Protein AF-A0A949EM08-F1 (afdb_monomer_lite)

Structure (mmCIF, N/CA/C/O backbone):
data_AF-A0A949EM08-F1
#
_entry.id   AF-A0A949EM08-F1
#
loop_
_atom_site.group_PDB
_atom_site.id
_atom_site.type_symbol
_atom_site.label_atom_id
_atom_site.label_alt_id
_atom_site.label_comp_id
_atom_site.label_asym_id
_atom_site.label_entity_id
_atom_site.label_seq_id
_atom_site.pdbx_PDB_ins_code
_atom_site.Cartn_x
_atom_site.Cartn_y
_atom_site.Cartn_z
_atom_site.occupancy
_atom_site.B_iso_or_equiv
_atom_site.auth_seq_id
_atom_site.auth_comp_id
_atom_site.auth_asym_id
_atom_site.auth_atom_id
_atom_site.pdbx_PDB_model_num
ATOM 1 N N . LEU A 1 1 ? 26.244 62.579 -27.001 1.00 42.53 1 LEU A N 1
ATOM 2 C CA . LEU A 1 1 ? 25.818 62.328 -28.396 1.00 42.53 1 LEU A CA 1
ATOM 3 C C . LEU A 1 1 ? 26.776 62.956 -29.431 1.00 42.53 1 LEU A C 1
ATOM 5 O O . LEU A 1 1 ? 26.303 63.485 -30.413 1.00 42.53 1 LEU A O 1
ATOM 9 N N . VAL A 1 2 ? 28.103 62.910 -29.234 1.00 41.03 2 VAL A N 1
ATOM 10 C CA . VAL A 1 2 ? 29.147 63.140 -30.266 1.00 41.03 2 VAL A CA 1
ATOM 11 C C . VAL A 1 2 ? 30.434 62.483 -29.739 1.00 41.03 2 VAL A C 1
ATOM 13 O O . VAL A 1 2 ? 31.385 63.162 -29.384 1.00 41.03 2 VAL A O 1
ATOM 16 N N . LEU A 1 3 ? 30.422 61.164 -29.519 1.00 34.03 3 LEU A N 1
ATOM 17 C CA . LEU A 1 3 ? 31.657 60.395 -29.268 1.00 34.03 3 LEU A CA 1
ATOM 18 C C . LEU A 1 3 ? 31.494 58.884 -29.520 1.00 34.03 3 LEU A C 1
ATOM 20 O O . LEU A 1 3 ? 32.263 58.085 -29.006 1.00 34.03 3 LEU A O 1
ATOM 24 N N . SER A 1 4 ? 30.492 58.491 -30.311 1.00 33.12 4 SER A N 1
ATOM 25 C CA . SER A 1 4 ? 30.219 57.081 -30.651 1.00 33.12 4 SER A CA 1
ATOM 26 C C . SER A 1 4 ? 30.174 56.842 -32.165 1.00 33.12 4 SER A C 1
ATOM 28 O O . SER A 1 4 ? 29.790 55.771 -32.603 1.00 33.12 4 SER A O 1
ATOM 30 N N . PHE A 1 5 ? 30.571 57.835 -32.970 1.00 37.25 5 PHE A N 1
ATOM 31 C CA . PHE A 1 5 ? 30.522 57.775 -34.439 1.00 37.25 5 PHE A CA 1
ATOM 32 C C . PHE A 1 5 ? 31.893 57.935 -35.120 1.00 37.25 5 PHE A C 1
ATOM 34 O O . PHE A 1 5 ? 31.953 58.056 -36.337 1.00 37.25 5 PHE A O 1
ATOM 41 N N . LEU A 1 6 ? 33.002 57.925 -34.365 1.00 35.28 6 LEU A N 1
ATOM 42 C CA . LEU A 1 6 ? 34.345 58.185 -34.911 1.00 35.28 6 LEU A CA 1
ATOM 43 C C . LEU A 1 6 ? 35.386 57.094 -34.598 1.00 35.28 6 LEU A C 1
ATOM 45 O O . LEU A 1 6 ? 36.567 57.396 -34.476 1.00 35.28 6 LEU A O 1
ATOM 49 N N . ILE A 1 7 ? 34.962 55.830 -34.475 1.00 35.81 7 ILE A N 1
ATOM 50 C CA . ILE A 1 7 ? 35.875 54.662 -34.474 1.00 35.81 7 ILE A CA 1
ATOM 51 C C . ILE A 1 7 ? 35.466 53.605 -35.529 1.00 35.81 7 ILE A C 1
ATOM 53 O O . ILE A 1 7 ? 36.170 52.630 -35.738 1.00 35.81 7 ILE A O 1
ATOM 57 N N . LEU A 1 8 ? 34.403 53.830 -36.313 1.00 35.38 8 LEU A N 1
ATOM 58 C CA . LEU A 1 8 ? 33.954 52.881 -37.348 1.00 35.38 8 LEU A CA 1
ATOM 59 C C . LEU A 1 8 ? 34.532 53.143 -38.757 1.00 35.38 8 LEU A C 1
ATOM 61 O O . LEU A 1 8 ? 33.941 52.730 -39.748 1.00 35.38 8 LEU A O 1
ATOM 65 N N . ALA A 1 9 ? 35.648 53.872 -38.876 1.00 35.34 9 ALA A N 1
ATOM 66 C CA . ALA A 1 9 ? 36.180 54.303 -40.179 1.00 35.34 9 ALA A CA 1
ATOM 67 C C . ALA A 1 9 ? 37.691 54.087 -40.378 1.00 35.34 9 ALA A C 1
ATOM 69 O O . ALA A 1 9 ? 38.271 54.665 -41.293 1.00 35.34 9 ALA A O 1
ATOM 70 N N . LEU A 1 10 ? 38.334 53.248 -39.561 1.00 38.84 10 LEU A N 1
ATOM 71 C CA . LEU A 1 10 ? 39.707 52.790 -39.798 1.00 38.84 10 LEU A CA 1
ATOM 72 C C . LEU A 1 10 ? 39.808 51.305 -39.416 1.00 38.84 10 LEU A C 1
ATOM 74 O O . LEU A 1 10 ? 40.092 50.987 -38.267 1.00 38.84 10 LEU A O 1
ATOM 78 N N . GLY A 1 11 ? 39.533 50.415 -40.379 1.00 33.41 11 GLY A N 1
ATOM 79 C CA . GLY A 1 11 ? 39.802 48.973 -40.255 1.00 33.41 11 GLY A CA 1
ATOM 80 C C . GLY A 1 11 ? 38.742 48.002 -40.791 1.00 33.41 11 GLY A C 1
ATOM 81 O O . GLY A 1 11 ? 38.960 46.801 -40.714 1.00 33.41 11 GLY A O 1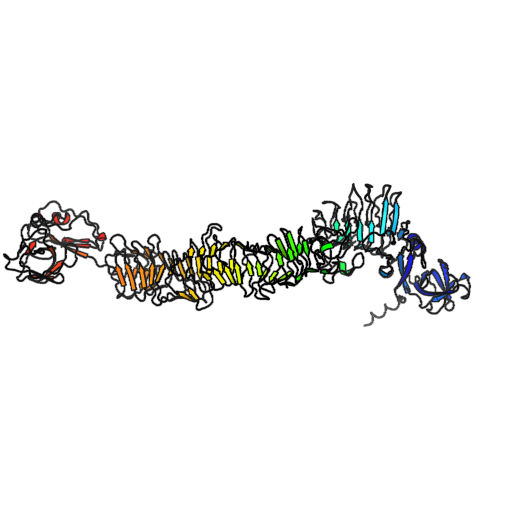
ATOM 82 N N . GLY A 1 12 ? 37.614 48.472 -41.335 1.00 32.03 12 GLY A N 1
ATOM 83 C CA . GLY A 1 12 ? 36.606 47.595 -41.943 1.00 32.03 12 GLY A CA 1
ATOM 84 C C . GLY A 1 12 ? 37.046 47.076 -43.312 1.00 32.03 12 GLY A C 1
ATOM 85 O O . GLY A 1 12 ? 36.612 47.607 -44.332 1.00 32.03 12 GLY A O 1
ATOM 86 N N . GLY A 1 13 ? 37.924 46.071 -43.341 1.00 36.38 13 GLY A N 1
ATOM 87 C CA . GLY A 1 13 ? 37.992 45.164 -44.485 1.00 36.38 13 GLY A CA 1
ATOM 88 C C . GLY A 1 13 ? 36.648 44.447 -44.588 1.00 36.38 13 GLY A C 1
ATOM 89 O O . GLY A 1 13 ? 36.102 44.045 -43.562 1.00 36.38 13 GLY A O 1
ATOM 90 N N . ASN A 1 14 ? 36.078 44.357 -45.789 1.00 40.06 14 ASN A N 1
ATOM 91 C CA . ASN A 1 14 ? 34.876 43.560 -46.026 1.00 40.06 14 ASN A CA 1
ATOM 92 C C . ASN A 1 14 ? 35.111 42.165 -45.425 1.00 40.06 14 ASN A C 1
ATOM 94 O O . ASN A 1 14 ? 36.043 41.483 -45.842 1.00 40.06 14 ASN A O 1
ATOM 98 N N . ALA A 1 15 ? 34.339 41.783 -44.406 1.00 51.19 15 ALA A N 1
ATOM 99 C CA . ALA A 1 15 ? 34.388 40.427 -43.882 1.00 51.19 15 ALA A CA 1
ATOM 100 C C . ALA A 1 15 ? 33.827 39.522 -44.980 1.00 51.19 15 ALA A C 1
ATOM 102 O O . ALA A 1 15 ? 32.630 39.564 -45.262 1.00 51.19 15 ALA A O 1
ATOM 103 N N . TYR A 1 16 ? 34.712 38.804 -45.664 1.00 63.50 16 TYR A N 1
ATOM 104 C CA . TYR A 1 16 ? 34.330 37.753 -46.597 1.00 63.50 16 TYR A CA 1
ATOM 105 C C . TYR A 1 16 ? 33.457 36.724 -45.863 1.00 63.50 16 TYR A C 1
ATOM 107 O O . TYR A 1 16 ? 33.651 36.511 -44.660 1.00 63.50 16 TYR A O 1
ATOM 115 N N . ALA A 1 17 ? 32.496 36.100 -46.555 1.00 79.38 17 ALA A N 1
ATOM 116 C CA . ALA A 1 17 ? 31.828 34.934 -45.982 1.00 79.38 17 ALA A CA 1
ATOM 117 C C . ALA A 1 17 ? 32.869 33.816 -45.797 1.00 79.38 17 ALA A C 1
ATOM 119 O O . ALA A 1 17 ? 33.975 33.909 -46.326 1.00 79.38 17 ALA A O 1
ATOM 120 N N . VAL A 1 18 ? 32.573 32.807 -44.983 1.00 88.62 18 VAL A N 1
ATOM 121 C CA . VAL A 1 18 ? 33.496 31.687 -44.753 1.00 88.62 18 VAL A CA 1
ATOM 122 C C . VAL A 1 18 ? 33.009 30.485 -45.550 1.00 88.62 18 VAL A C 1
ATOM 124 O O . VAL A 1 18 ? 31.843 30.113 -45.425 1.00 88.62 18 VAL A O 1
ATOM 127 N N . THR A 1 19 ? 33.905 29.872 -46.320 1.00 94.56 19 THR A N 1
ATOM 128 C CA . THR A 1 19 ? 33.612 28.745 -47.210 1.00 94.56 19 THR A CA 1
ATOM 129 C C . THR A 1 19 ? 34.637 27.624 -47.007 1.00 94.56 19 THR A C 1
ATOM 131 O O . THR A 1 19 ? 35.839 27.868 -46.875 1.00 94.56 19 THR A O 1
ATOM 134 N N . GLU A 1 20 ? 34.159 26.377 -46.964 1.00 96.38 20 GLU A N 1
ATOM 135 C CA . GLU A 1 20 ? 35.004 25.178 -46.911 1.00 96.38 20 GLU A CA 1
ATOM 136 C C . GLU A 1 20 ? 35.693 24.961 -48.265 1.00 96.38 20 GLU A C 1
ATOM 138 O O . GLU A 1 20 ? 35.019 24.826 -49.283 1.00 96.38 20 GLU A O 1
ATOM 143 N N . PHE A 1 21 ? 37.025 24.906 -48.286 1.00 97.56 21 PHE A N 1
ATOM 144 C CA . PHE A 1 21 ? 37.788 24.375 -49.412 1.00 97.56 21 PHE A CA 1
ATOM 145 C C . PHE A 1 21 ? 37.999 22.880 -49.196 1.00 97.56 21 PHE A C 1
ATOM 147 O O . PHE A 1 21 ? 38.755 22.489 -48.305 1.00 97.56 21 PHE A O 1
ATOM 154 N N . VAL A 1 22 ? 37.308 22.055 -49.982 1.00 97.44 22 VAL A N 1
ATOM 155 C CA . VAL A 1 22 ? 37.271 20.604 -49.769 1.00 97.44 22 VAL A CA 1
ATOM 156 C C . VAL A 1 22 ? 38.247 19.901 -50.696 1.00 97.44 22 VAL A C 1
ATOM 158 O O . VAL A 1 22 ? 37.990 19.810 -51.8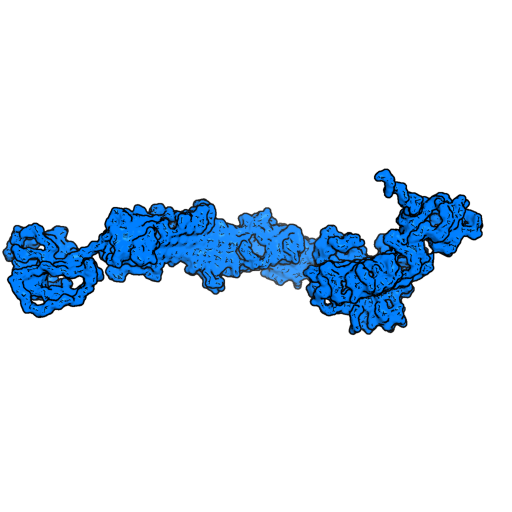90 1.00 97.44 22 VAL A O 1
ATOM 161 N N . SER A 1 23 ? 39.324 19.355 -50.136 1.00 97.62 23 SER A N 1
ATOM 162 C CA . SER A 1 23 ? 40.224 18.429 -50.824 1.00 97.62 23 SER A CA 1
ATOM 163 C C . SER A 1 23 ? 39.850 16.983 -50.507 1.00 97.62 23 SER A C 1
ATOM 165 O O . SER A 1 23 ? 39.589 16.643 -49.352 1.00 97.62 23 SER A O 1
ATOM 167 N N . VAL A 1 24 ? 39.847 16.115 -51.514 1.00 97.31 24 VAL A N 1
ATOM 168 C CA . VAL A 1 24 ? 39.576 14.682 -51.369 1.00 97.31 24 VAL A CA 1
ATOM 169 C C . VAL A 1 24 ? 40.885 13.916 -51.194 1.00 97.31 24 VAL A C 1
ATOM 171 O O . VAL A 1 24 ? 41.749 13.928 -52.075 1.00 97.31 24 VAL A O 1
ATOM 174 N N . ILE A 1 25 ? 41.016 13.220 -50.066 1.00 97.62 25 ILE A N 1
ATOM 175 C CA . ILE A 1 25 ? 42.171 12.375 -49.750 1.00 97.62 25 ILE A CA 1
ATOM 176 C C . ILE A 1 25 ? 41.759 10.922 -49.985 1.00 97.62 25 ILE A C 1
ATOM 178 O O . ILE A 1 25 ? 40.831 10.437 -49.338 1.00 97.62 25 ILE A O 1
ATOM 182 N N . ASP A 1 26 ? 42.440 10.242 -50.907 1.00 96.94 26 ASP A N 1
ATOM 183 C CA . ASP A 1 26 ? 42.114 8.874 -51.321 1.00 96.94 26 ASP A CA 1
ATOM 184 C C . ASP A 1 26 ? 43.390 8.072 -51.650 1.00 96.94 26 ASP A C 1
ATOM 186 O O . ASP A 1 26 ? 43.972 8.256 -52.728 1.00 96.94 26 ASP A O 1
ATOM 190 N N . PRO A 1 27 ? 43.844 7.173 -50.754 1.00 95.75 27 PRO A N 1
ATOM 191 C CA . PRO A 1 27 ? 45.046 6.362 -50.963 1.00 95.75 27 PRO A CA 1
ATOM 192 C C . PRO A 1 27 ? 44.981 5.454 -52.193 1.00 95.75 27 PRO A C 1
ATOM 194 O O . PRO A 1 27 ? 46.014 5.096 -52.761 1.00 95.75 27 PRO A O 1
ATOM 197 N N . ASP A 1 28 ? 43.774 5.131 -52.656 1.00 95.31 28 ASP A N 1
ATOM 198 C CA . ASP A 1 28 ? 43.541 4.307 -53.840 1.00 95.31 28 ASP A CA 1
ATOM 199 C C . ASP A 1 28 ? 43.602 5.107 -55.151 1.00 95.31 28 ASP A C 1
ATOM 201 O O . ASP A 1 28 ? 43.513 4.532 -56.238 1.00 95.31 28 ASP A O 1
ATOM 205 N N . SER A 1 29 ? 43.768 6.436 -55.078 1.00 94.94 29 SER A N 1
ATOM 206 C CA . SER A 1 29 ? 43.723 7.335 -56.241 1.00 94.94 29 SER A CA 1
ATOM 207 C C . SER A 1 29 ? 42.411 7.217 -57.039 1.00 94.94 29 SER A C 1
ATOM 209 O O . SER A 1 29 ? 42.405 7.276 -58.275 1.00 94.94 29 SER A O 1
ATOM 211 N N . GLY A 1 30 ? 41.287 7.016 -56.339 1.00 90.62 30 GLY A N 1
ATOM 212 C CA . GLY A 1 30 ? 39.953 6.912 -56.928 1.00 90.62 30 GLY A CA 1
ATOM 213 C C . GLY A 1 30 ? 39.522 8.185 -57.663 1.00 90.62 30 GLY A C 1
ATOM 214 O O . GLY A 1 30 ? 40.018 9.276 -57.408 1.00 90.62 30 GLY A O 1
ATOM 215 N N . ALA A 1 31 ? 38.575 8.083 -58.600 1.00 91.38 31 ALA A N 1
ATOM 216 C CA . ALA A 1 31 ? 38.191 9.213 -59.453 1.00 91.38 31 ALA A CA 1
ATOM 217 C C . ALA A 1 31 ? 37.791 10.471 -58.648 1.00 91.38 31 ALA A C 1
ATOM 219 O O . ALA A 1 31 ? 36.916 10.413 -57.783 1.00 91.38 31 ALA A O 1
ATOM 220 N N . GLY A 1 32 ? 38.407 11.615 -58.965 1.00 89.62 32 GLY A N 1
ATOM 221 C CA . GLY A 1 32 ? 38.153 12.887 -58.277 1.00 89.62 32 GLY A CA 1
ATOM 222 C C . GLY A 1 32 ? 38.888 13.062 -56.944 1.00 89.62 32 GLY A C 1
ATOM 223 O O . GLY A 1 32 ? 38.447 13.873 -56.141 1.00 89.62 32 GLY A O 1
ATOM 224 N N . PHE A 1 33 ? 39.949 12.289 -56.693 1.00 94.56 33 PHE A N 1
ATOM 225 C CA . PHE A 1 33 ? 40.891 12.554 -55.604 1.00 94.56 33 PHE A CA 1
ATOM 226 C C . PHE A 1 33 ? 41.789 13.762 -55.905 1.00 94.56 33 PHE A C 1
ATOM 228 O O . PHE A 1 33 ? 42.092 14.028 -57.070 1.00 94.56 33 PHE A O 1
ATOM 235 N N . ASP A 1 34 ? 42.266 14.416 -54.847 1.00 95.81 34 ASP A N 1
ATOM 236 C CA . ASP A 1 34 ? 43.248 15.502 -54.921 1.00 95.81 34 ASP A CA 1
ATOM 237 C C . ASP A 1 34 ? 44.615 15.047 -54.383 1.00 95.81 34 ASP A C 1
ATOM 239 O O . ASP A 1 34 ? 45.652 15.302 -54.997 1.00 95.81 34 ASP A O 1
ATOM 243 N N . TYR A 1 35 ? 44.626 14.289 -53.278 1.00 96.62 35 TYR A N 1
ATOM 244 C CA . TYR A 1 35 ? 45.850 13.788 -52.643 1.00 96.62 35 TYR A CA 1
ATOM 245 C C . TYR A 1 35 ? 45.744 12.301 -52.290 1.00 96.62 35 TYR A C 1
ATOM 247 O O . TYR A 1 35 ? 44.678 11.801 -51.939 1.00 96.62 35 TYR A O 1
ATOM 255 N N . VAL A 1 36 ? 46.871 11.585 -52.365 1.00 95.56 36 VAL A N 1
ATOM 256 C CA . VAL A 1 36 ? 46.950 10.139 -52.060 1.00 95.56 36 VAL A CA 1
ATOM 257 C C . VAL A 1 36 ? 47.202 9.833 -50.581 1.00 95.56 36 VAL A C 1
ATOM 259 O O . VAL A 1 36 ? 47.207 8.677 -50.180 1.00 95.56 36 VAL A O 1
ATOM 262 N N . SER A 1 37 ? 47.475 10.846 -49.766 1.00 96.25 37 SER A N 1
ATOM 263 C CA . SER A 1 37 ? 47.645 10.692 -48.323 1.00 96.25 37 SER A CA 1
ATOM 264 C C . SER A 1 37 ? 47.364 12.006 -47.622 1.00 96.25 37 SER A C 1
ATOM 266 O O . SER A 1 37 ? 47.507 13.087 -48.208 1.00 96.25 37 SER A O 1
ATOM 268 N N . LEU A 1 38 ? 47.012 11.919 -46.345 1.00 96.12 38 LEU A N 1
ATOM 269 C CA . LEU A 1 38 ? 46.773 13.102 -45.530 1.00 96.12 38 LEU A CA 1
ATOM 270 C C . LEU A 1 38 ? 48.064 13.905 -45.315 1.00 96.12 38 LEU A C 1
ATOM 272 O O . LEU A 1 38 ? 48.039 15.131 -45.296 1.00 96.12 38 LEU A O 1
ATOM 276 N N . GLN A 1 39 ? 49.214 13.225 -45.255 1.00 96.38 39 GLN A N 1
ATOM 277 C CA . GLN A 1 39 ? 50.528 13.873 -45.214 1.00 96.38 39 GLN A CA 1
ATOM 278 C C . GLN A 1 39 ? 50.820 14.695 -46.484 1.00 96.38 39 GLN A C 1
ATOM 280 O O . GLN A 1 39 ? 51.435 15.757 -46.397 1.00 96.38 39 GLN A O 1
ATOM 285 N N . ALA A 1 40 ? 50.409 14.216 -47.665 1.00 96.25 40 ALA A N 1
ATOM 286 C CA . ALA A 1 40 ? 50.600 14.954 -48.913 1.00 96.25 40 ALA A CA 1
ATOM 287 C C . ALA A 1 40 ? 49.705 16.199 -48.982 1.00 96.25 40 ALA A C 1
ATOM 289 O O . ALA A 1 40 ? 50.158 17.237 -49.458 1.00 96.25 40 ALA A O 1
ATOM 290 N N . TRP A 1 41 ? 48.471 16.096 -48.480 1.00 97.31 41 TRP A N 1
ATOM 291 C CA . TRP A 1 41 ? 47.555 17.230 -48.356 1.00 97.31 41 TRP A CA 1
ATOM 292 C C . TRP A 1 41 ? 48.100 18.294 -47.400 1.00 97.31 41 TRP A C 1
ATOM 294 O O . TRP A 1 41 ? 48.195 19.459 -47.778 1.00 97.31 41 TRP A O 1
ATOM 304 N N . GLU A 1 42 ? 48.541 17.880 -46.210 1.00 96.75 42 GLU A N 1
ATOM 305 C CA . GLU A 1 42 ? 49.138 18.766 -45.206 1.00 96.75 42 GLU A CA 1
ATOM 306 C C . GLU A 1 42 ? 50.296 19.577 -45.800 1.00 96.75 42 GLU A C 1
ATOM 308 O O . GLU A 1 42 ? 50.307 20.802 -45.743 1.00 96.75 42 GLU A O 1
ATOM 313 N N . ALA A 1 43 ? 51.232 18.907 -46.479 1.00 94.88 43 ALA A N 1
ATOM 314 C CA . ALA A 1 43 ? 52.387 19.568 -47.080 1.00 94.88 43 ALA A CA 1
ATOM 315 C C . ALA A 1 43 ? 52.037 20.530 -48.235 1.00 94.88 43 ALA A C 1
ATOM 317 O O . ALA A 1 43 ? 52.852 21.391 -48.572 1.00 94.88 43 ALA A O 1
ATOM 318 N N . ALA A 1 44 ? 50.885 20.348 -48.887 1.00 94.19 44 ALA A N 1
ATOM 319 C CA . ALA A 1 44 ? 50.489 21.112 -50.067 1.00 94.19 44 ALA A CA 1
ATOM 320 C C . ALA A 1 44 ? 49.569 22.298 -49.746 1.00 94.19 44 ALA A C 1
ATOM 322 O O . ALA A 1 44 ? 49.669 23.330 -50.410 1.00 94.19 44 ALA A O 1
ATOM 323 N N . ILE A 1 45 ? 48.681 22.158 -48.757 1.00 95.81 45 ILE A N 1
ATOM 324 C CA . ILE A 1 45 ? 47.647 23.156 -48.437 1.00 95.81 45 ILE A CA 1
ATOM 325 C C . ILE A 1 45 ? 48.026 24.037 -47.232 1.00 95.81 45 ILE A C 1
ATOM 327 O O . ILE A 1 45 ? 47.435 25.111 -47.070 1.00 95.81 45 ILE A O 1
ATOM 331 N N . ASP A 1 46 ? 49.025 23.644 -46.428 1.00 94.62 46 ASP A N 1
ATOM 332 C CA . ASP A 1 46 ? 49.499 24.432 -45.280 1.00 94.62 46 ASP A CA 1
ATOM 333 C C . ASP A 1 46 ? 49.708 25.912 -45.638 1.00 94.62 46 ASP A C 1
ATOM 335 O O . ASP A 1 46 ? 50.435 26.289 -46.567 1.00 94.62 46 ASP A O 1
ATOM 339 N N . SER A 1 47 ? 48.982 26.770 -44.918 1.00 94.12 47 SER A N 1
ATOM 340 C CA . SER A 1 47 ? 48.943 28.204 -45.155 1.00 94.12 47 SER A CA 1
ATOM 341 C C . SER A 1 47 ? 48.358 28.995 -43.977 1.00 94.12 47 SER A C 1
ATOM 343 O O . SER A 1 47 ? 47.789 28.474 -43.015 1.00 94.12 47 SER A O 1
ATOM 345 N N . ASN A 1 48 ? 48.468 30.325 -44.060 1.00 95.00 48 ASN A N 1
ATOM 346 C CA . ASN A 1 48 ? 47.762 31.224 -43.152 1.00 95.00 48 ASN A CA 1
ATOM 347 C C . ASN A 1 48 ? 46.314 31.422 -43.628 1.00 95.00 48 ASN A C 1
ATOM 349 O O . ASN A 1 48 ? 46.079 32.131 -44.611 1.00 95.00 48 ASN A O 1
ATOM 353 N N . LEU A 1 49 ? 45.356 30.837 -42.907 1.00 94.31 49 LEU A N 1
ATOM 354 C CA . LEU A 1 49 ? 43.926 30.875 -43.237 1.00 94.31 49 LEU A CA 1
ATOM 355 C C . LEU A 1 49 ? 43.232 32.169 -42.791 1.00 94.31 49 LEU A C 1
ATOM 357 O O . LEU A 1 49 ? 42.127 32.467 -43.232 1.00 94.31 49 LEU A O 1
ATOM 361 N N . THR A 1 50 ? 43.863 32.945 -41.907 1.00 92.44 50 THR A N 1
ATOM 362 C CA . THR A 1 50 ? 43.249 34.126 -41.269 1.00 92.44 50 THR A CA 1
ATOM 363 C C . THR A 1 50 ? 43.483 35.435 -42.021 1.00 92.44 50 THR A C 1
ATOM 365 O O . THR A 1 50 ? 42.849 36.452 -41.728 1.00 92.44 50 THR A O 1
ATOM 368 N N . VAL A 1 51 ? 44.414 35.454 -42.979 1.00 93.12 51 VAL A N 1
ATOM 369 C CA . VAL A 1 51 ? 44.721 36.662 -43.749 1.00 93.12 51 VAL A CA 1
ATOM 370 C C . VAL A 1 51 ? 43.735 36.835 -44.898 1.00 93.12 51 VAL A C 1
ATOM 372 O O . VAL A 1 51 ? 43.482 35.915 -45.663 1.00 93.12 51 VAL A O 1
ATOM 375 N N . ALA A 1 52 ? 43.266 38.068 -45.107 1.00 90.44 52 ALA A N 1
ATOM 376 C CA . ALA A 1 52 ? 42.342 38.421 -46.195 1.00 90.44 52 ALA A CA 1
ATOM 377 C C . ALA A 1 52 ? 42.904 38.190 -47.617 1.00 90.44 52 ALA A C 1
ATOM 379 O O . ALA A 1 52 ? 42.221 38.445 -48.606 1.00 90.44 52 ALA A O 1
ATOM 380 N N . THR A 1 53 ? 44.168 37.772 -47.722 1.00 93.38 53 THR A N 1
ATOM 381 C CA . THR A 1 53 ? 44.836 37.408 -48.973 1.00 93.38 53 THR A CA 1
ATOM 382 C C . THR A 1 53 ? 44.762 35.917 -49.301 1.00 93.38 53 THR A C 1
ATOM 384 O O . THR A 1 53 ? 45.267 35.528 -50.355 1.00 93.38 53 THR A O 1
ATOM 387 N N . THR A 1 54 ? 44.188 35.110 -48.407 1.00 95.62 54 THR A N 1
ATOM 388 C CA . THR A 1 54 ? 43.909 33.683 -48.588 1.00 95.62 54 THR A CA 1
ATOM 389 C C . THR A 1 54 ? 42.402 33.520 -48.753 1.00 95.62 54 THR A C 1
ATOM 391 O O . THR A 1 54 ? 41.659 33.903 -47.853 1.00 95.62 54 THR A O 1
ATOM 394 N N . LEU A 1 55 ? 41.947 33.027 -49.907 1.00 95.31 55 LEU A N 1
ATOM 395 C CA . LEU A 1 55 ? 40.518 32.945 -50.240 1.00 95.31 55 LEU A CA 1
ATOM 396 C C . LEU A 1 55 ? 40.181 31.651 -50.991 1.00 95.31 55 LEU A C 1
ATOM 398 O O . LEU A 1 55 ? 41.015 31.135 -51.736 1.00 95.31 55 LEU A O 1
ATOM 402 N N . VAL A 1 56 ? 38.939 31.183 -50.850 1.00 96.12 56 VAL A N 1
ATOM 403 C CA . VAL A 1 56 ? 38.317 30.156 -51.697 1.00 96.12 56 VAL A CA 1
ATOM 404 C C . VAL A 1 56 ? 37.474 30.844 -52.751 1.00 96.12 56 VAL A C 1
ATOM 406 O O . VAL A 1 56 ? 36.577 31.598 -52.403 1.00 96.12 56 VAL A O 1
ATOM 409 N N . ILE A 1 57 ? 37.730 30.567 -54.022 1.00 95.25 57 ILE A N 1
ATOM 410 C CA . ILE A 1 57 ? 36.976 31.108 -55.152 1.00 95.25 57 ILE A CA 1
ATOM 411 C C . ILE A 1 57 ? 36.145 29.980 -55.755 1.00 95.25 57 ILE A C 1
ATOM 413 O O . ILE A 1 57 ? 36.716 29.010 -56.266 1.00 95.25 57 ILE A O 1
ATOM 417 N N . ALA A 1 58 ? 34.815 30.091 -55.741 1.00 94.94 58 ALA A N 1
ATOM 418 C CA . ALA A 1 58 ? 33.980 29.145 -56.473 1.00 94.94 58 ALA A CA 1
ATOM 419 C C . ALA A 1 58 ? 34.075 29.411 -57.979 1.00 94.94 58 ALA A C 1
ATOM 421 O O . ALA A 1 58 ? 34.213 30.551 -58.436 1.00 94.94 58 ALA A O 1
ATOM 422 N N . GLY A 1 59 ? 34.013 28.353 -58.777 1.00 93.75 59 GLY A N 1
ATOM 423 C CA . GLY A 1 59 ? 34.125 28.460 -60.222 1.00 93.75 59 GLY A CA 1
ATOM 424 C C . GLY A 1 59 ? 34.397 27.120 -60.872 1.00 93.75 59 GLY A C 1
ATOM 425 O O . GLY A 1 59 ? 34.065 26.071 -60.338 1.00 93.75 59 GLY A O 1
ATOM 426 N N . SER A 1 60 ? 34.988 27.147 -62.058 1.00 94.25 60 SER A N 1
ATOM 427 C CA . SER A 1 60 ? 35.480 25.929 -62.694 1.00 94.25 60 SER A CA 1
ATOM 428 C C . SER A 1 60 ? 36.621 26.240 -63.643 1.00 94.25 60 SER A C 1
ATOM 430 O O . SER A 1 60 ? 36.729 27.339 -64.200 1.00 94.25 60 SER A O 1
ATOM 432 N N . LEU A 1 61 ? 37.459 25.237 -63.862 1.00 91.62 61 LEU A N 1
ATOM 433 C CA . LEU A 1 61 ? 38.481 25.280 -64.886 1.00 91.62 61 LEU A CA 1
ATOM 434 C C . LEU A 1 61 ? 37.818 25.071 -66.253 1.00 91.62 61 LEU A C 1
ATOM 436 O O . LEU A 1 61 ? 37.389 23.970 -66.593 1.00 91.62 61 LEU A O 1
ATOM 440 N N . THR A 1 62 ? 37.707 26.134 -67.045 1.00 90.00 62 THR A N 1
ATOM 441 C CA . THR A 1 62 ? 37.033 26.086 -68.352 1.00 90.00 62 THR A CA 1
ATOM 442 C C . THR A 1 62 ? 37.983 25.733 -69.491 1.00 90.00 62 THR A C 1
ATOM 444 O O . THR A 1 62 ? 37.535 25.276 -70.545 1.00 90.00 62 THR A O 1
ATOM 447 N N . ARG A 1 63 ? 39.296 25.927 -69.296 1.00 90.19 63 ARG A N 1
ATOM 448 C CA . ARG A 1 63 ? 40.351 25.600 -70.267 1.00 90.19 63 ARG A CA 1
ATOM 449 C C . ARG A 1 63 ? 41.637 25.172 -69.554 1.00 90.19 63 ARG A C 1
ATOM 451 O O . ARG A 1 63 ? 42.002 25.776 -68.551 1.00 90.19 63 ARG A O 1
ATOM 458 N N . GLY A 1 64 ? 42.351 24.204 -70.129 1.00 89.75 64 GLY A N 1
ATOM 459 C CA . GLY A 1 64 ? 43.726 23.870 -69.743 1.00 89.75 64 GLY A CA 1
ATOM 460 C C . GLY A 1 64 ? 43.876 23.225 -68.360 1.00 89.75 64 GLY A C 1
ATOM 461 O O . GLY A 1 64 ? 43.058 22.391 -67.989 1.00 89.75 64 GLY A O 1
ATOM 462 N N . SER A 1 65 ? 44.946 23.578 -67.645 1.00 89.50 65 SER A N 1
ATOM 463 C CA . SER A 1 65 ? 45.310 23.147 -66.285 1.00 89.50 65 SER A CA 1
ATOM 464 C C . SER A 1 65 ? 46.053 24.267 -65.558 1.00 89.50 65 SER A C 1
ATOM 466 O O . SER A 1 65 ? 46.896 24.924 -66.171 1.00 89.50 65 SER A O 1
ATOM 468 N N . ILE A 1 66 ? 45.813 24.454 -64.262 1.00 92.81 66 ILE A N 1
ATOM 469 C CA . ILE A 1 66 ? 46.578 25.387 -63.427 1.00 92.81 66 ILE A CA 1
ATOM 470 C C . ILE A 1 66 ? 47.284 24.556 -62.356 1.00 92.81 66 ILE A C 1
ATOM 472 O O . ILE A 1 66 ? 46.636 23.928 -61.537 1.00 92.81 66 ILE A O 1
ATOM 476 N N . ALA A 1 67 ? 48.615 24.499 -62.386 1.00 91.75 67 ALA A N 1
ATOM 477 C CA . ALA A 1 67 ? 49.357 23.709 -61.406 1.00 91.75 67 ALA A CA 1
ATOM 478 C C . ALA A 1 67 ? 49.402 24.411 -60.038 1.00 91.75 67 ALA A C 1
ATOM 480 O O . ALA A 1 67 ? 49.511 25.641 -59.982 1.00 91.75 67 ALA A O 1
ATOM 481 N N . ASP A 1 68 ? 49.412 23.634 -58.959 1.00 93.88 68 ASP A N 1
ATOM 482 C CA . ASP A 1 68 ? 49.625 24.123 -57.594 1.00 93.88 68 ASP A CA 1
ATOM 483 C C . ASP A 1 68 ? 50.896 24.987 -57.498 1.00 93.88 68 ASP A C 1
ATOM 485 O O . ASP A 1 68 ? 51.926 24.715 -58.127 1.00 93.88 68 ASP A O 1
ATOM 489 N N . GLY A 1 69 ? 50.812 26.084 -56.747 1.00 93.06 69 GLY A N 1
ATOM 490 C CA . GLY A 1 69 ? 51.877 27.077 -56.598 1.00 93.06 69 GLY A CA 1
ATOM 491 C C . GLY A 1 69 ? 52.050 28.034 -57.787 1.00 93.06 69 GLY A C 1
ATOM 492 O O . GLY A 1 69 ? 52.938 28.892 -57.761 1.00 93.06 69 GLY A O 1
ATOM 493 N N . THR A 1 70 ? 51.222 27.937 -58.833 1.00 95.62 70 THR A N 1
ATOM 494 C CA . THR A 1 70 ? 51.316 28.822 -60.006 1.00 95.62 70 THR A CA 1
ATOM 495 C C . THR A 1 70 ? 50.822 30.232 -59.684 1.00 95.62 70 THR A C 1
ATOM 497 O O . THR A 1 70 ? 49.720 30.419 -59.169 1.00 95.62 70 THR A O 1
ATOM 500 N N . ALA A 1 71 ? 51.610 31.248 -60.048 1.00 96.94 71 ALA A N 1
ATOM 501 C CA . ALA A 1 71 ? 51.151 32.636 -60.038 1.00 96.94 71 ALA A CA 1
ATOM 502 C C . ALA A 1 71 ? 50.053 32.838 -61.094 1.00 96.94 71 ALA A C 1
ATOM 504 O O . ALA A 1 71 ? 50.234 32.468 -62.256 1.00 96.94 71 ALA A O 1
ATOM 505 N N . ILE A 1 72 ? 48.936 33.436 -60.691 1.00 96.62 72 ILE A N 1
ATOM 506 C CA . ILE A 1 72 ? 47.751 33.672 -61.517 1.00 96.62 72 ILE A CA 1
ATOM 507 C C . ILE A 1 72 ? 47.383 35.158 -61.541 1.00 96.62 72 ILE A C 1
ATOM 509 O O . ILE A 1 72 ? 47.708 35.927 -60.632 1.00 96.62 72 ILE A O 1
ATOM 513 N N . THR A 1 73 ? 46.705 35.587 -62.602 1.00 96.12 73 THR A N 1
ATOM 514 C CA . THR A 1 73 ? 46.278 36.976 -62.805 1.00 96.12 73 THR A CA 1
ATOM 515 C C . THR A 1 73 ? 44.854 37.037 -63.348 1.00 96.12 73 THR A C 1
ATOM 517 O O . THR A 1 73 ? 44.462 36.193 -64.149 1.00 96.12 73 THR A O 1
ATOM 520 N N . GLN A 1 74 ? 44.075 38.023 -62.899 1.00 95.12 74 GLN A N 1
ATOM 521 C CA . GLN A 1 74 ? 42.758 38.334 -63.448 1.00 95.12 74 GLN A CA 1
ATOM 522 C C . GLN A 1 74 ? 42.869 39.128 -64.753 1.00 95.12 74 GLN A C 1
ATOM 524 O O . GLN A 1 74 ? 43.683 40.046 -64.876 1.00 95.12 74 GLN A O 1
ATOM 529 N N . THR A 1 75 ? 42.020 38.792 -65.719 1.00 92.25 75 THR A N 1
ATOM 530 C CA . THR A 1 75 ? 42.101 39.276 -67.107 1.00 92.25 75 THR A CA 1
ATOM 531 C C . THR A 1 75 ? 41.757 40.762 -67.242 1.00 92.25 75 THR A C 1
ATOM 533 O O . THR A 1 75 ? 42.367 41.465 -68.049 1.00 92.25 75 THR A O 1
ATOM 536 N N . ILE A 1 76 ? 40.805 41.266 -66.453 1.00 91.00 76 ILE A N 1
ATOM 537 C CA . ILE A 1 76 ? 40.295 42.643 -66.538 1.00 91.00 76 ILE A CA 1
ATOM 538 C C . ILE A 1 76 ? 40.871 43.522 -65.421 1.00 91.00 76 ILE A C 1
ATOM 540 O O . ILE A 1 76 ? 41.320 44.638 -65.688 1.00 91.00 76 ILE A O 1
ATOM 544 N N . THR A 1 77 ? 40.848 43.059 -64.171 1.00 92.94 77 THR A N 1
ATOM 545 C CA . THR A 1 77 ? 41.288 43.841 -63.004 1.00 92.94 77 THR A CA 1
ATOM 546 C C . THR A 1 77 ? 42.806 43.858 -62.838 1.00 92.94 77 THR A C 1
ATOM 548 O O . THR A 1 77 ? 43.339 44.780 -62.218 1.00 92.94 77 THR A O 1
ATOM 551 N N . GLY A 1 78 ? 43.505 42.849 -63.371 1.00 92.81 78 GLY A N 1
ATOM 552 C CA . GLY A 1 78 ? 44.934 42.640 -63.151 1.00 92.81 78 GLY A CA 1
ATOM 553 C C . GLY A 1 78 ? 45.292 42.216 -61.723 1.00 92.81 78 GLY A C 1
ATOM 554 O O . GLY A 1 78 ? 46.470 42.262 -61.371 1.00 92.81 78 GLY A O 1
ATOM 555 N N . ALA A 1 79 ? 44.314 41.834 -60.890 1.00 95.38 79 ALA A N 1
ATOM 556 C CA . ALA A 1 79 ? 44.589 41.266 -59.573 1.00 95.38 79 ALA A CA 1
ATOM 557 C C . ALA A 1 79 ? 45.461 40.009 -59.717 1.00 95.38 79 ALA A C 1
ATOM 559 O O . ALA A 1 79 ? 45.237 39.205 -60.619 1.00 95.38 79 ALA A O 1
ATOM 560 N N . THR A 1 80 ? 46.457 39.838 -58.849 1.00 96.50 80 THR A N 1
ATOM 561 C CA . THR A 1 80 ? 47.386 38.698 -58.889 1.00 96.50 80 THR A CA 1
ATOM 562 C C . THR A 1 80 ? 47.306 37.888 -57.608 1.00 96.50 80 THR A C 1
ATOM 564 O O . THR A 1 80 ? 47.159 38.465 -56.534 1.00 96.50 80 THR A O 1
ATOM 567 N N . ALA A 1 81 ? 47.459 36.575 -57.705 1.00 97.19 81 ALA A N 1
ATOM 568 C CA . ALA A 1 81 ? 47.529 35.669 -56.563 1.00 97.19 81 ALA A CA 1
ATOM 569 C C . ALA A 1 81 ? 48.394 34.453 -56.922 1.00 97.19 81 ALA A C 1
ATOM 571 O O . ALA A 1 81 ? 48.911 34.355 -58.036 1.00 97.19 81 ALA A O 1
ATOM 572 N N . VAL A 1 82 ? 48.536 33.516 -55.995 1.00 97.31 82 VAL A N 1
ATOM 573 C CA . VAL A 1 82 ? 49.068 32.178 -56.261 1.00 97.31 82 VAL A CA 1
ATOM 574 C C . VAL A 1 82 ? 47.923 31.191 -56.098 1.00 97.31 82 VAL A C 1
ATOM 576 O O . VAL A 1 82 ? 47.245 31.215 -55.073 1.00 97.31 82 VAL A O 1
ATOM 579 N N . CYS A 1 83 ? 47.702 30.347 -57.104 1.00 96.38 83 CYS A N 1
ATOM 580 C CA . CYS A 1 83 ? 46.820 29.192 -56.985 1.00 96.38 83 CYS A CA 1
ATOM 581 C C . CYS A 1 83 ? 47.491 28.200 -56.037 1.00 96.38 83 CYS A C 1
ATOM 583 O O . CYS A 1 83 ? 48.508 27.615 -56.405 1.00 96.38 83 CYS A O 1
ATOM 585 N N . LEU A 1 84 ? 46.968 28.054 -54.820 1.00 96.44 84 LEU A N 1
ATOM 586 C CA . LEU A 1 84 ? 47.485 27.069 -53.874 1.00 96.44 84 LEU A CA 1
ATOM 587 C C . LEU A 1 84 ? 47.086 25.672 -54.343 1.00 96.44 84 LEU A C 1
ATOM 589 O O . LEU A 1 84 ? 47.957 24.842 -54.569 1.00 96.44 84 LEU A O 1
ATOM 593 N N . HIS A 1 85 ? 45.789 25.482 -54.587 1.00 96.12 85 HIS A N 1
ATOM 594 C CA . HIS A 1 85 ? 45.226 24.280 -55.188 1.00 96.12 85 HIS A CA 1
ATOM 595 C C . HIS A 1 85 ? 43.861 24.585 -55.815 1.00 96.12 85 HIS A C 1
ATOM 597 O O . HIS A 1 85 ? 43.184 25.538 -55.413 1.00 96.12 85 HIS A O 1
ATOM 603 N N . HIS A 1 86 ? 43.426 23.781 -56.784 1.00 94.75 86 HIS A N 1
ATOM 604 C CA . HIS A 1 86 ? 42.065 23.859 -57.303 1.00 94.75 86 HIS A CA 1
ATOM 605 C C . HIS A 1 86 ? 41.441 22.474 -57.469 1.00 94.75 86 HIS A C 1
ATOM 607 O O . HIS A 1 86 ? 42.056 21.549 -57.989 1.00 94.75 86 HIS A O 1
ATOM 613 N N . THR A 1 87 ? 40.168 22.378 -57.114 1.00 93.12 87 THR A N 1
ATOM 614 C CA . THR A 1 87 ? 39.313 21.228 -57.388 1.00 93.12 87 THR A CA 1
ATOM 615 C C . THR A 1 87 ? 38.521 21.471 -58.675 1.00 93.12 87 THR A C 1
ATOM 617 O O . THR A 1 87 ? 38.792 22.401 -59.444 1.00 93.12 87 THR A O 1
ATOM 620 N N . SER A 1 88 ? 37.516 20.635 -58.944 1.00 89.25 88 SER A N 1
ATOM 621 C CA . SER A 1 88 ? 36.609 20.844 -60.081 1.00 89.25 88 SER A CA 1
ATOM 622 C C . SER A 1 88 ? 35.707 22.080 -59.934 1.00 89.25 88 SER A C 1
ATOM 624 O O . SER A 1 88 ? 35.270 22.627 -60.949 1.00 89.25 88 SER A O 1
ATOM 626 N N . THR A 1 89 ? 35.446 22.525 -58.699 1.00 93.25 89 THR A N 1
ATOM 627 C CA . THR A 1 89 ? 34.459 23.574 -58.383 1.00 93.25 89 THR A CA 1
ATOM 628 C C . THR A 1 89 ? 35.004 24.725 -57.537 1.00 93.25 89 THR A C 1
ATOM 630 O O . THR A 1 89 ? 34.346 25.759 -57.413 1.00 93.25 89 THR A O 1
ATOM 633 N N . GLN A 1 90 ? 36.182 24.570 -56.931 1.00 96.06 90 GLN A N 1
ATOM 634 C CA . GLN A 1 90 ? 36.773 25.564 -56.037 1.00 96.06 90 GLN A CA 1
ATOM 635 C C . GLN A 1 90 ? 38.255 25.766 -56.342 1.00 96.06 90 GLN A C 1
ATOM 637 O O . GLN A 1 90 ? 38.959 24.822 -56.679 1.00 96.06 90 GLN A O 1
ATOM 642 N N . MET A 1 91 ? 38.750 26.985 -56.170 1.00 96.31 91 MET A N 1
ATOM 643 C CA . MET A 1 91 ? 40.177 27.293 -56.196 1.00 96.31 91 MET A CA 1
ATOM 644 C C . MET A 1 91 ? 40.554 28.002 -54.904 1.00 96.31 91 MET A C 1
ATOM 646 O O . MET A 1 91 ? 40.013 29.065 -54.607 1.00 96.31 91 MET A O 1
ATOM 650 N N . MET A 1 92 ? 41.498 27.442 -54.154 1.00 96.88 92 MET A N 1
ATOM 651 C CA . MET A 1 92 ? 42.114 28.130 -53.028 1.00 96.88 92 MET A CA 1
ATOM 652 C C . MET A 1 92 ? 43.305 28.934 -53.531 1.00 96.88 92 MET A C 1
ATOM 654 O O . MET A 1 92 ? 44.200 28.414 -54.202 1.00 96.88 92 MET A O 1
ATOM 658 N N . ILE A 1 93 ? 43.320 30.218 -53.199 1.00 96.50 93 ILE A N 1
ATOM 659 C CA . ILE A 1 93 ? 44.395 31.133 -53.563 1.00 96.50 93 ILE A CA 1
ATOM 660 C C . ILE A 1 93 ? 45.068 31.708 -52.323 1.00 96.50 93 ILE A C 1
ATOM 662 O O . ILE A 1 93 ? 44.442 31.861 -51.276 1.00 96.50 93 ILE A O 1
ATOM 666 N N . ILE A 1 94 ? 46.331 32.101 -52.471 1.00 95.88 94 ILE A N 1
ATOM 667 C CA . ILE A 1 94 ? 47.098 32.822 -51.450 1.00 95.88 94 ILE A CA 1
ATOM 668 C C . ILE A 1 94 ? 47.776 34.056 -52.049 1.00 95.88 94 ILE A C 1
ATOM 670 O O . ILE A 1 94 ? 47.930 34.185 -53.266 1.00 95.88 94 ILE A O 1
ATOM 674 N N . THR A 1 95 ? 48.249 34.960 -51.188 1.00 94.88 95 THR A N 1
ATOM 675 C CA . THR A 1 95 ? 49.031 36.158 -51.562 1.00 94.88 95 THR A CA 1
ATOM 676 C C . THR A 1 95 ? 48.315 37.128 -52.514 1.00 94.88 95 THR A C 1
ATOM 678 O O . THR A 1 95 ? 48.964 37.801 -53.312 1.00 94.88 95 THR A O 1
ATOM 681 N N . LEU A 1 96 ? 46.983 37.226 -52.433 1.00 95.12 96 LEU A N 1
ATOM 682 C CA . LEU A 1 96 ? 46.201 38.161 -53.246 1.00 95.12 96 LEU A CA 1
ATOM 683 C C . LEU A 1 96 ? 46.733 39.604 -53.169 1.00 95.12 96 LEU A C 1
ATOM 685 O O . LEU A 1 96 ? 46.842 40.197 -52.094 1.00 95.12 96 LEU A O 1
ATOM 689 N N . VAL A 1 97 ? 46.965 40.202 -54.335 1.00 94.56 97 VAL A N 1
ATOM 690 C CA . VAL A 1 97 ? 47.278 41.620 -54.514 1.00 94.56 97 VAL A CA 1
ATOM 691 C C . VAL A 1 97 ? 46.313 42.219 -55.533 1.00 94.56 97 VAL A C 1
ATOM 693 O O . VAL A 1 97 ? 46.200 41.740 -56.659 1.00 94.56 97 VAL A O 1
ATOM 696 N N . GLY A 1 98 ? 45.640 43.305 -55.150 1.00 91.31 98 GLY A N 1
ATOM 697 C CA . GLY A 1 98 ? 44.617 43.966 -55.966 1.00 91.31 98 GLY A CA 1
ATOM 698 C C . GLY A 1 98 ? 43.192 43.612 -55.537 1.00 91.31 98 GLY A C 1
ATOM 699 O O . GLY A 1 98 ? 42.978 42.923 -54.543 1.00 91.31 98 GLY A O 1
ATOM 700 N N . THR A 1 99 ? 42.204 44.138 -56.261 1.00 89.06 99 THR A N 1
ATOM 701 C CA . THR A 1 99 ? 40.777 43.902 -55.988 1.00 89.06 99 THR A CA 1
ATOM 702 C C . THR A 1 99 ? 40.217 42.939 -57.023 1.00 89.06 99 THR A C 1
ATOM 704 O O . THR A 1 99 ? 40.262 43.239 -58.214 1.00 89.06 99 THR A O 1
ATOM 707 N N . GLN A 1 100 ? 39.683 41.808 -56.565 1.00 87.25 100 GLN A N 1
ATOM 708 C CA . GLN A 1 100 ? 39.089 40.804 -57.444 1.00 87.25 100 GLN A CA 1
ATOM 709 C C . GLN A 1 100 ? 37.726 41.235 -57.988 1.00 87.25 100 GLN A C 1
ATOM 711 O O . GLN A 1 100 ? 37.006 42.027 -57.375 1.00 87.25 100 GLN A O 1
ATOM 716 N N . ASN A 1 101 ? 37.346 40.653 -59.122 1.00 87.38 101 ASN A N 1
ATOM 717 C CA . ASN A 1 101 ? 36.002 40.721 -59.677 1.00 87.38 101 ASN A CA 1
ATOM 718 C C . ASN A 1 101 ? 35.438 39.306 -59.887 1.00 87.38 101 ASN A C 1
ATOM 720 O O . ASN A 1 101 ? 36.106 38.457 -60.472 1.00 87.38 101 ASN A O 1
ATOM 724 N N . ALA A 1 102 ? 34.193 39.089 -59.450 1.00 88.81 102 ALA A N 1
ATOM 725 C CA . ALA A 1 102 ? 33.502 37.795 -59.471 1.00 88.81 102 ALA A CA 1
ATOM 726 C C . ALA A 1 102 ? 33.207 37.220 -60.868 1.00 88.81 102 ALA A C 1
ATOM 728 O O . ALA A 1 102 ? 32.787 36.078 -60.994 1.00 88.81 102 ALA A O 1
ATOM 729 N N . THR A 1 103 ? 33.377 38.021 -61.919 1.00 88.38 103 THR A N 1
ATOM 730 C CA . THR A 1 103 ? 33.135 37.630 -63.318 1.00 88.38 103 THR A CA 1
ATOM 731 C C . THR A 1 103 ? 34.411 37.629 -64.157 1.00 88.38 103 THR A C 1
ATOM 733 O O . THR A 1 103 ? 34.354 37.411 -65.365 1.00 88.38 103 THR A O 1
ATOM 736 N N . ASP A 1 104 ? 35.558 37.902 -63.533 1.00 93.12 104 ASP A N 1
ATOM 737 C CA . ASP A 1 104 ? 36.835 38.078 -64.213 1.00 93.12 104 ASP A CA 1
ATOM 738 C C . ASP A 1 104 ? 37.699 36.822 -64.101 1.00 93.12 104 ASP A C 1
ATOM 740 O O . ASP A 1 104 ? 38.019 36.354 -63.009 1.00 93.12 104 ASP A O 1
ATOM 744 N N . THR A 1 105 ? 38.063 36.260 -65.248 1.00 94.50 105 THR A N 1
ATOM 745 C CA . THR A 1 105 ? 38.772 34.987 -65.350 1.00 94.50 105 THR A CA 1
ATOM 746 C C . THR A 1 105 ? 40.201 35.072 -64.834 1.00 94.50 105 THR A C 1
ATOM 748 O O . THR A 1 105 ? 40.927 36.021 -65.143 1.00 94.50 105 THR A O 1
ATOM 751 N N . TRP A 1 106 ? 40.620 34.031 -64.114 1.00 95.94 106 TRP A N 1
ATOM 752 C CA . TRP A 1 106 ? 42.000 33.830 -63.680 1.00 95.94 106 TRP A CA 1
ATOM 753 C C . TRP A 1 106 ? 42.755 32.952 -64.677 1.00 95.94 106 TRP A C 1
ATOM 755 O O . TRP A 1 106 ? 42.239 31.923 -65.114 1.00 95.94 106 TRP A O 1
ATOM 765 N N . TYR A 1 107 ? 43.988 33.332 -65.002 1.00 95.38 107 TYR A N 1
ATOM 766 C CA . TYR A 1 107 ? 44.897 32.566 -65.858 1.00 95.38 107 TYR A CA 1
ATOM 767 C C . TYR A 1 107 ? 46.320 32.573 -65.271 1.00 95.38 107 TYR A C 1
ATOM 769 O O . TYR A 1 107 ? 46.658 33.505 -64.533 1.00 95.38 107 TYR A O 1
ATOM 777 N N . PRO A 1 108 ? 47.176 31.572 -65.557 1.00 96.38 108 PRO A N 1
ATOM 778 C CA . PRO A 1 108 ? 48.582 31.601 -65.167 1.00 96.38 108 PRO A CA 1
ATOM 779 C C . PRO A 1 108 ? 49.274 32.861 -65.683 1.00 96.38 108 PRO A C 1
ATOM 781 O O . PRO A 1 108 ? 49.302 33.116 -66.882 1.00 96.38 108 PRO A O 1
ATOM 784 N N . THR A 1 109 ? 49.913 33.633 -64.806 1.00 93.88 109 THR A N 1
ATOM 785 C CA . THR A 1 109 ? 50.598 34.879 -65.189 1.00 93.88 109 THR A CA 1
ATOM 786 C C . THR A 1 109 ? 51.638 34.650 -66.294 1.00 93.88 109 THR A C 1
ATOM 788 O O . THR A 1 109 ? 51.877 35.531 -67.118 1.00 93.88 109 THR A O 1
ATOM 791 N N . ALA A 1 110 ? 52.240 33.456 -66.334 1.00 91.81 110 ALA A N 1
ATOM 792 C CA . ALA A 1 110 ? 53.206 33.050 -67.351 1.00 91.81 110 ALA A CA 1
ATOM 793 C C . ALA A 1 110 ? 52.601 32.872 -68.758 1.00 91.81 110 ALA A C 1
ATOM 795 O O . ALA A 1 110 ? 53.331 33.046 -69.735 1.00 91.81 110 ALA A O 1
ATOM 796 N N . ASP A 1 111 ? 51.302 32.573 -68.868 1.00 89.81 111 ASP A N 1
ATOM 797 C CA . ASP A 1 111 ? 50.602 32.439 -70.153 1.00 89.81 111 ASP A CA 1
ATOM 798 C C . ASP A 1 111 ? 50.463 33.806 -70.842 1.00 89.81 111 ASP A C 1
ATOM 800 O O . ASP A 1 111 ? 50.435 33.902 -72.067 1.00 89.81 111 ASP A O 1
ATOM 804 N N . GLY A 1 112 ? 50.441 34.887 -70.056 1.00 85.06 112 GLY A N 1
ATOM 805 C CA . GLY A 1 112 ? 50.349 36.263 -70.540 1.00 85.06 112 GLY A CA 1
ATOM 806 C C . GLY A 1 112 ? 48.955 36.680 -71.026 1.00 85.06 112 GLY A C 1
ATOM 807 O O . GLY A 1 112 ? 48.712 37.883 -71.127 1.00 85.06 112 GLY A O 1
ATOM 808 N N . ASP A 1 113 ? 48.047 35.729 -71.269 1.00 83.81 113 ASP A N 1
ATOM 809 C CA . ASP A 1 113 ? 46.639 35.937 -71.618 1.00 83.81 113 ASP A CA 1
ATOM 810 C C . ASP A 1 113 ? 45.722 34.788 -71.136 1.00 83.81 113 ASP A C 1
ATOM 812 O O . ASP A 1 113 ? 46.184 33.780 -70.602 1.00 83.81 113 ASP A O 1
ATOM 816 N N . ASP A 1 114 ? 44.407 34.942 -71.327 1.00 86.88 114 ASP A N 1
ATOM 817 C CA . ASP A 1 114 ? 43.375 33.987 -70.906 1.00 86.88 114 ASP A CA 1
ATOM 818 C C . ASP A 1 114 ? 43.083 32.892 -71.958 1.00 86.88 114 ASP A C 1
ATOM 820 O O . ASP A 1 114 ? 41.998 32.314 -71.984 1.00 86.88 114 ASP A O 1
ATOM 824 N N . THR A 1 115 ? 43.983 32.593 -72.898 1.00 84.50 115 THR A N 1
ATOM 825 C CA . THR A 1 115 ? 43.619 31.711 -74.026 1.00 84.50 115 THR A CA 1
ATOM 826 C C . THR A 1 115 ? 43.894 30.224 -73.789 1.00 84.50 115 THR A C 1
ATOM 828 O O . THR A 1 115 ? 43.232 29.389 -74.414 1.00 84.50 115 THR A O 1
ATOM 831 N N . THR A 1 116 ? 44.816 29.876 -72.885 1.00 86.81 116 THR A N 1
ATOM 832 C CA . THR A 1 116 ? 45.335 28.507 -72.691 1.00 86.81 116 THR A CA 1
ATOM 833 C C . THR A 1 116 ? 44.799 27.807 -71.447 1.00 86.81 116 THR A C 1
ATOM 835 O O . THR A 1 116 ? 44.186 26.745 -71.571 1.00 86.81 116 THR A O 1
ATOM 838 N N . ASN A 1 117 ? 45.003 28.388 -70.265 1.00 93.00 117 ASN A N 1
ATOM 839 C CA . ASN A 1 117 ? 44.590 27.820 -68.984 1.00 93.00 117 ASN A CA 1
ATOM 840 C C . ASN A 1 117 ? 43.735 28.850 -68.246 1.00 93.00 117 ASN A C 1
ATOM 842 O O . ASN A 1 117 ? 44.222 29.935 -67.938 1.00 93.00 117 ASN A O 1
ATOM 846 N N . VAL A 1 118 ? 42.459 28.544 -67.994 1.00 94.19 118 VAL A N 1
ATOM 847 C CA . VAL A 1 118 ? 41.516 29.520 -67.437 1.00 94.19 118 VAL A CA 1
ATOM 848 C C . VAL A 1 118 ? 40.594 28.924 -66.400 1.00 94.19 118 VAL A C 1
ATOM 850 O O . VAL A 1 118 ? 39.871 27.964 -66.668 1.00 94.19 118 VAL A O 1
ATOM 853 N N . TRP A 1 119 ? 40.550 29.604 -65.261 1.00 96.06 119 TRP A N 1
ATOM 854 C CA . TRP A 1 119 ? 39.514 29.469 -64.258 1.00 96.06 119 TRP A CA 1
ATOM 855 C C . TRP A 1 119 ? 38.465 30.567 -64.417 1.00 96.06 119 TRP A C 1
ATOM 857 O O . TRP A 1 119 ? 38.781 31.761 -64.453 1.00 96.06 119 TRP A O 1
ATOM 867 N N . THR A 1 120 ? 37.203 30.163 -64.502 1.00 95.12 120 THR A N 1
ATOM 868 C CA . THR A 1 120 ? 36.060 31.072 -64.559 1.00 95.12 120 THR A CA 1
ATOM 869 C C . THR A 1 120 ? 35.400 31.115 -63.186 1.00 95.12 120 THR A C 1
ATOM 871 O O . THR A 1 120 ? 34.756 30.130 -62.815 1.00 95.12 120 THR A O 1
ATOM 874 N N . PRO A 1 121 ? 35.560 32.215 -62.426 1.00 95.06 121 PRO A N 1
ATOM 875 C CA . PRO A 1 121 ? 34.951 32.328 -61.114 1.00 95.06 121 PRO A CA 1
ATOM 876 C C . PRO A 1 121 ? 33.448 32.599 -61.209 1.00 95.06 121 PRO A C 1
ATOM 878 O O . PRO A 1 121 ? 32.947 33.121 -62.209 1.00 95.06 121 PRO A O 1
ATOM 881 N N . THR A 1 122 ? 32.742 32.255 -60.140 1.00 93.88 122 THR A N 1
ATOM 882 C CA . THR A 1 122 ? 31.339 32.616 -59.902 1.00 93.88 122 THR A CA 1
ATOM 883 C C . THR A 1 122 ? 31.173 33.571 -58.719 1.00 93.88 122 THR A C 1
ATOM 885 O O . THR A 1 122 ? 30.087 34.118 -58.529 1.00 93.88 122 THR A O 1
ATOM 888 N N . ASP A 1 123 ? 32.239 33.799 -57.951 1.00 92.44 123 ASP A N 1
ATOM 889 C CA . ASP A 1 123 ? 32.315 34.746 -56.841 1.00 92.44 123 ASP A CA 1
ATOM 890 C C . ASP A 1 123 ? 33.673 35.475 -56.814 1.00 92.44 123 ASP A C 1
ATOM 892 O O . ASP A 1 123 ? 34.563 35.217 -57.625 1.00 92.44 123 ASP A O 1
ATOM 896 N N . ALA A 1 124 ? 33.812 36.449 -55.912 1.00 89.12 124 ALA A N 1
ATOM 897 C CA . ALA A 1 124 ? 35.053 37.205 -55.715 1.00 89.12 124 ALA A CA 1
ATOM 898 C C . ALA A 1 124 ? 35.946 36.615 -54.605 1.00 89.12 124 ALA A C 1
ATOM 900 O O . ALA A 1 124 ? 36.861 37.299 -54.140 1.00 89.12 124 ALA A O 1
ATOM 901 N N . GLY A 1 125 ? 35.662 35.383 -54.179 1.00 91.38 125 GLY A N 1
ATOM 902 C CA . GLY A 1 125 ? 36.342 34.689 -53.100 1.00 91.38 125 GLY A CA 1
ATOM 903 C C . GLY A 1 125 ? 35.748 34.910 -51.706 1.00 91.38 125 GLY A C 1
ATOM 904 O O . GLY A 1 125 ? 35.268 35.997 -51.387 1.00 91.38 125 GLY A O 1
ATOM 905 N N . ASP A 1 126 ? 35.858 33.872 -50.879 1.00 93.81 126 ASP A N 1
ATOM 906 C CA . ASP A 1 126 ? 35.457 33.807 -49.473 1.00 93.81 126 ASP A CA 1
ATOM 907 C C . ASP A 1 126 ? 36.637 33.417 -48.564 1.00 93.81 126 ASP A C 1
ATOM 909 O O . ASP A 1 126 ? 37.622 32.837 -49.013 1.00 93.81 126 ASP A O 1
ATOM 913 N N . SER A 1 127 ? 36.547 33.727 -47.272 1.00 93.12 127 SER A N 1
ATOM 914 C CA . SER A 1 127 ? 37.507 33.298 -46.248 1.00 93.12 127 SER A CA 1
ATOM 915 C C . SER A 1 127 ? 37.487 31.771 -46.077 1.00 93.12 127 SER A C 1
ATOM 917 O O . SER A 1 127 ? 36.453 31.139 -46.280 1.00 93.12 127 SER A O 1
ATOM 919 N N . VAL A 1 128 ? 38.614 31.160 -45.705 1.00 95.19 128 VAL A N 1
ATOM 920 C CA . VAL A 1 128 ? 38.828 29.712 -45.902 1.00 95.19 128 VAL A CA 1
ATOM 921 C C . VAL A 1 128 ? 38.659 28.880 -44.629 1.00 95.19 128 VAL A C 1
ATOM 923 O O . VAL A 1 128 ? 39.244 29.199 -43.593 1.00 95.19 128 VAL A O 1
ATOM 926 N N . ILE A 1 129 ? 37.940 27.761 -44.730 1.00 97.12 129 ILE A N 1
ATOM 927 C CA . ILE A 1 129 ? 38.117 26.577 -43.870 1.00 97.12 129 ILE A CA 1
ATOM 928 C C . ILE A 1 129 ? 38.805 25.509 -44.721 1.00 97.12 129 ILE A C 1
ATOM 930 O O . ILE A 1 129 ? 38.307 25.175 -45.794 1.00 97.12 129 ILE A O 1
ATOM 934 N N . ALA A 1 130 ? 39.943 24.984 -44.270 1.00 97.81 130 ALA A N 1
ATOM 935 C CA . ALA A 1 130 ? 40.658 23.937 -44.996 1.00 97.81 130 ALA A CA 1
ATOM 936 C C . ALA A 1 130 ? 40.079 22.568 -44.615 1.00 97.81 130 ALA A C 1
ATOM 938 O O . ALA A 1 130 ? 40.123 22.184 -43.443 1.00 97.81 130 ALA A O 1
ATOM 939 N N . VAL A 1 131 ? 39.518 21.845 -45.590 1.00 98.31 131 VAL A N 1
ATOM 940 C CA . VAL A 1 131 ? 38.858 20.557 -45.356 1.00 98.31 131 VAL A CA 1
ATOM 941 C C . VAL A 1 131 ? 39.576 19.434 -46.092 1.00 98.31 131 VAL A C 1
ATOM 943 O O . VAL A 1 131 ? 39.631 19.420 -47.319 1.00 98.31 131 VAL A O 1
ATOM 946 N N . ALA A 1 132 ? 40.053 18.450 -45.338 1.00 98.25 132 ALA A N 1
ATOM 947 C CA . ALA A 1 132 ? 40.456 17.150 -45.847 1.00 98.25 132 ALA A CA 1
ATOM 948 C C . ALA A 1 132 ? 39.277 16.177 -45.710 1.00 98.25 132 ALA A C 1
ATOM 950 O O . ALA A 1 132 ? 38.961 15.725 -44.607 1.00 98.25 132 ALA A O 1
ATOM 951 N N . LYS A 1 133 ? 38.606 15.863 -46.823 1.00 97.75 133 LYS A N 1
ATOM 952 C CA . LYS A 1 133 ? 37.583 14.813 -46.884 1.00 97.75 133 LYS A CA 1
ATOM 953 C C . LYS A 1 133 ? 38.248 13.488 -47.253 1.00 97.75 133 LYS A C 1
ATOM 955 O O . LYS A 1 133 ? 38.596 13.252 -48.410 1.00 97.75 133 LYS A O 1
ATOM 960 N N . CYS A 1 134 ? 38.446 12.642 -46.256 1.00 97.56 134 CYS A N 1
ATOM 961 C CA . CYS A 1 134 ? 39.113 11.355 -46.370 1.00 97.56 134 CYS A CA 1
ATOM 962 C C . CYS A 1 134 ? 38.141 10.262 -46.831 1.00 97.56 134 CYS A C 1
ATOM 964 O O . CYS A 1 134 ? 37.012 10.173 -46.347 1.00 97.56 134 CYS A O 1
ATOM 966 N N . ARG A 1 135 ? 38.594 9.402 -47.745 1.00 95.75 135 ARG A N 1
ATOM 967 C CA . ARG A 1 135 ? 37.875 8.202 -48.193 1.00 95.75 135 ARG A CA 1
ATOM 968 C C . ARG A 1 135 ? 38.845 7.133 -48.688 1.00 95.75 135 ARG A C 1
ATOM 970 O O . ARG A 1 135 ? 39.965 7.452 -49.061 1.00 95.75 135 ARG A O 1
ATOM 977 N N . SER A 1 136 ? 38.403 5.883 -48.758 1.00 93.62 136 SER A N 1
ATOM 978 C CA . SER A 1 136 ? 39.149 4.811 -49.424 1.00 93.62 136 SER A CA 1
ATOM 979 C C . SER A 1 136 ? 38.230 4.114 -50.416 1.00 93.62 136 SER A C 1
ATOM 981 O O . SER A 1 136 ? 37.180 3.597 -50.042 1.00 93.62 136 SER A O 1
ATOM 983 N N . THR A 1 137 ? 38.588 4.147 -51.699 1.00 93.94 137 THR A N 1
ATOM 984 C CA . THR A 1 137 ? 37.769 3.539 -52.762 1.00 93.94 137 THR A CA 1
ATOM 985 C C . THR A 1 137 ? 38.091 2.063 -53.008 1.00 93.94 137 THR A C 1
ATOM 987 O O . THR A 1 137 ? 37.321 1.375 -53.680 1.00 93.94 137 THR A O 1
ATOM 990 N N . GLY A 1 138 ? 39.200 1.563 -52.459 1.00 88.62 138 GLY A N 1
ATOM 991 C CA . GLY A 1 138 ? 39.689 0.191 -52.618 1.00 88.62 138 GLY A CA 1
ATOM 992 C C . GLY A 1 138 ? 40.138 -0.491 -51.321 1.00 88.62 138 GLY A C 1
ATOM 993 O O . GLY A 1 138 ? 40.622 -1.620 -51.387 1.00 88.62 138 GLY A O 1
ATOM 994 N N . GLY A 1 139 ? 39.975 0.155 -50.163 1.00 88.31 139 GLY A N 1
ATOM 995 C CA . GLY A 1 139 ? 40.419 -0.343 -48.857 1.00 88.31 139 GLY A CA 1
ATOM 996 C C . GLY A 1 139 ? 41.923 -0.190 -48.599 1.00 88.31 139 GLY A C 1
ATOM 997 O O . GLY A 1 139 ? 42.449 -0.796 -47.666 1.00 88.31 139 GLY A O 1
ATOM 998 N N . THR A 1 140 ? 42.658 0.567 -49.424 1.00 93.81 140 THR A N 1
ATOM 999 C CA . THR A 1 140 ? 44.083 0.814 -49.165 1.00 93.81 140 THR A CA 1
ATOM 1000 C C . THR A 1 140 ? 44.242 1.765 -47.983 1.00 93.81 140 THR A C 1
ATOM 1002 O O . THR A 1 140 ? 43.750 2.892 -48.001 1.00 93.81 140 THR A O 1
ATOM 1005 N N . ALA A 1 141 ? 44.991 1.333 -46.969 1.00 92.56 141 ALA A N 1
ATOM 1006 C CA . ALA A 1 141 ? 45.317 2.175 -45.827 1.00 92.56 141 ALA A CA 1
ATOM 1007 C C . ALA A 1 141 ? 46.284 3.315 -46.192 1.00 92.56 141 ALA A C 1
ATOM 1009 O O . ALA A 1 141 ? 47.244 3.116 -46.946 1.00 92.56 141 ALA A O 1
ATOM 1010 N N . ASP A 1 142 ? 46.100 4.484 -45.574 1.00 94.19 142 ASP A N 1
ATOM 1011 C CA . ASP A 1 142 ? 47.133 5.517 -45.532 1.00 94.19 142 ASP A CA 1
ATOM 1012 C C . ASP A 1 142 ? 48.213 5.079 -44.535 1.00 94.19 142 ASP A C 1
ATOM 1014 O O . ASP A 1 142 ? 47.993 4.974 -43.329 1.00 94.19 142 ASP A O 1
ATOM 1018 N N . THR A 1 143 ? 49.395 4.758 -45.053 1.00 91.75 143 THR A N 1
ATOM 1019 C CA . THR A 1 143 ? 50.502 4.225 -44.242 1.00 91.75 143 THR A CA 1
ATOM 1020 C C . THR A 1 143 ? 51.460 5.303 -43.742 1.00 91.75 143 THR A C 1
ATOM 1022 O O . THR A 1 143 ? 52.429 5.015 -43.026 1.00 91.75 143 THR A O 1
ATOM 1025 N N . LEU A 1 144 ? 51.208 6.559 -44.114 1.00 89.00 144 LEU A N 1
ATOM 1026 C CA . LEU A 1 144 ? 52.017 7.702 -43.736 1.00 89.00 144 LEU A CA 1
ATOM 1027 C C . LEU A 1 144 ? 51.318 8.438 -42.597 1.00 89.00 144 LEU A C 1
ATOM 1029 O O . LEU A 1 144 ? 50.277 9.051 -42.790 1.00 89.00 144 LEU A O 1
ATOM 1033 N N . GLY A 1 145 ? 51.911 8.427 -41.403 1.00 87.75 145 GLY A N 1
ATOM 1034 C CA . GLY A 1 145 ? 51.409 9.311 -40.354 1.00 87.75 145 GLY A CA 1
ATOM 1035 C C . GLY A 1 145 ? 51.683 10.773 -40.683 1.00 87.75 145 GLY A C 1
ATOM 1036 O O . GLY A 1 145 ? 52.655 11.115 -41.371 1.00 87.75 145 GLY A O 1
ATOM 1037 N N . VAL A 1 146 ? 50.812 11.624 -40.169 1.00 93.06 146 VAL A N 1
ATOM 1038 C CA . VAL A 1 146 ? 50.760 13.048 -40.486 1.00 93.06 146 VAL A CA 1
ATOM 1039 C C . VAL A 1 146 ? 50.987 13.881 -39.227 1.00 93.06 146 VAL A C 1
ATOM 1041 O O . VAL A 1 146 ? 50.603 13.491 -38.127 1.00 93.06 146 VAL A O 1
ATOM 1044 N N . THR A 1 147 ? 51.625 15.035 -39.391 1.00 94.25 147 THR A N 1
ATOM 1045 C CA . THR A 1 147 ? 51.744 16.052 -38.348 1.00 94.25 147 THR A CA 1
ATOM 1046 C C . THR A 1 147 ? 51.100 17.322 -38.870 1.00 94.25 147 THR A C 1
ATOM 1048 O O . THR A 1 147 ? 51.605 17.867 -39.842 1.00 94.25 147 THR A O 1
ATOM 1051 N N . ILE A 1 148 ? 50.025 17.771 -38.225 1.00 94.69 148 ILE A N 1
ATOM 1052 C CA . ILE A 1 148 ? 49.346 19.027 -38.542 1.00 94.69 148 ILE A CA 1
ATOM 1053 C C . ILE A 1 148 ? 50.107 20.168 -37.865 1.00 94.69 148 ILE A C 1
ATOM 1055 O O . ILE A 1 148 ? 50.070 20.278 -36.633 1.00 94.69 148 ILE A O 1
ATOM 1059 N N . ASN A 1 149 ? 50.853 20.950 -38.648 1.00 92.62 149 ASN A N 1
ATOM 1060 C CA . ASN A 1 149 ? 51.690 22.057 -38.177 1.00 92.62 149 ASN A CA 1
ATOM 1061 C C . ASN A 1 149 ? 51.955 23.111 -39.264 1.00 92.62 149 ASN A C 1
ATOM 1063 O O . ASN A 1 149 ? 51.813 22.845 -40.445 1.00 92.62 149 ASN A O 1
ATOM 1067 N N . GLY A 1 150 ? 52.361 24.315 -38.856 1.00 91.69 150 GLY A N 1
ATOM 1068 C CA . GLY A 1 150 ? 52.746 25.396 -39.774 1.00 91.69 150 GLY A CA 1
ATOM 1069 C C . GLY A 1 150 ? 51.617 26.370 -40.119 1.00 91.69 150 GLY A C 1
ATOM 1070 O O . GLY A 1 150 ? 51.885 27.479 -40.600 1.00 91.69 150 GLY A O 1
ATOM 1071 N N . TRP A 1 151 ? 50.382 26.016 -39.767 1.00 93.19 151 TRP A N 1
ATOM 1072 C CA . TRP A 1 151 ? 49.191 26.772 -40.118 1.00 93.19 151 TRP A CA 1
ATOM 1073 C C . TRP A 1 151 ? 49.033 28.041 -39.280 1.00 93.19 151 TRP A C 1
ATOM 1075 O O . TRP A 1 151 ? 49.592 28.232 -38.203 1.00 93.19 151 TRP A O 1
ATOM 1085 N N . THR A 1 152 ? 48.200 28.958 -39.765 1.00 93.88 152 THR A N 1
ATOM 1086 C CA . THR A 1 152 ? 47.633 30.011 -38.911 1.00 93.88 152 THR A CA 1
ATOM 1087 C C . THR A 1 152 ? 46.119 29.949 -39.005 1.00 93.88 152 THR A C 1
ATOM 1089 O O . THR A 1 152 ? 45.558 30.225 -40.067 1.00 93.88 152 THR A O 1
ATOM 1092 N N . THR A 1 153 ? 45.470 29.609 -37.893 1.00 93.88 153 THR A N 1
ATOM 1093 C CA . THR A 1 153 ? 44.029 29.338 -37.805 1.00 93.88 153 THR A CA 1
ATOM 1094 C C . THR A 1 153 ? 43.310 30.306 -36.855 1.00 93.88 153 THR A C 1
ATOM 1096 O O . THR A 1 153 ? 43.923 31.109 -36.147 1.00 93.88 153 THR A O 1
ATOM 1099 N N . SER A 1 154 ? 41.978 30.250 -36.854 1.00 92.50 154 SER A N 1
ATOM 1100 C CA . SER A 1 154 ? 41.105 30.885 -35.863 1.00 92.50 154 SER A CA 1
ATOM 1101 C C . SER A 1 154 ? 39.807 30.087 -35.697 1.00 92.50 154 SER A C 1
ATOM 1103 O O . SER A 1 154 ? 39.519 29.201 -36.497 1.00 92.50 154 SER A O 1
ATOM 1105 N N . ALA A 1 155 ? 38.963 30.455 -34.730 1.00 90.88 155 ALA A N 1
ATOM 1106 C CA . ALA A 1 155 ? 37.648 29.830 -34.549 1.00 90.88 155 ALA A CA 1
ATOM 1107 C C . ALA A 1 155 ? 36.740 29.917 -35.798 1.00 90.88 155 ALA A C 1
ATOM 1109 O O . ALA A 1 155 ? 35.874 29.066 -35.986 1.00 90.88 155 ALA A O 1
ATOM 1110 N N . ALA A 1 156 ? 36.931 30.931 -36.653 1.00 91.56 156 ALA A N 1
ATOM 1111 C CA . ALA A 1 156 ? 36.198 31.080 -37.913 1.00 91.56 156 ALA A CA 1
ATOM 1112 C C . ALA A 1 156 ? 36.910 30.424 -39.113 1.00 91.56 156 ALA A C 1
ATOM 1114 O O . ALA A 1 156 ? 36.255 30.094 -40.093 1.00 91.56 156 ALA A O 1
ATOM 1115 N N . ASN A 1 157 ? 38.231 30.230 -39.041 1.00 94.50 157 ASN A N 1
ATOM 1116 C CA . ASN A 1 157 ? 39.080 29.730 -40.126 1.00 94.50 157 ASN A CA 1
ATOM 1117 C C . ASN A 1 157 ? 39.930 28.572 -39.609 1.00 94.50 157 ASN A C 1
ATOM 1119 O O . ASN A 1 157 ? 41.027 28.783 -39.088 1.00 94.50 157 ASN A O 1
ATOM 1123 N N . TYR A 1 158 ? 39.389 27.365 -39.704 1.00 95.50 158 TYR A N 1
ATOM 1124 C CA . TYR A 1 158 ? 39.904 26.189 -39.015 1.00 95.50 158 TYR A CA 1
ATOM 1125 C C . TYR A 1 158 ? 40.224 25.051 -39.986 1.00 95.50 158 TYR A C 1
ATOM 1127 O O . TYR A 1 158 ? 39.930 25.131 -41.182 1.00 95.50 158 TYR A O 1
ATOM 1135 N N . ILE A 1 159 ? 40.834 23.996 -39.449 1.00 97.62 159 ILE A N 1
ATOM 1136 C CA . ILE A 1 159 ? 41.157 22.769 -40.177 1.00 97.62 159 ILE A CA 1
ATOM 1137 C C . ILE A 1 159 ? 40.128 21.698 -39.818 1.00 97.62 159 ILE A C 1
ATOM 1139 O O . ILE A 1 159 ? 39.849 21.469 -38.638 1.00 97.62 159 ILE A O 1
ATOM 1143 N N . LYS A 1 160 ? 39.563 21.032 -40.826 1.00 98.12 160 LYS A N 1
ATOM 1144 C CA . LYS A 1 160 ? 38.624 19.916 -40.657 1.00 98.12 160 LYS A CA 1
ATOM 1145 C C . LYS A 1 160 ? 39.114 18.712 -41.446 1.00 98.12 160 LYS A C 1
ATOM 1147 O O . LYS A 1 160 ? 39.180 18.757 -42.667 1.00 98.12 160 LYS A O 1
ATOM 1152 N N . ILE A 1 161 ? 39.418 17.628 -40.752 1.00 98.44 161 ILE A N 1
ATOM 1153 C CA . ILE A 1 161 ? 39.807 16.352 -41.347 1.00 98.44 161 ILE A CA 1
ATOM 1154 C C . ILE A 1 161 ? 38.724 15.356 -40.975 1.00 98.44 161 ILE A C 1
ATOM 1156 O O . ILE A 1 161 ? 38.476 15.131 -39.789 1.00 98.44 161 ILE A O 1
ATOM 1160 N N . TRP A 1 162 ? 38.028 14.814 -41.968 1.00 98.00 162 TRP A N 1
ATOM 1161 C CA . TRP A 1 162 ? 36.866 13.980 -41.695 1.00 98.00 162 TRP A CA 1
ATOM 1162 C C . TRP A 1 162 ? 36.547 12.981 -42.798 1.00 98.00 162 TRP A C 1
ATOM 1164 O O . TRP A 1 162 ? 36.966 13.158 -43.941 1.00 98.00 162 TRP A O 1
ATOM 1174 N N . THR A 1 163 ? 35.767 11.957 -42.463 1.00 96.81 163 THR A N 1
ATOM 1175 C CA . THR A 1 163 ? 35.028 11.168 -43.457 1.00 96.81 163 THR A CA 1
ATOM 1176 C C . THR A 1 163 ? 33.584 11.653 -43.517 1.00 96.81 163 THR A C 1
ATOM 1178 O O . THR A 1 163 ? 32.965 11.938 -42.494 1.00 96.81 163 THR A O 1
ATOM 1181 N N . ASP A 1 164 ? 33.051 11.762 -44.731 1.00 93.81 164 ASP A N 1
ATOM 1182 C CA . ASP A 1 164 ? 31.671 12.188 -44.954 1.00 93.81 164 ASP A CA 1
ATOM 1183 C C . ASP A 1 164 ? 30.718 10.995 -44.753 1.00 93.81 164 ASP A C 1
ATOM 1185 O O . ASP A 1 164 ? 30.812 10.019 -45.510 1.00 93.81 164 ASP A O 1
ATOM 1189 N N . PRO A 1 165 ? 29.808 11.033 -43.758 1.00 90.06 165 PRO A N 1
ATOM 1190 C CA . PRO A 1 165 ? 28.880 9.936 -43.500 1.00 90.06 165 PRO A CA 1
ATOM 1191 C C . PRO A 1 165 ? 27.931 9.692 -44.683 1.00 90.06 165 PRO A C 1
ATOM 1193 O O . PRO A 1 165 ? 27.483 8.566 -44.879 1.00 90.06 165 PRO A O 1
ATOM 1196 N N . SER A 1 166 ? 27.692 10.692 -45.544 1.00 88.62 166 SER A N 1
ATOM 1197 C CA . SER A 1 166 ? 26.816 10.542 -46.714 1.00 88.62 166 SER A CA 1
ATOM 1198 C C . SER A 1 166 ? 27.437 9.753 -47.876 1.00 88.62 166 SER A C 1
ATOM 1200 O O . SER A 1 166 ? 26.724 9.358 -48.800 1.00 88.62 166 SER A O 1
ATOM 1202 N N . GLU A 1 167 ? 28.752 9.494 -47.850 1.00 87.19 167 GLU A N 1
ATOM 1203 C CA . GLU A 1 167 ? 29.477 8.839 -48.949 1.00 87.19 167 GLU A CA 1
ATOM 1204 C C . GLU A 1 167 ? 29.827 7.362 -48.678 1.00 87.19 167 GLU A C 1
ATOM 1206 O O . GLU A 1 167 ? 30.445 6.714 -49.522 1.00 87.19 167 GLU A O 1
ATOM 1211 N N . GLY A 1 168 ? 29.438 6.799 -47.527 1.00 86.31 168 GLY A N 1
ATOM 1212 C CA . GLY A 1 168 ? 29.651 5.381 -47.197 1.00 86.31 168 GLY A CA 1
ATOM 1213 C C . GLY A 1 168 ? 31.110 4.977 -46.931 1.00 86.31 168 GLY A C 1
ATOM 1214 O O . GLY A 1 168 ? 31.399 3.789 -46.783 1.00 86.31 168 GLY A O 1
ATOM 1215 N N . TYR A 1 169 ? 32.036 5.939 -46.858 1.00 90.88 169 TYR A N 1
ATOM 1216 C CA . TYR A 1 169 ? 33.452 5.724 -46.509 1.00 90.88 169 TYR A CA 1
ATOM 1217 C C . TYR A 1 169 ? 33.750 5.899 -45.015 1.00 90.88 169 TYR A C 1
ATOM 1219 O O . TYR A 1 169 ? 34.876 5.666 -44.575 1.00 90.88 169 TYR A O 1
ATOM 1227 N N . ARG A 1 170 ? 32.734 6.308 -44.256 1.00 93.69 170 ARG A N 1
ATOM 1228 C CA . ARG A 1 170 ? 32.686 6.340 -42.799 1.00 93.69 170 ARG A CA 1
ATOM 1229 C C . ARG A 1 170 ? 32.562 4.906 -42.251 1.00 93.69 170 ARG A C 1
ATOM 1231 O O . ARG A 1 170 ? 31.902 4.071 -42.868 1.00 93.69 170 ARG A O 1
ATOM 1238 N N . HIS A 1 171 ? 33.211 4.617 -41.124 1.00 94.94 171 HIS A N 1
ATOM 1239 C CA . HIS A 1 171 ? 32.938 3.403 -40.346 1.00 94.94 171 HIS A CA 1
ATOM 1240 C C . HIS A 1 171 ? 31.561 3.487 -39.666 1.00 94.94 171 HIS A C 1
ATOM 1242 O O . HIS A 1 171 ? 31.066 4.587 -39.439 1.00 94.94 171 HIS A O 1
ATOM 1248 N N . ASN A 1 172 ? 30.979 2.345 -39.303 1.00 92.50 172 ASN A N 1
ATOM 1249 C CA . ASN A 1 172 ? 29.670 2.267 -38.646 1.00 92.50 172 ASN A CA 1
ATOM 1250 C C . ASN A 1 172 ? 29.833 1.745 -37.212 1.00 92.50 172 ASN A C 1
ATOM 1252 O O . ASN A 1 172 ? 29.502 0.597 -36.956 1.00 92.50 172 ASN A O 1
ATOM 1256 N N . GLY A 1 173 ? 30.556 2.482 -36.359 1.00 93.81 173 GLY A N 1
ATOM 1257 C CA . GLY A 1 173 ? 30.885 2.039 -34.988 1.00 93.81 173 GLY A CA 1
ATOM 1258 C C . GLY A 1 173 ? 31.852 0.844 -34.868 1.00 93.81 173 GLY A C 1
ATOM 1259 O O . GLY A 1 173 ? 32.524 0.696 -33.854 1.00 93.81 173 GLY A O 1
ATOM 1260 N N . VAL A 1 174 ? 32.025 0.043 -35.925 1.00 95.06 174 VAL A N 1
ATOM 1261 C CA . VAL A 1 174 ? 32.926 -1.121 -35.987 1.00 95.06 174 VAL A CA 1
ATOM 1262 C C . VAL A 1 174 ? 34.109 -0.856 -36.917 1.00 95.06 174 VAL A C 1
ATOM 1264 O O . VAL A 1 174 ? 33.967 -0.209 -37.957 1.00 95.06 174 VAL A O 1
ATOM 1267 N N . TRP A 1 175 ? 35.285 -1.386 -36.563 1.00 94.81 175 TRP A N 1
ATOM 1268 C CA . TRP A 1 175 ? 36.467 -1.314 -37.425 1.00 94.81 175 TRP A CA 1
ATOM 1269 C C . TRP A 1 175 ? 36.241 -2.046 -38.750 1.00 94.81 175 TRP A C 1
ATOM 1271 O O . TRP A 1 175 ? 35.921 -3.235 -38.764 1.00 94.81 175 TRP A O 1
ATOM 1281 N N . ASP A 1 176 ? 36.503 -1.362 -39.859 1.00 94.25 176 ASP A N 1
ATOM 1282 C CA . ASP A 1 176 ? 36.349 -1.893 -41.210 1.00 94.25 176 ASP A CA 1
ATOM 1283 C C . ASP A 1 176 ? 37.554 -1.497 -42.075 1.00 94.25 176 ASP A C 1
ATOM 1285 O O . ASP A 1 176 ? 37.766 -0.325 -42.405 1.00 94.25 176 ASP A O 1
ATOM 1289 N N . ASP A 1 177 ? 38.342 -2.501 -42.472 1.00 91.88 177 ASP A N 1
ATOM 1290 C CA . ASP A 1 177 ? 39.548 -2.326 -43.288 1.00 91.88 177 ASP A CA 1
ATOM 1291 C C . ASP A 1 177 ? 39.255 -1.751 -44.688 1.00 91.88 177 ASP A C 1
ATOM 1293 O O . ASP A 1 177 ? 40.175 -1.296 -45.369 1.00 91.88 177 ASP A O 1
ATOM 1297 N N . THR A 1 178 ? 37.993 -1.761 -45.132 1.00 92.25 178 THR A N 1
ATOM 1298 C CA . THR A 1 178 ? 37.571 -1.187 -46.417 1.00 92.25 178 THR A CA 1
ATOM 1299 C C . THR A 1 178 ? 37.325 0.321 -46.362 1.00 92.25 178 THR A C 1
ATOM 1301 O O . THR A 1 178 ? 37.205 0.957 -47.411 1.00 92.25 178 THR A O 1
ATOM 1304 N N . LYS A 1 179 ? 37.248 0.912 -45.164 1.00 94.50 179 LYS A N 1
ATOM 1305 C CA . LYS A 1 179 ? 37.045 2.355 -44.969 1.00 94.50 179 LYS A CA 1
ATOM 1306 C C . LYS A 1 179 ? 38.381 3.087 -44.876 1.00 94.50 179 LYS A C 1
ATOM 1308 O O . LYS A 1 179 ? 39.443 2.473 -44.786 1.00 94.50 179 LYS A O 1
ATOM 1313 N N . TYR A 1 180 ? 38.346 4.422 -44.890 1.00 95.25 180 TYR A N 1
ATOM 1314 C CA . TYR A 1 180 ? 39.579 5.192 -44.725 1.00 95.25 180 TYR A CA 1
ATOM 1315 C C . TYR A 1 180 ? 40.201 4.912 -43.356 1.00 95.25 180 TYR A C 1
ATOM 1317 O O . TYR A 1 180 ? 39.563 5.090 -42.315 1.00 95.25 180 TYR A O 1
ATOM 1325 N N . GLN A 1 181 ? 41.459 4.492 -43.373 1.00 94.69 181 GLN A N 1
ATOM 1326 C CA . GLN A 1 181 ? 42.222 4.174 -42.180 1.00 94.69 181 GLN A CA 1
ATOM 1327 C C . GLN A 1 181 ? 43.650 4.681 -42.319 1.00 94.69 181 GLN A C 1
ATOM 1329 O O . GLN A 1 181 ? 44.262 4.561 -43.384 1.00 94.69 181 GLN A O 1
ATOM 1334 N N . ILE A 1 182 ? 44.189 5.213 -41.226 1.00 94.50 182 ILE A N 1
ATOM 1335 C CA . ILE A 1 182 ? 45.622 5.442 -41.090 1.00 94.50 182 ILE A CA 1
ATOM 1336 C C . ILE A 1 182 ? 46.189 4.250 -40.330 1.00 94.50 182 ILE A C 1
ATOM 1338 O O . ILE A 1 182 ? 45.912 4.061 -39.144 1.00 94.50 182 ILE A O 1
ATOM 1342 N N . TYR A 1 183 ? 46.970 3.440 -41.038 1.00 90.69 183 TYR A N 1
ATOM 1343 C CA . TYR A 1 183 ? 47.592 2.241 -40.495 1.00 90.69 183 TYR A CA 1
ATOM 1344 C C . TYR A 1 183 ? 49.103 2.409 -40.471 1.00 90.69 183 TYR A C 1
ATOM 1346 O O . TYR A 1 183 ? 49.761 2.442 -41.515 1.00 90.69 183 TYR A O 1
ATOM 1354 N N . ARG A 1 184 ? 49.689 2.457 -39.277 1.00 86.12 184 ARG A N 1
ATOM 1355 C CA . ARG A 1 184 ? 51.142 2.524 -39.124 1.00 86.12 184 ARG A CA 1
ATOM 1356 C C . ARG A 1 184 ? 51.706 1.207 -38.629 1.00 86.12 184 ARG A C 1
ATOM 1358 O O . ARG A 1 184 ? 51.280 0.668 -37.618 1.00 86.12 184 ARG A O 1
ATOM 1365 N N . ASN A 1 185 ? 52.728 0.726 -39.332 1.00 80.56 185 ASN A N 1
ATOM 1366 C CA . ASN A 1 185 ? 53.624 -0.299 -38.811 1.00 80.56 185 ASN A CA 1
ATOM 1367 C C . ASN A 1 185 ? 54.793 0.398 -38.104 1.00 80.56 185 ASN A C 1
ATOM 1369 O O . ASN A 1 185 ? 55.680 0.953 -38.767 1.00 80.56 185 ASN A O 1
ATOM 1373 N N . VAL A 1 186 ? 54.764 0.419 -36.774 1.00 74.50 186 VAL A N 1
ATOM 1374 C CA . VAL A 1 186 ? 55.736 1.160 -35.969 1.00 74.50 186 VAL A CA 1
ATOM 1375 C C . VAL A 1 186 ? 56.991 0.333 -35.742 1.00 74.50 186 VAL A C 1
ATOM 1377 O O . VAL A 1 186 ? 56.977 -0.778 -35.211 1.00 74.50 186 VAL A O 1
ATOM 1380 N N . THR A 1 187 ? 58.106 0.905 -36.196 1.00 75.38 187 THR A N 1
ATOM 1381 C CA . THR A 1 187 ? 59.431 0.266 -36.224 1.00 75.38 187 THR A CA 1
ATOM 1382 C C . THR A 1 187 ? 60.483 1.064 -35.449 1.00 75.38 187 THR A C 1
ATOM 1384 O O . THR A 1 187 ? 61.611 0.597 -35.278 1.00 75.38 187 THR A O 1
ATOM 1387 N N . ALA A 1 188 ? 60.125 2.254 -34.962 1.00 72.81 188 ALA A N 1
ATOM 1388 C CA . ALA A 1 188 ? 60.930 3.121 -34.114 1.00 72.81 188 ALA A CA 1
ATOM 1389 C C . ALA A 1 188 ? 60.025 3.893 -33.141 1.00 72.81 188 ALA A C 1
ATOM 1391 O O . ALA A 1 188 ? 58.838 4.052 -33.390 1.00 72.81 188 ALA A O 1
ATOM 1392 N N . ALA A 1 189 ? 60.599 4.401 -32.056 1.00 72.75 189 ALA A N 1
ATOM 1393 C CA . ALA A 1 189 ? 59.851 5.130 -31.037 1.00 72.75 189 ALA A CA 1
ATOM 1394 C C . ALA A 1 189 ? 59.323 6.490 -31.564 1.00 72.75 189 ALA A C 1
ATOM 1396 O O . ALA A 1 189 ? 59.990 7.095 -32.417 1.00 72.75 189 ALA A O 1
ATOM 1397 N N . ARG A 1 190 ? 58.187 6.991 -31.041 1.00 76.19 190 ARG A N 1
ATOM 1398 C CA . ARG A 1 190 ? 57.549 8.277 -31.412 1.00 76.19 190 ARG A CA 1
ATOM 1399 C C . ARG A 1 190 ? 57.024 8.313 -32.848 1.00 76.19 190 ARG A C 1
ATOM 1401 O O . ARG A 1 190 ? 57.384 9.193 -33.634 1.00 76.19 190 ARG A O 1
ATOM 1408 N N . GLN A 1 191 ? 56.178 7.348 -33.208 1.00 81.38 191 GLN A N 1
ATOM 1409 C CA . GLN A 1 191 ? 55.583 7.255 -34.548 1.00 81.38 191 GLN A CA 1
ATOM 1410 C C . GLN A 1 191 ? 54.041 7.228 -34.518 1.00 81.38 191 GLN A C 1
ATOM 1412 O O . GLN A 1 191 ? 53.445 6.242 -34.954 1.00 81.38 191 GLN A O 1
ATOM 1417 N N . PRO A 1 192 ? 53.385 8.322 -34.086 1.00 87.19 192 PRO A N 1
ATOM 1418 C CA . PRO A 1 192 ? 51.926 8.417 -34.075 1.00 87.19 192 PRO A CA 1
ATOM 1419 C C . PRO A 1 192 ? 51.330 8.311 -35.488 1.00 87.19 192 PRO A C 1
ATOM 1421 O O . PRO A 1 192 ? 51.989 8.599 -36.505 1.00 87.19 192 PRO A O 1
ATOM 1424 N N . CYS A 1 193 ? 50.055 7.917 -35.555 1.00 91.44 193 CYS A N 1
ATOM 1425 C CA . CYS A 1 193 ? 49.266 8.000 -36.785 1.00 91.44 193 CYS A CA 1
ATOM 1426 C C . CYS A 1 193 ? 48.972 9.462 -37.130 1.00 91.44 193 CYS A C 1
ATOM 1428 O O . CYS A 1 193 ? 49.098 9.865 -38.288 1.00 91.44 193 CYS A O 1
ATOM 1430 N N . LEU A 1 194 ? 48.655 10.261 -36.112 1.00 93.38 194 LEU A N 1
ATOM 1431 C CA . LEU A 1 194 ? 48.354 11.679 -36.238 1.00 93.38 194 LEU A CA 1
ATOM 1432 C C . LEU A 1 194 ? 48.992 12.456 -35.086 1.00 93.38 194 LEU A C 1
ATOM 1434 O O . LEU A 1 194 ? 48.747 12.144 -33.926 1.00 93.38 194 LEU A O 1
ATOM 1438 N N . THR A 1 195 ? 49.759 13.494 -35.412 1.00 93.31 195 THR A N 1
ATOM 1439 C CA . THR A 1 195 ? 50.186 14.524 -34.459 1.00 93.31 195 THR A CA 1
ATOM 1440 C C . THR A 1 195 ? 49.486 15.839 -34.773 1.00 93.31 195 THR A C 1
ATOM 1442 O O . THR A 1 195 ? 49.493 16.270 -35.923 1.00 93.31 195 THR A O 1
ATOM 1445 N N . ILE A 1 196 ? 48.933 16.509 -33.767 1.00 93.44 196 ILE A N 1
ATOM 1446 C CA . ILE A 1 196 ? 48.298 17.823 -33.896 1.00 93.44 196 ILE A CA 1
ATOM 1447 C C . ILE A 1 196 ? 49.099 18.825 -33.076 1.00 93.44 196 ILE A C 1
ATOM 1449 O O . ILE A 1 196 ? 49.148 18.723 -31.850 1.00 93.44 196 ILE A O 1
ATOM 1453 N N . SER A 1 197 ? 49.708 19.798 -33.751 1.00 91.50 197 SER A N 1
ATOM 1454 C CA . SER A 1 197 ? 50.446 20.893 -33.110 1.00 91.50 197 SER A CA 1
ATOM 1455 C C . SER A 1 197 ? 49.851 22.272 -33.395 1.00 91.50 197 SER A C 1
ATOM 1457 O O . SER A 1 197 ? 50.472 23.284 -33.088 1.00 91.50 197 SER A O 1
ATOM 1459 N N . GLU A 1 198 ? 48.625 22.308 -33.918 1.00 90.75 198 GLU A N 1
ATOM 1460 C CA . GLU A 1 198 ? 47.865 23.522 -34.219 1.00 90.75 198 GLU A CA 1
ATOM 1461 C C . GLU A 1 198 ? 46.574 23.603 -33.401 1.00 90.75 198 GLU A C 1
ATOM 1463 O O . GLU A 1 198 ? 46.016 22.588 -32.982 1.00 90.75 198 GLU A O 1
ATOM 1468 N N . GLY A 1 199 ? 46.089 24.826 -33.183 1.00 90.56 199 GLY A N 1
ATOM 1469 C CA . GLY A 1 199 ? 44.760 25.078 -32.625 1.00 90.56 199 GLY A CA 1
ATOM 1470 C C . GLY A 1 199 ? 43.684 25.179 -33.707 1.00 90.56 199 GLY A C 1
ATOM 1471 O O . GLY A 1 199 ? 43.979 25.408 -34.878 1.00 90.56 199 GLY A O 1
ATOM 1472 N N . ASN A 1 200 ? 42.415 25.072 -33.314 1.00 93.69 200 ASN A N 1
ATOM 1473 C CA . ASN A 1 200 ? 41.257 25.074 -34.214 1.00 93.69 200 ASN A CA 1
ATOM 1474 C C . ASN A 1 200 ? 41.319 23.925 -35.241 1.00 93.69 200 ASN A C 1
ATOM 1476 O O . ASN A 1 200 ? 41.271 24.151 -36.452 1.00 93.69 200 ASN A O 1
ATOM 1480 N N . VAL A 1 201 ? 41.443 22.688 -34.751 1.00 95.75 201 VAL A N 1
ATOM 1481 C CA . VAL A 1 201 ? 41.530 21.473 -35.583 1.00 95.75 201 VAL A CA 1
ATOM 1482 C C . VAL A 1 201 ? 40.427 20.492 -35.200 1.00 95.75 201 VAL A C 1
ATOM 1484 O O . VAL A 1 201 ? 40.267 20.173 -34.024 1.00 95.75 201 VAL A O 1
ATOM 1487 N N . LYS A 1 202 ? 39.675 20.000 -36.188 1.00 97.31 202 LYS A N 1
ATOM 1488 C CA . LYS A 1 202 ? 38.627 18.986 -36.014 1.00 97.31 202 LYS A CA 1
ATOM 1489 C C . LYS A 1 202 ? 39.006 17.698 -36.732 1.00 97.31 202 LYS A C 1
ATOM 1491 O O . LYS A 1 202 ? 39.219 17.732 -37.942 1.00 97.31 202 LYS A O 1
ATOM 1496 N N . ILE A 1 203 ? 39.038 16.589 -36.002 1.00 97.88 203 ILE A N 1
ATOM 1497 C CA . ILE A 1 203 ? 39.305 15.239 -36.500 1.00 97.88 203 ILE A CA 1
ATOM 1498 C C . ILE A 1 203 ? 38.061 14.398 -36.258 1.00 97.88 203 ILE A C 1
ATOM 1500 O O . ILE A 1 203 ? 37.741 14.086 -35.108 1.00 97.88 203 ILE A O 1
ATOM 1504 N N . ILE A 1 204 ? 37.334 14.092 -37.329 1.00 97.44 204 ILE A N 1
ATOM 1505 C CA . ILE A 1 204 ? 35.995 13.522 -37.221 1.00 97.44 204 ILE A CA 1
ATOM 1506 C C . ILE A 1 204 ? 35.901 12.247 -38.039 1.00 97.44 204 ILE A C 1
ATOM 1508 O O . ILE A 1 204 ? 35.954 12.261 -39.268 1.00 97.44 204 ILE A O 1
ATOM 1512 N N . GLY A 1 205 ? 35.692 11.140 -37.353 1.00 96.94 205 GLY A N 1
ATOM 1513 C CA . GLY A 1 205 ? 35.248 9.943 -38.014 1.00 96.94 205 GLY A CA 1
ATOM 1514 C C . GLY A 1 205 ? 36.296 9.155 -38.801 1.00 96.94 205 GLY A C 1
ATOM 1515 O O . GLY A 1 205 ? 36.012 8.586 -39.857 1.00 96.94 205 GLY A O 1
ATOM 1516 N N . LEU A 1 206 ? 37.526 9.124 -38.330 1.00 97.06 206 LEU A N 1
ATOM 1517 C CA . LEU A 1 206 ? 38.597 8.357 -38.946 1.00 97.06 206 LEU A CA 1
ATOM 1518 C C . LEU A 1 206 ? 38.863 7.071 -38.165 1.00 97.06 206 LEU A C 1
ATOM 1520 O O . LEU A 1 206 ? 38.467 6.921 -37.010 1.00 97.06 206 LEU A O 1
ATOM 1524 N N . GLN A 1 207 ? 39.575 6.152 -38.810 1.00 97.38 207 GLN A N 1
ATOM 1525 C CA . GLN A 1 207 ? 40.103 4.954 -38.174 1.00 97.38 207 GLN A CA 1
ATOM 1526 C C . GLN A 1 207 ? 41.621 5.060 -38.056 1.00 97.38 207 GLN A C 1
ATOM 1528 O O . GLN A 1 207 ? 42.310 5.343 -39.041 1.00 97.38 207 GLN A O 1
ATOM 1533 N N . PHE A 1 208 ? 42.147 4.807 -36.864 1.00 94.94 208 PHE A N 1
ATOM 1534 C CA . PHE A 1 208 ? 43.576 4.829 -36.587 1.00 94.94 208 PHE A CA 1
ATOM 1535 C C . PHE A 1 208 ? 44.012 3.509 -35.981 1.00 94.94 208 PHE A C 1
ATOM 1537 O O . PHE A 1 208 ? 43.453 3.065 -34.977 1.00 94.94 208 PHE A O 1
ATOM 1544 N N . ARG A 1 209 ? 45.048 2.908 -36.562 1.00 89.44 209 ARG A N 1
ATOM 1545 C CA . ARG A 1 209 ? 45.677 1.729 -35.984 1.00 89.44 209 ARG A CA 1
ATOM 1546 C C . ARG A 1 209 ? 47.180 1.811 -36.053 1.00 89.44 209 ARG A C 1
ATOM 1548 O O . ARG A 1 209 ? 47.775 2.073 -37.100 1.00 89.44 209 ARG A O 1
ATOM 1555 N N . ASN A 1 210 ? 47.778 1.483 -34.924 1.00 82.00 210 ASN A N 1
ATOM 1556 C CA . ASN A 1 210 ? 49.194 1.235 -34.817 1.00 82.00 210 ASN A CA 1
ATOM 1557 C C . ASN A 1 210 ? 49.423 -0.265 -34.594 1.00 82.00 210 ASN A C 1
ATOM 1559 O O . ASN A 1 210 ? 48.813 -0.871 -33.719 1.00 82.00 210 ASN A O 1
ATOM 1563 N N . SER A 1 211 ? 50.279 -0.882 -35.405 1.00 73.81 211 SER A N 1
ATOM 1564 C CA . SER A 1 211 ? 50.784 -2.232 -35.156 1.00 73.81 211 SER A CA 1
ATOM 1565 C C . SER A 1 211 ? 52.251 -2.109 -34.762 1.00 73.81 211 SER A C 1
ATOM 1567 O O . SER A 1 211 ? 53.106 -1.768 -35.586 1.00 73.81 211 SER A O 1
ATOM 1569 N N . THR A 1 212 ? 52.532 -2.318 -33.477 1.00 65.50 212 THR A N 1
ATOM 1570 C CA . THR A 1 212 ? 53.862 -2.157 -32.888 1.00 65.50 212 THR A CA 1
ATOM 1571 C C . THR A 1 212 ? 54.631 -3.480 -32.928 1.00 65.50 212 THR A C 1
ATOM 1573 O O . THR A 1 212 ? 54.119 -4.548 -32.613 1.00 65.50 212 THR A O 1
ATOM 1576 N N . THR A 1 213 ? 55.907 -3.425 -33.319 1.00 60.12 213 THR A N 1
ATOM 1577 C CA . THR A 1 213 ? 56.870 -4.534 -33.118 1.00 60.12 213 THR A CA 1
ATOM 1578 C C . THR A 1 213 ? 58.134 -4.074 -32.375 1.00 60.12 213 THR A C 1
ATOM 1580 O O . THR A 1 213 ? 59.108 -4.822 -32.254 1.00 60.12 213 THR A O 1
ATOM 1583 N N . ALA A 1 214 ? 58.137 -2.829 -31.884 1.00 56.34 214 ALA A N 1
ATOM 1584 C CA . ALA A 1 214 ? 59.255 -2.142 -31.240 1.00 56.34 214 ALA A CA 1
ATOM 1585 C C . ALA A 1 214 ? 58.756 -1.182 -30.137 1.00 56.34 214 ALA A C 1
ATOM 1587 O O . ALA A 1 214 ? 57.574 -0.862 -30.093 1.00 56.34 214 ALA A O 1
ATOM 1588 N N . TYR A 1 215 ? 59.667 -0.718 -29.267 1.00 59.84 215 TYR A N 1
ATOM 1589 C CA . TYR A 1 215 ? 59.378 0.256 -28.202 1.00 59.84 215 TYR A CA 1
ATOM 1590 C C . TYR A 1 215 ? 58.798 1.558 -28.773 1.00 59.84 215 TYR A C 1
ATOM 1592 O O . TYR A 1 215 ? 59.514 2.263 -29.492 1.00 59.84 215 TYR A O 1
ATOM 1600 N N . ASP A 1 216 ? 57.566 1.903 -28.400 1.00 56.94 216 ASP A N 1
ATOM 1601 C CA . ASP A 1 216 ? 57.055 3.268 -28.522 1.00 56.94 216 ASP A CA 1
ATOM 1602 C C . ASP A 1 216 ? 57.336 4.020 -27.214 1.00 56.94 216 ASP A C 1
ATOM 1604 O O . ASP A 1 216 ? 57.430 3.415 -26.150 1.00 56.94 216 ASP A O 1
ATOM 1608 N N . ASN A 1 217 ? 57.583 5.322 -27.268 1.00 58.12 217 ASN A N 1
ATOM 1609 C CA . ASN A 1 217 ? 57.852 6.128 -26.081 1.00 58.12 217 ASN A CA 1
ATOM 1610 C C . ASN A 1 217 ? 56.847 7.276 -26.001 1.00 58.12 217 ASN A C 1
ATOM 1612 O O . ASN A 1 217 ? 56.912 8.229 -26.775 1.00 58.12 217 ASN A O 1
ATOM 1616 N N . ASP A 1 218 ? 55.934 7.163 -25.035 1.00 57.69 218 ASP A N 1
ATOM 1617 C CA . ASP A 1 218 ? 54.972 8.172 -24.574 1.00 57.69 218 ASP A CA 1
ATOM 1618 C C . ASP A 1 218 ? 54.045 8.816 -25.625 1.00 57.69 218 ASP A C 1
ATOM 1620 O O . ASP A 1 218 ? 53.293 9.718 -25.252 1.00 57.69 218 ASP A O 1
ATOM 1624 N N . SER A 1 219 ? 54.044 8.363 -26.883 1.00 65.81 219 SER A N 1
ATOM 1625 C CA . SER A 1 219 ? 53.235 8.943 -27.969 1.00 65.81 219 SER A CA 1
ATOM 1626 C C . SER A 1 219 ? 51.900 8.215 -28.107 1.00 65.81 219 SER A C 1
ATOM 1628 O O . SER A 1 219 ? 51.868 6.989 -28.063 1.00 65.81 219 SER A O 1
ATOM 1630 N N . GLY A 1 220 ? 50.806 8.963 -28.265 1.00 73.88 220 GLY A N 1
ATOM 1631 C CA . GLY A 1 220 ? 49.498 8.386 -28.585 1.00 73.88 220 GLY A CA 1
ATOM 1632 C C . GLY A 1 220 ? 49.408 7.940 -30.041 1.00 73.88 220 GLY A C 1
ATOM 1633 O O . GLY A 1 220 ? 50.127 8.451 -30.897 1.00 73.88 220 GLY A O 1
ATOM 1634 N N . ILE A 1 221 ? 48.483 7.035 -30.357 1.00 84.69 221 ILE A N 1
ATOM 1635 C CA . ILE A 1 221 ? 48.073 6.757 -31.739 1.00 84.69 221 ILE A CA 1
ATOM 1636 C C . ILE A 1 221 ? 47.576 8.063 -32.380 1.00 84.69 221 ILE A C 1
ATOM 1638 O O . ILE A 1 221 ? 47.950 8.382 -33.516 1.00 84.69 221 ILE A O 1
ATOM 1642 N N . VAL A 1 222 ? 46.813 8.843 -31.609 1.00 92.31 222 VAL A N 1
ATOM 1643 C CA . VAL A 1 222 ? 46.490 10.249 -31.864 1.00 92.31 222 VAL A CA 1
ATOM 1644 C C . VAL A 1 222 ? 47.144 11.107 -30.781 1.00 92.31 222 VAL A C 1
ATOM 1646 O O . VAL A 1 222 ? 46.847 10.962 -29.598 1.00 92.31 222 VAL A O 1
ATOM 1649 N N . ASP A 1 223 ? 48.039 12.004 -31.186 1.00 91.19 223 ASP A N 1
ATOM 1650 C CA . ASP A 1 223 ? 48.893 12.780 -30.286 1.00 91.19 223 ASP A CA 1
ATOM 1651 C C . ASP A 1 223 ? 48.670 14.290 -30.461 1.00 91.19 223 ASP A C 1
ATOM 1653 O O . ASP A 1 223 ? 48.934 14.857 -31.522 1.00 91.19 223 ASP A O 1
ATOM 1657 N N . ILE A 1 224 ? 48.177 14.969 -29.427 1.00 91.19 224 ILE A N 1
ATOM 1658 C CA . ILE A 1 224 ? 47.879 16.405 -29.428 1.00 91.19 224 ILE A CA 1
ATOM 1659 C C . ILE A 1 224 ? 48.963 17.113 -28.613 1.00 91.19 224 ILE A C 1
ATOM 1661 O O . ILE A 1 224 ? 48.909 17.146 -27.385 1.00 91.19 224 ILE A O 1
ATOM 1665 N N . THR A 1 225 ? 49.947 17.716 -29.283 1.00 85.44 225 THR A N 1
ATOM 1666 C CA . THR A 1 225 ? 51.135 18.281 -28.626 1.00 85.44 225 THR A CA 1
ATOM 1667 C C . THR A 1 225 ? 51.299 19.764 -28.902 1.00 85.44 225 THR A C 1
ATOM 1669 O O . THR A 1 225 ? 51.365 20.194 -30.051 1.00 85.44 225 THR A O 1
ATOM 1672 N N . SER A 1 226 ? 51.483 20.567 -27.850 1.00 67.75 226 SER A N 1
ATOM 1673 C CA . SER A 1 226 ? 51.884 21.982 -27.975 1.00 67.75 226 SER A CA 1
ATOM 1674 C C . SER A 1 226 ? 50.989 22.838 -28.889 1.00 67.75 226 SER A C 1
ATOM 1676 O O . SER A 1 226 ? 51.478 23.766 -29.529 1.00 67.75 226 SER A O 1
ATOM 1678 N N . SER A 1 227 ? 49.681 22.555 -28.930 1.00 60.09 227 SER A N 1
ATOM 1679 C CA . SER A 1 227 ? 48.681 23.330 -29.679 1.00 60.09 227 SER A CA 1
ATOM 1680 C C . SER A 1 227 ? 48.474 24.714 -29.045 1.00 60.09 227 SER A C 1
ATOM 1682 O O . SER A 1 227 ? 47.483 24.988 -28.363 1.00 60.09 227 SER A O 1
ATOM 1684 N N . SER A 1 228 ? 49.451 25.603 -29.207 1.00 60.41 228 SER A N 1
ATOM 1685 C CA . SER A 1 228 ? 49.289 27.007 -28.862 1.00 60.41 228 SER A CA 1
ATOM 1686 C C . SER A 1 228 ? 48.371 27.630 -29.905 1.00 60.41 228 SER A C 1
ATOM 1688 O O . SER A 1 228 ? 48.743 27.599 -31.073 1.00 60.41 228 SER A O 1
ATOM 1690 N N . ASN A 1 229 ? 47.238 28.224 -29.493 1.00 71.38 229 ASN A N 1
ATOM 1691 C CA . ASN A 1 229 ? 46.361 29.103 -30.301 1.00 71.38 229 ASN A CA 1
ATOM 1692 C C . ASN A 1 229 ? 44.993 28.541 -30.782 1.00 71.38 229 ASN A C 1
ATOM 1694 O O . ASN A 1 229 ? 44.510 28.932 -31.846 1.00 71.38 229 ASN A O 1
ATOM 1698 N N . GLY A 1 230 ? 44.324 27.689 -29.993 1.00 87.19 230 GLY A N 1
ATOM 1699 C CA . GLY A 1 230 ? 42.893 27.368 -30.167 1.00 87.19 230 GLY A CA 1
ATOM 1700 C C . GLY A 1 230 ? 42.508 25.925 -29.809 1.00 87.19 230 GLY A C 1
ATOM 1701 O O . GLY A 1 230 ? 43.396 25.087 -29.654 1.00 87.19 230 GLY A O 1
ATOM 1702 N N . PRO A 1 231 ? 41.201 25.613 -29.713 1.00 91.94 231 PRO A N 1
ATOM 1703 C CA . PRO A 1 231 ? 40.703 24.294 -29.312 1.00 91.94 231 PRO A CA 1
ATOM 1704 C C . PRO A 1 231 ? 40.891 23.184 -30.359 1.00 91.94 231 PRO A C 1
ATOM 1706 O O . PRO A 1 231 ? 40.983 23.455 -31.559 1.00 91.94 231 PRO A O 1
ATOM 1709 N N . VAL A 1 232 ? 40.889 21.926 -29.908 1.00 94.25 232 VAL A N 1
ATOM 1710 C CA . VAL A 1 232 ? 40.974 20.718 -30.756 1.00 94.25 232 VAL A CA 1
ATOM 1711 C C . VAL A 1 232 ? 39.791 19.788 -30.473 1.00 94.25 232 VAL A C 1
ATOM 1713 O O . VAL A 1 232 ? 39.425 19.601 -29.314 1.00 94.25 232 VAL A O 1
ATOM 1716 N N . TRP A 1 233 ? 39.210 19.196 -31.521 1.00 96.88 233 TRP A N 1
ATOM 1717 C CA . TRP A 1 233 ? 38.113 18.227 -31.425 1.00 96.88 233 TRP A CA 1
ATOM 1718 C C . TRP A 1 233 ? 38.516 16.882 -32.027 1.00 96.88 233 TRP A C 1
ATOM 1720 O O . TRP A 1 233 ? 38.874 16.824 -33.204 1.00 96.88 233 TRP A O 1
ATOM 1730 N N . ILE A 1 234 ? 38.401 15.815 -31.240 1.00 97.88 234 ILE A N 1
ATOM 1731 C CA . ILE A 1 234 ? 38.562 14.419 -31.654 1.00 97.88 234 ILE A CA 1
ATOM 1732 C C . ILE A 1 234 ? 37.204 13.740 -31.475 1.00 97.88 234 ILE A C 1
ATOM 1734 O O . ILE A 1 234 ? 36.773 13.507 -30.346 1.00 97.88 234 ILE A O 1
ATOM 1738 N N . ALA A 1 235 ? 36.506 13.490 -32.578 1.00 98.12 235 ALA A N 1
ATOM 1739 C CA . ALA A 1 235 ? 35.110 13.072 -32.560 1.00 98.12 235 ALA A CA 1
ATOM 1740 C C . ALA A 1 235 ? 34.827 11.844 -33.421 1.00 98.12 235 ALA A C 1
ATOM 1742 O O . ALA A 1 235 ? 35.285 11.765 -34.562 1.00 98.12 235 ALA A O 1
ATOM 1743 N N . ASN A 1 236 ? 34.005 10.933 -32.918 1.00 97.56 236 ASN A N 1
ATOM 1744 C CA . ASN A 1 236 ? 33.461 9.810 -33.676 1.00 97.56 236 ASN A CA 1
ATOM 1745 C C . ASN A 1 236 ? 34.546 8.883 -34.270 1.00 97.56 236 ASN A C 1
ATOM 1747 O O . ASN A 1 236 ? 34.301 8.233 -35.275 1.00 97.56 236 ASN A O 1
ATOM 1751 N N . ASN A 1 237 ? 35.774 8.843 -33.749 1.00 98.31 237 ASN A N 1
ATOM 1752 C CA . ASN A 1 237 ? 36.862 8.056 -34.348 1.00 98.31 237 ASN A CA 1
ATOM 1753 C C . ASN A 1 237 ? 36.928 6.641 -33.762 1.00 98.31 237 ASN A C 1
ATOM 1755 O O . ASN A 1 237 ? 36.567 6.432 -32.605 1.00 98.31 237 ASN A O 1
ATOM 1759 N N . ILE A 1 238 ? 37.493 5.698 -34.522 1.00 97.81 238 ILE A N 1
ATOM 1760 C CA . ILE A 1 238 ? 37.932 4.404 -33.986 1.00 97.81 238 ILE A CA 1
ATOM 1761 C C . ILE A 1 238 ? 39.452 4.414 -33.849 1.00 97.81 238 ILE A C 1
ATOM 1763 O O . ILE A 1 238 ? 40.176 4.625 -34.825 1.00 97.81 238 ILE A O 1
ATOM 1767 N N . ILE A 1 239 ? 39.944 4.161 -32.640 1.00 95.00 239 ILE A N 1
ATOM 1768 C CA . ILE A 1 239 ? 41.369 4.119 -32.316 1.00 95.00 239 ILE A CA 1
ATOM 1769 C C . ILE A 1 239 ? 41.683 2.750 -31.738 1.00 95.00 239 ILE A C 1
ATOM 1771 O O . ILE A 1 239 ? 41.178 2.365 -30.686 1.00 95.00 239 ILE A O 1
ATOM 1775 N N . ARG A 1 240 ? 42.531 2.009 -32.441 1.00 89.75 240 ARG A N 1
ATOM 1776 C CA . ARG A 1 240 ? 42.808 0.617 -32.122 1.00 89.75 240 ARG A CA 1
ATOM 1777 C C . ARG A 1 240 ? 44.300 0.380 -31.924 1.00 89.75 240 ARG A C 1
ATOM 1779 O O . ARG A 1 240 ? 45.091 0.644 -32.834 1.00 89.75 240 ARG A O 1
ATOM 1786 N N . GLY A 1 241 ? 44.668 -0.161 -30.766 1.00 84.12 241 GLY A N 1
ATOM 1787 C CA . GLY A 1 241 ? 46.013 -0.684 -30.522 1.00 84.12 241 GLY A CA 1
ATOM 1788 C C . GLY A 1 241 ? 46.188 -2.114 -31.049 1.00 84.12 241 GLY A C 1
ATOM 1789 O O . GLY A 1 241 ? 45.418 -2.593 -31.888 1.00 84.12 241 GLY A O 1
ATOM 1790 N N . ASN A 1 242 ? 47.230 -2.810 -30.596 1.00 76.25 242 ASN A N 1
ATOM 1791 C CA . ASN A 1 242 ? 47.508 -4.188 -31.027 1.00 76.25 242 ASN A CA 1
ATOM 1792 C C . ASN A 1 242 ? 47.484 -5.226 -29.893 1.00 76.25 242 ASN A C 1
ATOM 1794 O O . ASN A 1 242 ? 47.747 -6.388 -30.179 1.00 76.25 242 ASN A O 1
ATOM 1798 N N . ASN A 1 243 ? 47.176 -4.823 -28.651 1.00 65.81 243 ASN A N 1
ATOM 1799 C CA . ASN A 1 243 ? 47.139 -5.678 -27.450 1.00 65.81 243 ASN A CA 1
ATOM 1800 C C . ASN A 1 243 ? 48.325 -6.663 -27.304 1.00 65.81 243 ASN A C 1
ATOM 1802 O O . ASN A 1 243 ? 48.180 -7.775 -26.803 1.00 65.81 243 ASN A O 1
ATOM 1806 N N . ASP A 1 244 ? 49.502 -6.277 -27.794 1.00 60.84 244 ASP A N 1
ATOM 1807 C CA . ASP A 1 244 ? 50.742 -7.031 -27.637 1.00 60.84 244 ASP A CA 1
ATOM 1808 C C . ASP A 1 244 ? 51.545 -6.351 -26.511 1.00 60.84 244 ASP A C 1
ATOM 1810 O O . ASP A 1 244 ? 51.642 -5.125 -26.549 1.00 60.84 244 ASP A O 1
ATOM 1814 N N . ASN A 1 245 ? 52.113 -7.099 -25.543 1.00 53.94 245 ASN A N 1
ATOM 1815 C CA . ASN A 1 245 ? 52.780 -6.641 -24.290 1.00 53.94 245 ASN A CA 1
ATOM 1816 C C . ASN A 1 245 ? 53.990 -5.682 -24.464 1.00 53.94 245 ASN A C 1
ATOM 1818 O O . ASN A 1 245 ? 55.086 -5.900 -23.925 1.00 53.94 245 ASN A O 1
ATOM 1822 N N . PHE A 1 246 ? 53.850 -4.613 -25.234 1.00 57.09 246 PHE A N 1
ATOM 1823 C CA . PHE A 1 246 ? 54.872 -3.622 -25.501 1.00 57.09 246 PHE A CA 1
ATOM 1824 C C . PHE A 1 246 ? 54.600 -2.362 -24.687 1.00 57.09 246 PHE A C 1
ATOM 1826 O O . PHE A 1 246 ? 53.470 -1.928 -24.479 1.00 57.09 246 PHE A O 1
ATOM 1833 N N . TRP A 1 247 ? 55.681 -1.792 -24.164 1.00 56.25 247 TRP A N 1
ATOM 1834 C CA . TRP A 1 247 ? 55.610 -0.694 -23.214 1.00 56.25 247 TRP A CA 1
ATOM 1835 C C . TRP A 1 247 ? 55.171 0.582 -23.967 1.00 56.25 247 TRP A C 1
ATOM 1837 O O . TRP A 1 247 ? 55.803 0.919 -24.967 1.00 56.25 247 TRP A O 1
ATOM 1847 N N . TYR A 1 248 ? 54.144 1.280 -23.454 1.00 62.69 248 TYR A N 1
ATOM 1848 C CA . TYR A 1 248 ? 53.722 2.659 -23.791 1.00 62.69 248 TYR A CA 1
ATOM 1849 C C . TYR A 1 248 ? 52.766 2.926 -24.979 1.00 62.69 248 TYR A C 1
ATOM 1851 O O . TYR A 1 248 ? 52.674 4.085 -25.390 1.00 62.69 248 TYR A O 1
ATOM 1859 N N . ASP A 1 249 ? 52.014 1.945 -25.492 1.00 70.88 249 ASP A N 1
ATOM 1860 C CA . ASP A 1 249 ? 50.950 2.229 -26.481 1.00 70.88 249 ASP A CA 1
ATOM 1861 C C . ASP A 1 249 ? 49.761 2.960 -25.819 1.00 70.88 249 ASP A C 1
ATOM 1863 O O . ASP A 1 249 ? 49.318 2.571 -24.737 1.00 70.88 249 ASP A O 1
ATOM 1867 N N . GLN A 1 250 ? 49.284 4.051 -26.425 1.00 83.06 250 GLN A N 1
ATOM 1868 C CA . GLN A 1 250 ? 48.241 4.938 -25.882 1.00 83.06 250 GLN A CA 1
ATOM 1869 C C . GLN A 1 250 ? 47.278 5.355 -26.990 1.00 83.06 250 GLN A C 1
ATOM 1871 O O . GLN A 1 250 ? 47.706 5.590 -28.114 1.00 83.06 250 GLN A O 1
ATOM 1876 N N . GLY A 1 251 ? 45.989 5.505 -26.685 1.00 90.62 251 GLY A N 1
ATOM 1877 C CA . GLY A 1 251 ? 44.982 5.809 -27.701 1.00 90.62 251 GLY A CA 1
ATOM 1878 C C . GLY A 1 251 ? 45.058 7.275 -28.113 1.00 90.62 251 GLY A C 1
ATOM 1879 O O . GLY A 1 251 ? 45.592 7.614 -29.172 1.00 90.62 251 GLY A O 1
ATOM 1880 N N . ILE A 1 252 ? 44.556 8.147 -27.240 1.00 93.25 252 ILE A N 1
ATOM 1881 C CA . ILE A 1 252 ? 44.623 9.602 -27.388 1.00 93.25 252 ILE A CA 1
ATOM 1882 C C . ILE A 1 252 ? 45.529 10.172 -26.303 1.00 93.25 252 ILE A C 1
ATOM 1884 O O . ILE A 1 252 ? 45.335 9.907 -25.117 1.00 93.25 252 ILE A O 1
ATOM 1888 N N . VAL A 1 253 ? 46.489 10.998 -26.706 1.00 90.62 253 VAL A N 1
ATOM 1889 C CA . VAL A 1 253 ? 47.362 11.740 -25.794 1.00 90.62 253 VAL A CA 1
ATOM 1890 C C . VAL A 1 253 ? 47.187 13.233 -26.027 1.00 90.62 253 VAL A C 1
ATOM 1892 O O . VAL A 1 253 ? 47.178 13.687 -27.168 1.00 90.62 253 VAL A O 1
ATOM 1895 N N . ALA A 1 254 ? 47.065 14.000 -24.946 1.00 90.31 254 ALA A N 1
ATOM 1896 C CA . ALA A 1 254 ? 47.067 15.456 -24.976 1.00 90.31 254 ALA A CA 1
ATOM 1897 C C . ALA A 1 254 ? 48.106 16.021 -24.004 1.00 90.31 254 ALA A C 1
ATOM 1899 O O . ALA A 1 254 ? 47.893 16.007 -22.790 1.00 90.31 254 ALA A O 1
ATOM 1900 N N . ASP A 1 255 ? 49.215 16.532 -24.543 1.00 86.56 255 ASP A N 1
ATOM 1901 C CA . ASP A 1 255 ? 50.346 17.036 -23.769 1.00 86.56 255 ASP A CA 1
ATOM 1902 C C . ASP A 1 255 ? 50.656 18.510 -24.079 1.00 86.56 255 ASP A C 1
ATOM 1904 O O . ASP A 1 255 ? 50.845 18.931 -25.227 1.00 86.56 255 ASP A O 1
ATOM 1908 N N . ASN A 1 256 ? 50.862 19.295 -23.017 1.00 83.00 256 ASN A N 1
ATOM 1909 C CA . ASN A 1 256 ? 51.320 20.688 -23.100 1.00 83.00 256 ASN A CA 1
ATOM 1910 C C . ASN A 1 256 ? 50.422 21.626 -23.928 1.00 83.00 256 ASN A C 1
ATOM 1912 O O . ASN A 1 256 ? 50.904 22.574 -24.555 1.00 83.00 256 ASN A O 1
ATOM 1916 N N . ASN A 1 257 ? 49.117 21.369 -23.938 1.00 83.56 257 ASN A N 1
ATOM 1917 C CA . ASN A 1 257 ? 48.133 22.218 -24.605 1.00 83.56 257 ASN A CA 1
ATOM 1918 C C . ASN A 1 257 ? 47.842 23.479 -23.776 1.00 83.56 257 ASN A C 1
ATOM 1920 O O . ASN A 1 257 ? 47.988 23.478 -22.551 1.00 83.56 257 ASN A O 1
ATOM 1924 N N . THR A 1 258 ? 47.426 24.560 -24.443 1.00 78.69 258 THR A N 1
ATOM 1925 C CA . THR A 1 258 ? 47.122 25.855 -23.800 1.00 78.69 258 THR A CA 1
ATOM 1926 C C . THR A 1 258 ? 45.670 26.310 -23.978 1.00 78.69 258 THR A C 1
ATOM 1928 O O . THR A 1 258 ? 45.351 27.437 -23.611 1.00 78.69 258 THR A O 1
ATOM 1931 N N . ASP A 1 259 ? 44.811 25.479 -24.568 1.00 87.62 259 ASP A N 1
ATOM 1932 C CA . ASP A 1 259 ? 43.388 25.756 -24.806 1.00 87.62 259 ASP A CA 1
ATOM 1933 C C . ASP A 1 259 ? 42.575 24.451 -24.726 1.00 87.62 259 ASP A C 1
ATOM 1935 O O . ASP A 1 259 ? 43.158 23.371 -24.613 1.00 87.62 259 ASP A O 1
ATOM 1939 N N . ASN A 1 260 ? 41.246 24.554 -24.760 1.00 89.75 260 ASN A N 1
ATOM 1940 C CA . ASN A 1 260 ? 40.326 23.449 -24.512 1.00 89.75 260 ASN A CA 1
ATOM 1941 C C . ASN A 1 260 ? 40.439 22.307 -25.533 1.00 89.75 260 ASN A C 1
ATOM 1943 O O . ASN A 1 260 ? 40.618 22.522 -26.733 1.00 89.75 260 ASN A O 1
ATOM 1947 N N . ILE A 1 261 ? 40.229 21.084 -25.055 1.00 92.81 261 ILE A N 1
ATOM 1948 C CA . ILE A 1 261 ? 40.243 19.864 -25.867 1.00 92.81 261 ILE A CA 1
ATOM 1949 C C . ILE A 1 261 ? 38.896 19.170 -25.712 1.00 92.81 261 ILE A C 1
ATOM 1951 O O . ILE A 1 261 ? 38.388 19.048 -24.600 1.00 92.81 261 ILE A O 1
ATOM 1955 N N . TYR A 1 262 ? 38.324 18.716 -26.820 1.00 96.31 262 TYR A N 1
ATOM 1956 C CA . TYR A 1 262 ? 37.040 18.026 -26.861 1.00 96.31 262 TYR A CA 1
ATOM 1957 C C . TYR A 1 262 ? 37.241 16.635 -27.458 1.00 96.31 262 TYR A C 1
ATOM 1959 O O . TYR A 1 262 ? 37.683 16.513 -28.599 1.00 96.31 262 TYR A O 1
ATOM 1967 N N . ILE A 1 263 ? 36.927 15.595 -26.693 1.00 97.94 263 ILE A N 1
ATOM 1968 C CA . ILE A 1 263 ? 37.086 14.192 -27.081 1.00 97.94 263 ILE A CA 1
ATOM 1969 C C . ILE A 1 263 ? 35.736 13.513 -26.878 1.00 97.94 263 ILE A C 1
ATOM 1971 O O . ILE A 1 263 ? 35.316 13.343 -25.735 1.00 97.94 263 ILE A O 1
ATOM 1975 N N . TYR A 1 264 ? 35.031 13.163 -27.953 1.00 98.31 264 TYR A N 1
ATOM 1976 C CA . TYR A 1 264 ? 33.705 12.562 -27.815 1.00 98.31 264 TYR A CA 1
ATOM 1977 C C . TYR A 1 264 ? 33.335 11.521 -28.862 1.00 98.31 264 TYR A C 1
ATOM 1979 O O . TYR A 1 264 ? 33.870 11.542 -29.969 1.00 98.31 264 TYR A O 1
ATOM 1987 N N . ASN A 1 265 ? 32.422 10.612 -28.508 1.00 97.62 265 ASN A N 1
ATOM 1988 C CA . ASN A 1 265 ? 31.932 9.537 -29.381 1.00 97.62 265 ASN A CA 1
ATOM 1989 C C . ASN A 1 265 ? 33.050 8.677 -29.986 1.00 97.62 265 ASN A C 1
ATOM 1991 O O . ASN A 1 265 ? 32.887 8.101 -31.056 1.00 97.62 265 ASN A O 1
ATOM 1995 N N . ASN A 1 266 ? 34.226 8.601 -29.358 1.00 98.50 266 ASN A N 1
ATOM 1996 C CA . ASN A 1 266 ? 35.308 7.774 -29.878 1.00 98.50 266 ASN A CA 1
ATOM 1997 C C . ASN A 1 266 ? 35.223 6.366 -29.292 1.00 98.50 266 ASN A C 1
ATOM 1999 O O . ASN A 1 266 ? 34.980 6.189 -28.097 1.00 98.50 266 ASN A O 1
ATOM 2003 N N . LEU A 1 267 ? 35.513 5.378 -30.132 1.00 97.88 267 LEU A N 1
ATOM 2004 C CA . LEU A 1 267 ? 35.729 3.999 -29.727 1.00 97.88 267 LEU A CA 1
ATOM 2005 C C . LEU A 1 267 ? 37.235 3.734 -29.658 1.00 97.88 267 LEU A C 1
ATOM 2007 O O . LEU A 1 267 ? 37.940 3.838 -30.663 1.00 97.88 267 LEU A O 1
ATOM 2011 N N . ILE A 1 268 ? 37.732 3.383 -28.475 1.00 95.44 268 ILE A N 1
ATOM 2012 C CA . ILE A 1 268 ? 39.153 3.154 -28.213 1.00 95.44 268 ILE A CA 1
ATOM 2013 C C . ILE A 1 268 ? 39.324 1.758 -27.635 1.00 95.44 268 ILE A C 1
ATOM 2015 O O . ILE A 1 268 ? 38.741 1.451 -26.598 1.00 95.44 268 ILE A O 1
ATOM 2019 N N . TYR A 1 269 ? 40.115 0.900 -28.273 1.00 92.44 269 TYR A N 1
ATOM 2020 C CA . TYR A 1 269 ? 40.300 -0.446 -27.741 1.00 92.44 269 TYR A CA 1
ATOM 2021 C C . TYR A 1 269 ? 41.633 -1.097 -28.078 1.00 92.44 269 TYR A C 1
ATOM 2023 O O . TYR A 1 269 ? 42.326 -0.701 -29.019 1.00 92.44 269 TYR A O 1
ATOM 2031 N N . ASP A 1 270 ? 41.972 -2.117 -27.286 1.00 86.75 270 ASP A N 1
ATOM 2032 C CA . ASP A 1 270 ? 43.194 -2.916 -27.415 1.00 86.75 270 ASP A CA 1
ATOM 2033 C C . ASP A 1 270 ? 44.484 -2.079 -27.247 1.00 86.75 270 ASP A C 1
ATOM 2035 O O . ASP A 1 270 ? 45.500 -2.332 -27.903 1.00 86.75 270 ASP A O 1
ATOM 2039 N N . VAL A 1 271 ? 44.441 -1.061 -26.377 1.00 83.06 271 VAL A N 1
ATOM 2040 C CA . VAL A 1 271 ? 45.529 -0.097 -26.145 1.00 83.06 271 VAL A CA 1
ATOM 2041 C C . VAL A 1 271 ? 46.290 -0.401 -24.841 1.00 83.06 271 VAL A C 1
ATOM 2043 O O . VAL A 1 271 ? 45.815 -0.093 -23.748 1.00 83.06 271 VAL A O 1
ATOM 2046 N N . GLY A 1 272 ? 47.521 -0.913 -24.969 1.00 73.50 272 GLY A N 1
ATOM 2047 C CA . GLY A 1 272 ? 48.482 -1.126 -23.871 1.00 73.50 272 GLY A CA 1
ATOM 2048 C C . GLY A 1 272 ? 48.159 -2.310 -22.940 1.00 73.50 272 GLY A C 1
ATOM 2049 O O . GLY A 1 272 ? 47.014 -2.488 -22.547 1.00 73.50 272 GLY A O 1
ATOM 2050 N N . ASP A 1 273 ? 49.177 -3.091 -22.545 1.00 62.38 273 ASP A N 1
ATOM 2051 C CA . ASP A 1 273 ? 49.016 -4.287 -21.690 1.00 62.38 273 ASP A CA 1
ATOM 2052 C C . ASP A 1 273 ? 50.316 -4.628 -20.924 1.00 62.38 273 ASP A C 1
ATOM 2054 O O . ASP A 1 273 ? 51.011 -5.528 -21.366 1.00 62.38 273 ASP A O 1
ATOM 2058 N N . ASP A 1 274 ? 50.753 -3.867 -19.887 1.00 56.34 274 ASP A N 1
ATOM 2059 C CA . ASP A 1 274 ? 51.435 -4.469 -18.694 1.00 56.34 274 ASP A CA 1
ATOM 2060 C C . ASP A 1 274 ? 52.246 -3.568 -17.716 1.00 56.34 274 ASP A C 1
ATOM 2062 O O . ASP A 1 274 ? 52.767 -4.123 -16.745 1.00 56.34 274 ASP A O 1
ATOM 2066 N N . ASN A 1 275 ? 52.466 -2.242 -17.869 1.00 57.09 275 ASN A N 1
ATOM 2067 C CA . ASN A 1 275 ? 53.486 -1.616 -16.976 1.00 57.09 275 ASN A CA 1
ATOM 2068 C C . ASN A 1 275 ? 53.472 -0.106 -16.626 1.00 57.09 275 ASN A C 1
ATOM 2070 O O . ASN A 1 275 ? 54.526 0.421 -16.249 1.00 57.09 275 ASN A O 1
ATOM 2074 N N . GLY A 1 276 ? 52.349 0.622 -16.659 1.00 60.84 276 GLY A N 1
ATOM 2075 C CA . GLY A 1 276 ? 52.351 2.011 -16.157 1.00 60.84 276 GLY A CA 1
ATOM 2076 C C . GLY A 1 276 ? 51.100 2.838 -16.448 1.00 60.84 276 GLY A C 1
ATOM 2077 O O . GLY A 1 276 ? 50.147 2.338 -17.008 1.00 60.84 276 GLY A O 1
ATOM 2078 N N . VAL A 1 277 ? 51.104 4.122 -16.064 1.00 58.81 277 VAL A N 1
ATOM 2079 C CA . VAL A 1 277 ? 49.977 5.096 -16.110 1.00 58.81 277 VAL A CA 1
ATOM 2080 C C . VAL A 1 277 ? 49.470 5.452 -17.530 1.00 58.81 277 VAL A C 1
ATOM 2082 O O . VAL A 1 277 ? 48.954 6.543 -17.758 1.00 58.81 277 VAL A O 1
ATOM 2085 N N . GLN A 1 278 ? 49.693 4.588 -18.515 1.00 70.62 278 GLN A N 1
ATOM 2086 C CA . GLN A 1 278 ? 49.337 4.764 -19.919 1.00 70.62 278 GLN A CA 1
ATOM 2087 C C . GLN A 1 278 ? 47.982 4.106 -20.198 1.00 70.62 278 GLN A C 1
ATOM 2089 O O . GLN A 1 278 ? 47.751 2.983 -19.757 1.00 70.62 278 GLN A O 1
ATOM 2094 N N . GLY A 1 279 ? 47.089 4.802 -20.906 1.00 75.00 279 GLY A N 1
ATOM 2095 C CA . GLY A 1 279 ? 45.705 4.363 -21.084 1.00 75.00 279 GLY A CA 1
ATOM 2096 C C . GLY A 1 279 ? 45.099 4.676 -22.445 1.00 75.00 279 GLY A C 1
ATOM 2097 O O . GLY A 1 279 ? 45.770 5.196 -23.341 1.00 75.00 279 GLY A O 1
ATOM 2098 N N . GLY A 1 280 ? 43.806 4.377 -22.576 1.00 89.62 280 GLY A N 1
ATOM 2099 C CA . GLY A 1 280 ? 43.000 4.724 -23.741 1.00 89.62 280 GLY A CA 1
ATOM 2100 C C . GLY A 1 280 ? 43.030 6.228 -24.009 1.00 89.62 280 GLY A C 1
ATOM 2101 O O . GLY A 1 280 ? 43.258 6.642 -25.145 1.00 89.62 280 GLY A O 1
ATOM 2102 N N . ILE A 1 281 ? 42.902 7.050 -22.959 1.00 93.56 281 ILE A N 1
ATOM 2103 C CA . ILE A 1 281 ? 43.027 8.513 -23.037 1.00 93.56 281 ILE A CA 1
ATOM 2104 C C . ILE A 1 281 ? 43.965 9.019 -21.933 1.00 93.56 281 ILE A C 1
ATOM 2106 O O . ILE A 1 281 ? 43.687 8.823 -20.752 1.00 93.56 281 ILE A O 1
ATOM 2110 N N . ARG A 1 282 ? 45.044 9.728 -22.294 1.00 91.12 282 ARG A N 1
ATOM 2111 C CA . ARG A 1 282 ? 45.944 10.424 -21.353 1.00 91.12 282 ARG A CA 1
ATOM 2112 C C . ARG A 1 282 ? 45.905 11.935 -21.560 1.00 91.12 282 ARG A C 1
ATOM 2114 O O . ARG A 1 282 ? 46.160 12.425 -22.657 1.00 91.12 282 ARG A O 1
ATOM 2121 N N . LEU A 1 283 ? 45.671 12.673 -20.477 1.00 91.19 283 LEU A N 1
ATOM 2122 C CA . LEU A 1 283 ? 45.504 14.125 -20.476 1.00 91.19 283 LEU A CA 1
ATOM 2123 C C . LEU A 1 283 ? 46.504 14.779 -19.513 1.00 91.19 283 LEU A C 1
ATOM 2125 O O . LEU A 1 283 ? 46.378 14.664 -18.294 1.00 91.19 283 LEU A O 1
ATOM 2129 N N . ASN A 1 284 ? 47.487 15.488 -20.065 1.00 87.88 284 ASN A N 1
ATOM 2130 C CA . ASN A 1 284 ? 48.502 16.252 -19.337 1.00 87.88 284 ASN A CA 1
ATOM 2131 C C . ASN A 1 284 ? 48.687 17.680 -19.914 1.00 87.88 284 ASN A C 1
ATOM 2133 O O . ASN A 1 284 ? 49.775 18.060 -20.378 1.00 87.88 284 ASN A O 1
ATOM 2137 N N . PRO A 1 285 ? 47.626 18.505 -19.943 1.00 78.19 285 PRO A N 1
ATOM 2138 C CA . PRO A 1 285 ? 47.738 19.900 -20.352 1.00 78.19 285 PRO A CA 1
ATOM 2139 C C . PRO A 1 285 ? 48.486 20.726 -19.288 1.00 78.19 285 PRO A C 1
ATOM 2141 O O . PRO A 1 285 ? 48.026 20.875 -18.163 1.00 78.19 285 PRO A O 1
ATOM 2144 N N . SER A 1 286 ? 49.624 21.326 -19.651 1.00 68.50 286 SER A N 1
ATOM 2145 C CA . SER A 1 286 ? 50.493 22.079 -18.723 1.00 68.50 286 SER A CA 1
ATOM 2146 C C . SER A 1 286 ? 50.175 23.586 -18.617 1.00 68.50 286 SER A C 1
ATOM 2148 O O . SER A 1 286 ? 50.937 24.359 -18.025 1.00 68.50 286 SER A O 1
ATOM 2150 N N . GLY A 1 287 ? 49.055 24.038 -19.197 1.00 64.62 287 GLY A N 1
ATOM 2151 C CA . GLY A 1 287 ? 48.586 25.427 -19.159 1.00 64.62 287 GLY A CA 1
ATOM 2152 C C . GLY A 1 287 ? 47.556 25.690 -18.052 1.00 64.62 287 GLY A C 1
ATOM 2153 O O . GLY A 1 287 ? 46.560 24.981 -17.937 1.00 64.62 287 GLY A O 1
ATOM 2154 N N . MET A 1 288 ? 47.739 26.757 -17.260 1.00 58.28 288 MET A N 1
ATOM 2155 C CA . MET A 1 288 ? 46.726 27.188 -16.283 1.00 58.28 288 MET A CA 1
ATOM 2156 C C . MET A 1 288 ? 45.383 27.476 -16.980 1.00 58.28 288 MET A C 1
ATOM 2158 O O . MET A 1 288 ? 45.300 28.410 -17.774 1.00 58.28 288 MET A O 1
ATOM 2162 N N . GLY A 1 289 ? 44.331 26.730 -16.626 1.00 66.69 289 GLY A N 1
ATOM 2163 C CA . GLY A 1 289 ? 42.955 26.977 -17.081 1.00 66.69 289 GLY A CA 1
ATOM 2164 C C . GLY A 1 289 ? 42.503 26.206 -18.327 1.00 66.69 289 GLY A C 1
ATOM 2165 O O . GLY A 1 289 ? 41.443 26.526 -18.858 1.00 66.69 289 GLY A O 1
ATOM 2166 N N . VAL A 1 290 ? 43.272 25.213 -18.785 1.00 82.19 290 VAL A N 1
ATOM 2167 C CA . VAL A 1 290 ? 42.862 24.311 -19.875 1.00 82.19 290 VAL A CA 1
ATOM 2168 C C . VAL A 1 290 ? 41.846 23.282 -19.380 1.00 82.19 290 VAL A C 1
ATOM 2170 O O . VAL A 1 290 ? 42.090 22.620 -18.365 1.00 82.19 290 VAL A O 1
ATOM 2173 N N . ASN A 1 291 ? 40.736 23.136 -20.115 1.00 89.50 291 ASN A N 1
ATOM 2174 C CA . ASN A 1 291 ? 39.729 22.106 -19.865 1.00 89.50 291 ASN A CA 1
ATOM 2175 C C . ASN A 1 291 ? 39.751 21.035 -20.960 1.00 89.50 291 ASN A C 1
ATOM 2177 O O . ASN A 1 291 ? 39.692 21.352 -22.149 1.00 89.50 291 ASN A O 1
ATOM 2181 N N . CYS A 1 292 ? 39.771 19.773 -20.550 1.00 92.88 292 CYS A N 1
ATOM 2182 C CA . CYS A 1 292 ? 39.540 18.633 -21.423 1.00 92.88 292 CYS A CA 1
ATOM 2183 C C . CYS A 1 292 ? 38.133 18.091 -21.161 1.00 92.88 292 CYS A C 1
ATOM 2185 O O . CYS A 1 292 ? 37.827 17.662 -20.048 1.00 92.88 292 CYS A O 1
ATOM 2187 N N . TYR A 1 293 ? 37.287 18.121 -22.183 1.00 95.94 293 TYR A N 1
ATOM 2188 C CA . TYR A 1 293 ? 35.921 17.615 -22.152 1.00 95.94 293 TYR A CA 1
ATOM 2189 C C . TYR A 1 293 ? 35.891 16.250 -22.828 1.00 95.94 293 TYR A C 1
ATOM 2191 O O . TYR A 1 293 ? 36.183 16.152 -24.021 1.00 95.94 293 TYR A O 1
ATOM 2199 N N . VAL A 1 294 ? 35.588 15.208 -22.058 1.00 97.44 294 VAL A N 1
ATOM 2200 C CA . VAL A 1 294 ? 35.639 13.813 -22.505 1.00 97.44 294 VAL A CA 1
ATOM 2201 C C . VAL A 1 294 ? 34.239 13.231 -22.382 1.00 97.44 294 VAL A C 1
ATOM 2203 O O . VAL A 1 294 ? 33.801 12.958 -21.267 1.00 97.44 294 VAL A O 1
ATOM 2206 N N . TYR A 1 295 ? 33.510 13.112 -23.492 1.00 98.06 295 TYR A N 1
ATOM 2207 C CA . TYR A 1 295 ? 32.082 12.774 -23.477 1.00 98.06 295 TYR A CA 1
ATOM 2208 C C . TYR A 1 295 ? 31.741 11.561 -24.321 1.00 98.06 295 TYR A C 1
ATOM 2210 O O . TYR A 1 295 ? 32.185 11.497 -25.458 1.00 98.06 295 TYR A O 1
ATOM 2218 N N . ASN A 1 296 ? 30.910 10.645 -23.820 1.00 97.81 296 ASN A N 1
ATOM 2219 C CA . ASN A 1 296 ? 30.368 9.563 -24.649 1.00 97.81 296 ASN A CA 1
ATOM 2220 C C . ASN A 1 296 ? 31.466 8.774 -25.388 1.00 97.81 296 ASN A C 1
ATOM 2222 O O . ASN A 1 296 ? 31.345 8.484 -26.563 1.00 97.81 296 ASN A O 1
ATOM 2226 N N . ASN A 1 297 ? 32.605 8.479 -24.759 1.00 98.50 297 ASN A N 1
ATOM 2227 C CA . ASN A 1 297 ? 33.613 7.602 -25.369 1.00 98.50 297 ASN A CA 1
ATOM 2228 C C . ASN A 1 297 ? 33.452 6.180 -24.830 1.00 98.50 297 ASN A C 1
ATOM 2230 O O . ASN A 1 297 ? 33.128 6.004 -23.657 1.00 98.50 297 ASN A O 1
ATOM 2234 N N . THR A 1 298 ? 33.741 5.178 -25.657 1.00 98.06 298 THR A N 1
ATOM 2235 C CA . THR A 1 298 ? 33.783 3.768 -25.245 1.00 98.06 298 THR A CA 1
ATOM 2236 C C . THR A 1 298 ? 35.225 3.282 -25.290 1.00 98.06 298 THR A C 1
ATOM 2238 O O . THR A 1 298 ? 35.846 3.258 -26.352 1.00 98.06 298 THR A O 1
ATOM 2241 N N . ILE A 1 299 ? 35.771 2.910 -24.132 1.00 95.75 299 ILE A N 1
ATOM 2242 C CA . ILE A 1 299 ? 37.157 2.466 -23.961 1.00 95.75 299 ILE A CA 1
ATOM 2243 C C . ILE A 1 299 ? 37.151 1.016 -23.485 1.00 95.75 299 ILE A C 1
ATOM 2245 O O . ILE A 1 299 ? 36.625 0.718 -22.412 1.00 95.75 299 ILE A O 1
ATOM 2249 N N . VAL A 1 300 ? 37.726 0.103 -24.267 1.00 93.06 300 VAL A N 1
ATOM 2250 C CA . VAL A 1 300 ? 37.671 -1.341 -23.989 1.00 93.06 300 VAL A CA 1
ATOM 2251 C C . VAL A 1 300 ? 39.057 -1.971 -24.045 1.00 93.06 300 VAL A C 1
ATOM 2253 O O . VAL A 1 300 ? 39.852 -1.651 -24.922 1.00 93.06 300 VAL A O 1
ATOM 2256 N N . ASN A 1 301 ? 39.365 -2.887 -23.125 1.00 88.25 301 ASN A N 1
ATOM 2257 C CA . ASN A 1 301 ? 40.624 -3.649 -23.114 1.00 88.25 301 ASN A CA 1
ATOM 2258 C C . ASN A 1 301 ? 41.864 -2.747 -23.255 1.00 88.25 301 ASN A C 1
ATOM 2260 O O . ASN A 1 301 ? 42.718 -2.958 -24.114 1.00 88.25 301 ASN A O 1
ATOM 2264 N N . SER A 1 302 ? 41.920 -1.687 -22.453 1.00 86.31 302 SER A N 1
ATOM 2265 C CA . SER A 1 302 ? 43.085 -0.803 -22.371 1.00 86.31 302 SER A CA 1
ATOM 2266 C C . SER A 1 302 ? 43.699 -0.904 -20.982 1.00 86.31 302 SER A C 1
ATOM 2268 O O . SER A 1 302 ? 42.937 -0.997 -20.022 1.00 86.31 302 SER A O 1
ATOM 2270 N N . TYR A 1 303 ? 45.027 -0.854 -20.832 1.00 84.00 303 TYR A N 1
ATOM 2271 C CA . TYR A 1 303 ? 45.670 -0.992 -19.510 1.00 84.00 303 TYR A CA 1
ATOM 2272 C C . TYR A 1 303 ? 45.137 0.015 -18.476 1.00 84.00 303 TYR A C 1
ATOM 2274 O O . TYR A 1 303 ? 44.859 -0.352 -17.334 1.00 84.00 303 TYR A O 1
ATOM 2282 N N . ALA A 1 304 ? 44.983 1.278 -18.884 1.00 88.69 304 ALA A N 1
ATOM 2283 C CA . ALA A 1 304 ? 44.224 2.280 -18.150 1.00 88.69 304 ALA A CA 1
ATOM 2284 C C . ALA A 1 304 ? 43.109 2.865 -19.029 1.00 88.69 304 ALA A C 1
ATOM 2286 O O . ALA A 1 304 ? 43.247 2.908 -20.252 1.00 88.69 304 ALA A O 1
ATOM 2287 N N . GLY A 1 305 ? 42.014 3.319 -18.426 1.00 92.19 305 GLY A N 1
ATOM 2288 C CA . GLY A 1 305 ? 40.902 3.952 -19.133 1.00 92.19 305 GLY A CA 1
ATOM 2289 C C . GLY A 1 305 ? 41.203 5.409 -19.458 1.00 92.19 305 GLY A C 1
ATOM 2290 O O . GLY A 1 305 ? 41.818 5.715 -20.484 1.00 92.19 305 GLY A O 1
ATOM 2291 N N . ILE A 1 306 ? 40.785 6.309 -18.562 1.00 93.88 306 ILE A N 1
ATOM 2292 C CA . ILE A 1 306 ? 41.007 7.755 -18.681 1.00 93.88 306 ILE A CA 1
ATOM 2293 C C . ILE A 1 306 ? 41.982 8.214 -17.597 1.00 93.88 306 ILE A C 1
ATOM 2295 O O . ILE A 1 306 ? 41.743 8.046 -16.402 1.00 93.88 306 ILE A O 1
ATOM 2299 N N . VAL A 1 307 ? 43.087 8.822 -18.020 1.00 92.12 307 VAL A N 1
ATOM 2300 C CA . VAL A 1 307 ? 44.179 9.260 -17.148 1.00 92.12 307 VAL A CA 1
ATOM 2301 C C . VAL A 1 307 ? 44.292 10.780 -17.170 1.00 92.12 307 VAL A C 1
ATOM 2303 O O . VAL A 1 307 ? 44.686 11.373 -18.175 1.00 92.12 307 VAL A O 1
ATOM 2306 N N . GLN A 1 308 ? 44.010 11.407 -16.033 1.00 91.56 308 GLN A N 1
ATOM 2307 C CA . GLN A 1 308 ? 44.238 12.819 -15.757 1.00 91.56 308 GLN A CA 1
ATOM 2308 C C . GLN A 1 308 ? 45.582 12.993 -15.026 1.00 91.56 308 GLN A C 1
ATOM 2310 O O . GLN A 1 308 ? 45.778 12.479 -13.927 1.00 91.56 308 GLN A O 1
ATOM 2315 N N . GLN A 1 309 ? 46.527 13.713 -15.639 1.00 88.75 309 GLN A N 1
ATOM 2316 C CA . GLN A 1 309 ? 47.841 14.024 -15.052 1.00 88.75 309 GLN A CA 1
ATOM 2317 C C . GLN A 1 309 ? 47.989 15.501 -14.656 1.00 88.75 309 GLN A C 1
ATOM 2319 O O . GLN A 1 309 ? 48.604 15.789 -13.630 1.00 88.75 309 GLN A O 1
ATOM 2324 N N . ASP A 1 310 ? 47.428 16.425 -15.441 1.00 85.25 310 ASP A N 1
ATOM 2325 C CA . ASP A 1 310 ? 47.397 17.868 -15.151 1.00 85.25 310 ASP A CA 1
ATOM 2326 C C . ASP A 1 310 ? 46.131 18.519 -15.757 1.00 85.25 310 ASP A C 1
ATOM 2328 O O . ASP A 1 310 ? 45.357 17.865 -16.459 1.00 85.25 310 ASP A O 1
ATOM 2332 N N . GLY A 1 311 ? 45.872 19.788 -15.439 1.00 84.56 311 GLY A N 1
ATOM 2333 C CA . GLY A 1 311 ? 44.699 20.558 -15.875 1.00 84.56 311 GLY A CA 1
ATOM 2334 C C . GLY A 1 311 ? 43.347 20.039 -15.374 1.00 84.56 311 GLY A C 1
ATOM 2335 O O . GLY A 1 311 ? 43.269 19.252 -14.435 1.00 84.56 311 GLY A O 1
ATOM 2336 N N . THR A 1 312 ? 42.257 20.548 -15.960 1.00 90.81 312 THR A N 1
ATOM 2337 C CA . THR A 1 312 ? 40.881 20.206 -15.557 1.00 90.81 312 THR A CA 1
ATOM 2338 C C . THR A 1 312 ? 40.254 19.248 -16.562 1.00 90.81 312 THR A C 1
ATOM 2340 O O . THR A 1 312 ? 40.115 19.596 -17.731 1.00 90.81 312 THR A O 1
ATOM 2343 N N . VAL A 1 313 ? 39.835 18.064 -16.113 1.00 92.94 313 VAL A N 1
ATOM 2344 C CA . VAL A 1 313 ? 39.134 17.075 -16.949 1.00 92.94 313 VAL A CA 1
ATOM 2345 C C . VAL A 1 313 ? 37.691 16.949 -16.482 1.00 92.94 313 VAL A C 1
ATOM 2347 O O . VAL A 1 313 ? 37.453 16.765 -15.289 1.00 92.94 313 VAL A O 1
ATOM 2350 N N . VAL A 1 314 ? 36.748 17.069 -17.417 1.00 94.50 314 VAL A N 1
ATOM 2351 C CA . VAL A 1 314 ? 35.316 16.819 -17.204 1.00 94.50 314 VAL A CA 1
ATOM 2352 C C . VAL A 1 314 ? 34.930 15.604 -18.041 1.00 94.50 314 VAL A C 1
ATOM 2354 O O . VAL A 1 314 ? 34.888 15.701 -19.269 1.00 94.50 314 VAL A O 1
ATOM 2357 N N . ALA A 1 315 ? 34.684 14.474 -17.380 1.00 96.19 315 ALA A N 1
ATOM 2358 C CA . ALA A 1 315 ? 34.311 13.212 -18.013 1.00 96.19 315 ALA A CA 1
ATOM 2359 C C . ALA A 1 315 ? 32.822 12.918 -17.787 1.00 96.19 315 ALA A C 1
ATOM 2361 O O . ALA A 1 315 ? 32.400 12.793 -16.641 1.00 96.19 315 ALA A O 1
ATOM 2362 N N . ILE A 1 316 ? 32.029 12.838 -18.858 1.00 96.12 316 ILE A N 1
ATOM 2363 C CA . ILE A 1 316 ? 30.586 12.548 -18.780 1.00 96.12 316 ILE A CA 1
ATOM 2364 C C . ILE A 1 316 ? 30.219 11.435 -19.761 1.00 96.12 316 ILE A C 1
ATOM 2366 O O . ILE A 1 316 ? 30.710 11.437 -20.887 1.00 96.12 316 ILE A O 1
ATOM 2370 N N . ASN A 1 317 ? 29.348 10.507 -19.370 1.00 96.88 317 ASN A N 1
ATOM 2371 C CA . ASN A 1 317 ? 28.833 9.445 -20.243 1.00 96.88 317 ASN A CA 1
ATOM 2372 C C . ASN A 1 317 ? 29.908 8.533 -20.859 1.00 96.88 317 ASN A C 1
ATOM 2374 O O . ASN A 1 317 ? 29.696 8.008 -21.943 1.00 96.88 317 ASN A O 1
ATOM 2378 N N . ASN A 1 318 ? 31.084 8.342 -20.257 1.00 98.06 318 ASN A N 1
ATOM 2379 C CA . ASN A 1 318 ? 32.100 7.457 -20.848 1.00 98.06 318 ASN A CA 1
ATOM 2380 C C . ASN A 1 318 ? 31.969 6.025 -20.329 1.00 98.06 318 ASN A C 1
ATOM 2382 O O . ASN A 1 318 ? 31.832 5.828 -19.125 1.00 98.06 318 ASN A O 1
ATOM 2386 N N . ILE A 1 319 ? 32.129 5.038 -21.210 1.00 97.88 319 ILE A N 1
ATOM 2387 C CA . ILE A 1 319 ? 32.327 3.636 -20.837 1.00 97.88 319 ILE A CA 1
ATOM 2388 C C . ILE A 1 319 ? 33.824 3.331 -20.744 1.00 97.88 319 ILE A C 1
ATOM 2390 O O . ILE A 1 319 ? 34.574 3.579 -21.689 1.00 97.88 319 ILE A O 1
ATOM 2394 N N . VAL A 1 320 ? 34.245 2.698 -19.647 1.00 95.81 320 VAL A N 1
ATOM 2395 C CA . VAL A 1 320 ? 35.565 2.068 -19.514 1.00 95.81 320 VAL A CA 1
ATOM 2396 C C . VAL A 1 320 ? 35.413 0.619 -19.044 1.00 95.81 320 VAL A C 1
ATOM 2398 O O . VAL A 1 320 ? 35.093 0.348 -17.883 1.00 95.81 320 VAL A O 1
ATOM 2401 N N . LYS A 1 321 ? 35.695 -0.333 -19.940 1.00 93.56 321 LYS A N 1
ATOM 2402 C CA . LYS A 1 321 ? 35.579 -1.775 -19.687 1.00 93.56 321 LYS A CA 1
ATOM 2403 C C . LYS A 1 321 ? 36.923 -2.484 -19.829 1.00 93.56 321 LYS A C 1
ATOM 2405 O O . LYS A 1 321 ? 37.598 -2.383 -20.849 1.00 93.56 321 LYS A O 1
ATOM 2410 N N . GLY A 1 322 ? 37.280 -3.295 -18.836 1.00 87.62 322 GLY A N 1
ATOM 2411 C CA . GLY A 1 322 ? 38.435 -4.198 -18.936 1.00 87.62 322 GLY A CA 1
ATOM 2412 C C . GLY A 1 322 ? 39.799 -3.571 -18.624 1.00 87.62 322 GLY A C 1
ATOM 2413 O O . GLY A 1 322 ? 40.809 -4.219 -18.864 1.00 87.62 322 GLY A O 1
ATOM 2414 N N . SER A 1 323 ? 39.842 -2.365 -18.044 1.00 85.38 323 SER A N 1
ATOM 2415 C CA . SER A 1 323 ? 41.084 -1.730 -17.558 1.00 85.38 323 SER A CA 1
ATOM 2416 C C . SER A 1 323 ? 41.500 -2.159 -16.143 1.00 85.38 323 SER A C 1
ATOM 2418 O O . SER A 1 323 ? 42.617 -1.898 -15.710 1.00 85.38 323 SER A O 1
ATOM 2420 N N . GLY A 1 324 ? 40.635 -2.871 -15.415 1.00 82.56 324 GLY A N 1
ATOM 2421 C CA . GLY A 1 324 ? 40.881 -3.300 -14.035 1.00 82.56 324 GLY A CA 1
ATOM 2422 C C . GLY A 1 324 ? 40.526 -2.238 -12.985 1.00 82.56 324 GLY A C 1
ATOM 2423 O O . GLY A 1 324 ? 40.355 -1.059 -13.281 1.00 82.56 324 GLY A O 1
ATOM 2424 N N . ASN A 1 325 ? 40.412 -2.668 -11.726 1.00 84.44 325 ASN A N 1
ATOM 2425 C CA . ASN A 1 325 ? 39.750 -1.897 -10.660 1.00 84.44 325 ASN A CA 1
ATOM 2426 C C . ASN A 1 325 ? 40.461 -0.622 -10.189 1.00 84.44 325 ASN A C 1
ATOM 2428 O O . ASN A 1 325 ? 39.842 0.161 -9.484 1.00 84.44 325 ASN A O 1
ATOM 2432 N N . THR A 1 326 ? 41.745 -0.438 -10.493 1.00 85.62 326 THR A N 1
ATOM 2433 C CA . THR A 1 326 ? 42.515 0.750 -10.067 1.00 85.62 326 THR A CA 1
ATOM 2434 C C . THR A 1 326 ? 43.054 1.559 -11.237 1.00 85.62 326 THR A C 1
ATOM 2436 O O . THR A 1 326 ? 43.845 2.476 -11.032 1.00 85.62 326 THR A O 1
ATOM 2439 N N . ASN A 1 327 ? 42.720 1.154 -12.463 1.00 88.12 327 ASN A N 1
ATOM 2440 C CA . ASN A 1 327 ? 43.238 1.788 -13.666 1.00 88.12 327 ASN A CA 1
ATOM 2441 C C . ASN A 1 327 ? 42.108 2.294 -14.568 1.00 88.12 327 ASN A C 1
ATOM 2443 O O . ASN A 1 327 ? 42.368 2.649 -15.713 1.00 88.12 327 ASN A O 1
ATOM 2447 N N . THR A 1 328 ? 40.858 2.311 -14.109 1.00 91.12 328 THR A N 1
ATOM 2448 C CA . THR A 1 328 ? 39.736 2.720 -14.957 1.00 91.12 328 THR A CA 1
ATOM 2449 C C . THR A 1 328 ? 39.724 4.243 -15.092 1.00 91.12 328 THR A C 1
ATOM 2451 O O . THR A 1 328 ? 39.791 4.757 -16.211 1.00 91.12 328 THR A O 1
ATOM 2454 N N . TYR A 1 329 ? 39.766 4.957 -13.968 1.00 92.94 329 TYR A N 1
ATOM 2455 C CA . TYR A 1 329 ? 39.903 6.410 -13.921 1.00 92.94 329 TYR A CA 1
ATOM 2456 C C . TYR A 1 329 ? 41.078 6.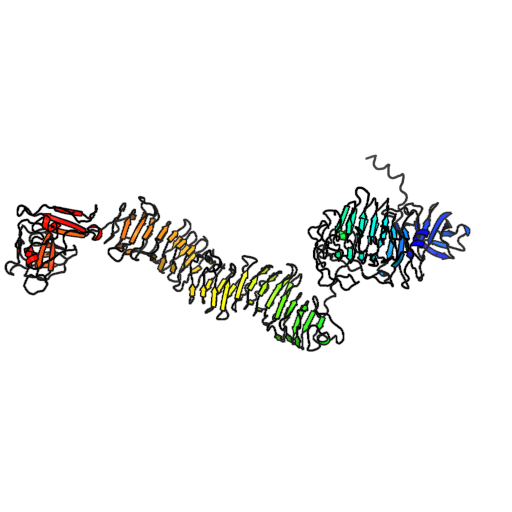761 -13.011 1.00 92.94 329 TYR A C 1
ATOM 2458 O O . TYR A 1 329 ? 41.079 6.459 -11.827 1.00 92.94 329 TYR A O 1
ATOM 2466 N N . ILE A 1 330 ? 42.123 7.378 -13.565 1.00 91.62 330 ILE A N 1
ATOM 2467 C CA . ILE A 1 330 ? 43.348 7.680 -12.813 1.00 91.62 330 ILE A CA 1
ATOM 2468 C C . ILE A 1 330 ? 43.543 9.189 -12.752 1.00 91.62 330 ILE A C 1
ATOM 2470 O O . ILE A 1 330 ? 43.733 9.817 -13.790 1.00 91.62 330 ILE A O 1
ATOM 2474 N N . GLY A 1 331 ? 43.580 9.766 -11.550 1.00 90.69 331 GLY A N 1
ATOM 2475 C CA . GLY A 1 331 ? 43.883 11.185 -11.338 1.00 90.69 331 GLY A CA 1
ATOM 2476 C C . GLY A 1 331 ? 42.831 11.893 -10.491 1.00 90.69 331 GLY A C 1
ATOM 2477 O O . GLY A 1 331 ? 42.154 11.272 -9.684 1.00 90.69 331 GLY A O 1
ATOM 2478 N N . THR A 1 332 ? 42.730 13.216 -10.623 1.00 91.56 332 THR A N 1
ATOM 2479 C CA . THR A 1 332 ? 41.685 14.025 -9.975 1.00 91.56 332 THR A CA 1
ATOM 2480 C C . THR A 1 332 ? 40.792 14.668 -11.023 1.00 91.56 332 THR A C 1
ATOM 2482 O O . THR A 1 332 ? 41.165 15.656 -11.660 1.00 91.56 332 THR A O 1
ATOM 2485 N N . PHE A 1 333 ? 39.590 14.125 -11.179 1.00 93.19 333 PHE A N 1
ATOM 2486 C CA . PHE A 1 333 ? 38.600 14.663 -12.100 1.00 93.19 333 PHE A CA 1
ATOM 2487 C C . PHE A 1 333 ? 37.872 15.871 -11.500 1.00 93.19 333 PHE A C 1
ATOM 2489 O O . PHE A 1 333 ? 37.791 16.058 -10.282 1.00 93.19 333 PHE A O 1
ATOM 2496 N N . ASN A 1 334 ? 37.363 16.744 -12.369 1.00 93.06 334 ASN A N 1
ATOM 2497 C CA . ASN A 1 334 ? 36.485 17.829 -11.949 1.00 93.06 334 ASN A CA 1
ATOM 2498 C C . ASN A 1 334 ? 35.174 17.241 -11.406 1.00 93.06 334 ASN A C 1
ATOM 2500 O O . ASN A 1 334 ? 34.662 16.300 -11.998 1.00 93.06 334 ASN A O 1
ATOM 2504 N N . GLY A 1 335 ? 34.588 17.829 -10.359 1.00 90.56 335 GLY A N 1
ATOM 2505 C CA . GLY A 1 335 ? 33.322 17.350 -9.776 1.00 90.56 335 GLY A CA 1
ATOM 2506 C C . GLY A 1 335 ? 32.075 17.523 -10.656 1.00 90.56 335 GLY A C 1
ATOM 2507 O O . GLY A 1 335 ? 30.986 17.175 -10.226 1.00 90.56 335 GLY A O 1
ATOM 2508 N N . ALA A 1 336 ? 32.208 18.106 -11.851 1.00 92.19 336 ALA A N 1
ATOM 2509 C CA . ALA A 1 336 ? 31.188 18.053 -12.898 1.00 92.19 336 ALA A CA 1
ATOM 2510 C C . ALA A 1 336 ? 31.289 16.788 -13.774 1.00 92.19 336 ALA A C 1
ATOM 2512 O O . ALA A 1 336 ? 30.478 16.622 -14.680 1.00 92.19 336 ALA A O 1
ATOM 2513 N N . SER A 1 337 ? 32.310 15.953 -13.565 1.00 95.12 337 SER A N 1
ATOM 2514 C CA . SER A 1 337 ? 32.397 14.627 -14.179 1.00 95.12 337 SER A CA 1
ATOM 2515 C C . SER A 1 337 ? 31.374 13.725 -13.511 1.00 95.12 337 SER A C 1
ATOM 2517 O O . SER A 1 337 ? 31.312 13.712 -12.285 1.00 95.12 337 SER A O 1
ATOM 2519 N N . ASP A 1 338 ? 30.545 13.044 -14.293 1.00 93.62 338 ASP A N 1
ATOM 2520 C CA . ASP A 1 338 ? 29.423 12.260 -13.778 1.00 93.62 338 ASP A CA 1
ATOM 2521 C C . ASP A 1 338 ? 28.837 11.343 -14.861 1.00 93.62 338 ASP A C 1
ATOM 2523 O O . ASP A 1 338 ? 29.154 11.513 -16.037 1.00 93.62 338 ASP A O 1
ATOM 2527 N N . TYR A 1 339 ? 27.968 10.401 -14.486 1.00 95.00 339 TYR A N 1
ATOM 2528 C CA . TYR A 1 339 ? 27.302 9.473 -15.417 1.00 95.00 339 TYR A CA 1
ATOM 2529 C C . TYR A 1 339 ? 28.283 8.664 -16.282 1.00 95.00 339 TYR A C 1
ATOM 2531 O O . TYR A 1 339 ? 28.014 8.392 -17.446 1.00 95.00 339 TYR A O 1
ATOM 2539 N N . ASN A 1 340 ? 29.460 8.305 -15.769 1.00 96.50 340 ASN A N 1
ATOM 2540 C CA . ASN A 1 340 ? 30.344 7.371 -16.474 1.00 96.50 340 ASN A CA 1
ATOM 2541 C C . ASN A 1 340 ? 30.043 5.929 -16.041 1.00 96.50 340 ASN A C 1
ATOM 2543 O O . ASN A 1 340 ? 29.423 5.716 -15.005 1.00 96.50 340 ASN A O 1
ATOM 2547 N N . ALA A 1 341 ? 30.488 4.931 -16.804 1.00 96.25 341 ALA A N 1
ATOM 2548 C CA . ALA A 1 341 ? 30.267 3.530 -16.464 1.00 96.25 341 ALA A CA 1
ATOM 2549 C C . ALA A 1 341 ? 31.539 2.687 -16.555 1.00 96.25 341 ALA A C 1
ATOM 2551 O O . ALA A 1 341 ? 32.323 2.779 -17.504 1.00 96.25 341 ALA A O 1
ATOM 2552 N N . THR A 1 342 ? 31.708 1.795 -15.582 1.00 95.31 342 THR A N 1
ATOM 2553 C CA . THR A 1 342 ? 32.774 0.796 -15.574 1.00 95.31 342 THR A CA 1
ATOM 2554 C C . THR A 1 342 ? 32.298 -0.549 -15.041 1.00 95.31 342 THR A C 1
ATOM 2556 O O . THR A 1 342 ? 31.494 -0.630 -14.117 1.00 95.31 342 THR A O 1
ATOM 2559 N N . ASN A 1 343 ? 32.868 -1.634 -15.573 1.00 92.94 343 ASN A N 1
ATOM 2560 C CA . ASN A 1 343 ? 32.678 -2.987 -15.041 1.00 92.94 343 ASN A CA 1
ATOM 2561 C C . ASN A 1 343 ? 33.586 -3.286 -13.831 1.00 92.94 343 ASN A C 1
ATOM 2563 O O . ASN A 1 343 ? 33.802 -4.445 -13.475 1.00 92.94 343 ASN A O 1
ATOM 2567 N N . SER A 1 344 ? 34.180 -2.250 -13.243 1.00 88.81 344 SER A N 1
ATOM 2568 C CA . SER A 1 344 ? 35.143 -2.335 -12.155 1.00 88.81 344 SER A CA 1
ATOM 2569 C C . SER A 1 344 ? 34.624 -1.633 -10.896 1.00 88.81 344 SER A C 1
ATOM 2571 O O . SER A 1 344 ? 33.554 -1.033 -10.903 1.00 88.81 344 SER A O 1
ATOM 2573 N N . THR A 1 345 ? 35.371 -1.722 -9.795 1.00 89.25 345 THR A N 1
ATOM 2574 C CA . THR A 1 345 ? 35.032 -1.059 -8.520 1.00 89.25 345 THR A CA 1
ATOM 2575 C C . THR A 1 345 ? 35.678 0.323 -8.372 1.00 89.25 345 THR A C 1
ATOM 2577 O O . THR A 1 345 ? 35.865 0.783 -7.247 1.00 89.25 345 THR A O 1
ATOM 2580 N N . ASP A 1 346 ? 36.155 0.914 -9.466 1.00 85.81 346 ASP A N 1
ATOM 2581 C CA . ASP A 1 346 ? 36.850 2.202 -9.453 1.00 85.81 346 ASP A CA 1
ATOM 2582 C C . ASP A 1 346 ? 35.854 3.353 -9.223 1.00 85.81 346 ASP A C 1
ATOM 2584 O O . ASP A 1 346 ? 34.801 3.399 -9.855 1.00 85.81 346 ASP A O 1
ATOM 2588 N N . THR A 1 347 ? 36.186 4.268 -8.312 1.00 83.31 347 THR A N 1
ATOM 2589 C CA . THR A 1 347 ? 35.336 5.396 -7.890 1.00 83.31 347 THR A CA 1
ATOM 2590 C C . THR A 1 347 ? 35.928 6.759 -8.257 1.00 83.31 347 THR A C 1
ATOM 2592 O O . THR A 1 347 ? 35.351 7.789 -7.916 1.00 83.31 347 THR A O 1
ATOM 2595 N N . ASP A 1 348 ? 37.114 6.797 -8.868 1.00 81.62 348 ASP A N 1
ATOM 2596 C CA . ASP A 1 348 ? 37.917 8.022 -8.990 1.00 81.62 348 ASP A CA 1
ATOM 2597 C C . ASP A 1 348 ? 37.519 8.909 -10.190 1.00 81.62 348 ASP A C 1
ATOM 2599 O O . ASP A 1 348 ? 38.219 9.863 -10.536 1.00 81.62 348 ASP A O 1
ATOM 2603 N N . ASP A 1 349 ? 36.369 8.645 -10.811 1.00 78.00 349 ASP A N 1
ATOM 2604 C CA . ASP A 1 349 ? 35.848 9.382 -11.967 1.00 78.00 349 ASP A CA 1
ATOM 2605 C C . ASP A 1 349 ? 35.180 10.725 -11.610 1.00 78.00 349 ASP A C 1
ATOM 2607 O O . ASP A 1 349 ? 34.946 11.556 -12.488 1.00 78.00 349 ASP A O 1
ATOM 2611 N N . GLY A 1 350 ? 34.932 10.966 -10.318 1.00 73.25 350 GLY A N 1
ATOM 2612 C CA . GLY A 1 350 ? 34.453 12.234 -9.762 1.00 73.25 350 GLY A CA 1
ATOM 2613 C C . GLY A 1 350 ? 32.930 12.408 -9.695 1.00 73.25 350 GLY A C 1
ATOM 2614 O O . GLY A 1 350 ? 32.498 13.451 -9.194 1.00 73.25 350 GLY A O 1
ATOM 2615 N N . GLY A 1 351 ? 32.148 11.419 -10.145 1.00 83.56 351 GLY A N 1
ATOM 2616 C CA . GLY A 1 351 ? 30.686 11.480 -10.277 1.00 83.56 351 GLY A CA 1
ATOM 2617 C C . GLY A 1 351 ? 29.902 10.762 -9.180 1.00 83.56 351 GLY A C 1
ATOM 2618 O O . GLY A 1 351 ? 30.397 9.828 -8.556 1.00 83.56 351 GLY A O 1
ATOM 2619 N N . SER A 1 352 ? 28.656 11.183 -8.935 1.00 86.06 352 SER A N 1
ATOM 2620 C CA . SER A 1 352 ? 27.742 10.521 -7.983 1.00 86.06 352 SER A CA 1
ATOM 2621 C C . SER A 1 352 ? 26.732 9.582 -8.643 1.00 86.06 352 SER A C 1
ATOM 2623 O O . SER A 1 352 ? 26.163 8.739 -7.957 1.00 86.06 352 SER A O 1
ATOM 2625 N N . ASN A 1 353 ? 26.492 9.751 -9.943 1.00 90.31 353 ASN A N 1
ATOM 2626 C CA . ASN A 1 353 ? 25.544 8.983 -10.750 1.00 90.31 353 ASN A CA 1
ATOM 2627 C C . ASN A 1 353 ? 26.259 7.996 -11.687 1.00 90.31 353 ASN A C 1
ATOM 2629 O O . ASN A 1 353 ? 25.631 7.386 -12.545 1.00 90.31 353 ASN A O 1
ATOM 2633 N N . SER A 1 354 ? 27.576 7.849 -11.546 1.00 92.69 354 SER A N 1
ATOM 2634 C CA . SER A 1 354 ? 28.359 6.890 -12.315 1.00 92.69 354 SER A CA 1
ATOM 2635 C C . SER A 1 354 ? 28.069 5.446 -11.907 1.00 92.69 354 SER A C 1
ATOM 2637 O O . SER A 1 354 ? 27.940 5.125 -10.723 1.00 92.69 354 SER A O 1
ATOM 2639 N N . LEU A 1 355 ? 28.024 4.558 -12.897 1.00 92.31 355 LEU A N 1
ATOM 2640 C CA . LEU A 1 355 ? 27.776 3.134 -12.719 1.00 92.31 355 LEU A CA 1
ATOM 2641 C C . LEU A 1 355 ? 29.090 2.379 -12.480 1.00 92.31 355 LEU A C 1
ATOM 2643 O O . LEU A 1 355 ? 30.024 2.435 -13.283 1.00 92.31 355 LEU A O 1
ATOM 2647 N N . GLN A 1 356 ? 29.149 1.628 -11.383 1.00 91.25 356 GLN A N 1
ATOM 2648 C CA . GLN A 1 356 ? 30.284 0.777 -11.016 1.00 91.25 356 GLN A CA 1
ATOM 2649 C C . GLN A 1 356 ? 29.851 -0.678 -10.970 1.00 91.25 356 GLN A C 1
ATOM 2651 O O . GLN A 1 356 ? 28.709 -0.980 -10.635 1.00 91.25 356 GLN A O 1
ATOM 2656 N N . VAL A 1 357 ? 30.783 -1.589 -11.264 1.00 88.81 357 VAL A N 1
ATOM 2657 C CA . VAL A 1 357 ? 30.495 -3.027 -11.404 1.00 88.81 357 VAL A CA 1
ATOM 2658 C C . VAL A 1 357 ? 29.330 -3.262 -12.385 1.00 88.81 357 VAL A C 1
ATOM 2660 O O . VAL A 1 357 ? 28.587 -4.229 -12.262 1.00 88.81 357 VAL A O 1
ATOM 2663 N N . ALA A 1 358 ? 29.181 -2.364 -13.361 1.00 89.06 358 ALA A N 1
ATOM 2664 C CA . ALA A 1 358 ? 28.080 -2.369 -14.310 1.00 89.06 358 ALA A CA 1
ATOM 2665 C C . ALA A 1 358 ? 28.178 -3.568 -15.262 1.00 89.06 358 ALA A C 1
ATOM 2667 O O . ALA A 1 358 ? 29.279 -3.951 -15.696 1.00 89.06 358 ALA A O 1
ATOM 2668 N N . ASN A 1 359 ? 27.030 -4.130 -15.632 1.00 90.56 359 ASN A N 1
ATOM 2669 C CA . ASN A 1 359 ? 26.914 -5.095 -16.711 1.00 90.56 359 ASN A CA 1
ATOM 2670 C C . ASN A 1 359 ? 27.073 -4.384 -18.061 1.00 90.56 359 ASN A C 1
ATOM 2672 O O . ASN A 1 359 ? 26.116 -3.913 -18.659 1.00 90.56 359 ASN A O 1
ATOM 2676 N N . LEU A 1 360 ? 28.316 -4.279 -18.532 1.00 91.19 360 LEU A N 1
ATOM 2677 C CA . LEU A 1 360 ? 28.645 -3.649 -19.813 1.00 91.19 360 LEU A CA 1
ATOM 2678 C C . LEU A 1 360 ? 28.744 -4.704 -20.917 1.00 91.19 360 LEU A C 1
ATOM 2680 O O . LEU A 1 360 ? 29.838 -5.211 -21.212 1.00 91.19 360 LEU A O 1
ATOM 2684 N N . THR A 1 361 ? 27.613 -5.064 -21.506 1.00 90.75 361 THR A N 1
ATOM 2685 C CA . THR A 1 361 ? 27.511 -6.030 -22.607 1.00 90.75 361 THR A CA 1
ATOM 2686 C C . THR A 1 361 ? 27.474 -5.327 -23.963 1.00 90.75 361 THR A C 1
ATOM 2688 O O . THR A 1 361 ? 27.041 -4.186 -24.098 1.00 90.75 361 THR A O 1
ATOM 2691 N N . PHE A 1 362 ? 28.013 -6.009 -24.974 1.00 92.50 362 PHE A N 1
ATOM 2692 C CA . PHE A 1 362 ? 28.139 -5.491 -26.334 1.00 92.50 362 PHE A CA 1
ATOM 2693 C C . PHE A 1 362 ? 27.753 -6.566 -27.348 1.00 92.50 362 PHE A C 1
ATOM 2695 O O . PHE A 1 362 ? 27.873 -7.760 -27.055 1.00 92.50 362 PHE A O 1
ATOM 2702 N N . SER A 1 363 ? 27.367 -6.139 -28.549 1.00 87.25 363 SER A N 1
ATOM 2703 C CA . SER A 1 363 ? 26.904 -6.993 -29.649 1.00 87.25 363 SER A CA 1
ATOM 2704 C C . SER A 1 363 ? 27.922 -8.058 -30.090 1.00 87.25 363 SER A C 1
ATOM 2706 O O . SER A 1 363 ? 27.540 -9.125 -30.578 1.00 87.25 363 SER A O 1
ATOM 2708 N N . GLY A 1 364 ? 29.228 -7.838 -29.888 1.00 81.50 364 GLY A N 1
ATOM 2709 C CA . GLY A 1 364 ? 30.250 -8.836 -30.196 1.00 81.50 364 GLY A CA 1
ATOM 2710 C C . GLY A 1 364 ? 31.631 -8.574 -29.590 1.00 81.50 364 GLY A C 1
ATOM 2711 O O . GLY A 1 364 ? 31.865 -7.639 -28.835 1.00 81.50 364 GLY A O 1
ATOM 2712 N N . ALA A 1 365 ? 32.602 -9.431 -29.929 1.00 78.12 365 ALA A N 1
ATOM 2713 C CA . ALA A 1 365 ? 33.960 -9.367 -29.364 1.00 78.12 365 ALA A CA 1
ATOM 2714 C C . ALA A 1 365 ? 34.813 -8.186 -29.877 1.00 78.12 365 ALA A C 1
ATOM 2716 O O . ALA A 1 365 ? 35.813 -7.826 -29.261 1.00 78.12 365 ALA A O 1
ATOM 2717 N N . SER A 1 366 ? 34.462 -7.618 -31.028 1.00 80.25 366 SER A N 1
ATOM 2718 C CA . SER A 1 366 ? 35.083 -6.408 -31.601 1.00 80.25 366 SER A CA 1
ATOM 2719 C C . SER A 1 366 ? 34.030 -5.443 -32.145 1.00 80.25 366 SER A C 1
ATOM 2721 O O . SER A 1 366 ? 34.350 -4.538 -32.911 1.00 80.25 366 SER A O 1
ATOM 2723 N N . ASP A 1 367 ? 32.780 -5.699 -31.770 1.00 91.44 367 ASP A N 1
ATOM 2724 C CA . ASP A 1 367 ? 31.609 -4.919 -32.107 1.00 91.44 367 ASP A CA 1
ATOM 2725 C C . ASP A 1 367 ? 31.054 -4.405 -30.782 1.00 91.44 367 ASP A C 1
ATOM 2727 O O . ASP A 1 367 ? 30.541 -5.180 -29.972 1.00 91.44 367 ASP A O 1
ATOM 2731 N N . PHE A 1 368 ? 31.288 -3.121 -30.534 1.00 94.75 368 PHE A N 1
ATOM 2732 C CA . PHE A 1 368 ? 31.041 -2.481 -29.249 1.00 94.75 368 PHE A CA 1
ATOM 2733 C C . PHE A 1 368 ? 29.766 -1.635 -29.250 1.00 94.75 368 PHE A C 1
ATOM 2735 O O . PHE A 1 368 ? 29.645 -0.755 -28.399 1.00 94.75 368 PHE A O 1
ATOM 2742 N N . HIS A 1 369 ? 28.830 -1.919 -30.165 1.00 94.94 369 HIS A N 1
ATOM 2743 C CA . HIS A 1 369 ? 27.450 -1.466 -30.001 1.00 94.94 369 HIS A CA 1
ATOM 2744 C C . HIS A 1 369 ? 26.865 -2.122 -28.752 1.00 94.94 369 HIS A C 1
ATOM 2746 O O . HIS A 1 369 ? 27.158 -3.294 -28.466 1.00 94.94 369 HIS A O 1
ATOM 2752 N N . LEU A 1 370 ? 26.077 -1.375 -27.992 1.00 93.62 370 LEU A N 1
ATOM 2753 C CA . LEU A 1 370 ? 25.450 -1.842 -26.765 1.00 93.62 370 LEU A CA 1
ATOM 2754 C C . LEU A 1 370 ? 24.537 -3.036 -27.067 1.00 93.62 370 LEU A C 1
ATOM 2756 O O . LEU A 1 370 ? 23.856 -3.091 -28.089 1.00 93.62 370 LEU A O 1
ATOM 2760 N N . ALA A 1 371 ? 24.575 -4.042 -26.196 1.00 86.75 371 ALA A N 1
ATOM 2761 C CA . ALA A 1 371 ? 23.602 -5.129 -26.228 1.00 86.75 371 ALA A CA 1
ATOM 2762 C C . ALA A 1 371 ? 22.392 -4.764 -25.358 1.00 86.75 371 ALA A C 1
ATOM 2764 O O . ALA A 1 371 ? 22.520 -3.971 -24.429 1.00 86.75 371 ALA A O 1
ATOM 2765 N N . SER A 1 372 ? 21.239 -5.378 -25.635 1.00 82.12 372 SER A N 1
ATOM 2766 C CA . SER A 1 372 ? 19.954 -5.077 -24.982 1.00 82.12 372 SER A CA 1
ATOM 2767 C C . SER A 1 372 ? 19.952 -5.238 -23.458 1.00 82.12 372 SER A C 1
ATOM 2769 O O . SER A 1 372 ? 19.085 -4.690 -22.789 1.00 82.12 372 SER A O 1
ATOM 2771 N N . ASP A 1 373 ? 20.892 -6.006 -22.908 1.00 79.81 373 ASP A N 1
ATOM 2772 C CA . ASP A 1 373 ? 21.041 -6.283 -21.478 1.00 79.81 373 ASP A CA 1
ATOM 2773 C C . ASP A 1 373 ? 22.095 -5.397 -20.783 1.00 79.81 373 ASP A C 1
ATOM 2775 O O . ASP A 1 373 ? 22.488 -5.680 -19.649 1.00 79.81 373 ASP A O 1
ATOM 2779 N N . SER A 1 374 ? 22.589 -4.353 -21.455 1.00 88.75 374 SER A N 1
ATOM 2780 C CA . SER A 1 374 ? 23.622 -3.465 -20.918 1.00 88.75 374 SER A CA 1
ATOM 2781 C C . SER A 1 374 ? 23.047 -2.420 -19.960 1.00 88.75 374 SER A C 1
ATOM 2783 O O . SER A 1 374 ? 22.126 -1.685 -20.310 1.00 88.75 374 SER A O 1
ATOM 2785 N N . ASP A 1 375 ? 23.677 -2.256 -18.794 1.00 91.31 375 ASP A N 1
ATOM 2786 C CA . ASP A 1 375 ? 23.306 -1.235 -17.796 1.00 91.31 375 ASP A CA 1
ATOM 2787 C C . ASP A 1 375 ? 23.551 0.207 -18.288 1.00 91.31 375 ASP A C 1
ATOM 2789 O O . ASP A 1 375 ? 23.139 1.169 -17.646 1.00 91.31 375 ASP A O 1
ATOM 2793 N N . ALA A 1 376 ? 24.279 0.376 -19.395 1.00 90.81 376 ALA A N 1
ATOM 2794 C CA . ALA A 1 376 ? 24.596 1.686 -19.961 1.00 90.81 376 ALA A CA 1
ATOM 2795 C C . ALA A 1 376 ? 23.428 2.324 -20.734 1.00 90.81 376 ALA A C 1
ATOM 2797 O O . ALA A 1 376 ? 23.497 3.521 -21.034 1.00 90.81 376 ALA A O 1
ATOM 2798 N N . ILE A 1 377 ? 22.392 1.539 -21.049 1.00 91.44 377 ILE A N 1
ATOM 2799 C CA . ILE A 1 377 ? 21.223 1.981 -21.811 1.00 91.44 377 ILE A CA 1
ATOM 2800 C C . ILE A 1 377 ? 20.358 2.916 -20.953 1.00 91.44 377 ILE A C 1
ATOM 2802 O O . ILE A 1 377 ? 20.018 2.587 -19.817 1.00 91.44 377 ILE A O 1
ATOM 2806 N N . ASN A 1 378 ? 19.983 4.075 -21.497 1.00 89.56 378 ASN A N 1
ATOM 2807 C CA . ASN A 1 378 ? 19.201 5.143 -20.868 1.00 89.56 378 ASN A CA 1
ATOM 2808 C C . ASN A 1 378 ? 19.738 5.583 -19.492 1.00 89.56 378 ASN A C 1
ATOM 2810 O O . ASN A 1 378 ? 18.975 5.981 -18.611 1.00 89.56 378 ASN A O 1
ATOM 2814 N N . ALA A 1 379 ? 21.049 5.468 -19.274 1.00 89.56 379 ALA A N 1
ATOM 2815 C CA . ALA A 1 379 ? 21.680 5.740 -17.982 1.00 89.56 379 ALA A CA 1
ATOM 2816 C C . ALA A 1 379 ? 22.551 7.006 -17.976 1.00 89.56 379 ALA A C 1
ATOM 2818 O O . ALA A 1 379 ? 23.188 7.315 -16.971 1.00 89.56 379 ALA A O 1
ATOM 2819 N N . GLY A 1 380 ? 22.629 7.723 -19.095 1.00 89.94 380 GLY A N 1
ATOM 2820 C CA . GLY A 1 380 ? 23.493 8.877 -19.310 1.00 89.94 380 GLY A CA 1
ATOM 2821 C C . GLY A 1 380 ? 22.800 10.233 -19.153 1.00 89.94 380 GLY A C 1
ATOM 2822 O O . GLY A 1 380 ? 21.617 10.358 -18.846 1.00 89.94 380 GLY A O 1
ATOM 2823 N N . LEU A 1 381 ? 23.582 11.292 -19.378 1.00 90.75 381 LEU A N 1
ATOM 2824 C CA . LEU A 1 381 ? 23.166 12.689 -19.272 1.00 90.75 381 LEU A CA 1
ATOM 2825 C C . LEU A 1 381 ? 23.371 13.451 -20.590 1.00 90.75 381 LEU A C 1
ATOM 2827 O O . LEU A 1 381 ? 24.498 13.782 -20.958 1.00 90.75 381 LEU A O 1
ATOM 2831 N N . GLY A 1 382 ? 22.285 13.847 -21.251 1.00 85.94 382 GLY A N 1
ATOM 2832 C CA . GLY A 1 382 ? 22.314 14.614 -22.501 1.00 85.94 382 GLY A CA 1
ATOM 2833 C C . GLY A 1 382 ? 22.551 16.122 -22.338 1.00 85.94 382 GLY A C 1
ATOM 2834 O O . GLY A 1 382 ? 23.153 16.747 -23.208 1.00 85.94 382 GLY A O 1
ATOM 2835 N N . THR A 1 383 ? 22.153 16.736 -21.214 1.00 87.56 383 THR A N 1
ATOM 2836 C CA . THR A 1 383 ? 22.121 18.215 -21.056 1.00 87.56 383 THR A CA 1
ATOM 2837 C C . THR A 1 383 ? 23.429 18.933 -21.417 1.00 87.56 383 THR A C 1
ATOM 2839 O O . THR A 1 383 ? 23.401 20.022 -21.994 1.00 87.56 383 THR A O 1
ATOM 2842 N N . THR A 1 384 ? 24.577 18.354 -21.051 1.00 88.31 384 THR A N 1
ATOM 2843 C CA . THR A 1 384 ? 25.901 18.964 -21.252 1.00 88.31 384 THR A CA 1
ATOM 2844 C C . THR A 1 384 ? 26.514 18.582 -22.607 1.00 88.31 384 THR A C 1
ATOM 2846 O O . THR A 1 384 ? 26.904 19.497 -23.342 1.00 88.31 384 THR A O 1
ATOM 2849 N N . PRO A 1 385 ? 26.575 17.292 -23.004 1.00 91.50 385 PRO A N 1
ATOM 2850 C CA . PRO A 1 385 ? 27.169 16.896 -24.285 1.00 91.50 385 PRO A CA 1
ATOM 2851 C C . PRO A 1 385 ? 26.383 17.365 -25.522 1.00 91.50 385 PRO A C 1
ATOM 2853 O O . PRO A 1 385 ? 26.994 17.675 -26.545 1.00 91.50 385 PRO A O 1
ATOM 2856 N N . LYS A 1 386 ? 25.057 17.535 -25.419 1.00 89.81 386 LYS A N 1
ATOM 2857 C CA . LYS A 1 386 ? 24.156 17.930 -26.524 1.00 89.81 386 LYS A CA 1
ATOM 2858 C C . LYS A 1 386 ? 24.472 19.273 -27.185 1.00 89.81 386 LYS A C 1
ATOM 2860 O O . LYS A 1 386 ? 24.042 19.549 -28.302 1.00 89.81 386 LYS A O 1
ATOM 2865 N N . ALA A 1 387 ? 25.247 20.130 -26.518 1.00 88.88 387 ALA A N 1
ATOM 2866 C CA . ALA A 1 387 ? 25.755 21.366 -27.113 1.00 88.88 387 ALA A CA 1
ATOM 2867 C C . ALA A 1 387 ? 26.857 21.129 -28.169 1.00 88.88 387 ALA A C 1
ATOM 2869 O O . ALA A 1 387 ? 27.187 22.051 -28.919 1.00 88.88 387 ALA A O 1
ATOM 2870 N N . LEU A 1 388 ? 27.450 19.931 -28.204 1.00 91.50 388 LEU A N 1
ATOM 2871 C CA . LEU A 1 388 ? 28.549 19.555 -29.096 1.00 91.50 388 LEU A CA 1
ATOM 2872 C C . LEU A 1 388 ? 28.110 18.582 -30.197 1.00 91.50 388 LEU A C 1
ATOM 2874 O O . LEU A 1 388 ? 28.589 18.723 -31.322 1.00 91.50 388 LEU A O 1
ATOM 2878 N N . PHE A 1 389 ? 27.222 17.633 -29.892 1.00 93.50 389 PHE A N 1
ATOM 2879 C CA . PHE A 1 389 ? 26.729 16.614 -30.826 1.00 93.50 389 PHE A CA 1
ATOM 2880 C C . PHE A 1 389 ? 25.324 16.135 -30.435 1.00 93.50 389 PHE A C 1
ATOM 2882 O O . PHE A 1 389 ? 24.911 16.316 -29.295 1.00 93.50 389 PHE A O 1
ATOM 2889 N N . THR A 1 390 ? 24.595 15.545 -31.381 1.00 93.19 390 THR A N 1
ATOM 2890 C CA . THR A 1 390 ? 23.250 14.966 -31.173 1.00 93.19 390 THR A CA 1
ATOM 2891 C C . THR A 1 390 ? 23.141 13.519 -31.623 1.00 93.19 390 THR A C 1
ATOM 2893 O O . THR A 1 390 ? 22.169 12.861 -31.285 1.00 93.19 390 THR A O 1
ATOM 2896 N N . ASP A 1 391 ? 24.138 13.041 -32.355 1.00 92.75 391 ASP A N 1
ATOM 2897 C CA . ASP A 1 391 ? 24.150 11.722 -32.965 1.00 92.75 391 ASP A CA 1
ATOM 2898 C C . ASP A 1 391 ? 25.342 10.968 -32.366 1.00 92.75 391 ASP A C 1
ATOM 2900 O O . ASP A 1 391 ? 26.269 11.587 -31.820 1.00 92.75 391 ASP A O 1
ATOM 2904 N N . ASP A 1 392 ? 25.323 9.650 -32.420 1.00 95.06 392 ASP A N 1
ATOM 2905 C CA . ASP A 1 392 ? 26.340 8.794 -31.822 1.00 95.06 392 ASP A CA 1
ATOM 2906 C C . ASP A 1 392 ? 27.539 8.524 -32.772 1.00 95.06 392 ASP A C 1
ATOM 2908 O O . ASP A 1 392 ? 27.902 9.362 -33.612 1.00 95.06 392 ASP A O 1
ATOM 2912 N N . ILE A 1 393 ? 28.269 7.421 -32.571 1.00 95.50 393 ILE A N 1
ATOM 2913 C CA . ILE A 1 393 ? 29.483 7.114 -33.336 1.00 95.50 393 ILE A CA 1
ATOM 2914 C C . ILE A 1 393 ? 29.212 6.727 -34.797 1.00 95.50 393 ILE A C 1
ATOM 2916 O O . ILE A 1 393 ? 30.059 7.021 -35.662 1.00 95.50 393 ILE A O 1
ATOM 2920 N N . ASP A 1 394 ? 28.086 6.081 -35.085 1.00 90.62 394 ASP A N 1
ATOM 2921 C CA . ASP A 1 394 ? 27.730 5.583 -36.412 1.00 90.62 394 ASP A CA 1
ATOM 2922 C C . ASP A 1 394 ? 26.600 6.379 -37.082 1.00 90.62 394 ASP A C 1
ATOM 2924 O O . ASP A 1 394 ? 26.466 6.328 -38.309 1.00 90.62 394 ASP A O 1
ATOM 2928 N N . GLY A 1 395 ? 25.971 7.281 -36.330 1.00 89.50 395 GLY A N 1
ATOM 2929 C CA . GLY A 1 395 ? 25.096 8.332 -36.836 1.00 89.50 395 GLY A CA 1
ATOM 2930 C C . GLY A 1 395 ? 23.641 8.168 -36.423 1.00 89.50 395 GLY A C 1
ATOM 2931 O O . GLY A 1 395 ? 22.798 8.872 -36.987 1.00 89.50 395 GLY A O 1
ATOM 2932 N N . ASP A 1 396 ? 23.354 7.285 -35.471 1.00 89.94 396 ASP A N 1
ATOM 2933 C CA . ASP A 1 396 ? 22.038 7.170 -34.867 1.00 89.94 396 ASP A CA 1
ATOM 2934 C C . ASP A 1 396 ? 21.749 8.387 -33.973 1.00 89.94 396 ASP A C 1
ATOM 2936 O O . ASP A 1 396 ? 22.616 8.935 -33.281 1.00 89.94 396 ASP A O 1
ATOM 2940 N N . GLU A 1 397 ? 20.514 8.889 -34.064 1.00 90.06 397 GLU A N 1
ATOM 2941 C CA . GLU A 1 397 ? 20.079 10.090 -33.348 1.00 90.06 397 GLU A CA 1
ATOM 2942 C C . GLU A 1 397 ? 19.880 9.757 -31.868 1.00 90.06 397 GLU A C 1
ATOM 2944 O O . GLU A 1 397 ? 19.076 8.891 -31.521 1.00 90.06 397 GLU A O 1
ATOM 2949 N N . ARG A 1 398 ? 20.558 10.493 -30.982 1.00 90.00 398 ARG A N 1
ATOM 2950 C CA . ARG A 1 398 ? 20.362 10.338 -29.540 1.00 90.00 398 ARG A CA 1
ATOM 2951 C C . ARG A 1 398 ? 19.023 10.938 -29.109 1.00 90.00 398 ARG A C 1
ATOM 2953 O O . ARG A 1 398 ? 18.631 11.994 -29.625 1.00 90.00 398 ARG A O 1
ATOM 2960 N N . PRO A 1 399 ? 18.329 10.353 -28.118 1.00 80.25 399 PRO A N 1
ATOM 2961 C CA . PRO A 1 399 ? 17.024 10.820 -27.681 1.00 80.25 399 PRO A CA 1
ATOM 2962 C C . PRO A 1 399 ? 16.973 12.312 -27.329 1.00 80.25 399 PRO A C 1
ATOM 2964 O O . PRO A 1 399 ? 17.890 12.930 -26.776 1.00 80.25 399 PRO A O 1
ATOM 2967 N N . GLY A 1 400 ? 15.833 12.932 -27.637 1.00 71.12 400 GLY A N 1
ATOM 2968 C CA . GLY A 1 400 ? 15.592 14.344 -27.338 1.00 71.12 400 GLY A CA 1
ATOM 2969 C C . GLY A 1 400 ? 15.477 14.647 -25.839 1.00 71.12 400 GLY A C 1
ATOM 2970 O O . GLY A 1 400 ? 15.609 15.813 -25.453 1.00 71.12 400 GLY A O 1
ATOM 2971 N N . VAL A 1 401 ? 15.247 13.624 -25.015 1.00 76.19 401 VAL A N 1
ATOM 2972 C CA . VAL A 1 401 ? 15.128 13.692 -23.556 1.00 76.19 401 VAL A CA 1
ATOM 2973 C C . VAL A 1 401 ? 16.495 13.424 -22.933 1.00 76.19 401 VAL A C 1
ATOM 2975 O O . VAL A 1 401 ? 17.146 12.435 -23.235 1.00 76.19 401 VAL A O 1
ATOM 2978 N N . ASP A 1 402 ? 16.947 14.327 -22.064 1.00 74.12 402 ASP A N 1
ATOM 2979 C CA . ASP A 1 402 ? 18.336 14.310 -21.595 1.00 74.12 402 ASP A CA 1
ATOM 2980 C C . ASP A 1 402 ? 18.656 13.179 -20.597 1.00 74.12 402 ASP A C 1
ATOM 2982 O O . ASP A 1 402 ? 19.832 12.942 -20.353 1.00 74.12 402 ASP A O 1
ATOM 2986 N N . ALA A 1 403 ? 17.656 12.527 -19.996 1.00 72.94 403 ALA A N 1
ATOM 2987 C CA . ALA A 1 403 ? 17.849 11.382 -19.095 1.00 72.94 403 ALA A CA 1
ATOM 2988 C C . ALA A 1 403 ? 17.857 10.030 -19.831 1.00 72.94 403 ALA A C 1
ATOM 2990 O O . ALA A 1 403 ? 18.147 9.016 -19.214 1.00 72.94 403 ALA A O 1
ATOM 2991 N N . ASP A 1 404 ? 17.559 10.039 -21.132 1.00 78.56 404 ASP A N 1
ATOM 2992 C CA . ASP A 1 404 ? 17.408 8.836 -21.955 1.00 78.56 404 ASP A CA 1
ATOM 2993 C C . ASP A 1 404 ? 18.626 8.650 -22.877 1.00 78.56 404 ASP A C 1
ATOM 2995 O O . ASP A 1 404 ? 18.543 7.956 -23.871 1.00 78.56 404 ASP A O 1
ATOM 2999 N N . TRP A 1 405 ? 19.743 9.343 -22.629 1.00 90.19 405 TRP A N 1
ATOM 3000 C CA . TRP A 1 405 ? 20.963 9.130 -23.414 1.00 90.19 405 TRP A CA 1
ATOM 3001 C C . TRP A 1 405 ? 21.689 7.893 -22.916 1.00 90.19 405 TRP A C 1
ATOM 3003 O O . TRP A 1 405 ? 21.830 7.714 -21.708 1.00 90.19 405 TRP A O 1
ATOM 3013 N N . ASP A 1 406 ? 22.277 7.127 -23.822 1.00 94.56 406 ASP A N 1
ATOM 3014 C CA . ASP A 1 406 ? 23.149 6.030 -23.425 1.00 94.56 406 ASP A CA 1
ATOM 3015 C C . ASP A 1 406 ? 24.533 6.517 -22.976 1.00 94.56 406 ASP A C 1
ATOM 3017 O O . ASP A 1 406 ? 25.106 7.481 -23.507 1.00 94.56 406 ASP A O 1
ATOM 3021 N N . ILE A 1 407 ? 25.106 5.822 -21.989 1.00 96.88 407 ILE A N 1
ATOM 3022 C CA . ILE A 1 407 ? 26.517 5.980 -21.627 1.00 96.88 407 ILE A CA 1
ATOM 3023 C C . ILE A 1 407 ? 27.357 5.265 -22.694 1.00 96.88 407 ILE A C 1
ATOM 3025 O O . ILE A 1 407 ? 27.113 4.112 -23.024 1.00 96.88 407 ILE A O 1
ATOM 3029 N N . GLY A 1 408 ? 28.405 5.916 -23.194 1.00 97.31 408 GLY A N 1
ATOM 3030 C CA . GLY A 1 408 ? 29.306 5.384 -24.216 1.00 97.31 408 GLY A CA 1
ATOM 3031 C C . GLY A 1 408 ? 29.147 6.067 -25.572 1.00 97.31 408 GLY A C 1
ATOM 3032 O O . GLY A 1 408 ? 28.389 7.021 -25.721 1.00 97.31 408 GLY A O 1
ATOM 3033 N N . ALA A 1 409 ? 29.937 5.611 -26.544 1.00 97.31 409 ALA A N 1
ATOM 3034 C CA . ALA A 1 409 ? 29.982 6.155 -27.905 1.00 97.31 409 ALA A CA 1
ATOM 3035 C C . ALA A 1 409 ? 28.784 5.771 -28.771 1.00 97.31 409 ALA A C 1
ATOM 3037 O O . ALA A 1 409 ? 28.504 6.474 -29.738 1.00 97.31 409 ALA A O 1
ATOM 3038 N N . ASP A 1 410 ? 28.101 4.701 -28.393 1.00 96.06 410 ASP A N 1
ATOM 3039 C CA . ASP A 1 410 ? 26.946 4.124 -29.066 1.00 96.06 410 ASP A CA 1
ATOM 3040 C C . ASP A 1 410 ? 25.643 4.627 -28.438 1.00 96.06 410 ASP A C 1
ATOM 3042 O O . ASP A 1 410 ? 25.641 4.996 -27.256 1.00 96.06 410 ASP A O 1
ATOM 3046 N N . GLU A 1 411 ? 24.574 4.674 -29.219 1.00 94.06 411 GLU A N 1
ATOM 3047 C CA . GLU A 1 411 ? 23.196 4.781 -28.751 1.00 94.06 411 GLU A CA 1
ATOM 3048 C C . GLU A 1 411 ? 22.454 3.502 -29.147 1.00 94.06 411 GLU A C 1
ATOM 3050 O O . GLU A 1 411 ? 22.318 3.176 -30.323 1.00 94.06 411 GLU A O 1
ATOM 3055 N N . TYR A 1 412 ? 21.961 2.759 -28.163 1.00 90.69 412 TYR A N 1
ATOM 3056 C CA . TYR A 1 412 ? 21.253 1.515 -28.381 1.00 90.69 412 TYR A CA 1
ATOM 3057 C C . TYR A 1 412 ? 19.931 1.776 -29.095 1.00 90.69 412 TYR A C 1
ATOM 3059 O O . TYR A 1 412 ? 18.911 2.144 -28.506 1.00 90.69 412 TYR A O 1
ATOM 3067 N N . VAL A 1 413 ? 19.917 1.493 -30.390 1.00 80.19 413 VAL A N 1
ATOM 3068 C CA . VAL A 1 413 ? 18.679 1.408 -31.149 1.00 80.19 413 VAL A CA 1
ATOM 3069 C C . VAL A 1 413 ? 18.144 -0.010 -31.014 1.00 80.19 413 VAL A C 1
ATOM 3071 O O . VAL A 1 413 ? 18.638 -0.946 -31.649 1.00 80.19 413 VAL A O 1
ATOM 3074 N N . SER A 1 414 ? 17.091 -0.180 -30.206 1.00 67.50 414 SER A N 1
ATOM 3075 C CA . SER A 1 414 ? 16.339 -1.437 -30.186 1.00 67.50 414 SER A CA 1
ATOM 3076 C C . SER A 1 414 ? 15.942 -1.771 -31.621 1.00 67.50 414 SER A C 1
ATOM 3078 O O . SER A 1 414 ? 15.286 -0.951 -32.280 1.00 67.50 414 SER A O 1
ATOM 3080 N N . SER A 1 415 ? 16.321 -2.946 -32.129 1.00 54.41 415 SER A N 1
ATOM 3081 C CA . SER A 1 415 ? 15.816 -3.379 -33.430 1.00 54.41 415 SER A CA 1
ATOM 3082 C C . SER A 1 415 ? 14.296 -3.407 -33.303 1.00 54.41 415 SER A C 1
ATOM 3084 O O . SER A 1 415 ? 13.789 -4.141 -32.460 1.00 54.41 415 SER A O 1
ATOM 3086 N N . GLY A 1 416 ? 13.585 -2.535 -34.025 1.00 54.16 416 GLY A N 1
ATOM 3087 C CA . GLY A 1 416 ? 12.144 -2.367 -33.829 1.00 54.16 416 GLY A CA 1
ATOM 3088 C C . GLY A 1 416 ? 11.431 -3.718 -33.793 1.00 54.16 416 GLY A C 1
ATOM 3089 O O . GLY A 1 416 ? 11.784 -4.589 -34.587 1.00 54.16 416 GLY A O 1
ATOM 3090 N N . ALA A 1 417 ? 10.477 -3.862 -32.867 1.00 57.59 417 ALA A N 1
ATOM 3091 C CA . ALA A 1 417 ? 9.821 -5.118 -32.512 1.00 57.59 417 ALA A CA 1
ATOM 3092 C C . ALA A 1 417 ? 9.659 -6.069 -33.705 1.00 57.59 417 ALA A C 1
ATOM 3094 O O . ALA A 1 417 ? 8.912 -5.788 -34.654 1.00 57.59 417 ALA A O 1
ATOM 3095 N N . VAL A 1 418 ? 10.384 -7.188 -33.675 1.00 68.75 418 VAL A N 1
ATOM 3096 C CA . VAL A 1 418 ? 10.218 -8.234 -34.677 1.00 68.75 418 VAL A CA 1
ATOM 3097 C C . VAL A 1 418 ? 8.962 -9.011 -34.306 1.00 68.75 418 VAL A C 1
ATOM 3099 O O . VAL A 1 418 ? 8.778 -9.408 -33.159 1.00 68.75 418 VAL A O 1
ATOM 3102 N N . VAL A 1 419 ? 8.063 -9.183 -35.276 1.00 82.75 419 VAL A N 1
ATOM 3103 C CA . VAL A 1 419 ? 6.824 -9.940 -35.074 1.00 82.75 419 VAL A CA 1
ATOM 3104 C C . VAL A 1 419 ? 7.090 -11.414 -35.350 1.00 82.75 419 VAL A C 1
ATOM 3106 O O . VAL A 1 419 ? 7.533 -11.776 -36.445 1.00 82.75 419 VAL A O 1
ATOM 3109 N N . PHE A 1 420 ? 6.784 -12.248 -34.368 1.00 87.75 420 PHE A N 1
ATOM 3110 C CA . PHE A 1 420 ? 6.897 -13.695 -34.397 1.00 87.75 420 PHE A CA 1
ATOM 3111 C C . PHE A 1 420 ? 5.519 -14.336 -34.331 1.00 87.75 420 PHE A C 1
ATOM 3113 O O . PHE A 1 420 ? 4.706 -14.004 -33.478 1.00 87.75 420 PHE A O 1
ATOM 3120 N N . GLU A 1 421 ? 5.285 -15.292 -35.221 1.00 90.38 421 GLU A N 1
ATOM 3121 C CA . GLU A 1 421 ? 4.054 -16.078 -35.297 1.00 90.38 421 GLU A CA 1
ATOM 3122 C C . GLU A 1 421 ? 4.446 -17.561 -35.228 1.00 90.38 421 GLU A C 1
ATOM 3124 O O . GLU A 1 421 ? 5.452 -17.968 -35.828 1.00 90.38 421 GLU A O 1
ATOM 3129 N N . ASP A 1 422 ? 3.697 -18.375 -34.490 1.00 90.38 422 ASP A N 1
ATOM 3130 C CA . ASP A 1 422 ? 4.008 -19.788 -34.264 1.00 90.38 422 ASP A CA 1
ATOM 3131 C C . ASP A 1 422 ? 3.681 -20.674 -35.486 1.00 90.38 422 ASP A C 1
ATOM 3133 O O . ASP A 1 422 ? 2.667 -21.364 -35.567 1.00 90.38 422 ASP A O 1
ATOM 3137 N N . ASP A 1 423 ? 4.601 -20.723 -36.453 1.00 88.75 423 ASP A N 1
ATOM 3138 C CA . ASP A 1 423 ? 4.482 -21.543 -37.672 1.00 88.75 423 ASP A CA 1
ATOM 3139 C C . ASP A 1 423 ? 4.447 -23.065 -37.384 1.00 88.75 423 ASP A C 1
ATOM 3141 O O . ASP A 1 423 ? 3.932 -23.856 -38.186 1.00 88.75 423 ASP A O 1
ATOM 3145 N N . ALA A 1 424 ? 4.988 -23.514 -36.242 1.00 89.31 424 ALA A N 1
ATOM 3146 C CA . ALA A 1 424 ? 4.964 -24.919 -35.838 1.00 89.31 424 ALA A CA 1
ATOM 3147 C C . ALA A 1 424 ? 4.979 -25.134 -34.316 1.00 89.31 424 ALA A C 1
ATOM 3149 O O . ALA A 1 424 ? 5.495 -24.342 -33.542 1.00 89.31 424 ALA A O 1
ATOM 3150 N N . THR A 1 425 ? 4.498 -26.304 -33.882 1.00 93.94 425 THR A N 1
ATOM 3151 C CA . THR A 1 425 ? 4.680 -26.778 -32.498 1.00 93.94 425 THR A CA 1
ATOM 3152 C C . THR A 1 425 ? 6.159 -27.020 -32.191 1.00 93.94 425 THR A C 1
ATOM 3154 O O . THR A 1 425 ? 6.820 -27.773 -32.916 1.00 93.94 425 THR A O 1
ATOM 3157 N N . GLY A 1 426 ? 6.661 -26.464 -31.087 1.00 92.56 426 GLY A N 1
ATOM 3158 C CA . GLY A 1 426 ? 8.072 -26.563 -30.732 1.00 92.56 426 GLY A CA 1
ATOM 3159 C C . GLY A 1 426 ? 8.469 -25.844 -29.443 1.00 92.56 426 GLY A C 1
ATOM 3160 O O . GLY A 1 426 ? 7.637 -25.449 -28.627 1.00 92.56 426 GLY A O 1
ATOM 3161 N N . ASN A 1 427 ? 9.781 -25.727 -29.241 1.00 91.94 427 ASN A N 1
ATOM 3162 C CA . ASN A 1 427 ? 10.355 -25.016 -28.100 1.00 91.94 427 ASN A CA 1
ATOM 3163 C C . ASN A 1 427 ? 10.427 -23.517 -28.406 1.00 91.94 427 ASN A C 1
ATOM 3165 O O . ASN A 1 427 ? 10.679 -23.157 -29.554 1.00 91.94 427 ASN A O 1
ATOM 3169 N N . TRP A 1 428 ? 10.297 -22.670 -27.386 1.00 91.50 428 TRP A N 1
ATOM 3170 C CA . TRP A 1 428 ? 10.396 -21.214 -27.522 1.00 91.50 428 TRP A CA 1
ATOM 3171 C C . TRP A 1 428 ? 11.683 -20.789 -28.228 1.00 91.50 428 TRP A C 1
ATOM 3173 O O . TRP A 1 428 ? 11.614 -20.190 -29.284 1.00 91.50 428 TRP A O 1
ATOM 3183 N N . SER A 1 429 ? 12.850 -21.228 -27.753 1.00 88.19 429 SER A N 1
ATOM 3184 C CA . SER A 1 429 ? 14.157 -20.849 -28.317 1.00 88.19 429 SER A CA 1
ATOM 3185 C C . SER A 1 429 ? 14.524 -21.513 -29.655 1.00 88.19 429 SER A C 1
ATOM 3187 O O . SER A 1 429 ? 15.683 -21.496 -30.068 1.00 88.19 429 SER A O 1
ATOM 3189 N N . ALA A 1 430 ? 13.576 -22.170 -30.331 1.00 87.00 430 ALA A N 1
ATOM 3190 C CA . ALA A 1 430 ? 13.825 -22.830 -31.606 1.00 87.00 430 ALA A CA 1
ATOM 3191 C C . ALA A 1 430 ? 13.180 -22.061 -32.763 1.00 87.00 430 ALA A C 1
ATOM 3193 O O . ALA A 1 430 ? 11.963 -22.070 -32.898 1.00 87.00 430 ALA A O 1
ATOM 3194 N N . GLY A 1 431 ? 13.977 -21.541 -33.696 1.00 82.88 431 GLY A N 1
ATOM 3195 C CA . GLY A 1 431 ? 13.466 -20.809 -34.866 1.00 82.88 431 GLY A CA 1
ATOM 3196 C C . GLY A 1 431 ? 12.502 -21.560 -35.750 1.00 82.88 431 GLY A C 1
ATOM 3197 O O . GLY A 1 431 ? 11.642 -20.957 -36.378 1.00 82.88 431 GLY A O 1
ATOM 3198 N N . ALA A 1 432 ? 12.577 -22.891 -35.761 1.00 86.00 432 ALA A N 1
ATOM 3199 C CA . ALA A 1 432 ? 11.591 -23.714 -36.453 1.00 86.00 432 ALA A CA 1
ATOM 3200 C C . ALA A 1 432 ? 10.166 -23.551 -35.889 1.00 86.00 432 ALA A C 1
ATOM 3202 O O . ALA A 1 432 ? 9.219 -23.748 -36.643 1.00 86.00 432 ALA A O 1
ATOM 3203 N N . THR A 1 433 ? 10.018 -23.198 -34.609 1.00 90.56 433 THR A N 1
ATOM 3204 C CA . THR A 1 433 ? 8.735 -22.846 -33.977 1.00 90.56 433 THR A CA 1
ATOM 3205 C C . THR A 1 433 ? 8.155 -21.575 -34.598 1.00 90.56 433 THR A C 1
ATOM 3207 O O . THR A 1 433 ? 6.947 -21.490 -34.777 1.00 90.56 433 THR A O 1
ATOM 3210 N N . TRP A 1 434 ? 9.017 -20.645 -35.021 1.00 89.19 434 TRP A N 1
ATOM 3211 C CA . TRP A 1 434 ? 8.659 -19.305 -35.498 1.00 89.19 434 TRP A CA 1
ATOM 3212 C C . TRP A 1 434 ? 8.925 -19.073 -36.998 1.00 89.19 434 TRP A C 1
ATOM 3214 O O . TRP A 1 434 ? 9.156 -17.949 -37.439 1.00 89.19 434 TRP A O 1
ATOM 3224 N N . GLY A 1 435 ? 8.970 -20.140 -37.804 1.00 80.69 435 GLY A N 1
ATOM 3225 C CA . GLY A 1 435 ? 9.130 -20.048 -39.265 1.00 80.69 435 GLY A CA 1
ATOM 3226 C C . GLY A 1 435 ? 10.563 -19.825 -39.785 1.00 80.69 435 GLY A C 1
ATOM 3227 O O . GLY A 1 435 ? 10.770 -19.744 -40.998 1.00 80.69 435 GLY A O 1
ATOM 3228 N N . ASN A 1 436 ? 11.577 -19.813 -38.912 1.00 76.38 436 ASN A N 1
ATOM 3229 C CA . ASN A 1 436 ? 12.997 -19.603 -39.232 1.00 76.38 436 ASN A CA 1
ATOM 3230 C C . ASN A 1 436 ? 13.824 -20.903 -39.133 1.00 76.38 436 ASN A C 1
ATOM 3232 O O . ASN A 1 436 ? 14.724 -21.076 -38.313 1.00 76.38 436 ASN A O 1
ATOM 3236 N N . ALA A 1 437 ? 13.530 -21.879 -39.996 1.00 60.44 437 ALA A N 1
ATOM 3237 C CA . ALA A 1 437 ? 14.231 -23.165 -39.986 1.00 60.44 437 ALA A CA 1
ATOM 3238 C C . ALA A 1 437 ? 15.688 -23.067 -40.511 1.00 60.44 437 ALA A C 1
ATOM 3240 O O . ALA A 1 437 ? 15.914 -22.997 -41.720 1.00 60.44 437 ALA A O 1
ATOM 3241 N N . GLY A 1 438 ? 16.687 -23.173 -39.622 1.00 52.94 438 GLY A N 1
ATOM 3242 C CA . GLY A 1 438 ? 18.106 -23.376 -39.981 1.00 52.94 438 GLY A CA 1
ATOM 3243 C C . GLY A 1 438 ? 19.105 -22.344 -39.442 1.00 52.94 438 GLY A C 1
ATOM 3244 O O . GLY A 1 438 ? 20.306 -22.509 -39.667 1.00 52.94 438 GLY A O 1
ATOM 3245 N N . SER A 1 439 ? 18.640 -21.320 -38.730 1.00 47.19 439 SER A N 1
ATOM 3246 C CA . SER A 1 439 ? 19.445 -20.391 -37.930 1.00 47.19 439 SER A CA 1
ATOM 3247 C C . SER A 1 439 ? 19.792 -21.014 -36.570 1.00 47.19 439 SER A C 1
ATOM 3249 O O . SER A 1 439 ? 18.990 -21.727 -35.970 1.00 47.19 439 SER A O 1
ATOM 3251 N N . SER A 1 440 ? 21.017 -20.793 -36.083 1.00 43.44 440 SER A N 1
ATOM 3252 C CA . SER A 1 440 ? 21.337 -20.989 -34.666 1.00 43.44 440 SER A CA 1
ATOM 3253 C C . SER A 1 440 ? 20.900 -19.732 -33.930 1.00 43.44 440 SER A C 1
ATOM 3255 O O . SER A 1 440 ? 21.609 -18.728 -33.967 1.00 43.44 440 SER A O 1
ATOM 3257 N N . GLU A 1 441 ? 19.717 -19.774 -33.342 1.00 53.25 441 GLU A N 1
ATOM 3258 C CA . GLU A 1 441 ? 19.179 -18.669 -32.555 1.00 53.25 441 GLU A CA 1
ATOM 3259 C C . GLU A 1 441 ? 19.632 -18.779 -31.100 1.00 53.25 441 GLU A C 1
ATOM 3261 O O . GLU A 1 441 ? 20.004 -19.860 -30.631 1.00 53.25 441 GLU A O 1
ATOM 3266 N N . GLY A 1 442 ? 19.734 -17.623 -30.444 1.00 57.16 442 GLY A N 1
ATOM 3267 C CA . GLY A 1 442 ? 20.289 -17.476 -29.103 1.00 57.16 442 GLY A CA 1
ATOM 3268 C C . GLY A 1 442 ? 19.461 -18.170 -28.018 1.00 57.16 442 GLY A C 1
ATOM 3269 O O . GLY A 1 442 ? 18.509 -18.895 -28.284 1.00 57.16 442 GLY A O 1
ATOM 3270 N N . VAL A 1 443 ? 19.849 -17.955 -26.761 1.00 57.44 443 VAL A N 1
ATOM 3271 C CA . VAL A 1 443 ? 19.153 -18.549 -25.604 1.00 57.44 443 VAL A CA 1
ATOM 3272 C C . VAL A 1 443 ? 17.744 -17.958 -25.423 1.00 57.44 443 VAL A C 1
ATOM 3274 O O . VAL A 1 443 ? 16.882 -18.652 -24.893 1.00 57.44 443 VAL A O 1
ATOM 3277 N N . ASP A 1 444 ? 17.508 -16.746 -25.937 1.00 64.56 444 ASP A N 1
ATOM 3278 C CA . ASP A 1 444 ? 16.292 -15.951 -25.741 1.00 64.56 444 ASP A CA 1
ATOM 3279 C C . ASP A 1 444 ? 15.766 -15.406 -27.084 1.00 64.56 444 ASP A C 1
ATOM 3281 O O . ASP A 1 444 ? 15.985 -14.253 -27.444 1.00 64.56 444 ASP A O 1
ATOM 3285 N N . TYR A 1 445 ? 15.211 -16.294 -27.909 1.00 78.94 445 TYR A N 1
ATOM 3286 C CA . TYR A 1 445 ? 14.654 -15.941 -29.216 1.00 78.94 445 TYR A CA 1
ATOM 3287 C C . TYR A 1 445 ? 13.297 -16.621 -29.401 1.00 78.94 445 TYR A C 1
ATOM 3289 O O . TYR A 1 445 ? 13.274 -17.854 -29.441 1.00 78.94 445 TYR A O 1
ATOM 3297 N N . PRO A 1 446 ? 12.188 -15.883 -29.564 1.00 87.62 446 PRO A N 1
ATOM 3298 C CA . PRO A 1 446 ? 12.011 -14.433 -29.424 1.00 87.62 446 PRO A CA 1
ATOM 3299 C C . PRO A 1 446 ? 12.503 -13.912 -28.072 1.00 87.62 446 PRO A C 1
ATOM 3301 O O . PRO A 1 446 ? 12.515 -14.685 -27.111 1.00 87.62 446 PRO A O 1
ATOM 3304 N N . GLY A 1 447 ? 12.944 -12.654 -28.036 1.00 86.56 447 GLY A N 1
ATOM 3305 C CA . GLY A 1 447 ? 13.547 -12.020 -26.864 1.00 86.56 447 GLY A CA 1
ATOM 3306 C C . GLY A 1 447 ? 12.859 -10.710 -26.466 1.00 86.56 447 GLY A C 1
ATOM 3307 O O . GLY A 1 447 ? 11.821 -10.326 -27.005 1.00 86.56 447 GLY A O 1
ATOM 3308 N N . ALA A 1 448 ? 13.454 -10.001 -25.505 1.00 85.06 448 ALA A N 1
ATOM 3309 C CA . ALA A 1 448 ? 12.975 -8.701 -25.029 1.00 85.06 448 ALA A CA 1
ATOM 3310 C C . ALA A 1 448 ? 12.715 -7.708 -26.184 1.00 85.06 448 ALA A C 1
ATOM 3312 O O . ALA A 1 448 ? 13.515 -7.591 -27.113 1.00 85.06 448 ALA A O 1
ATOM 3313 N N . GLY A 1 449 ? 11.590 -6.989 -26.123 1.00 81.81 449 GLY A N 1
ATOM 3314 C CA . GLY A 1 449 ? 11.161 -6.035 -27.155 1.00 81.81 449 GLY A CA 1
ATOM 3315 C C . GLY A 1 449 ? 10.495 -6.638 -28.403 1.00 81.81 449 GLY A C 1
ATOM 3316 O O . GLY A 1 449 ? 9.889 -5.889 -29.171 1.00 81.81 449 GLY A O 1
ATOM 3317 N N . ASP A 1 450 ? 10.547 -7.959 -28.602 1.00 87.94 450 ASP A N 1
ATOM 3318 C CA . ASP A 1 450 ? 9.852 -8.627 -29.708 1.00 87.94 450 ASP A CA 1
ATOM 3319 C C . ASP A 1 450 ? 8.344 -8.766 -29.446 1.00 87.94 450 ASP A C 1
ATOM 3321 O O . ASP A 1 450 ? 7.880 -8.724 -28.307 1.00 87.94 450 ASP A O 1
ATOM 3325 N N . VAL A 1 451 ? 7.559 -8.954 -30.508 1.00 90.19 451 VAL A N 1
ATOM 3326 C CA . VAL A 1 451 ? 6.110 -9.194 -30.419 1.00 90.19 451 VAL A CA 1
ATOM 3327 C C . VAL A 1 451 ? 5.835 -10.629 -30.836 1.00 90.19 451 VAL A C 1
ATOM 3329 O O . VAL A 1 451 ? 6.179 -11.024 -31.946 1.00 90.19 451 VAL A O 1
ATOM 3332 N N . VAL A 1 452 ? 5.194 -11.408 -29.971 1.00 94.06 452 VAL A N 1
ATOM 3333 C CA . VAL A 1 452 ? 4.837 -12.806 -30.232 1.00 94.06 452 VAL A CA 1
ATOM 3334 C C . VAL A 1 452 ? 3.329 -12.974 -30.329 1.00 94.06 452 VAL A C 1
ATOM 3336 O O . VAL A 1 452 ? 2.588 -12.526 -29.456 1.00 94.06 452 VAL A O 1
ATOM 3339 N N . THR A 1 453 ? 2.891 -13.728 -31.331 1.00 94.81 453 THR A N 1
ATOM 3340 C CA . THR A 1 453 ? 1.544 -14.287 -31.422 1.00 94.81 453 THR A CA 1
ATOM 3341 C C . THR A 1 453 ? 1.621 -15.816 -31.420 1.00 94.81 453 THR A C 1
ATOM 3343 O O . THR A 1 453 ? 2.446 -16.411 -32.115 1.00 94.81 453 THR A O 1
ATOM 3346 N N . ILE A 1 454 ? 0.754 -16.453 -30.631 1.00 95.69 454 ILE A N 1
ATOM 3347 C CA . ILE A 1 454 ? 0.572 -17.907 -30.568 1.00 95.69 454 ILE A CA 1
ATOM 3348 C C . ILE A 1 454 ? -0.873 -18.229 -30.986 1.00 95.69 454 ILE A C 1
ATOM 3350 O O . ILE A 1 454 ? -1.799 -18.112 -30.174 1.00 95.69 454 ILE A O 1
ATOM 3354 N N . ASP A 1 455 ? -1.079 -18.612 -32.248 1.00 93.69 455 ASP A N 1
ATOM 3355 C CA . ASP A 1 455 ? -2.389 -18.734 -32.901 1.00 93.69 455 ASP A CA 1
ATOM 3356 C C . ASP A 1 455 ? -2.832 -20.177 -33.226 1.00 93.69 455 ASP A C 1
ATOM 3358 O O . ASP A 1 455 ? -4.020 -20.427 -33.472 1.00 93.69 455 ASP A O 1
ATOM 3362 N N . GLY A 1 456 ? -1.935 -21.172 -33.153 1.00 90.38 456 GLY A N 1
ATOM 3363 C CA . GLY A 1 456 ? -2.323 -22.546 -33.506 1.00 90.38 456 GLY A CA 1
ATOM 3364 C C . GLY A 1 456 ? -1.409 -23.699 -33.080 1.00 90.38 456 GLY A C 1
ATOM 3365 O O . GLY A 1 456 ? -1.865 -24.848 -33.043 1.00 90.38 456 GLY A O 1
ATOM 3366 N N . GLY A 1 457 ? -0.145 -23.446 -32.759 1.00 90.81 457 GLY A N 1
ATOM 3367 C CA . GLY A 1 457 ? 0.841 -24.417 -32.290 1.00 90.81 457 GLY A CA 1
ATOM 3368 C C . GLY A 1 457 ? 0.924 -24.529 -30.764 1.00 90.81 457 GLY A C 1
ATOM 3369 O O . GLY A 1 457 ? 0.346 -23.744 -30.019 1.00 90.81 457 GLY A O 1
ATOM 3370 N N . THR A 1 458 ? 1.653 -25.540 -30.277 1.00 94.50 458 THR A N 1
ATOM 3371 C CA . THR A 1 458 ? 2.087 -25.607 -28.871 1.00 94.50 458 THR A CA 1
ATOM 3372 C C . THR A 1 458 ? 3.527 -25.103 -28.760 1.00 94.50 458 THR A C 1
ATOM 3374 O O . THR A 1 458 ? 4.441 -25.741 -29.286 1.00 94.50 458 THR A O 1
ATOM 3377 N N . VAL A 1 459 ? 3.735 -24.001 -28.044 1.00 95.06 459 VAL A N 1
ATOM 3378 C CA . VAL A 1 459 ? 5.041 -23.408 -27.735 1.00 95.06 459 VAL A CA 1
ATOM 3379 C C . VAL A 1 459 ? 5.421 -23.744 -26.293 1.00 95.06 459 VAL A C 1
ATOM 3381 O O . VAL A 1 459 ? 4.641 -23.529 -25.367 1.00 95.06 459 VAL A O 1
ATOM 3384 N N . THR A 1 460 ? 6.614 -24.308 -26.087 1.00 93.81 460 THR A N 1
ATOM 3385 C CA . THR A 1 460 ? 7.094 -24.742 -24.760 1.00 93.81 460 THR A CA 1
ATOM 3386 C C . THR A 1 460 ? 8.365 -23.998 -24.354 1.00 93.81 460 THR A C 1
ATOM 3388 O O . THR A 1 460 ? 9.356 -24.043 -25.085 1.00 93.81 460 THR A O 1
ATOM 3391 N N . LEU A 1 461 ? 8.381 -23.374 -23.174 1.00 93.12 461 LEU A N 1
ATOM 3392 C CA . LEU A 1 461 ? 9.606 -22.831 -22.580 1.00 93.12 461 LEU A CA 1
ATOM 3393 C C . LEU A 1 461 ? 10.538 -23.971 -22.137 1.00 93.12 461 LEU A C 1
ATOM 3395 O O . LEU A 1 461 ? 10.112 -24.953 -21.527 1.00 93.12 461 LEU A O 1
ATOM 3399 N N . THR A 1 462 ? 11.831 -23.840 -22.441 1.00 91.38 462 THR A N 1
ATOM 3400 C CA . THR A 1 462 ? 12.884 -24.794 -22.023 1.00 91.38 462 THR A CA 1
ATOM 3401 C C . THR A 1 462 ? 14.014 -24.150 -21.215 1.00 91.38 462 THR A C 1
ATOM 3403 O O . THR A 1 462 ? 14.970 -24.827 -20.837 1.00 91.38 462 THR A O 1
ATOM 3406 N N . ALA A 1 463 ? 13.916 -22.845 -21.006 1.00 91.38 463 ALA A N 1
ATOM 3407 C CA . ALA A 1 463 ? 14.749 -21.976 -20.189 1.00 91.38 463 ALA A CA 1
ATOM 3408 C C . ALA A 1 463 ? 13.898 -20.734 -19.868 1.00 91.38 463 ALA A C 1
ATOM 3410 O O . ALA A 1 463 ? 12.833 -20.567 -20.473 1.00 91.38 463 ALA A O 1
ATOM 3411 N N . ASP A 1 464 ? 14.358 -19.889 -18.946 1.00 92.25 464 ASP A N 1
ATOM 3412 C CA . ASP A 1 464 ? 13.772 -18.556 -18.793 1.00 92.25 464 ASP A CA 1
ATOM 3413 C C . ASP A 1 464 ? 13.920 -17.788 -20.114 1.00 92.25 464 ASP A C 1
ATOM 3415 O O . ASP A 1 464 ? 14.927 -17.950 -20.812 1.00 92.25 464 ASP A O 1
ATOM 3419 N N . ALA A 1 465 ? 12.904 -17.006 -20.460 1.00 92.81 465 ALA A N 1
ATOM 3420 C CA . ALA A 1 465 ? 12.832 -16.259 -21.710 1.00 92.81 465 ALA A CA 1
ATOM 3421 C C . ALA A 1 465 ? 12.272 -14.855 -21.466 1.00 92.81 465 ALA A C 1
ATOM 3423 O O . ALA A 1 465 ? 11.701 -14.589 -20.405 1.00 92.81 465 ALA A O 1
ATOM 3424 N N . SER A 1 466 ? 12.407 -13.978 -22.450 1.00 91.94 466 SER A N 1
ATOM 3425 C CA . SER A 1 466 ? 11.932 -12.600 -22.410 1.00 91.94 466 SER A CA 1
ATOM 3426 C C . SER A 1 466 ? 11.137 -12.272 -23.668 1.00 91.94 466 SER A C 1
ATOM 3428 O O . SER A 1 466 ? 11.364 -12.846 -24.730 1.00 91.94 466 SER A O 1
ATOM 3430 N N . ILE A 1 467 ? 10.191 -11.348 -23.556 1.00 93.25 467 ILE A N 1
ATOM 3431 C CA . ILE A 1 467 ? 9.390 -10.873 -24.679 1.00 93.25 467 ILE A CA 1
ATOM 3432 C C . ILE A 1 467 ? 8.991 -9.410 -24.481 1.00 93.25 467 ILE A C 1
ATOM 3434 O O . ILE A 1 467 ? 8.920 -8.933 -23.350 1.00 93.25 467 ILE A O 1
ATOM 3438 N N . GLY A 1 468 ? 8.723 -8.693 -25.573 1.00 91.56 468 GLY A N 1
ATOM 3439 C CA . GLY A 1 468 ? 7.973 -7.440 -25.544 1.00 91.56 468 GLY A CA 1
ATOM 3440 C C . GLY A 1 468 ? 6.490 -7.724 -25.314 1.00 91.56 468 GLY A C 1
ATOM 3441 O O . GLY A 1 468 ? 6.072 -7.938 -24.179 1.00 91.56 468 GLY A O 1
ATOM 3442 N N . ASP A 1 469 ? 5.700 -7.760 -26.387 1.00 93.81 469 ASP A N 1
ATOM 3443 C CA . ASP A 1 469 ? 4.264 -8.053 -26.308 1.00 93.81 469 ASP A CA 1
ATOM 3444 C C . ASP A 1 469 ? 3.989 -9.531 -26.597 1.00 93.81 469 ASP A C 1
ATOM 3446 O O . ASP A 1 469 ? 4.603 -10.133 -27.482 1.00 93.81 469 ASP A O 1
ATOM 3450 N N . ILE A 1 470 ? 3.003 -10.110 -25.912 1.00 96.38 470 ILE A N 1
ATOM 3451 C CA . ILE A 1 470 ? 2.537 -11.469 -26.190 1.00 96.38 470 ILE A CA 1
ATOM 3452 C C . ILE A 1 470 ? 1.026 -11.519 -26.418 1.00 96.38 470 ILE A C 1
ATOM 3454 O O . ILE A 1 470 ? 0.230 -11.039 -25.611 1.00 96.38 470 ILE A O 1
ATOM 3458 N N . THR A 1 471 ? 0.627 -12.157 -27.518 1.00 96.12 471 THR A N 1
ATOM 3459 C CA . THR A 1 471 ? -0.761 -12.469 -27.860 1.00 96.12 471 THR A CA 1
ATOM 3460 C C . THR A 1 471 ? -0.958 -13.977 -27.961 1.00 96.12 471 THR A C 1
ATOM 3462 O O . THR A 1 471 ? -0.253 -14.663 -28.693 1.00 96.12 471 THR A O 1
ATOM 3465 N N . ILE A 1 472 ? -1.949 -14.511 -27.252 1.00 96.25 472 ILE A N 1
ATOM 3466 C CA . ILE A 1 472 ? -2.363 -15.915 -27.342 1.00 96.25 472 ILE A CA 1
ATOM 3467 C C . ILE A 1 472 ? -3.787 -15.941 -27.906 1.00 96.25 472 ILE A C 1
ATOM 3469 O O . ILE A 1 472 ? -4.743 -15.529 -27.238 1.00 96.25 472 ILE A O 1
ATOM 3473 N N . ASP A 1 473 ? -3.922 -16.389 -29.156 1.00 95.25 473 ASP A N 1
ATOM 3474 C CA . ASP A 1 473 ? -5.190 -16.431 -29.892 1.00 95.25 473 ASP A CA 1
ATOM 3475 C C . ASP A 1 473 ? -5.364 -17.739 -30.677 1.00 95.25 473 ASP A C 1
ATOM 3477 O O . ASP A 1 473 ? -5.418 -17.770 -31.902 1.00 95.25 473 ASP A O 1
ATOM 3481 N N . GLY A 1 474 ? -5.467 -18.844 -29.943 1.00 92.56 474 GLY A N 1
ATOM 3482 C CA . GLY A 1 474 ? -5.863 -20.148 -30.480 1.00 92.56 474 GLY A CA 1
ATOM 3483 C C . GLY A 1 474 ? -4.854 -21.264 -30.229 1.00 92.56 474 GLY A C 1
ATOM 3484 O O . GLY A 1 474 ? -5.259 -22.430 -30.179 1.00 92.56 474 GLY A O 1
ATOM 3485 N N . GLY A 1 475 ? -3.579 -20.928 -30.007 1.00 93.69 475 GLY A N 1
ATOM 3486 C CA . GLY A 1 475 ? -2.518 -21.895 -29.715 1.00 93.69 475 GLY A CA 1
ATOM 3487 C C . GLY A 1 475 ? -2.356 -22.228 -28.225 1.00 93.69 475 GLY A C 1
ATOM 3488 O O . GLY A 1 475 ? -3.228 -21.962 -27.390 1.00 93.69 475 GLY A O 1
ATOM 3489 N N . GLN A 1 476 ? -1.234 -22.866 -27.881 1.00 94.50 476 GLN A N 1
ATOM 3490 C CA . GLN A 1 476 ? -0.890 -23.256 -26.515 1.00 94.50 476 GLN A CA 1
ATOM 3491 C C . GLN A 1 476 ? 0.487 -22.737 -26.100 1.00 94.50 476 GLN A C 1
ATOM 3493 O O . GLN A 1 476 ? 1.476 -23.063 -26.746 1.00 94.50 476 GLN A O 1
ATOM 3498 N N . LEU A 1 477 ? 0.570 -22.052 -24.958 1.00 94.88 477 LEU A N 1
ATOM 3499 C CA . LEU A 1 477 ? 1.837 -21.710 -24.303 1.00 94.88 477 LEU A CA 1
ATOM 3500 C C . LEU A 1 477 ? 2.033 -22.582 -23.057 1.00 94.88 477 LEU A C 1
ATOM 3502 O O . LEU A 1 477 ? 1.152 -22.660 -22.206 1.00 94.88 477 LEU A O 1
ATOM 3506 N N . SER A 1 478 ? 3.180 -23.248 -22.942 1.00 93.94 478 SER A N 1
ATOM 3507 C CA . SER A 1 478 ? 3.532 -24.105 -21.806 1.00 93.94 478 SER A CA 1
ATOM 3508 C C . SER A 1 478 ? 4.820 -23.626 -21.150 1.00 93.94 478 SER A C 1
ATOM 3510 O O . SER A 1 478 ? 5.877 -23.643 -21.781 1.00 93.94 478 SER A O 1
ATOM 3512 N N . PHE A 1 479 ? 4.757 -23.279 -19.866 1.00 92.88 479 PHE A N 1
ATOM 3513 C CA . PHE A 1 479 ? 5.898 -22.705 -19.149 1.00 92.88 479 PHE A CA 1
ATOM 3514 C C . PHE A 1 479 ? 6.884 -23.742 -18.602 1.00 92.88 479 PHE A C 1
ATOM 3516 O O . PHE A 1 479 ? 8.053 -23.436 -18.373 1.00 92.88 479 PHE A O 1
ATOM 3523 N N . GLY A 1 480 ? 6.428 -24.970 -18.335 1.00 87.31 480 GLY A N 1
ATOM 3524 C CA . GLY A 1 480 ? 7.210 -25.887 -17.505 1.00 87.31 480 GLY A CA 1
ATOM 3525 C C . GLY A 1 480 ? 7.475 -25.256 -16.131 1.00 87.31 480 GLY A C 1
ATOM 3526 O O . GLY A 1 480 ? 6.527 -24.886 -15.443 1.00 87.31 480 GLY A O 1
ATOM 3527 N N . SER A 1 481 ? 8.747 -25.125 -15.744 1.00 90.12 481 SER A N 1
ATOM 3528 C CA . SER A 1 481 ? 9.190 -24.496 -14.485 1.00 90.12 481 SER A CA 1
ATOM 3529 C C . SER A 1 481 ? 9.969 -23.191 -14.701 1.00 90.12 481 SER A C 1
ATOM 3531 O O . SER A 1 481 ? 10.803 -22.840 -13.868 1.00 90.12 481 SER A O 1
ATOM 3533 N N . TYR A 1 482 ? 9.804 -22.559 -15.862 1.00 93.75 482 TYR A N 1
ATOM 3534 C CA . TYR A 1 482 ? 10.583 -21.392 -16.276 1.00 93.75 482 TYR A CA 1
ATOM 3535 C C . TYR A 1 482 ? 9.787 -20.097 -16.118 1.00 93.75 482 TYR A C 1
ATOM 3537 O O . TYR A 1 482 ? 8.558 -20.118 -15.994 1.00 93.75 482 TYR A O 1
ATOM 3545 N N . THR A 1 483 ? 10.506 -18.980 -16.128 1.00 94.50 483 THR A N 1
ATOM 3546 C CA . THR A 1 483 ? 9.946 -17.629 -16.077 1.00 94.50 483 THR A CA 1
ATOM 3547 C C . THR A 1 483 ? 9.885 -17.022 -17.475 1.00 94.50 483 THR A C 1
ATOM 3549 O O . THR A 1 483 ? 10.864 -17.097 -18.218 1.00 94.50 483 THR A O 1
ATOM 3552 N N . LEU A 1 484 ? 8.758 -16.397 -17.823 1.00 95.88 484 LEU A N 1
ATOM 3553 C CA . LEU A 1 484 ? 8.672 -15.489 -18.969 1.00 95.88 484 LEU A CA 1
ATOM 3554 C C . LEU A 1 484 ? 8.705 -14.044 -18.463 1.00 95.88 484 LEU A C 1
ATOM 3556 O O . LEU A 1 484 ? 7.802 -13.633 -17.732 1.00 95.88 484 LEU A O 1
ATOM 3560 N N . ASN A 1 485 ? 9.745 -13.303 -18.838 1.00 95.00 485 ASN A N 1
ATOM 3561 C CA . ASN A 1 485 ? 9.863 -11.868 -18.601 1.00 95.00 485 ASN A CA 1
ATOM 3562 C C . ASN A 1 485 ? 9.108 -11.118 -19.706 1.00 95.00 485 ASN A C 1
ATOM 3564 O O . ASN A 1 485 ? 9.331 -11.388 -20.883 1.00 95.00 485 ASN A O 1
ATOM 3568 N N . VAL A 1 486 ? 8.185 -10.234 -19.347 1.00 95.69 486 VAL A N 1
ATOM 3569 C CA . VAL A 1 486 ? 7.302 -9.531 -20.281 1.00 95.69 486 VAL A CA 1
ATOM 3570 C C . VAL A 1 486 ? 7.488 -8.026 -20.106 1.00 95.69 486 VAL A C 1
ATOM 3572 O O . VAL A 1 486 ? 7.055 -7.443 -19.105 1.00 95.69 486 VAL A O 1
ATOM 3575 N N . ASP A 1 487 ? 8.106 -7.389 -21.100 1.00 91.88 487 ASP A N 1
ATOM 3576 C CA . ASP A 1 487 ? 8.340 -5.944 -21.116 1.00 91.88 487 ASP A CA 1
ATOM 3577 C C . ASP A 1 487 ? 7.107 -5.157 -21.601 1.00 91.88 487 ASP A C 1
ATOM 3579 O O . ASP A 1 487 ? 7.007 -3.948 -21.368 1.00 91.88 487 ASP A O 1
ATOM 3583 N N . GLY A 1 488 ? 6.194 -5.833 -22.303 1.00 92.12 488 GLY A N 1
ATOM 3584 C CA . GLY A 1 488 ? 5.061 -5.290 -23.052 1.00 92.12 488 GLY A CA 1
ATOM 3585 C C . GLY A 1 488 ? 3.682 -5.760 -22.567 1.00 92.12 488 GLY A C 1
ATOM 3586 O O . GLY A 1 488 ? 3.478 -6.063 -21.388 1.00 92.12 488 GLY A O 1
ATOM 3587 N N . ASP A 1 489 ? 2.704 -5.741 -23.469 1.00 95.94 489 ASP A N 1
ATOM 3588 C CA . ASP A 1 489 ? 1.316 -6.122 -23.192 1.00 95.94 489 ASP A CA 1
ATOM 3589 C C . ASP A 1 489 ? 1.144 -7.651 -23.144 1.00 95.94 489 ASP A C 1
ATOM 3591 O O . ASP A 1 489 ? 1.726 -8.395 -23.937 1.00 95.94 489 ASP A O 1
ATOM 3595 N N . TRP A 1 490 ? 0.268 -8.129 -22.254 1.00 97.56 490 TRP A N 1
ATOM 3596 C CA . TRP A 1 490 ? -0.185 -9.522 -22.229 1.00 97.56 490 TRP A CA 1
ATOM 3597 C C . TRP A 1 490 ? -1.626 -9.600 -22.726 1.00 97.56 490 TRP A C 1
ATOM 3599 O O . TRP A 1 490 ? -2.538 -9.085 -22.080 1.00 97.56 490 TRP A O 1
ATOM 3609 N N . THR A 1 491 ? -1.859 -10.285 -23.845 1.00 97.31 491 THR A N 1
ATOM 3610 C CA . THR A 1 491 ? -3.192 -10.421 -24.446 1.00 97.31 491 THR A CA 1
ATOM 3611 C C . THR A 1 491 ? -3.578 -11.883 -24.635 1.00 97.31 491 THR A C 1
ATOM 3613 O O . THR A 1 491 ? -3.068 -12.564 -25.519 1.00 97.31 491 THR A O 1
ATOM 3616 N N . TYR A 1 492 ? -4.551 -12.370 -23.867 1.00 96.50 492 TYR A N 1
ATOM 3617 C CA . TYR A 1 492 ? -5.217 -13.642 -24.141 1.00 96.50 492 TYR A CA 1
ATOM 3618 C C . TYR A 1 492 ? -6.585 -13.409 -24.792 1.00 96.50 492 TYR A C 1
ATOM 3620 O O . TYR A 1 492 ? -7.431 -12.691 -24.260 1.00 96.50 492 TYR A O 1
ATOM 3628 N N . THR A 1 493 ? -6.828 -14.074 -25.922 1.00 94.75 493 THR A N 1
ATOM 3629 C CA . THR A 1 493 ? -8.132 -14.083 -26.609 1.00 94.75 493 THR A CA 1
ATOM 3630 C C . THR A 1 493 ? -8.740 -15.484 -26.647 1.00 94.75 493 THR A C 1
ATOM 3632 O O . THR A 1 493 ? -9.935 -15.656 -26.388 1.00 94.75 493 THR A O 1
ATOM 3635 N N . SER A 1 494 ? -7.937 -16.499 -26.976 1.00 92.25 494 SER A N 1
ATOM 3636 C CA . SER A 1 494 ? -8.361 -17.898 -27.046 1.00 92.25 494 SER A CA 1
ATOM 3637 C C . SER A 1 494 ? -7.152 -18.845 -27.001 1.00 92.25 494 SER A C 1
ATOM 3639 O O . SER A 1 494 ? -6.021 -18.408 -27.168 1.00 92.25 494 SER A O 1
ATOM 3641 N N . GLY A 1 495 ? -7.359 -20.147 -26.780 1.00 91.62 495 GLY A N 1
ATOM 3642 C CA . GLY A 1 495 ? -6.272 -21.138 -26.701 1.00 91.62 495 GLY A CA 1
ATOM 3643 C C . GLY A 1 495 ? -6.073 -21.688 -25.288 1.00 91.62 495 GLY A C 1
ATOM 3644 O O . GLY A 1 495 ? -7.022 -21.748 -24.505 1.00 91.62 495 GLY A O 1
ATOM 3645 N N . THR A 1 496 ? -4.862 -22.118 -24.938 1.00 90.69 496 THR A N 1
ATOM 3646 C CA . THR A 1 496 ? -4.562 -22.653 -23.594 1.00 90.69 496 THR A CA 1
ATOM 3647 C C . THR A 1 496 ? -3.208 -22.187 -23.086 1.00 90.69 496 THR A C 1
ATOM 3649 O O . THR A 1 496 ? -2.224 -22.265 -23.811 1.00 90.69 496 THR A O 1
ATOM 3652 N N . VAL A 1 497 ? -3.128 -21.791 -21.819 1.00 89.88 497 VAL A N 1
ATOM 3653 C CA . VAL A 1 497 ? -1.844 -21.537 -21.153 1.00 89.88 497 VAL A CA 1
ATOM 3654 C C . VAL A 1 497 ? -1.667 -22.540 -20.023 1.00 89.88 497 VAL A C 1
ATOM 3656 O O . VAL A 1 497 ? -2.539 -22.659 -19.165 1.00 89.88 497 VAL A O 1
ATOM 3659 N N . ASP A 1 498 ? -0.575 -23.299 -20.056 1.00 87.69 498 ASP A N 1
ATOM 3660 C CA . ASP A 1 498 ? -0.192 -24.229 -18.994 1.00 87.69 498 ASP A CA 1
ATOM 3661 C C . ASP A 1 498 ? 0.827 -23.557 -18.069 1.00 87.69 498 ASP A C 1
ATOM 3663 O O . ASP A 1 498 ? 2.030 -23.514 -18.353 1.00 87.69 498 ASP A O 1
ATOM 3667 N N . PHE A 1 499 ? 0.310 -23.037 -16.958 1.00 79.56 499 PHE A N 1
ATOM 3668 C CA . PHE A 1 499 ? 1.085 -22.406 -15.895 1.00 79.56 499 PHE A CA 1
ATOM 3669 C C . PHE A 1 499 ? 1.548 -23.383 -14.805 1.00 79.56 499 PHE A C 1
ATOM 3671 O O . PHE A 1 499 ? 2.068 -22.930 -13.798 1.00 79.56 499 PHE A O 1
ATOM 3678 N N . SER A 1 500 ? 1.381 -24.703 -14.970 1.00 76.00 500 SER A N 1
ATOM 3679 C CA . SER A 1 500 ? 1.461 -25.705 -13.887 1.00 76.00 500 SER A CA 1
ATOM 3680 C C . SER A 1 500 ? 2.603 -25.565 -12.868 1.00 76.00 500 SER A C 1
ATOM 3682 O O . SER A 1 500 ? 2.394 -25.953 -11.720 1.00 76.00 500 SER A O 1
ATOM 3684 N N . THR A 1 501 ? 3.771 -25.027 -13.245 1.00 83.25 501 THR A N 1
ATOM 3685 C CA . THR A 1 501 ? 4.834 -24.618 -12.302 1.00 83.25 501 THR A CA 1
ATOM 3686 C C . THR A 1 501 ? 5.616 -23.354 -12.716 1.00 83.25 501 THR A C 1
ATOM 3688 O O . THR A 1 501 ? 6.698 -23.111 -12.185 1.00 83.25 501 THR A O 1
ATOM 3691 N N . GLY A 1 502 ? 5.138 -22.589 -13.701 1.00 89.81 502 GLY A N 1
ATOM 3692 C CA . GLY A 1 502 ? 5.888 -21.483 -14.320 1.00 89.81 502 GLY A CA 1
ATOM 3693 C C . GLY A 1 502 ? 5.580 -20.107 -13.731 1.00 89.81 502 GLY A C 1
ATOM 3694 O O . GLY A 1 502 ? 4.553 -19.929 -13.083 1.00 89.81 502 GLY A O 1
ATOM 3695 N N . SER A 1 503 ? 6.434 -19.119 -13.996 1.00 94.88 503 SER A N 1
ATOM 3696 C CA . SER A 1 503 ? 6.249 -17.744 -13.505 1.00 94.88 503 SER A CA 1
ATOM 3697 C C . SER A 1 503 ? 6.122 -16.750 -14.658 1.00 94.88 503 SER A C 1
ATOM 3699 O O . SER A 1 503 ? 6.764 -16.910 -15.696 1.00 94.88 503 SER A O 1
ATOM 3701 N N . VAL A 1 504 ? 5.338 -15.692 -14.464 1.00 97.31 504 VAL A N 1
ATOM 3702 C CA . VAL A 1 504 ? 5.370 -14.503 -15.326 1.00 97.31 504 VAL A CA 1
ATOM 3703 C C . VAL A 1 504 ? 5.957 -13.350 -14.527 1.00 97.31 504 VAL A C 1
ATOM 3705 O O . VAL A 1 504 ? 5.506 -13.074 -13.415 1.00 97.31 504 VAL A O 1
ATOM 3708 N N . ASN A 1 505 ? 6.966 -12.693 -15.091 1.00 96.25 505 ASN A N 1
ATOM 3709 C CA . ASN A 1 505 ? 7.577 -11.501 -14.523 1.00 96.25 505 ASN A CA 1
ATOM 3710 C C . ASN A 1 505 ? 7.362 -10.320 -15.469 1.00 96.25 505 ASN A C 1
ATOM 3712 O O . ASN A 1 505 ? 7.925 -10.278 -16.553 1.00 96.25 505 ASN A O 1
ATOM 3716 N N . PHE A 1 506 ? 6.559 -9.355 -15.058 1.00 96.94 506 PHE A N 1
ATOM 3717 C CA . PHE A 1 506 ? 6.322 -8.125 -15.795 1.00 96.94 506 PHE A CA 1
ATOM 3718 C C . PHE A 1 506 ? 7.407 -7.091 -15.456 1.00 96.94 506 PHE A C 1
ATOM 3720 O O . PHE A 1 506 ? 7.497 -6.618 -14.317 1.00 96.94 506 PHE A O 1
ATOM 3727 N N . ASN A 1 507 ? 8.253 -6.756 -16.432 1.00 92.81 507 ASN A N 1
ATOM 3728 C CA . ASN A 1 507 ? 9.517 -6.034 -16.227 1.00 92.81 507 ASN A CA 1
ATOM 3729 C C . ASN A 1 507 ? 9.774 -4.910 -17.251 1.00 92.81 507 ASN A C 1
ATOM 3731 O O . ASN A 1 507 ? 10.910 -4.467 -17.412 1.00 92.81 507 ASN A O 1
ATOM 3735 N N . GLY A 1 508 ? 8.730 -4.397 -17.900 1.00 90.12 508 GLY A N 1
ATOM 3736 C CA . GLY A 1 508 ? 8.822 -3.250 -18.799 1.00 90.12 508 GLY A CA 1
ATOM 3737 C C . GLY A 1 508 ? 9.398 -2.005 -18.121 1.00 90.12 508 GLY A C 1
ATOM 3738 O O . GLY A 1 508 ? 9.071 -1.687 -16.978 1.00 90.12 508 GLY A O 1
ATOM 3739 N N . ALA A 1 509 ? 10.246 -1.261 -18.836 1.00 85.44 509 ALA A N 1
ATOM 3740 C CA . ALA A 1 509 ? 10.916 -0.084 -18.280 1.00 85.44 509 ALA A CA 1
ATOM 3741 C C . ALA A 1 509 ? 9.967 1.116 -18.079 1.00 85.44 509 ALA A C 1
ATOM 3743 O O . ALA A 1 509 ? 10.046 1.818 -17.075 1.00 85.44 509 ALA A O 1
ATOM 3744 N N . SER A 1 510 ? 9.049 1.387 -19.012 1.00 86.50 510 SER A N 1
ATOM 3745 C CA . SER A 1 510 ? 8.190 2.580 -18.944 1.00 86.50 510 SER A CA 1
ATOM 3746 C C . SER A 1 510 ? 6.837 2.405 -19.634 1.00 86.50 510 SER A C 1
ATOM 3748 O O . SER A 1 510 ? 6.617 1.453 -20.382 1.00 86.50 510 SER A O 1
ATOM 3750 N N . GLY A 1 511 ? 5.920 3.348 -19.397 1.00 88.31 511 GLY A N 1
ATOM 3751 C CA . GLY A 1 511 ? 4.611 3.419 -20.054 1.00 88.31 511 GLY A CA 1
ATOM 3752 C C . GLY A 1 511 ? 3.548 2.507 -19.435 1.00 88.31 511 GLY A C 1
ATOM 3753 O O . GLY A 1 511 ? 3.807 1.765 -18.492 1.00 88.31 511 GLY A O 1
ATOM 3754 N N . THR A 1 512 ? 2.333 2.558 -19.974 1.00 94.12 512 THR A N 1
ATOM 3755 C CA . THR A 1 512 ? 1.223 1.694 -19.544 1.00 94.12 512 THR A CA 1
ATOM 3756 C C . THR A 1 512 ? 1.279 0.355 -20.277 1.00 94.12 512 THR A C 1
ATOM 3758 O O . THR A 1 512 ? 1.591 0.336 -21.466 1.00 94.12 512 THR A O 1
ATOM 3761 N N . LYS A 1 513 ? 1.005 -0.736 -19.560 1.00 96.19 513 LYS A N 1
ATOM 3762 C CA . LYS A 1 513 ? 0.968 -2.118 -20.041 1.00 96.19 513 LYS A CA 1
ATOM 3763 C C . LYS A 1 513 ? -0.381 -2.725 -19.704 1.00 96.19 513 LYS A C 1
ATOM 3765 O O . LYS A 1 513 ? -0.825 -2.617 -18.560 1.00 96.19 513 LYS A O 1
ATOM 3770 N N . ILE A 1 514 ? -1.040 -3.325 -20.681 1.00 97.44 514 ILE A N 1
ATOM 3771 C CA . ILE A 1 514 ? -2.359 -3.926 -20.512 1.00 97.44 514 ILE A CA 1
ATOM 3772 C C . ILE A 1 514 ? -2.212 -5.429 -20.299 1.00 97.44 514 ILE A C 1
ATOM 3774 O O . ILE A 1 514 ? -1.542 -6.115 -21.068 1.00 97.44 514 ILE A O 1
ATOM 3778 N N . ILE A 1 515 ? -2.873 -5.943 -19.261 1.00 98.12 515 ILE A N 1
ATOM 3779 C CA . ILE A 1 515 ? -2.921 -7.377 -18.965 1.00 98.12 515 ILE A CA 1
ATOM 3780 C C . ILE A 1 515 ? -4.354 -7.854 -19.182 1.00 98.12 515 ILE A C 1
ATOM 3782 O O . ILE A 1 515 ? -5.240 -7.579 -18.380 1.00 98.12 515 ILE A O 1
ATOM 3786 N N . THR A 1 516 ? -4.592 -8.562 -20.280 1.00 97.69 516 THR A N 1
ATOM 3787 C CA . THR A 1 516 ? -5.856 -9.253 -20.556 1.00 97.69 516 THR A CA 1
ATOM 3788 C C . THR A 1 516 ? -5.644 -10.741 -20.312 1.00 97.69 516 THR A C 1
ATOM 3790 O O . THR A 1 516 ? -5.086 -11.442 -21.159 1.00 97.69 516 THR A O 1
ATOM 3793 N N . SER A 1 517 ? -6.046 -11.219 -19.136 1.00 94.00 517 SER A N 1
ATOM 3794 C CA . SER A 1 517 ? -5.862 -12.613 -18.715 1.00 94.00 517 SER A CA 1
ATOM 3795 C C . SER A 1 517 ? -6.806 -13.575 -19.441 1.00 94.00 517 SER A C 1
ATOM 3797 O O . SER A 1 517 ? -6.493 -14.754 -19.600 1.00 94.00 517 SER A O 1
ATOM 3799 N N . GLY A 1 518 ? -7.979 -13.095 -19.865 1.00 92.00 518 GLY A N 1
ATOM 3800 C CA . GLY A 1 518 ? -9.040 -13.909 -20.442 1.00 92.00 518 GLY A CA 1
ATOM 3801 C C . GLY A 1 518 ? -9.599 -14.958 -19.486 1.00 92.00 518 GLY A C 1
ATOM 3802 O O . GLY A 1 518 ? -10.022 -16.023 -19.938 1.00 92.00 518 GLY A O 1
ATOM 3803 N N . SER A 1 519 ? -9.591 -14.674 -18.176 1.00 87.50 519 SER A N 1
ATOM 3804 C CA . SER A 1 519 ? -9.930 -15.630 -17.106 1.00 87.50 519 SER A CA 1
ATOM 3805 C C . SER A 1 519 ? -8.977 -16.828 -16.996 1.00 87.50 519 SER A C 1
ATOM 3807 O O . SER A 1 519 ? -9.335 -17.844 -16.397 1.00 87.50 519 SER A O 1
ATOM 3809 N N . GLN A 1 520 ? -7.779 -16.736 -17.577 1.00 91.31 520 GLN A N 1
ATOM 3810 C CA . GLN A 1 520 ? -6.715 -17.699 -17.324 1.00 91.31 520 GLN A CA 1
ATOM 3811 C C . GLN A 1 520 ? -6.074 -17.416 -15.965 1.00 91.31 520 GLN A C 1
ATOM 3813 O O . GLN A 1 520 ? -5.835 -16.264 -15.610 1.00 91.31 520 GLN A O 1
ATOM 3818 N N . THR A 1 521 ? -5.759 -18.480 -15.234 1.00 92.44 521 THR A N 1
ATOM 3819 C CA . THR A 1 521 ? -5.107 -18.384 -13.928 1.00 92.44 521 THR A CA 1
ATOM 3820 C C . THR A 1 521 ? -3.593 -18.396 -14.094 1.00 92.44 521 THR A C 1
ATOM 3822 O O . THR A 1 521 ? -3.048 -19.387 -14.581 1.00 92.44 521 THR A O 1
ATOM 3825 N N . PHE A 1 522 ? -2.911 -17.337 -13.668 1.00 94.94 522 PHE A N 1
ATOM 3826 C CA . PHE A 1 522 ? -1.455 -17.338 -13.540 1.00 94.94 522 PHE A CA 1
ATOM 3827 C C . PHE A 1 522 ? -1.034 -18.275 -12.401 1.00 94.94 522 PHE A C 1
ATOM 3829 O O . PHE A 1 522 ? -1.797 -18.511 -11.467 1.00 94.94 522 PHE A O 1
ATOM 3836 N N . TYR A 1 523 ? 0.178 -18.828 -12.463 1.00 95.12 523 TYR A N 1
ATOM 3837 C CA . TYR A 1 523 ? 0.755 -19.512 -11.303 1.00 95.12 523 TYR A CA 1
ATOM 3838 C C . TYR A 1 523 ? 1.482 -18.484 -10.440 1.00 95.12 523 TYR A C 1
ATOM 3840 O O . TYR A 1 523 ? 0.829 -17.887 -9.600 1.00 95.12 523 TYR A O 1
ATOM 3848 N N . ASN A 1 524 ? 2.751 -18.165 -10.702 1.00 95.75 524 ASN A N 1
ATOM 3849 C CA . ASN A 1 524 ? 3.388 -17.020 -10.039 1.00 95.75 524 ASN A CA 1
ATOM 3850 C C . ASN A 1 524 ? 3.294 -15.763 -10.905 1.00 95.75 524 ASN A C 1
ATOM 3852 O O . ASN A 1 524 ? 3.518 -15.822 -12.121 1.00 95.75 524 ASN A O 1
ATOM 3856 N N . PHE A 1 525 ? 3.030 -14.629 -10.265 1.00 97.31 525 PHE A N 1
ATOM 3857 C CA . PHE A 1 525 ? 2.892 -13.327 -10.902 1.00 97.31 525 PHE A CA 1
ATOM 3858 C C . PHE A 1 525 ? 3.801 -12.317 -10.201 1.00 97.31 525 PHE A C 1
ATOM 3860 O O . PHE A 1 525 ? 3.601 -11.966 -9.039 1.00 97.31 525 PHE A O 1
ATOM 3867 N N . THR A 1 526 ? 4.822 -11.839 -10.902 1.00 97.75 526 THR A N 1
ATOM 3868 C CA . THR A 1 526 ? 5.755 -10.835 -10.384 1.00 97.75 526 THR A CA 1
ATOM 3869 C C . THR A 1 526 ? 5.685 -9.571 -11.225 1.00 97.75 526 THR A C 1
ATOM 3871 O O . THR A 1 526 ? 5.629 -9.645 -12.448 1.00 97.75 526 THR A O 1
ATOM 3874 N N . ILE A 1 527 ? 5.718 -8.409 -10.578 1.00 97.50 527 ILE A N 1
ATOM 3875 C CA . ILE A 1 527 ? 5.983 -7.124 -11.226 1.00 97.50 527 ILE A CA 1
ATOM 3876 C C . ILE A 1 527 ? 7.318 -6.600 -10.690 1.00 97.50 527 ILE A C 1
ATOM 3878 O O . ILE A 1 527 ? 7.437 -6.244 -9.515 1.00 97.50 527 ILE A O 1
ATOM 3882 N N . ASN A 1 528 ? 8.333 -6.556 -11.551 1.00 94.81 528 ASN A N 1
ATOM 3883 C CA . ASN A 1 528 ? 9.682 -6.110 -11.214 1.00 94.81 528 ASN A CA 1
ATOM 3884 C C . ASN A 1 528 ? 10.268 -5.263 -12.348 1.00 94.81 528 ASN A C 1
ATOM 3886 O O . ASN A 1 528 ? 11.141 -5.694 -13.099 1.00 94.81 528 ASN A O 1
ATOM 3890 N N . SER A 1 529 ? 9.753 -4.043 -12.489 1.00 89.94 529 SER A N 1
ATOM 3891 C CA . SER A 1 529 ? 10.236 -3.108 -13.509 1.00 89.94 529 SER A CA 1
ATOM 3892 C C . SER A 1 529 ? 11.621 -2.545 -13.140 1.00 89.94 529 SER A C 1
ATOM 3894 O O . SER A 1 529 ? 11.811 -2.137 -11.992 1.00 89.94 529 SER A O 1
ATOM 3896 N N . PRO A 1 530 ? 12.589 -2.472 -14.077 1.00 76.00 530 PRO A N 1
ATOM 3897 C CA . PRO A 1 530 ? 13.957 -2.011 -13.808 1.00 76.00 530 PRO A CA 1
ATOM 3898 C C . PRO A 1 530 ? 14.026 -0.529 -13.399 1.00 76.00 530 PRO A C 1
ATOM 3900 O O . PRO A 1 530 ? 14.986 -0.108 -12.757 1.00 76.00 530 PRO A O 1
ATOM 3903 N N . VAL A 1 531 ? 12.975 0.248 -13.693 1.00 63.66 531 VAL A N 1
ATOM 3904 C CA . VAL A 1 531 ? 12.720 1.589 -13.143 1.00 63.66 531 VAL A CA 1
ATOM 3905 C C . VAL A 1 531 ? 11.254 1.688 -12.703 1.00 63.66 531 VAL A C 1
ATOM 3907 O O . VAL A 1 531 ? 10.394 0.986 -13.235 1.00 63.66 531 VAL A O 1
ATOM 3910 N N . SER A 1 532 ? 10.918 2.571 -11.754 1.00 61.38 532 SER A N 1
ATOM 3911 C CA . SER A 1 532 ? 9.545 2.730 -11.229 1.00 61.38 532 SER A CA 1
ATOM 3912 C C . SER A 1 532 ? 8.541 3.346 -12.233 1.00 61.38 532 SER A C 1
ATOM 3914 O O . SER A 1 532 ? 7.594 4.015 -11.822 1.00 61.38 532 SER A O 1
ATOM 3916 N N . GLY A 1 533 ? 8.775 3.215 -13.542 1.00 70.38 533 GLY A N 1
ATOM 3917 C CA . GLY A 1 533 ? 8.109 3.987 -14.593 1.00 70.38 533 GLY A CA 1
ATOM 3918 C C . GLY A 1 533 ? 6.975 3.268 -15.324 1.00 70.38 533 GLY A C 1
ATOM 3919 O O . GLY A 1 533 ? 6.131 3.944 -15.916 1.00 70.38 533 GLY A O 1
ATOM 3920 N N . ALA A 1 534 ? 6.926 1.932 -15.312 1.00 92.06 534 ALA A N 1
ATOM 3921 C CA . ALA A 1 534 ? 5.849 1.187 -15.960 1.00 92.06 534 ALA A CA 1
ATOM 3922 C C . ALA A 1 534 ? 4.610 1.049 -15.061 1.00 92.06 534 ALA A C 1
ATOM 3924 O O . ALA A 1 534 ? 4.711 0.905 -13.840 1.00 92.06 534 ALA A O 1
ATOM 3925 N N . THR A 1 535 ? 3.429 1.103 -15.679 1.00 96.25 535 THR A N 1
ATOM 3926 C CA . THR A 1 535 ? 2.127 0.900 -15.025 1.00 96.25 535 THR A CA 1
ATOM 3927 C C . THR A 1 535 ? 1.414 -0.281 -15.665 1.00 96.25 535 THR A C 1
ATOM 3929 O O . THR A 1 535 ? 1.106 -0.223 -16.850 1.00 96.25 535 THR A O 1
ATOM 3932 N N . TYR A 1 536 ? 1.116 -1.318 -14.891 1.00 97.69 536 TYR A N 1
ATOM 3933 C CA . TYR A 1 536 ? 0.410 -2.518 -15.334 1.00 97.69 536 TYR A CA 1
ATOM 3934 C C . TYR A 1 536 ? -1.067 -2.407 -14.968 1.00 97.69 536 TYR A C 1
ATOM 3936 O O . TYR A 1 536 ? -1.411 -2.282 -13.793 1.00 97.69 536 TYR A O 1
ATOM 3944 N N . GLN A 1 537 ? -1.926 -2.430 -15.983 1.00 97.88 537 GLN A N 1
ATOM 3945 C CA . GLN A 1 537 ? -3.375 -2.289 -15.872 1.00 97.88 537 GLN A CA 1
ATOM 3946 C C . GLN A 1 537 ? -4.047 -3.581 -16.336 1.00 97.88 537 GLN A C 1
ATOM 3948 O O . GLN A 1 537 ? -4.175 -3.814 -17.543 1.00 97.88 537 GLN A O 1
ATOM 3953 N N . PRO A 1 538 ? -4.503 -4.425 -15.402 1.00 98.00 538 PRO A N 1
ATOM 3954 C CA . PRO A 1 538 ? -5.390 -5.524 -15.739 1.00 98.00 538 PRO A CA 1
ATOM 3955 C C . PRO A 1 538 ? -6.660 -4.999 -16.415 1.00 98.00 538 PRO A C 1
ATOM 3957 O O . PRO A 1 538 ? -7.305 -4.078 -15.912 1.00 98.00 538 PRO A O 1
ATOM 3960 N N . ALA A 1 539 ? -7.003 -5.551 -17.577 1.00 97.38 539 ALA A N 1
ATOM 3961 C CA . ALA A 1 539 ? -8.203 -5.207 -18.340 1.00 97.38 539 ALA A CA 1
ATOM 3962 C C . ALA A 1 539 ? -9.421 -6.060 -17.951 1.00 97.38 539 ALA A C 1
ATOM 3964 O O . ALA A 1 539 ? -10.555 -5.707 -18.278 1.00 97.38 539 ALA A O 1
ATOM 3965 N N . ASP A 1 540 ? -9.187 -7.181 -17.272 1.00 97.50 540 ASP A N 1
ATOM 3966 C CA . ASP A 1 540 ? -10.189 -8.109 -16.766 1.00 97.50 540 ASP A CA 1
ATOM 3967 C C . ASP A 1 540 ? -9.788 -8.672 -15.393 1.00 97.50 540 ASP A C 1
ATOM 3969 O O . ASP A 1 540 ? -8.676 -8.449 -14.912 1.00 97.50 540 ASP A O 1
ATOM 3973 N N . ASN A 1 541 ? -10.726 -9.364 -14.739 1.00 96.81 541 ASN A N 1
ATOM 3974 C CA . ASN A 1 541 ? -10.479 -10.007 -13.450 1.00 96.81 541 ASN A CA 1
ATOM 3975 C C . ASN A 1 541 ? -9.348 -11.032 -13.574 1.00 96.81 541 ASN A C 1
ATOM 3977 O O . ASN A 1 541 ? -9.347 -11.836 -14.508 1.00 96.81 541 ASN A O 1
ATOM 3981 N N . MET A 1 542 ? -8.440 -11.035 -12.600 1.00 95.56 542 MET A N 1
ATOM 3982 C CA . MET A 1 542 ? -7.264 -11.902 -12.586 1.00 95.56 542 MET A CA 1
ATOM 3983 C C . MET A 1 542 ? -7.348 -12.954 -11.485 1.00 95.56 542 MET A C 1
ATOM 3985 O O . MET A 1 542 ? -7.952 -12.742 -10.435 1.00 95.56 542 MET A O 1
ATOM 3989 N N . ASP A 1 543 ? -6.691 -14.080 -11.733 1.00 95.50 543 ASP A N 1
ATOM 3990 C CA . ASP A 1 543 ? -6.561 -15.194 -10.802 1.00 95.50 543 ASP A CA 1
ATOM 3991 C C . ASP A 1 543 ? -5.100 -15.663 -10.789 1.00 95.50 543 ASP A C 1
ATOM 3993 O O . ASP A 1 543 ? -4.484 -15.799 -11.854 1.00 95.50 543 ASP A O 1
ATOM 3997 N N . ILE A 1 544 ? -4.532 -15.853 -9.599 1.00 96.25 544 ILE A N 1
ATOM 3998 C CA . ILE A 1 544 ? -3.122 -16.173 -9.362 1.00 96.25 544 ILE A CA 1
ATOM 3999 C C . ILE A 1 544 ? -3.067 -17.320 -8.345 1.00 96.25 544 ILE A C 1
ATOM 4001 O O . ILE A 1 544 ? -3.285 -17.126 -7.157 1.00 96.25 544 ILE A O 1
ATOM 4005 N N . ASN A 1 545 ? -2.748 -18.531 -8.801 1.00 94.19 545 ASN A N 1
ATOM 4006 C CA . ASN A 1 545 ? -2.714 -19.724 -7.944 1.00 94.19 545 ASN A CA 1
ATOM 4007 C C . ASN A 1 545 ? -1.427 -19.868 -7.109 1.00 94.19 545 ASN A C 1
ATOM 4009 O O . ASN A 1 545 ? -1.374 -20.696 -6.201 1.00 94.19 545 ASN A O 1
ATOM 4013 N N . GLY A 1 546 ? -0.367 -19.163 -7.488 1.00 95.12 546 GLY A N 1
ATOM 4014 C CA . GLY A 1 546 ? 0.915 -19.108 -6.792 1.00 95.12 546 GLY A CA 1
ATOM 4015 C C . GLY A 1 546 ? 1.146 -17.723 -6.199 1.00 95.12 546 GLY A C 1
ATOM 4016 O O . GLY A 1 546 ? 0.196 -17.031 -5.835 1.00 95.12 546 GLY A O 1
ATOM 4017 N N . ASP A 1 547 ? 2.409 -17.326 -6.092 1.00 97.25 547 ASP A N 1
ATOM 4018 C CA . ASP A 1 547 ? 2.776 -16.116 -5.359 1.00 97.25 547 ASP A CA 1
ATOM 4019 C C . ASP A 1 547 ? 2.546 -14.856 -6.204 1.00 97.25 547 ASP A C 1
ATOM 4021 O O . ASP A 1 547 ? 2.887 -14.808 -7.395 1.00 97.25 547 ASP A O 1
ATOM 4025 N N . PHE A 1 548 ? 2.021 -13.811 -5.564 1.00 98.44 548 PHE A N 1
ATOM 4026 C CA . PHE A 1 548 ? 2.020 -12.451 -6.087 1.00 98.44 548 PHE A CA 1
ATOM 4027 C C . PHE A 1 548 ? 3.158 -11.651 -5.448 1.00 98.44 548 PHE A C 1
ATOM 4029 O O . PHE A 1 548 ? 3.228 -11.519 -4.225 1.00 98.44 548 PHE A O 1
ATOM 4036 N N . VAL A 1 549 ? 4.025 -11.060 -6.273 1.00 98.25 549 VAL A N 1
ATOM 4037 C CA . VAL A 1 549 ? 5.142 -10.236 -5.792 1.00 98.25 549 VAL A CA 1
ATOM 4038 C C . VAL A 1 549 ? 5.208 -8.910 -6.543 1.00 98.25 549 VAL A C 1
ATOM 4040 O O . VAL A 1 549 ? 5.447 -8.878 -7.750 1.00 98.25 549 VAL A O 1
ATOM 4043 N N . LEU A 1 550 ? 5.078 -7.796 -5.820 1.00 97.50 550 LEU A N 1
ATOM 4044 C CA . LEU A 1 550 ? 5.367 -6.457 -6.335 1.00 97.50 550 LEU A CA 1
ATOM 4045 C C . LEU A 1 550 ? 6.734 -5.989 -5.822 1.00 97.50 550 LEU A C 1
ATOM 4047 O O . LEU A 1 550 ? 6.918 -5.765 -4.625 1.00 97.50 550 LEU A O 1
ATOM 4051 N N . VAL A 1 551 ? 7.698 -5.846 -6.730 1.00 95.12 551 VAL A N 1
ATOM 4052 C CA . VAL A 1 551 ? 9.053 -5.355 -6.432 1.00 95.12 551 VAL A CA 1
ATOM 4053 C C . VAL A 1 551 ? 9.214 -3.898 -6.838 1.00 95.12 551 VAL A C 1
ATOM 4055 O O . VAL A 1 551 ? 9.587 -3.074 -6.014 1.00 95.12 551 VAL A O 1
ATOM 4058 N N . ASN A 1 552 ? 8.913 -3.566 -8.095 1.00 91.19 552 ASN A N 1
ATOM 4059 C CA . ASN A 1 552 ? 9.075 -2.225 -8.664 1.00 91.19 552 ASN A CA 1
ATOM 4060 C C . ASN A 1 552 ? 8.085 -2.002 -9.812 1.00 91.19 552 ASN A C 1
ATOM 4062 O O . ASN A 1 552 ? 7.777 -2.937 -10.542 1.00 91.19 552 ASN A O 1
ATOM 4066 N N . GLY A 1 553 ? 7.670 -0.753 -10.038 1.00 94.19 553 GLY A N 1
ATOM 4067 C CA . GLY A 1 553 ? 6.625 -0.389 -11.007 1.00 94.19 553 GLY A CA 1
ATOM 4068 C C . GLY A 1 553 ? 5.281 -0.133 -10.321 1.00 94.19 553 GLY A C 1
ATOM 4069 O O . GLY A 1 553 ? 5.208 -0.114 -9.093 1.00 94.19 553 GLY A O 1
ATOM 4070 N N . THR A 1 554 ? 4.225 0.100 -11.103 1.00 95.94 554 THR A N 1
ATOM 4071 C CA . THR A 1 554 ? 2.868 0.339 -10.581 1.00 95.94 554 THR A CA 1
ATOM 4072 C C . THR A 1 554 ? 1.918 -0.780 -10.998 1.00 95.94 554 THR A C 1
ATOM 4074 O O . THR A 1 554 ? 1.762 -1.006 -12.194 1.00 95.94 554 THR A O 1
ATOM 4077 N N . LEU A 1 555 ? 1.236 -1.427 -10.049 1.00 97.31 555 LEU A N 1
ATOM 4078 C CA . LEU A 1 555 ? 0.023 -2.202 -10.333 1.00 97.31 555 LEU A CA 1
ATOM 4079 C C . LEU A 1 555 ? -1.193 -1.288 -10.152 1.00 97.31 555 LEU A C 1
ATOM 4081 O O . LEU A 1 555 ? -1.425 -0.777 -9.056 1.00 97.31 555 LEU A O 1
ATOM 4085 N N . ASP A 1 556 ? -1.958 -1.069 -11.219 1.00 97.75 556 ASP A N 1
ATOM 4086 C CA . ASP A 1 556 ? -3.128 -0.190 -11.229 1.00 97.75 556 ASP A CA 1
ATOM 4087 C C . ASP A 1 556 ? -4.420 -0.987 -11.431 1.00 97.75 556 ASP A C 1
ATOM 4089 O O . ASP A 1 556 ? -4.822 -1.287 -12.555 1.00 97.75 556 ASP A O 1
ATOM 4093 N N . LEU A 1 557 ? -5.078 -1.306 -10.314 1.00 97.81 557 LEU A N 1
ATOM 4094 C CA . LEU A 1 557 ? -6.397 -1.941 -10.291 1.00 97.81 557 LEU A CA 1
ATOM 4095 C C . LEU A 1 557 ? -7.535 -0.910 -10.382 1.00 97.81 557 LEU A C 1
ATOM 4097 O O . LEU A 1 557 ? -8.669 -1.265 -10.694 1.00 97.81 557 LEU A O 1
ATOM 4101 N N . ASN A 1 558 ? -7.245 0.370 -10.128 1.00 97.12 558 ASN A N 1
ATOM 4102 C CA . ASN A 1 558 ? -8.229 1.453 -10.078 1.00 97.12 558 ASN A CA 1
ATOM 4103 C C . ASN A 1 558 ? -8.790 1.829 -11.447 1.00 97.12 558 ASN A C 1
ATOM 4105 O O . ASN A 1 558 ? -9.941 2.239 -11.550 1.00 97.12 558 ASN A O 1
ATOM 4109 N N . THR A 1 559 ? -7.992 1.725 -12.509 1.00 96.81 559 THR A N 1
ATOM 4110 C CA . THR A 1 559 ? -8.454 2.133 -13.843 1.00 96.81 559 THR A CA 1
ATOM 4111 C C . THR A 1 559 ? -9.634 1.290 -14.349 1.00 96.81 559 THR A C 1
ATOM 4113 O O . THR A 1 559 ? -10.518 1.836 -15.012 1.00 96.81 559 THR A O 1
ATOM 4116 N N . ASN A 1 560 ? -9.673 -0.008 -14.024 1.00 95.81 560 ASN A N 1
ATOM 4117 C CA . ASN A 1 560 ? -10.691 -0.944 -14.521 1.00 95.81 560 ASN A CA 1
ATOM 4118 C C . ASN A 1 560 ? -11.532 -1.616 -13.418 1.00 95.81 560 ASN A C 1
ATOM 4120 O O . ASN A 1 560 ? -12.419 -2.398 -13.752 1.00 95.81 560 ASN A O 1
ATOM 4124 N N . ASP A 1 561 ? -11.280 -1.308 -12.140 1.00 97.00 561 ASP A N 1
ATOM 4125 C CA . ASP A 1 561 ? -11.990 -1.863 -10.975 1.00 97.00 561 ASP A CA 1
ATOM 4126 C C . ASP A 1 561 ? -12.076 -3.401 -10.984 1.00 97.00 561 ASP A C 1
ATOM 4128 O O . ASP A 1 561 ? -13.122 -3.983 -10.694 1.00 97.00 561 ASP A O 1
ATOM 4132 N N . VAL A 1 562 ? -10.978 -4.062 -11.357 1.00 97.00 562 VAL A N 1
ATOM 4133 C CA . VAL A 1 562 ? -10.931 -5.525 -11.499 1.00 97.00 562 VAL A CA 1
ATOM 4134 C C . VAL A 1 562 ? -10.930 -6.235 -10.147 1.00 97.00 562 VAL A C 1
ATOM 4136 O O . VAL A 1 562 ? -10.379 -5.726 -9.170 1.00 97.00 562 VAL A O 1
ATOM 4139 N N . ASP A 1 563 ? -11.486 -7.446 -10.115 1.00 97.06 563 ASP A N 1
ATOM 4140 C CA . ASP A 1 563 ? -11.245 -8.378 -9.011 1.00 97.06 563 ASP A CA 1
ATOM 4141 C C . ASP A 1 563 ? -9.933 -9.138 -9.239 1.00 97.06 563 ASP A C 1
ATOM 4143 O O . ASP A 1 563 ? -9.649 -9.579 -10.358 1.00 97.06 563 ASP A O 1
ATOM 4147 N N . VAL A 1 564 ? -9.160 -9.339 -8.175 1.00 97.38 564 VAL A N 1
ATOM 4148 C CA . VAL A 1 564 ? -7.919 -10.120 -8.192 1.00 97.38 564 VAL A CA 1
ATOM 4149 C C . VAL A 1 564 ? -7.999 -11.204 -7.130 1.00 97.38 564 VAL A C 1
ATOM 4151 O O . VAL A 1 564 ? -8.300 -10.920 -5.974 1.00 97.38 564 VAL A O 1
ATOM 4154 N N . LYS A 1 565 ? -7.714 -12.445 -7.521 1.00 97.00 565 LYS A N 1
ATOM 4155 C CA . LYS A 1 565 ? -7.607 -13.589 -6.613 1.00 97.00 565 LYS A CA 1
ATOM 4156 C C . LYS A 1 565 ? -6.165 -14.051 -6.503 1.00 97.00 565 LYS A C 1
ATOM 4158 O O . LYS A 1 565 ? -5.473 -14.088 -7.522 1.00 97.00 565 LYS A O 1
ATOM 4163 N N . VAL A 1 566 ? -5.725 -14.363 -5.289 1.00 97.56 566 VAL A N 1
ATOM 4164 C CA . VAL A 1 566 ? -4.368 -14.834 -5.009 1.00 97.56 566 VAL A CA 1
ATOM 4165 C C . VAL A 1 566 ? -4.422 -15.980 -4.007 1.00 97.56 566 VAL A C 1
ATOM 4167 O O . VAL A 1 566 ? -4.936 -15.807 -2.901 1.00 97.56 566 VAL A O 1
ATOM 4170 N N . ALA A 1 567 ? -3.847 -17.121 -4.387 1.00 96.38 567 ALA A N 1
ATOM 4171 C CA . ALA A 1 567 ? -3.815 -18.322 -3.563 1.00 96.38 567 ALA A CA 1
ATOM 4172 C C . ALA A 1 567 ? -2.447 -18.610 -2.916 1.00 96.38 567 ALA A C 1
ATOM 4174 O O . ALA A 1 567 ? -2.398 -19.328 -1.915 1.00 96.38 567 ALA A O 1
ATOM 4175 N N . GLY A 1 568 ? -1.348 -18.097 -3.481 1.00 96.50 568 GLY A N 1
ATOM 4176 C CA . GLY A 1 568 ? -0.013 -18.130 -2.867 1.00 96.50 568 GLY A CA 1
ATOM 4177 C C . GLY A 1 568 ? 0.312 -16.846 -2.105 1.00 96.50 568 GLY A C 1
ATOM 4178 O O . GLY A 1 568 ? -0.555 -15.998 -1.911 1.00 96.50 568 GLY A O 1
ATOM 4179 N N . ASP A 1 569 ? 1.561 -16.690 -1.666 1.00 98.25 569 ASP A N 1
ATOM 4180 C CA . ASP A 1 569 ? 1.958 -15.559 -0.819 1.00 98.25 569 ASP A CA 1
ATOM 4181 C C . ASP A 1 569 ? 1.728 -14.214 -1.530 1.00 98.25 569 ASP A C 1
ATOM 4183 O O . ASP A 1 569 ? 2.046 -14.049 -2.711 1.00 98.25 569 ASP A O 1
ATOM 4187 N N . PHE A 1 570 ? 1.199 -13.228 -0.799 1.00 98.44 570 PHE A N 1
ATOM 4188 C CA . PHE A 1 570 ? 0.978 -11.873 -1.303 1.00 98.44 570 PHE A CA 1
ATOM 4189 C C . PHE A 1 570 ? 2.033 -10.936 -0.721 1.00 98.44 570 PHE A C 1
ATOM 4191 O O . PHE A 1 570 ? 1.981 -10.574 0.456 1.00 98.44 570 PHE A O 1
ATOM 4198 N N . THR A 1 571 ? 3.003 -10.543 -1.547 1.00 98.50 571 THR A N 1
ATOM 4199 C CA . THR A 1 571 ? 4.173 -9.782 -1.099 1.00 98.50 571 THR A CA 1
ATOM 4200 C C . THR A 1 571 ? 4.314 -8.452 -1.836 1.00 98.50 571 THR A C 1
ATOM 4202 O O . THR A 1 571 ? 4.486 -8.402 -3.055 1.00 98.50 571 THR A O 1
ATOM 4205 N N . LEU A 1 572 ? 4.350 -7.357 -1.080 1.00 97.88 572 LEU A N 1
ATOM 4206 C CA . LEU A 1 572 ? 4.715 -6.023 -1.544 1.00 97.88 572 LEU A CA 1
ATOM 4207 C C . LEU A 1 572 ? 6.103 -5.670 -0.993 1.00 97.88 572 LEU A C 1
ATOM 4209 O O . LEU A 1 572 ? 6.269 -5.462 0.204 1.00 97.88 572 LEU A O 1
ATOM 4213 N N . THR A 1 573 ? 7.122 -5.619 -1.850 1.00 94.69 573 THR A N 1
ATOM 4214 C CA . THR A 1 573 ? 8.507 -5.266 -1.460 1.00 94.69 573 THR A CA 1
ATOM 4215 C C . THR A 1 573 ? 8.934 -3.864 -1.898 1.00 94.69 573 THR A C 1
ATOM 4217 O O . THR A 1 573 ? 9.888 -3.315 -1.350 1.00 94.69 573 THR A O 1
ATOM 4220 N N . GLY A 1 574 ? 8.219 -3.271 -2.855 1.00 91.81 574 GLY A N 1
ATOM 4221 C CA . GLY A 1 574 ? 8.459 -1.937 -3.400 1.00 91.81 574 GLY A CA 1
ATOM 4222 C C . GLY A 1 574 ? 7.399 -1.573 -4.444 1.00 91.81 574 GLY A C 1
ATOM 4223 O O . GLY A 1 574 ? 6.350 -2.205 -4.518 1.00 91.81 574 GLY A O 1
ATOM 4224 N N . GLY A 1 575 ? 7.653 -0.557 -5.272 1.00 92.94 575 GLY A N 1
ATOM 4225 C CA . GLY A 1 575 ? 6.700 -0.114 -6.298 1.00 92.94 575 GLY A CA 1
ATOM 4226 C C . GLY A 1 575 ? 5.483 0.646 -5.749 1.00 92.94 575 GLY A C 1
ATOM 4227 O O . GLY A 1 575 ? 5.541 1.287 -4.703 1.00 92.94 575 GLY A O 1
ATOM 4228 N N . THR A 1 576 ? 4.386 0.660 -6.509 1.00 94.75 576 THR A N 1
ATOM 4229 C CA . THR A 1 576 ? 3.123 1.327 -6.155 1.00 94.75 576 THR A CA 1
ATOM 4230 C C . THR A 1 576 ? 1.943 0.400 -6.432 1.00 94.75 576 THR A C 1
ATOM 4232 O O . THR A 1 576 ? 1.735 -0.029 -7.564 1.00 94.75 576 THR A O 1
ATOM 4235 N N . PHE A 1 577 ? 1.142 0.116 -5.408 1.00 96.81 577 PHE A N 1
ATOM 4236 C CA . PHE A 1 577 ? -0.116 -0.615 -5.539 1.00 96.81 577 PHE A CA 1
ATOM 4237 C C . PHE A 1 577 ? -1.281 0.379 -5.522 1.00 96.81 577 PHE A C 1
ATOM 4239 O O . PHE A 1 577 ? -1.470 1.108 -4.549 1.00 96.81 577 PHE A O 1
ATOM 4246 N N . THR A 1 578 ? -2.059 0.435 -6.600 1.00 96.94 578 THR A N 1
ATOM 4247 C CA . THR A 1 578 ? -3.229 1.315 -6.699 1.00 96.94 578 THR A CA 1
ATOM 4248 C C . THR A 1 578 ? -4.494 0.471 -6.672 1.00 96.94 578 THR A C 1
ATOM 4250 O O . THR A 1 578 ? -4.875 -0.124 -7.680 1.00 96.94 578 THR A O 1
ATOM 4253 N N . LYS A 1 579 ? -5.151 0.429 -5.511 1.00 96.44 579 LYS A N 1
ATOM 4254 C CA . LYS A 1 579 ? -6.437 -0.251 -5.315 1.00 96.44 579 LYS A CA 1
ATOM 4255 C C . LYS A 1 579 ? -7.564 0.372 -6.147 1.00 96.44 579 LYS A C 1
ATOM 4257 O O . LYS A 1 579 ? -7.633 1.596 -6.259 1.00 96.44 579 LYS A O 1
ATOM 4262 N N . GLY A 1 580 ? -8.465 -0.461 -6.664 1.00 95.56 580 GLY A N 1
ATOM 4263 C CA . GLY A 1 580 ? -9.733 -0.043 -7.276 1.00 95.56 580 GLY A CA 1
ATOM 4264 C C . GLY A 1 580 ? -10.942 -0.326 -6.387 1.00 95.56 580 GLY A C 1
ATOM 4265 O O . GLY A 1 580 ? -10.798 -0.579 -5.192 1.00 95.56 580 GLY A O 1
ATOM 4266 N N . ALA A 1 581 ? -12.140 -0.285 -6.971 1.00 96.81 581 ALA A N 1
ATOM 4267 C CA . ALA A 1 581 ? -13.385 -0.677 -6.305 1.00 96.81 581 ALA A CA 1
ATOM 4268 C C . ALA A 1 581 ? -13.644 -2.197 -6.320 1.00 96.81 581 ALA A C 1
ATOM 4270 O O . ALA A 1 581 ? -14.493 -2.667 -5.556 1.00 96.81 581 ALA A O 1
ATOM 4271 N N . GLY A 1 582 ? -12.939 -2.949 -7.173 1.00 97.69 582 GLY A N 1
ATOM 4272 C CA . GLY A 1 582 ? -12.954 -4.414 -7.184 1.00 97.69 582 GLY A CA 1
ATOM 4273 C C . GLY A 1 582 ? -12.359 -5.020 -5.909 1.00 97.69 582 GLY A C 1
ATOM 4274 O O . GLY A 1 582 ? -11.788 -4.320 -5.069 1.00 97.69 582 GLY A O 1
ATOM 4275 N N . THR A 1 583 ? -12.541 -6.326 -5.742 1.00 97.25 583 THR A N 1
ATOM 4276 C CA . THR A 1 583 ? -12.067 -7.065 -4.563 1.00 97.25 583 THR A CA 1
ATOM 4277 C C . THR A 1 583 ? -10.668 -7.643 -4.760 1.00 97.25 583 THR A C 1
ATOM 4279 O O . THR A 1 583 ? -10.342 -8.149 -5.834 1.00 97.25 583 THR A O 1
ATOM 4282 N N . LEU A 1 584 ? -9.858 -7.614 -3.702 1.00 98.00 584 LEU A N 1
ATOM 4283 C CA . LEU A 1 584 ? -8.697 -8.486 -3.557 1.00 98.00 584 LEU A CA 1
ATOM 4284 C C . LEU A 1 584 ? -9.131 -9.684 -2.712 1.00 98.00 584 LEU A C 1
ATOM 4286 O O . LEU A 1 584 ? -9.574 -9.504 -1.580 1.00 98.00 584 LEU A O 1
ATOM 4290 N N . ASN A 1 585 ? -9.042 -10.888 -3.264 1.00 97.19 585 ASN A N 1
ATOM 4291 C CA . ASN A 1 585 ? -9.456 -12.110 -2.592 1.00 97.19 585 ASN A CA 1
ATOM 4292 C C . ASN A 1 585 ? -8.259 -13.028 -2.345 1.00 97.19 585 ASN A C 1
ATOM 4294 O O . ASN A 1 585 ? -7.625 -13.490 -3.292 1.00 97.19 585 ASN A O 1
ATOM 4298 N N . PHE A 1 586 ? -7.989 -13.315 -1.082 1.00 97.75 586 PHE A N 1
ATOM 4299 C CA . PHE A 1 586 ? -7.022 -14.314 -0.655 1.00 97.75 586 PHE A CA 1
ATOM 4300 C C . PHE A 1 586 ? -7.724 -15.672 -0.596 1.00 97.75 586 PHE A C 1
ATOM 4302 O O . PHE A 1 586 ? -8.435 -15.959 0.364 1.00 97.75 586 PHE A O 1
ATOM 4309 N N . ASP A 1 587 ? -7.584 -16.468 -1.660 1.00 95.19 587 ASP A N 1
ATOM 4310 C CA . ASP A 1 587 ? -8.318 -17.725 -1.885 1.00 95.19 587 ASP A CA 1
ATOM 4311 C C . ASP A 1 587 ? -7.440 -18.982 -1.832 1.00 95.19 587 ASP A C 1
ATOM 4313 O O . ASP A 1 587 ? -7.816 -20.054 -2.314 1.00 95.19 587 ASP A O 1
ATOM 4317 N N . GLY A 1 588 ? -6.280 -18.863 -1.187 1.00 95.06 588 GLY A N 1
ATOM 4318 C CA . GLY A 1 588 ? -5.415 -19.976 -0.810 1.00 95.06 588 GLY A CA 1
ATOM 4319 C C . GLY A 1 588 ? -4.792 -19.776 0.569 1.00 95.06 588 GLY A C 1
ATOM 4320 O O . GLY A 1 588 ? -5.000 -18.761 1.233 1.00 95.06 588 GLY A O 1
ATOM 4321 N N . ASN A 1 589 ? -4.032 -20.779 1.017 1.00 96.06 589 ASN A N 1
ATOM 4322 C CA . ASN A 1 589 ? -3.254 -20.645 2.247 1.00 96.06 589 ASN A CA 1
ATOM 4323 C C . ASN A 1 589 ? -2.014 -19.809 1.948 1.00 96.06 589 ASN A C 1
ATOM 4325 O O . ASN A 1 589 ? -1.149 -20.283 1.207 1.00 96.06 589 ASN A O 1
ATOM 4329 N N . LEU A 1 590 ? -1.929 -18.617 2.529 1.00 97.50 590 LEU A N 1
ATOM 4330 C CA . LEU A 1 590 ? -0.912 -17.641 2.155 1.00 97.50 590 LEU A CA 1
ATOM 4331 C C . LEU A 1 590 ? -0.439 -16.780 3.318 1.00 97.50 590 LEU A C 1
ATOM 4333 O O . LEU A 1 590 ? -1.134 -16.615 4.321 1.00 97.50 590 LEU A O 1
ATOM 4337 N N . THR A 1 591 ? 0.727 -16.178 3.120 1.00 98.25 591 THR A N 1
ATOM 4338 C CA . THR A 1 591 ? 1.278 -15.124 3.967 1.00 98.25 591 THR A CA 1
ATOM 4339 C C . THR A 1 591 ? 1.076 -13.761 3.307 1.00 98.25 591 THR A C 1
ATOM 4341 O O . THR A 1 591 ? 1.440 -13.570 2.144 1.00 98.25 591 THR A O 1
ATOM 4344 N N . TYR A 1 592 ? 0.545 -12.789 4.048 1.00 98.31 592 TYR A N 1
ATOM 4345 C CA . TYR A 1 592 ? 0.489 -11.386 3.632 1.00 98.31 592 TYR A CA 1
ATOM 4346 C C . TYR A 1 592 ? 1.716 -10.626 4.147 1.00 98.31 592 TYR A C 1
ATOM 4348 O O . TYR A 1 592 ? 1.977 -10.610 5.350 1.00 98.31 592 TYR A O 1
ATOM 4356 N N . THR A 1 593 ? 2.465 -9.984 3.248 1.00 98.25 593 THR A N 1
ATOM 4357 C CA . THR A 1 593 ? 3.644 -9.173 3.586 1.00 98.25 593 THR A CA 1
ATOM 4358 C C . THR A 1 593 ? 3.621 -7.839 2.840 1.00 98.25 593 THR A C 1
ATOM 4360 O O . THR A 1 593 ? 3.739 -7.813 1.617 1.00 98.25 593 THR A O 1
ATOM 4363 N N . ASP A 1 594 ? 3.576 -6.723 3.566 1.00 97.81 594 ASP A N 1
ATOM 4364 C CA . ASP A 1 594 ? 3.757 -5.367 3.040 1.00 97.81 594 ASP A CA 1
ATOM 4365 C C . ASP A 1 594 ? 5.016 -4.708 3.618 1.00 97.81 594 ASP A C 1
ATOM 4367 O O . ASP A 1 594 ? 5.007 -4.066 4.666 1.00 97.81 594 ASP A O 1
ATOM 4371 N N . SER A 1 595 ? 6.129 -4.848 2.900 1.00 95.88 595 SER A N 1
ATOM 4372 C CA . SER A 1 595 ? 7.394 -4.181 3.229 1.00 95.88 595 SER A CA 1
ATOM 4373 C C . SER A 1 595 ? 7.480 -2.736 2.713 1.00 95.88 595 SER A C 1
ATOM 4375 O O . SER A 1 595 ? 8.472 -2.064 3.000 1.00 95.88 595 SER A O 1
ATOM 4377 N N . ILE A 1 596 ? 6.484 -2.247 1.957 1.00 93.44 596 ILE A N 1
ATOM 4378 C CA . ILE A 1 596 ? 6.369 -0.822 1.593 1.00 93.44 596 ILE A CA 1
ATOM 4379 C C . ILE A 1 596 ? 5.896 -0.031 2.819 1.00 93.44 596 ILE A C 1
ATOM 4381 O O . ILE A 1 596 ? 6.421 1.049 3.103 1.00 93.44 596 ILE A O 1
ATOM 4385 N N . GLY A 1 597 ? 4.953 -0.618 3.559 1.00 90.31 597 GLY A N 1
ATOM 4386 C CA . GLY A 1 597 ? 4.390 -0.106 4.800 1.00 90.31 597 GLY A CA 1
ATOM 4387 C C . GLY A 1 597 ? 3.100 0.681 4.576 1.00 90.31 597 GLY A C 1
ATOM 4388 O O . GLY A 1 597 ? 3.075 1.673 3.843 1.00 90.31 597 GLY A O 1
ATOM 4389 N N . SER A 1 598 ? 2.041 0.267 5.275 1.00 88.75 598 SER A N 1
ATOM 4390 C CA . SER A 1 598 ? 0.719 0.910 5.280 1.00 88.75 598 SER A CA 1
ATOM 4391 C C . SER A 1 598 ? 0.060 1.034 3.895 1.00 88.75 598 SER A C 1
ATOM 4393 O O . SER A 1 598 ? -0.692 1.980 3.636 1.00 88.75 598 SER A O 1
ATOM 4395 N N . THR A 1 599 ? 0.328 0.097 2.984 1.00 97.19 599 THR A N 1
ATOM 4396 C CA . THR A 1 599 ? -0.334 0.043 1.679 1.00 97.19 599 THR A CA 1
ATOM 4397 C C . THR A 1 599 ? -1.778 -0.410 1.854 1.00 97.19 599 THR A C 1
ATOM 4399 O O . THR A 1 599 ? -2.042 -1.529 2.280 1.00 97.19 599 THR A O 1
ATOM 4402 N N . ASN A 1 600 ? -2.735 0.443 1.480 1.00 97.88 600 ASN A N 1
ATOM 4403 C CA . ASN A 1 600 ? -4.145 0.061 1.485 1.00 97.88 600 ASN A CA 1
ATOM 4404 C C . ASN A 1 600 ? -4.462 -0.838 0.276 1.00 97.88 600 ASN A C 1
ATOM 4406 O O . ASN A 1 600 ? -4.400 -0.382 -0.871 1.00 97.88 600 ASN A O 1
ATOM 4410 N N . VAL A 1 601 ? -4.840 -2.091 0.542 1.00 98.00 601 VAL A N 1
ATOM 4411 C CA . VAL A 1 601 ? -5.126 -3.104 -0.490 1.00 98.00 601 VAL A CA 1
ATOM 4412 C C . VAL A 1 601 ? -6.562 -3.073 -1.036 1.00 98.00 601 VAL A C 1
ATOM 4414 O O . VAL A 1 601 ? -6.878 -3.783 -1.987 1.00 98.00 601 VAL A O 1
ATOM 4417 N N . GLY A 1 602 ? -7.429 -2.208 -0.503 1.00 98.25 602 GLY A N 1
ATOM 4418 C CA . GLY A 1 602 ? -8.809 -2.021 -0.958 1.00 98.25 602 GLY A CA 1
ATOM 4419 C C . GLY A 1 602 ? -9.811 -2.952 -0.298 1.00 98.25 602 GLY A C 1
ATOM 4420 O O . GLY A 1 602 ? -9.782 -3.122 0.917 1.00 98.25 602 GLY A O 1
ATOM 4421 N N . ASN A 1 603 ? -10.767 -3.473 -1.066 1.00 98.44 603 ASN A N 1
ATOM 4422 C CA . ASN A 1 603 ? -11.808 -4.347 -0.528 1.00 98.44 603 ASN A CA 1
ATOM 4423 C C . ASN A 1 603 ? -11.262 -5.767 -0.391 1.00 98.44 603 ASN A C 1
ATOM 4425 O O . ASN A 1 603 ? -11.202 -6.499 -1.381 1.00 98.44 603 ASN A O 1
ATOM 4429 N N . LEU A 1 604 ? -10.850 -6.134 0.820 1.00 98.44 604 LEU A N 1
ATOM 4430 C CA . LEU A 1 604 ? -10.199 -7.406 1.089 1.00 98.44 604 LEU A CA 1
ATOM 4431 C C . LEU A 1 604 ? -11.213 -8.482 1.477 1.00 98.44 604 LEU A C 1
ATOM 4433 O O . LEU A 1 604 ? -12.047 -8.297 2.367 1.00 98.44 604 LEU A O 1
ATOM 4437 N N . VAL A 1 605 ? -11.087 -9.638 0.838 1.00 98.00 605 VAL A N 1
ATOM 4438 C CA . VAL A 1 605 ? -11.816 -10.858 1.167 1.00 98.00 605 VAL A CA 1
ATOM 4439 C C . VAL A 1 605 ? -10.802 -11.952 1.479 1.00 98.00 605 VAL A C 1
ATOM 4441 O O . VAL A 1 605 ? -9.873 -12.180 0.712 1.00 98.00 605 VAL A O 1
ATOM 4444 N N . ILE A 1 606 ? -10.984 -12.634 2.601 1.00 97.25 606 ILE A N 1
ATOM 4445 C CA . ILE A 1 606 ? -10.297 -13.884 2.917 1.00 97.25 606 ILE A CA 1
ATOM 4446 C C . ILE A 1 606 ? -11.277 -15.004 2.570 1.00 97.25 606 ILE A C 1
ATOM 4448 O O . ILE A 1 606 ? -12.301 -15.134 3.251 1.00 97.25 606 ILE A O 1
ATOM 4452 N N . GLY A 1 607 ? -11.027 -15.760 1.496 1.00 88.00 607 GLY A N 1
ATOM 4453 C CA . GLY A 1 607 ? -11.752 -17.005 1.245 1.00 88.00 607 GLY A CA 1
ATOM 4454 C C . GLY A 1 607 ? -11.820 -17.581 -0.180 1.00 88.00 607 GLY A C 1
ATOM 4455 O O . GLY A 1 607 ? -11.588 -16.940 -1.203 1.00 88.00 607 GLY A O 1
ATOM 4456 N N . GLY A 1 608 ? -12.276 -18.830 -0.193 1.00 75.19 608 GLY A N 1
ATOM 4457 C CA . GLY A 1 608 ? -12.235 -19.869 -1.239 1.00 75.19 608 GLY A CA 1
ATOM 4458 C C . GLY A 1 608 ? -12.701 -21.237 -0.669 1.00 75.19 608 GLY A C 1
ATOM 4459 O O . GLY A 1 608 ? -13.255 -22.069 -1.397 1.00 75.19 608 GLY A O 1
ATOM 4460 N N . SER A 1 609 ? -12.644 -21.345 0.668 1.00 77.31 609 SER A N 1
ATOM 4461 C CA . SER A 1 609 ? -13.102 -22.329 1.648 1.00 77.31 609 SER A CA 1
ATOM 4462 C C . SER A 1 609 ? -12.482 -23.740 1.600 1.00 77.31 609 SER A C 1
ATOM 4464 O O . SER A 1 609 ? -12.789 -24.517 0.681 1.00 77.31 609 SER A O 1
ATOM 4466 N N . PRO A 1 610 ? -11.807 -24.205 2.688 1.00 81.31 610 PRO A N 1
ATOM 4467 C CA . PRO A 1 610 ? -11.225 -23.452 3.814 1.00 81.31 610 PRO A CA 1
ATOM 4468 C C . PRO A 1 610 ? -9.765 -23.021 3.563 1.00 81.31 610 PRO A C 1
ATOM 4470 O O . PRO A 1 610 ? -8.929 -23.873 3.240 1.00 81.31 610 PRO A O 1
ATOM 4473 N N . GLU A 1 611 ? -9.444 -21.755 3.832 1.00 92.25 611 GLU A N 1
ATOM 4474 C CA . GLU A 1 611 ? -8.085 -21.196 3.786 1.00 92.25 611 GLU A CA 1
ATOM 4475 C C . GLU A 1 611 ? -7.629 -20.520 5.089 1.00 92.25 611 GLU A C 1
ATOM 4477 O O . GLU A 1 611 ? -8.424 -20.164 5.963 1.00 92.25 611 GLU A O 1
ATOM 4482 N N . VAL A 1 612 ? -6.311 -20.345 5.206 1.00 96.56 612 VAL A N 1
ATOM 4483 C CA . VAL A 1 612 ? -5.633 -19.613 6.277 1.00 96.56 612 VAL A CA 1
ATOM 4484 C C . VAL A 1 612 ? -4.757 -18.519 5.670 1.00 96.56 612 VAL A C 1
ATOM 4486 O O . VAL A 1 612 ? -3.851 -18.812 4.890 1.00 96.56 612 VAL A O 1
ATOM 4489 N N . THR A 1 613 ? -5.008 -17.273 6.059 1.00 98.00 613 THR A N 1
ATOM 4490 C CA . THR A 1 613 ? -4.132 -16.132 5.794 1.00 98.00 613 THR A CA 1
ATOM 4491 C C . THR A 1 613 ? -3.363 -15.782 7.060 1.00 98.00 613 THR A C 1
ATOM 4493 O O . THR A 1 613 ? -3.971 -15.426 8.070 1.00 98.00 613 THR A O 1
ATOM 4496 N N . ASP A 1 614 ? -2.038 -15.843 6.981 1.00 97.94 614 ASP A N 1
ATOM 4497 C CA . ASP A 1 614 ? -1.130 -15.432 8.049 1.00 97.94 614 ASP A CA 1
ATOM 4498 C C . ASP A 1 614 ? -0.554 -14.044 7.729 1.00 97.94 614 ASP A C 1
ATOM 4500 O O . ASP A 1 614 ? -0.017 -13.808 6.645 1.00 97.94 614 ASP A O 1
ATOM 4504 N N . MET A 1 615 ? -0.658 -13.095 8.656 1.00 98.00 615 MET A N 1
ATOM 4505 C CA . MET A 1 615 ? -0.016 -11.785 8.508 1.00 98.00 615 MET A CA 1
ATOM 4506 C C . MET A 1 615 ? 1.462 -11.852 8.911 1.00 98.00 615 MET A C 1
ATOM 4508 O O . MET A 1 615 ? 1.812 -12.455 9.924 1.00 98.00 615 MET A O 1
ATOM 4512 N N . ALA A 1 616 ? 2.329 -11.204 8.130 1.00 97.25 616 ALA A N 1
ATOM 4513 C CA . ALA A 1 616 ? 3.743 -10.982 8.454 1.00 97.25 616 ALA A CA 1
ATOM 4514 C C . ALA A 1 616 ? 4.093 -9.493 8.654 1.00 97.25 616 ALA A C 1
ATOM 4516 O O . ALA A 1 616 ? 5.246 -9.160 8.940 1.00 97.25 616 ALA A O 1
ATOM 4517 N N . THR A 1 617 ? 3.114 -8.607 8.464 1.00 97.50 617 THR A N 1
ATOM 4518 C CA . THR A 1 617 ? 3.172 -7.152 8.653 1.00 97.50 617 THR A CA 1
ATOM 4519 C C . THR A 1 617 ? 1.763 -6.626 8.933 1.00 97.50 617 THR A C 1
ATOM 4521 O O . THR A 1 617 ? 0.785 -7.314 8.626 1.00 97.50 617 THR A O 1
ATOM 4524 N N . ASP A 1 618 ? 1.655 -5.376 9.385 1.00 97.19 618 ASP A N 1
ATOM 4525 C CA . ASP A 1 618 ? 0.377 -4.661 9.494 1.00 97.19 618 ASP A CA 1
ATOM 4526 C C . ASP A 1 618 ? -0.384 -4.629 8.163 1.00 97.19 618 ASP A C 1
ATOM 4528 O O . ASP A 1 618 ? 0.214 -4.539 7.082 1.00 97.19 618 ASP A O 1
ATOM 4532 N N . LEU A 1 619 ? -1.714 -4.671 8.241 1.00 97.88 619 LEU A N 1
ATOM 4533 C CA . LEU A 1 619 ? -2.605 -4.697 7.085 1.00 97.88 619 LEU A CA 1
ATOM 4534 C C . LEU A 1 619 ? -3.549 -3.500 7.097 1.00 97.88 619 LEU A C 1
ATOM 4536 O O . LEU A 1 619 ? -4.246 -3.240 8.075 1.00 97.88 619 LEU A O 1
ATOM 4540 N N . VAL A 1 620 ? -3.609 -2.808 5.957 1.00 98.50 620 VAL A N 1
ATOM 4541 C CA . VAL A 1 620 ? -4.514 -1.678 5.733 1.00 98.50 620 VAL A CA 1
ATOM 4542 C C . VAL A 1 620 ? -5.480 -2.025 4.605 1.00 98.50 620 VAL A C 1
ATOM 4544 O O . VAL A 1 620 ? -5.050 -2.424 3.521 1.00 98.50 620 VAL A O 1
ATOM 4547 N N . ALA A 1 621 ? -6.781 -1.838 4.813 1.00 98.50 621 ALA A N 1
ATOM 4548 C CA . ALA A 1 621 ? -7.800 -2.114 3.798 1.00 98.50 621 ALA A CA 1
ATOM 4549 C C . ALA A 1 621 ? -8.992 -1.143 3.883 1.00 98.50 621 ALA A C 1
ATOM 4551 O O . ALA A 1 621 ? -9.244 -0.509 4.905 1.00 98.50 621 ALA A O 1
ATOM 4552 N N . ASP A 1 622 ? -9.763 -1.027 2.800 1.00 98.00 622 ASP A N 1
ATOM 4553 C CA . ASP A 1 622 ? -11.024 -0.276 2.809 1.00 98.00 622 ASP A CA 1
ATOM 4554 C C . ASP A 1 622 ? -12.133 -1.063 3.514 1.00 98.00 622 ASP A C 1
ATOM 4556 O O . ASP A 1 622 ? -12.944 -0.486 4.229 1.00 98.00 622 ASP A O 1
ATOM 4560 N N . THR A 1 623 ? -12.197 -2.375 3.293 1.00 98.50 623 THR A N 1
ATOM 4561 C CA . THR A 1 623 ? -13.129 -3.291 3.963 1.00 98.50 623 THR A CA 1
ATOM 4562 C C . THR A 1 623 ? -12.450 -4.635 4.171 1.00 98.50 623 THR A C 1
ATOM 4564 O O . THR A 1 623 ? -11.536 -4.984 3.424 1.00 98.50 623 THR A O 1
ATOM 4567 N N . LEU A 1 624 ? -12.906 -5.387 5.172 1.00 98.44 624 LEU A N 1
ATOM 4568 C CA . LEU A 1 624 ? -12.439 -6.742 5.445 1.00 98.44 624 LEU A CA 1
ATOM 4569 C C . LEU A 1 624 ? -13.636 -7.681 5.540 1.00 98.44 624 LEU A C 1
ATOM 4571 O O . LEU A 1 624 ? -14.534 -7.466 6.351 1.00 98.44 624 LEU A O 1
ATOM 4575 N N . THR A 1 625 ? -13.630 -8.738 4.732 1.00 97.69 625 THR A N 1
ATOM 4576 C CA . THR A 1 625 ? -14.540 -9.877 4.876 1.00 97.69 625 THR A CA 1
ATOM 4577 C C . THR A 1 625 ? -13.742 -11.148 5.132 1.00 97.69 625 THR A C 1
ATOM 4579 O O . THR A 1 625 ? -12.930 -11.529 4.296 1.00 97.69 625 THR A O 1
ATOM 4582 N N . VAL A 1 626 ? -13.997 -11.844 6.240 1.00 97.62 626 VAL A N 1
ATOM 4583 C CA . VAL A 1 626 ? -13.469 -13.199 6.470 1.00 97.62 626 VAL A CA 1
ATOM 4584 C C . VAL A 1 626 ? -14.597 -14.193 6.234 1.00 97.62 626 VAL A C 1
ATOM 4586 O O . VAL A 1 626 ? -15.547 -14.248 7.017 1.00 97.62 626 VAL A O 1
ATOM 4589 N N . ASN A 1 627 ? -14.534 -14.962 5.150 1.00 96.12 627 ASN A N 1
ATOM 4590 C CA . ASN A 1 627 ? -15.610 -15.875 4.772 1.00 96.12 627 ASN A CA 1
ATOM 4591 C C . ASN A 1 627 ? -15.749 -17.060 5.738 1.00 96.12 627 ASN A C 1
ATOM 4593 O O . ASN A 1 627 ? -14.867 -17.392 6.528 1.00 96.12 627 ASN A O 1
ATOM 4597 N N . TYR A 1 628 ? -16.913 -17.713 5.685 1.00 94.88 628 TYR A N 1
ATOM 4598 C CA . TYR A 1 628 ? -17.201 -18.875 6.521 1.00 94.88 628 TYR A CA 1
ATOM 4599 C C . TYR A 1 628 ? -16.137 -19.964 6.350 1.00 94.88 628 TYR A C 1
ATOM 4601 O O . TYR A 1 628 ? -15.858 -20.375 5.230 1.00 94.88 628 TYR A O 1
ATOM 4609 N N . SER A 1 629 ? -15.643 -20.503 7.470 1.00 94.00 629 SER A N 1
ATOM 4610 C CA . SER A 1 629 ? -14.571 -21.514 7.576 1.00 94.00 629 SER A CA 1
ATOM 4611 C C . SER A 1 629 ? -13.145 -21.061 7.247 1.00 94.00 629 SER A C 1
ATOM 4613 O O . SER A 1 629 ? -12.230 -21.855 7.467 1.00 94.00 629 SER A O 1
ATOM 4615 N N . ASP A 1 630 ? -12.958 -19.815 6.819 1.00 96.75 630 ASP A N 1
ATOM 4616 C CA . ASP A 1 630 ? -11.642 -19.240 6.542 1.00 96.75 630 ASP A CA 1
ATOM 4617 C C . ASP A 1 630 ? -11.068 -18.571 7.791 1.00 96.75 630 ASP A C 1
ATOM 4619 O O . ASP A 1 630 ? -11.798 -18.277 8.743 1.00 96.75 630 ASP A O 1
ATOM 4623 N N . THR A 1 631 ? -9.749 -18.400 7.837 1.00 97.69 631 THR A N 1
ATOM 4624 C CA . THR A 1 631 ? -9.041 -17.873 9.011 1.00 97.69 631 THR A CA 1
ATOM 4625 C C . THR A 1 631 ? -8.092 -16.749 8.622 1.00 97.69 631 THR A C 1
ATOM 4627 O O . THR A 1 631 ? -7.280 -16.926 7.722 1.00 97.69 631 THR A O 1
ATOM 4630 N N . LEU A 1 632 ? -8.163 -15.629 9.341 1.00 98.12 632 LEU A N 1
ATOM 4631 C CA . LEU A 1 632 ? -7.145 -14.580 9.340 1.00 98.12 632 LEU A CA 1
ATOM 4632 C C . LEU A 1 632 ? -6.410 -14.603 10.682 1.00 98.12 632 LEU A C 1
ATOM 4634 O O . LEU A 1 632 ? -7.026 -14.343 11.719 1.00 98.12 632 LEU A O 1
ATOM 4638 N N . ASN A 1 633 ? -5.115 -14.907 10.652 1.00 97.94 633 ASN A N 1
ATOM 4639 C CA . ASN A 1 633 ? -4.230 -14.871 11.813 1.00 97.94 633 ASN A CA 1
ATOM 4640 C C . ASN A 1 633 ? -3.387 -13.596 11.766 1.00 97.94 633 ASN A C 1
ATOM 4642 O O . ASN A 1 633 ? -2.625 -13.387 10.819 1.00 97.94 633 ASN A O 1
ATOM 4646 N N . THR A 1 634 ? -3.498 -12.756 12.792 1.00 97.94 634 THR A N 1
ATOM 4647 C CA . THR A 1 634 ? -2.747 -11.495 12.837 1.00 97.94 634 THR A CA 1
ATOM 4648 C C . THR A 1 634 ? -1.340 -11.662 13.393 1.00 97.94 634 THR A C 1
ATOM 4650 O O . THR A 1 634 ? -0.492 -10.832 13.114 1.00 97.94 634 THR A O 1
ATOM 4653 N N . HIS A 1 635 ? -1.058 -12.710 14.174 1.00 96.69 635 HIS A N 1
ATOM 4654 C CA . HIS A 1 635 ? 0.263 -12.962 14.771 1.00 96.69 635 HIS A CA 1
ATOM 4655 C C . HIS A 1 635 ? 0.834 -11.814 15.634 1.00 96.69 635 HIS A C 1
ATOM 4657 O O . HIS A 1 635 ? 2.033 -11.769 15.919 1.00 96.69 635 HIS A O 1
ATOM 4663 N N . GLY A 1 636 ? -0.021 -10.898 16.089 1.00 96.19 636 GLY A N 1
ATOM 4664 C CA . GLY A 1 636 ? 0.377 -9.673 16.785 1.00 96.19 636 GLY A CA 1
ATOM 4665 C C . GLY A 1 636 ? 0.281 -8.417 15.920 1.00 96.19 636 GLY A C 1
ATOM 4666 O O . GLY A 1 636 ? -0.048 -7.385 16.480 1.00 96.19 636 GLY A O 1
ATOM 4667 N N . TYR A 1 637 ? 0.386 -8.535 14.594 1.00 97.44 637 TYR A N 1
ATOM 4668 C CA . TYR A 1 637 ? 0.310 -7.413 13.651 1.00 97.44 637 TYR A CA 1
ATOM 4669 C C . TYR A 1 637 ? -1.035 -6.681 13.669 1.00 97.44 637 TYR A C 1
ATOM 4671 O O . TYR A 1 637 ? -2.078 -7.271 13.983 1.00 97.44 637 TYR A O 1
ATOM 4679 N N . ASP A 1 638 ? -1.007 -5.401 13.294 1.00 97.38 638 ASP A N 1
ATOM 4680 C CA . ASP A 1 638 ? -2.150 -4.495 13.395 1.00 97.38 638 ASP A CA 1
ATOM 4681 C C . ASP A 1 638 ? -3.061 -4.519 12.152 1.00 97.38 638 ASP A C 1
ATOM 4683 O O . ASP A 1 638 ? -2.628 -4.726 11.013 1.00 97.38 638 ASP A O 1
ATOM 4687 N N . LEU A 1 639 ? -4.354 -4.263 12.375 1.00 97.94 639 LEU A N 1
ATOM 4688 C CA . LEU A 1 639 ? -5.379 -4.105 11.338 1.00 97.94 639 LEU A CA 1
ATOM 4689 C C . LEU A 1 639 ? -5.900 -2.661 11.316 1.00 97.94 639 LEU A C 1
ATOM 4691 O O . LEU A 1 639 ? -6.466 -2.202 12.305 1.00 97.94 639 LEU A O 1
ATOM 4695 N N . ASP A 1 640 ? -5.805 -1.978 10.175 1.00 97.81 640 ASP A N 1
ATOM 4696 C CA . ASP A 1 640 ? -6.429 -0.666 9.933 1.00 97.81 640 ASP A CA 1
ATOM 4697 C C . ASP A 1 640 ? -7.453 -0.778 8.796 1.00 97.81 640 ASP A C 1
ATOM 4699 O O . ASP A 1 640 ? -7.106 -0.856 7.611 1.00 97.81 640 ASP A O 1
ATOM 4703 N N . ILE A 1 641 ? -8.736 -0.848 9.161 1.00 98.25 641 ILE A N 1
ATOM 4704 C CA . ILE A 1 641 ? -9.829 -1.089 8.218 1.00 98.25 641 ILE A CA 1
ATOM 4705 C C . ILE A 1 641 ? -10.730 0.137 8.156 1.00 98.25 641 ILE A C 1
ATOM 4707 O O . ILE A 1 641 ? -11.512 0.403 9.065 1.00 98.25 641 ILE A O 1
ATOM 4711 N N . GLY A 1 642 ? -10.703 0.856 7.034 1.00 97.00 642 GLY A N 1
ATOM 4712 C CA . GLY A 1 642 ? -11.438 2.118 6.884 1.00 97.00 642 GLY A CA 1
ATOM 4713 C C . GLY A 1 642 ? -12.969 1.990 6.829 1.00 97.00 642 GLY A C 1
ATOM 4714 O O . GLY A 1 642 ? -13.676 2.998 6.897 1.00 97.00 642 GLY A O 1
ATOM 4715 N N . GLY A 1 643 ? -13.495 0.776 6.680 1.00 96.56 643 GLY A N 1
ATOM 4716 C CA . GLY A 1 643 ? -14.904 0.485 6.438 1.00 96.56 643 GLY A CA 1
ATOM 4717 C C . GLY A 1 643 ? -15.405 -0.717 7.232 1.00 96.56 643 GLY A C 1
ATOM 4718 O O . GLY A 1 643 ? -15.040 -0.914 8.385 1.00 96.56 643 GLY A O 1
ATOM 4719 N N . ILE A 1 644 ? -16.328 -1.481 6.647 1.00 97.25 644 ILE A N 1
ATOM 4720 C CA . ILE A 1 644 ? -16.964 -2.614 7.334 1.00 97.25 644 ILE A CA 1
ATOM 4721 C C . ILE A 1 644 ? -15.934 -3.722 7.592 1.00 97.25 644 ILE A C 1
ATOM 4723 O O . ILE A 1 644 ? -15.166 -4.074 6.692 1.00 97.25 644 ILE A O 1
ATOM 4727 N N . ILE A 1 645 ? -15.988 -4.288 8.799 1.00 98.44 645 ILE A N 1
ATOM 4728 C CA . ILE A 1 645 ? -15.347 -5.550 9.173 1.00 98.44 645 ILE A CA 1
ATOM 4729 C C . ILE A 1 645 ? -16.462 -6.593 9.332 1.00 98.44 645 ILE A C 1
ATOM 4731 O O . ILE A 1 645 ? -17.264 -6.503 10.263 1.00 98.44 645 ILE A O 1
ATOM 4735 N N . ASP A 1 646 ? -16.529 -7.552 8.407 1.00 97.44 646 ASP A N 1
ATOM 4736 C CA . ASP A 1 646 ? -17.511 -8.645 8.374 1.00 97.44 646 ASP A CA 1
ATOM 4737 C C . ASP A 1 646 ? -16.800 -9.995 8.527 1.00 97.44 646 ASP A C 1
ATOM 4739 O O . ASP A 1 646 ? -16.078 -10.455 7.640 1.00 97.44 646 ASP A O 1
ATOM 4743 N N . ILE A 1 647 ? -16.970 -10.642 9.673 1.00 97.12 647 ILE A N 1
ATOM 4744 C CA . ILE A 1 647 ? -16.282 -11.886 10.000 1.00 97.12 647 ILE A CA 1
ATOM 4745 C C . ILE A 1 647 ? -17.335 -12.983 10.093 1.00 97.12 647 ILE A C 1
ATOM 4747 O O . ILE A 1 647 ? -18.151 -13.026 11.005 1.00 97.12 647 ILE A O 1
ATOM 4751 N N . ASN A 1 648 ? -17.286 -13.907 9.140 1.00 95.44 648 ASN A N 1
ATOM 4752 C CA . ASN A 1 648 ? -18.090 -15.129 9.094 1.00 95.44 648 ASN A CA 1
ATOM 4753 C C . ASN A 1 648 ? -17.240 -16.379 9.409 1.00 95.44 648 ASN A C 1
ATOM 4755 O O . ASN A 1 648 ? -17.782 -17.443 9.720 1.00 95.44 648 ASN A O 1
ATOM 4759 N N . GLY A 1 649 ? -15.912 -16.266 9.283 1.00 96.06 649 GLY A N 1
ATOM 4760 C CA . GLY A 1 649 ? -14.913 -17.293 9.586 1.00 96.06 649 GLY A CA 1
ATOM 4761 C C . GLY A 1 649 ? -14.269 -17.117 10.959 1.00 96.06 649 GLY A C 1
ATOM 4762 O O . GLY A 1 649 ? -14.962 -16.967 11.965 1.00 96.06 649 GLY A O 1
ATOM 4763 N N . THR A 1 650 ? -12.939 -17.170 11.002 1.00 97.69 650 THR A N 1
ATOM 4764 C CA . THR A 1 650 ? -12.125 -16.978 12.207 1.00 97.69 650 THR A CA 1
ATOM 4765 C C . THR A 1 650 ? -11.227 -15.756 12.061 1.00 97.69 650 THR A C 1
ATOM 4767 O O . THR A 1 650 ? -10.452 -15.678 11.113 1.00 97.69 650 THR A O 1
ATOM 4770 N N . LEU A 1 651 ? -11.287 -14.841 13.026 1.00 98.00 651 LEU A N 1
ATOM 4771 C CA . LEU A 1 651 ? -10.244 -13.840 13.249 1.00 98.00 651 LEU A CA 1
ATOM 4772 C C . LEU A 1 651 ? -9.460 -14.242 14.504 1.00 98.00 651 LEU A C 1
ATOM 4774 O O . LEU A 1 651 ? -10.042 -14.327 15.591 1.00 98.00 651 LEU A O 1
ATOM 4778 N N . ASP A 1 652 ? -8.167 -14.522 14.360 1.00 98.12 652 ASP A N 1
ATOM 4779 C CA . ASP A 1 652 ? -7.278 -14.855 15.471 1.00 98.12 652 ASP A CA 1
ATOM 4780 C C . ASP A 1 652 ? -6.285 -13.723 15.722 1.00 98.12 652 ASP A C 1
ATOM 4782 O O . ASP A 1 652 ? -5.415 -13.462 14.894 1.00 98.12 652 ASP A O 1
ATOM 4786 N N . THR A 1 653 ? -6.427 -13.057 16.872 1.00 97.81 653 THR A N 1
ATOM 4787 C CA . THR A 1 653 ? -5.585 -11.921 17.266 1.00 97.81 653 THR A CA 1
ATOM 4788 C C . THR A 1 653 ? -4.493 -12.305 18.258 1.00 97.81 653 THR A C 1
ATOM 4790 O O . THR A 1 653 ? -4.079 -11.489 19.085 1.00 97.81 653 THR A O 1
ATOM 4793 N N . THR A 1 654 ? -4.092 -13.577 18.275 1.00 96.81 654 THR A N 1
ATOM 4794 C CA . THR A 1 654 ? -3.005 -14.048 19.131 1.00 96.81 654 THR A CA 1
ATOM 4795 C C . THR A 1 654 ? -1.693 -13.384 18.735 1.00 96.81 654 THR A C 1
ATOM 4797 O O . THR A 1 654 ? -1.281 -13.430 17.582 1.00 96.81 654 THR A O 1
ATOM 4800 N N . ASP A 1 655 ? -1.012 -12.825 19.730 1.00 92.94 655 ASP A N 1
ATOM 4801 C CA . ASP A 1 655 ? 0.340 -12.303 19.593 1.00 92.94 655 ASP A CA 1
ATOM 4802 C C . ASP A 1 655 ? 1.372 -13.391 19.915 1.00 92.94 655 ASP A C 1
ATOM 4804 O O . ASP A 1 655 ? 1.681 -13.682 21.078 1.00 92.94 655 ASP A O 1
ATOM 4808 N N . ASP A 1 656 ? 1.860 -14.047 18.868 1.00 91.56 656 ASP A N 1
ATOM 4809 C CA . ASP A 1 656 ? 2.928 -15.042 18.927 1.00 91.56 656 ASP A CA 1
ATOM 4810 C C . ASP A 1 656 ? 4.187 -14.641 18.135 1.00 91.56 656 ASP A C 1
ATOM 4812 O O . ASP A 1 656 ? 5.193 -15.363 18.217 1.00 91.56 656 ASP A O 1
ATOM 4816 N N . VAL A 1 657 ? 4.175 -13.484 17.451 1.00 92.31 657 VAL A N 1
ATOM 4817 C CA . VAL A 1 657 ? 5.304 -12.964 16.660 1.00 92.31 657 VAL A CA 1
ATOM 4818 C C . VAL A 1 657 ? 5.749 -11.551 17.076 1.00 92.31 657 VAL A C 1
ATOM 4820 O O . VAL A 1 657 ? 6.927 -11.403 17.417 1.00 92.31 657 VAL A O 1
ATOM 4823 N N . GLU A 1 658 ? 4.884 -10.527 17.051 1.00 90.44 658 GLU A N 1
ATOM 4824 C CA . GLU A 1 658 ? 5.302 -9.110 17.181 1.00 90.44 658 GLU A CA 1
ATOM 4825 C C . GLU A 1 658 ? 5.611 -8.660 18.624 1.00 90.44 658 GLU A C 1
ATOM 4827 O O . GLU A 1 658 ? 6.629 -8.004 18.883 1.00 90.44 658 GLU A O 1
ATOM 4832 N N . GLY A 1 659 ? 4.822 -9.117 19.595 1.00 88.88 659 GLY A N 1
ATOM 4833 C CA . GLY A 1 659 ? 5.069 -8.978 21.029 1.00 88.88 659 GLY A CA 1
ATOM 4834 C C . GLY A 1 659 ? 4.404 -7.787 21.733 1.00 88.88 659 GLY A C 1
ATOM 4835 O O . GLY A 1 659 ? 4.664 -7.599 22.931 1.00 88.88 659 GLY A O 1
ATOM 4836 N N . ASP A 1 660 ? 3.608 -6.967 21.045 1.00 88.25 660 ASP A N 1
ATOM 4837 C CA . ASP A 1 660 ? 2.848 -5.842 21.612 1.00 88.25 660 ASP A CA 1
ATOM 4838 C C . ASP A 1 660 ? 1.319 -6.027 21.628 1.00 88.25 660 ASP A C 1
ATOM 4840 O O . ASP A 1 660 ? 0.636 -5.284 22.343 1.00 88.25 660 ASP A O 1
ATOM 4844 N N . GLY A 1 661 ? 0.805 -7.091 21.009 1.00 92.81 661 GLY A N 1
ATOM 4845 C CA . GLY A 1 661 ? -0.620 -7.395 20.926 1.00 92.81 661 GLY A CA 1
ATOM 4846 C C . GLY A 1 661 ? -1.310 -6.675 19.770 1.00 92.81 661 GLY A C 1
ATOM 4847 O O . GLY A 1 661 ? -1.138 -5.479 19.592 1.00 92.81 661 GLY A O 1
ATOM 4848 N N . THR A 1 662 ? -2.185 -7.388 19.063 1.00 97.62 662 THR A N 1
ATOM 4849 C CA . THR A 1 662 ? -2.899 -6.831 17.909 1.00 97.62 662 THR A CA 1
ATOM 4850 C C . THR A 1 662 ? -3.825 -5.679 18.275 1.00 97.62 662 THR A C 1
ATOM 4852 O O . THR A 1 662 ? -4.739 -5.822 19.101 1.00 97.62 662 THR A O 1
ATOM 4855 N N . THR A 1 663 ? -3.650 -4.566 17.574 1.00 97.56 663 THR A N 1
ATOM 4856 C CA . THR A 1 663 ? -4.578 -3.439 17.527 1.00 97.56 663 THR A CA 1
ATOM 4857 C C . THR A 1 663 ? -5.438 -3.527 16.268 1.00 97.56 663 THR A C 1
ATOM 4859 O O . THR A 1 663 ? -4.961 -3.834 15.179 1.00 97.56 663 THR A O 1
ATOM 4862 N N . ILE A 1 664 ? -6.738 -3.269 16.414 1.00 98.44 664 ILE A N 1
ATOM 4863 C CA . ILE A 1 664 ? -7.697 -3.230 15.309 1.00 98.44 664 ILE A CA 1
ATOM 4864 C C . ILE A 1 664 ? -8.378 -1.867 15.302 1.00 98.44 664 ILE A C 1
ATOM 4866 O O . ILE A 1 664 ? -9.186 -1.573 16.183 1.00 98.44 664 ILE A O 1
ATOM 4870 N N . GLU A 1 665 ? -8.086 -1.056 14.294 1.00 98.00 665 GLU A N 1
ATOM 4871 C CA . GLU A 1 665 ? -8.767 0.205 14.016 1.00 98.00 665 GLU A CA 1
ATOM 4872 C C . GLU A 1 665 ? -9.945 -0.067 13.060 1.00 98.00 665 GLU A C 1
ATOM 4874 O O . GLU A 1 665 ? -9.777 -0.480 11.910 1.00 98.00 665 GLU A O 1
ATOM 4879 N N . ALA A 1 666 ? -11.166 0.091 13.576 1.00 97.44 666 ALA A N 1
ATOM 4880 C CA . ALA A 1 666 ? -12.419 -0.215 12.897 1.00 97.44 666 ALA A CA 1
ATOM 4881 C C . ALA A 1 666 ? -13.141 1.070 12.451 1.00 97.44 666 ALA A C 1
ATOM 4883 O O . ALA A 1 666 ? -13.907 1.687 13.205 1.00 97.44 666 ALA A O 1
ATOM 4884 N N . GLY A 1 667 ? -12.959 1.417 11.177 1.00 96.94 667 GLY A N 1
ATOM 4885 C CA . GLY A 1 667 ? -13.506 2.607 10.523 1.00 96.94 667 GLY A CA 1
ATOM 4886 C C . GLY A 1 667 ? -14.972 2.498 10.085 1.00 96.94 667 GLY A C 1
ATOM 4887 O O . GLY A 1 667 ? -15.566 3.496 9.657 1.00 96.94 667 GLY A O 1
ATOM 4888 N N . GLY A 1 668 ? -15.605 1.332 10.229 1.00 96.75 668 GLY A N 1
ATOM 4889 C CA . GLY A 1 668 ? -17.012 1.081 9.898 1.00 96.75 668 GLY A CA 1
ATOM 4890 C C . GLY A 1 668 ? -17.652 -0.019 10.750 1.00 96.75 668 GLY A C 1
ATOM 4891 O O . GLY A 1 668 ? -17.082 -0.475 11.732 1.00 96.75 668 GLY A O 1
ATOM 4892 N N . SER A 1 669 ? -18.879 -0.426 10.405 1.00 97.75 669 SER A N 1
ATOM 4893 C CA . SER A 1 669 ? -19.636 -1.398 11.217 1.00 97.75 669 SER A CA 1
ATOM 4894 C C . SER A 1 669 ? -18.889 -2.720 11.411 1.00 97.75 669 SER A C 1
ATOM 4896 O O . SER A 1 669 ? -18.218 -3.196 10.498 1.00 97.75 669 SER A O 1
ATOM 4898 N N . TRP A 1 670 ? -19.063 -3.307 12.594 1.00 98.12 670 TRP A N 1
ATOM 4899 C CA . TRP A 1 670 ? -18.450 -4.564 13.010 1.00 98.12 670 TRP A CA 1
ATOM 4900 C C . TRP A 1 670 ? -19.508 -5.661 13.077 1.00 98.12 670 TRP A C 1
ATOM 4902 O O . TRP A 1 670 ? -20.475 -5.534 13.836 1.00 98.12 670 TRP A O 1
ATOM 4912 N N . ASP A 1 671 ? -19.325 -6.734 12.313 1.00 97.75 671 ASP A N 1
ATOM 4913 C CA . ASP A 1 671 ? -20.223 -7.889 12.291 1.00 97.75 671 ASP A CA 1
ATOM 4914 C C . ASP A 1 671 ? -19.449 -9.196 12.506 1.00 97.75 671 ASP A C 1
ATOM 4916 O O . ASP A 1 671 ? -18.501 -9.498 11.788 1.00 97.75 671 ASP A O 1
ATOM 4920 N N . MET A 1 672 ? -19.857 -9.962 13.519 1.00 96.31 672 MET A N 1
ATOM 4921 C CA . MET A 1 672 ? -19.303 -11.272 13.886 1.00 96.31 672 MET A CA 1
ATOM 4922 C C . MET A 1 672 ? -20.336 -12.401 13.755 1.00 96.31 672 MET A C 1
ATOM 4924 O O . MET A 1 672 ? -20.208 -13.444 14.404 1.00 96.31 672 MET A O 1
ATOM 4928 N N . THR A 1 673 ? -21.405 -12.208 12.979 1.00 93.69 673 THR A N 1
ATOM 4929 C CA . THR A 1 673 ? -22.495 -13.186 12.863 1.00 93.69 673 THR A CA 1
ATOM 4930 C C . THR A 1 673 ? -21.983 -14.556 12.391 1.00 93.69 673 THR A C 1
ATOM 4932 O O . THR A 1 673 ? -21.635 -14.750 11.231 1.00 93.69 673 THR A O 1
ATOM 4935 N N . GLY A 1 674 ? -21.995 -15.561 13.277 1.00 85.06 674 GLY A N 1
ATOM 4936 C CA . GLY A 1 674 ? -21.511 -16.913 12.974 1.00 85.06 674 GLY A CA 1
ATOM 4937 C C . GLY A 1 674 ? -19.988 -17.094 13.042 1.00 85.06 674 GLY A C 1
ATOM 4938 O O . GLY A 1 674 ? -19.510 -18.188 12.733 1.00 85.06 674 GLY A O 1
ATOM 4939 N N . ALA A 1 675 ? -19.253 -16.071 13.484 1.00 93.88 675 ALA A N 1
ATOM 4940 C CA . ALA A 1 675 ? -17.796 -16.044 13.551 1.00 93.88 675 ALA A CA 1
ATOM 4941 C C . ALA A 1 675 ? -17.196 -16.869 14.697 1.00 93.88 675 ALA A C 1
ATOM 4943 O O . ALA A 1 675 ? -17.849 -17.198 15.697 1.00 93.88 675 ALA A O 1
ATOM 4944 N N . THR A 1 676 ? -15.884 -17.077 14.604 1.00 95.62 676 THR A N 1
ATOM 4945 C CA . THR A 1 676 ? -14.977 -17.313 15.731 1.00 95.62 676 THR A CA 1
ATOM 4946 C C . THR A 1 676 ? -14.046 -16.108 15.878 1.00 95.62 676 THR A C 1
ATOM 4948 O O . THR A 1 676 ? -13.468 -15.651 14.900 1.00 95.62 676 THR A O 1
ATOM 4951 N N . PHE A 1 677 ? -13.885 -15.602 17.101 1.00 96.62 677 PHE A N 1
ATOM 4952 C CA . PHE A 1 677 ? -12.960 -14.510 17.398 1.00 96.62 677 PHE A CA 1
ATOM 4953 C C . PHE A 1 677 ? -12.066 -14.914 18.570 1.00 96.62 677 PHE A C 1
ATOM 4955 O O . PHE A 1 677 ? -12.554 -15.089 19.692 1.00 96.62 677 PHE A O 1
ATOM 4962 N N . THR A 1 678 ? -10.774 -15.117 18.309 1.00 97.00 678 THR A N 1
ATOM 4963 C CA . THR A 1 678 ? -9.775 -15.375 19.353 1.00 97.00 678 THR A CA 1
ATOM 4964 C C . THR A 1 678 ? -9.183 -14.040 19.780 1.00 97.00 678 THR A C 1
ATOM 4966 O O . THR A 1 678 ? -8.289 -13.531 19.124 1.00 97.00 678 THR A O 1
ATOM 4969 N N . ILE A 1 679 ? -9.681 -13.482 20.885 1.00 95.06 679 ILE A N 1
ATOM 4970 C CA . ILE A 1 679 ? -9.358 -12.109 21.312 1.00 95.06 679 ILE A CA 1
ATOM 4971 C C . ILE A 1 679 ? -7.940 -11.903 21.858 1.00 95.06 679 ILE A C 1
ATOM 4973 O O . ILE A 1 679 ? -7.433 -10.791 21.818 1.00 95.06 679 ILE A O 1
ATOM 4977 N N . ALA A 1 680 ? -7.314 -12.930 22.443 1.00 94.88 680 ALA A N 1
ATOM 4978 C CA . ALA A 1 680 ? -6.062 -12.795 23.196 1.00 94.88 680 ALA A CA 1
ATOM 4979 C C . ALA A 1 680 ? -6.037 -11.543 24.117 1.00 94.88 680 ALA A C 1
ATOM 4981 O O . ALA A 1 680 ? -6.892 -11.407 24.993 1.00 94.88 680 ALA A O 1
ATOM 4982 N N . ASN A 1 681 ? -5.056 -10.657 23.940 1.00 93.81 681 ASN A N 1
ATOM 4983 C CA . ASN A 1 681 ? -4.924 -9.355 24.599 1.00 93.81 681 ASN A CA 1
ATOM 4984 C C . ASN A 1 681 ? -5.142 -8.179 23.623 1.00 93.81 681 ASN A C 1
ATOM 4986 O O . ASN A 1 681 ? -4.545 -7.124 23.833 1.00 93.81 681 ASN A O 1
ATOM 4990 N N . SER A 1 682 ? -5.948 -8.363 22.569 1.00 97.56 682 SER A N 1
ATOM 4991 C CA . SER A 1 682 ? -6.130 -7.363 21.509 1.00 97.56 682 SER A CA 1
ATOM 4992 C C . SER A 1 682 ? -6.891 -6.112 21.955 1.00 97.56 682 SER A C 1
ATOM 4994 O O . SER A 1 682 ? -7.662 -6.116 22.921 1.00 97.56 682 SER A O 1
ATOM 4996 N N . SER A 1 683 ? -6.680 -5.020 21.224 1.00 97.81 683 SER A N 1
ATOM 4997 C CA . SER A 1 683 ? -7.399 -3.758 21.403 1.00 97.81 683 SER A CA 1
ATOM 4998 C C . SER A 1 683 ? -8.212 -3.444 20.156 1.00 97.81 683 SER A C 1
ATOM 5000 O O . SER A 1 683 ? -7.649 -3.336 19.073 1.00 97.81 683 SER A O 1
ATOM 5002 N N . VAL A 1 684 ? -9.522 -3.244 20.304 1.00 98.56 684 VAL A N 1
ATOM 5003 C CA . VAL A 1 684 ? -10.389 -2.776 19.215 1.00 98.56 684 VAL A CA 1
ATOM 5004 C C . VAL A 1 684 ? -10.722 -1.304 19.422 1.00 98.56 684 VAL A C 1
ATOM 5006 O O . VAL A 1 684 ? -11.415 -0.928 20.375 1.00 98.56 684 VAL A O 1
ATOM 5009 N N . THR A 1 685 ? -10.240 -0.468 18.512 1.00 97.88 685 THR A N 1
ATOM 5010 C CA . THR A 1 685 ? -10.571 0.948 18.438 1.00 97.88 685 THR A CA 1
ATOM 5011 C C . THR A 1 685 ? -11.665 1.163 17.399 1.00 97.88 685 THR A C 1
ATOM 5013 O O . THR A 1 685 ? -11.469 1.003 16.203 1.00 97.88 685 THR A O 1
ATOM 5016 N N . PHE A 1 686 ? -12.837 1.580 17.853 1.00 97.75 686 PHE A N 1
ATOM 5017 C CA . PHE A 1 686 ? -13.943 2.002 17.006 1.00 97.75 686 PHE A CA 1
ATOM 5018 C C . PHE A 1 686 ? -13.765 3.486 16.636 1.00 97.75 686 PHE A C 1
ATOM 5020 O O . PHE A 1 686 ? -14.189 4.389 17.373 1.00 97.75 686 PHE A O 1
ATOM 5027 N N . ASP A 1 687 ? -13.102 3.746 15.507 1.00 94.25 687 ASP A N 1
ATOM 5028 C CA . ASP A 1 687 ? -12.518 5.048 15.150 1.00 94.25 687 ASP A CA 1
ATOM 5029 C C . ASP A 1 687 ? -13.237 5.769 13.989 1.00 94.25 687 ASP A C 1
ATOM 5031 O O . ASP A 1 687 ? -12.844 6.868 13.590 1.00 94.25 687 ASP A O 1
ATOM 5035 N N . SER A 1 688 ? -14.329 5.203 13.470 1.00 94.75 688 SER A N 1
ATOM 5036 C CA . SER A 1 688 ? -15.114 5.796 12.381 1.00 94.75 688 SER A CA 1
ATOM 5037 C C . SER A 1 688 ? -15.511 7.258 12.626 1.00 94.75 688 SER A C 1
ATOM 5039 O O . SER A 1 688 ? -15.942 7.655 13.711 1.00 94.75 688 SER A O 1
ATOM 5041 N N . SER A 1 689 ? -15.455 8.066 11.565 1.00 92.69 689 SER A N 1
ATOM 5042 C CA . SER A 1 689 ? -16.032 9.421 11.542 1.00 92.69 689 SER A CA 1
ATOM 5043 C C . SER A 1 689 ? -17.464 9.466 10.994 1.00 92.69 689 SER A C 1
ATOM 5045 O O . SER A 1 689 ? -18.093 10.529 11.015 1.00 92.69 689 SER A O 1
ATOM 5047 N N . ALA A 1 690 ? -17.963 8.342 10.470 1.00 91.25 690 ALA A N 1
ATOM 5048 C CA . ALA A 1 690 ? -19.302 8.225 9.915 1.00 91.25 690 ALA A CA 1
ATOM 5049 C C . ALA A 1 690 ? -20.333 7.956 11.015 1.00 91.25 690 ALA A C 1
ATOM 5051 O O . ALA A 1 690 ? -20.015 7.375 12.050 1.00 91.25 690 ALA A O 1
ATOM 5052 N N . SER A 1 691 ? -21.581 8.359 10.760 1.00 91.50 691 SER A N 1
ATOM 5053 C CA . SER A 1 691 ? -22.687 8.073 11.667 1.00 91.50 691 SER A CA 1
ATOM 5054 C C . SER A 1 691 ? -23.473 6.820 11.273 1.00 91.50 691 SER A C 1
ATOM 5056 O O . SER A 1 691 ? -23.657 6.576 10.079 1.00 91.50 691 SER A O 1
ATOM 5058 N N . GLY A 1 692 ? -24.069 6.133 12.244 1.00 92.62 692 GLY A N 1
ATOM 5059 C CA . GLY A 1 692 ? -24.942 4.977 12.069 1.00 92.62 692 GLY A CA 1
ATOM 5060 C C . GLY A 1 692 ? -24.203 3.643 12.060 1.00 92.62 692 GLY A C 1
ATOM 5061 O O . GLY A 1 692 ? -24.733 2.684 11.498 1.00 92.62 692 GLY A O 1
ATOM 5062 N N . ASN A 1 693 ? -23.002 3.576 12.641 1.00 97.44 693 ASN A N 1
ATOM 5063 C CA . ASN A 1 693 ? -22.263 2.325 12.740 1.00 97.44 693 ASN A CA 1
ATOM 5064 C C . ASN A 1 693 ? -22.880 1.404 13.792 1.00 97.44 693 ASN A C 1
ATOM 5066 O O . ASN A 1 693 ? -23.416 1.848 14.812 1.00 97.44 693 ASN A O 1
ATOM 5070 N N . THR A 1 694 ? -22.785 0.103 13.539 1.00 98.00 694 THR A N 1
ATOM 5071 C CA . THR A 1 694 ? -23.311 -0.933 14.431 1.00 98.00 694 THR A CA 1
ATOM 5072 C C . THR A 1 694 ? -22.229 -1.915 14.849 1.00 98.00 694 THR A C 1
ATOM 5074 O O . THR A 1 694 ? -21.264 -2.115 14.112 1.00 98.00 694 THR A O 1
ATOM 5077 N N . ILE A 1 695 ? -22.404 -2.508 16.029 1.00 98.50 695 ILE A N 1
ATOM 5078 C CA . ILE A 1 695 ? -21.544 -3.561 16.572 1.00 98.50 695 ILE A CA 1
ATOM 5079 C C . ILE A 1 695 ? -22.424 -4.780 16.843 1.00 98.50 695 ILE A C 1
ATOM 5081 O O . ILE A 1 695 ? -23.316 -4.720 17.693 1.00 98.50 695 ILE A O 1
ATOM 5085 N N . THR A 1 696 ? -22.167 -5.867 16.123 1.00 98.00 696 THR A N 1
ATOM 5086 C CA . THR A 1 696 ? -22.768 -7.185 16.347 1.00 98.00 696 THR A CA 1
ATOM 5087 C C . THR A 1 696 ? -21.660 -8.135 16.783 1.00 98.00 696 THR A C 1
ATOM 5089 O O . THR A 1 696 ? -20.787 -8.476 15.987 1.00 98.00 696 THR A O 1
ATOM 5092 N N . SER A 1 697 ? -21.661 -8.533 18.053 1.00 96.00 697 SER A N 1
ATOM 5093 C CA . SER A 1 697 ? -20.619 -9.388 18.634 1.00 96.00 697 SER A CA 1
ATOM 5094 C C . SER A 1 697 ? -20.890 -10.887 18.471 1.00 96.00 697 SER A C 1
ATOM 5096 O O . SER A 1 697 ? -19.970 -11.692 18.581 1.00 96.00 697 SER A O 1
ATOM 5098 N N . ASP A 1 698 ? -22.146 -11.281 18.253 1.00 96.12 698 ASP A N 1
ATOM 5099 C CA . ASP A 1 698 ? -22.638 -12.661 18.224 1.00 96.12 698 ASP A CA 1
ATOM 5100 C C . ASP A 1 698 ? -22.118 -13.506 19.404 1.00 96.12 698 ASP A C 1
ATOM 5102 O O . ASP A 1 698 ? -21.564 -14.606 19.262 1.00 96.12 698 ASP A O 1
ATOM 5106 N N . SER A 1 699 ? -22.283 -12.957 20.614 1.00 93.62 699 SER A N 1
ATOM 5107 C CA . SER A 1 699 ? -21.831 -13.548 21.885 1.00 93.62 699 SER A CA 1
ATOM 5108 C C . SER A 1 699 ? -20.310 -13.730 22.013 1.00 93.62 699 SER A C 1
ATOM 5110 O O . SER A 1 699 ? -19.864 -14.540 22.832 1.00 93.62 699 SER A O 1
ATOM 5112 N N . LYS A 1 700 ? -19.502 -13.035 21.204 1.00 96.38 700 LYS A N 1
ATOM 5113 C CA . LYS A 1 700 ? -18.043 -12.984 21.368 1.00 96.38 700 LYS A CA 1
ATOM 5114 C C . LYS A 1 700 ? -17.650 -11.826 22.279 1.00 96.38 700 LYS A C 1
ATOM 5116 O O . LYS A 1 700 ? -18.284 -10.774 22.281 1.00 96.38 700 LYS A O 1
ATOM 5121 N N . SER A 1 701 ? -16.599 -12.041 23.062 1.00 96.75 701 SER A N 1
ATOM 5122 C CA . SER A 1 701 ? -15.995 -10.980 23.863 1.00 96.75 701 SER A CA 1
ATOM 5123 C C . SER A 1 701 ? -15.098 -10.096 22.999 1.00 96.75 701 SER A C 1
ATOM 5125 O O . SER A 1 701 ? -14.640 -10.504 21.935 1.00 96.75 701 SER A O 1
ATOM 5127 N N . PHE A 1 702 ? -14.800 -8.914 23.515 1.00 98.50 702 PHE A N 1
ATOM 5128 C CA . PHE A 1 702 ? -13.634 -8.105 23.175 1.00 98.50 702 PHE A CA 1
ATOM 5129 C C . PHE A 1 702 ? -12.677 -8.114 24.370 1.00 98.50 702 PHE A C 1
ATOM 5131 O O . PHE A 1 702 ? -13.128 -8.316 25.499 1.00 98.50 702 PHE A O 1
ATOM 5138 N N . TYR A 1 703 ? -11.378 -7.880 24.168 1.00 97.94 703 TYR A N 1
ATOM 5139 C CA . TYR A 1 703 ? -10.457 -7.719 25.296 1.00 97.94 703 TYR A CA 1
ATOM 5140 C C . TYR A 1 703 ? -10.416 -6.259 25.766 1.00 97.94 703 TYR A C 1
ATOM 5142 O O . TYR A 1 703 ? -11.034 -5.943 26.784 1.00 97.94 703 TYR A O 1
ATOM 5150 N N . ASP A 1 704 ? -9.777 -5.362 25.012 1.00 98.38 704 ASP A N 1
ATOM 5151 C CA . ASP A 1 704 ? -9.849 -3.912 25.226 1.00 98.38 704 ASP A CA 1
ATOM 5152 C C . ASP A 1 704 ? -10.670 -3.224 24.127 1.00 98.38 704 ASP A C 1
ATOM 5154 O O . ASP A 1 704 ? -10.608 -3.596 22.957 1.00 98.38 704 ASP A O 1
ATOM 5158 N N . VAL A 1 705 ? -11.463 -2.221 24.516 1.00 98.56 705 VAL A N 1
ATOM 5159 C CA . VAL A 1 705 ? -12.322 -1.454 23.603 1.00 98.56 705 VAL A CA 1
ATOM 5160 C C . VAL A 1 705 ? -12.112 0.042 23.795 1.00 98.56 705 VAL A C 1
ATOM 5162 O O . VAL A 1 705 ? -12.203 0.560 24.915 1.00 98.56 705 VAL A O 1
ATOM 5165 N N . LEU A 1 706 ? -11.914 0.754 22.687 1.00 98.00 706 LEU A N 1
ATOM 5166 C CA . LEU A 1 706 ? -11.744 2.201 22.649 1.00 98.00 706 LEU A CA 1
ATOM 5167 C C . LEU A 1 706 ? -12.689 2.854 21.633 1.00 98.00 706 LEU A C 1
ATOM 5169 O O . LEU A 1 706 ? -12.761 2.450 20.485 1.00 98.00 706 LEU A O 1
ATOM 5173 N N . PHE A 1 707 ? -13.347 3.939 22.035 1.00 97.44 707 PHE A N 1
ATOM 5174 C CA . PHE A 1 707 ? -14.020 4.883 21.140 1.00 97.44 707 PHE A CA 1
ATOM 5175 C C . PHE A 1 707 ? -13.298 6.234 21.227 1.00 97.44 707 PHE A C 1
ATOM 5177 O O . PHE A 1 707 ? -13.166 6.807 22.320 1.00 97.44 707 PHE A O 1
ATOM 5184 N N . ASN A 1 708 ? -12.778 6.743 20.107 1.00 93.69 708 ASN A N 1
ATOM 5185 C CA . ASN A 1 708 ? -11.882 7.910 20.107 1.00 93.69 708 ASN A CA 1
ATOM 5186 C C . ASN A 1 708 ? -12.172 8.977 19.036 1.00 93.69 708 ASN A C 1
ATOM 5188 O O . ASN A 1 708 ? -11.558 10.048 19.081 1.00 93.69 708 ASN A O 1
ATOM 5192 N N . ASN A 1 709 ? -13.142 8.768 18.143 1.00 92.44 709 ASN A N 1
ATOM 5193 C CA . ASN A 1 709 ? -13.449 9.722 17.079 1.00 92.44 709 ASN A CA 1
ATOM 5194 C C . ASN A 1 709 ? -14.732 10.520 17.355 1.00 92.44 709 ASN A C 1
ATOM 5196 O O . ASN A 1 709 ? -15.793 9.968 17.618 1.00 92.44 709 ASN A O 1
ATOM 5200 N N . ALA A 1 710 ? -14.646 11.853 17.283 1.00 86.50 710 ALA A N 1
ATOM 5201 C CA . ALA A 1 710 ? -15.753 12.757 17.617 1.00 86.50 710 ALA A CA 1
ATOM 5202 C C . ALA A 1 710 ? -16.946 12.687 16.647 1.00 86.50 710 ALA A C 1
ATOM 5204 O O . ALA A 1 710 ? -18.040 13.111 17.018 1.00 86.50 710 ALA A O 1
ATOM 5205 N N . GLY A 1 711 ? -16.723 12.238 15.407 1.00 85.94 711 GLY A N 1
ATOM 5206 C CA . GLY A 1 711 ? -17.771 12.135 14.387 1.00 85.94 711 GLY A CA 1
ATOM 5207 C C . GLY A 1 711 ? -18.602 10.853 14.462 1.00 85.94 711 GLY A C 1
ATOM 5208 O O . GLY A 1 711 ? -19.727 10.856 13.967 1.00 85.94 711 GLY A O 1
ATOM 5209 N N . GLY A 1 712 ? -18.063 9.796 15.075 1.00 90.25 712 GLY A N 1
ATOM 5210 C CA . GLY A 1 712 ? -18.677 8.473 15.097 1.00 90.25 712 GLY A CA 1
ATOM 5211 C C . GLY A 1 712 ? -19.745 8.300 16.174 1.00 90.25 712 GLY A C 1
ATOM 5212 O O . GLY A 1 712 ? -19.560 8.713 17.325 1.00 90.25 712 GLY A O 1
ATOM 5213 N N . ASP A 1 713 ? -20.837 7.631 15.806 1.00 93.62 713 ASP A N 1
ATOM 5214 C CA . ASP A 1 713 ? -21.759 6.976 16.733 1.00 93.62 713 ASP A CA 1
ATOM 5215 C C . ASP A 1 713 ? -21.817 5.468 16.466 1.00 93.62 713 ASP A C 1
ATOM 5217 O O . ASP A 1 713 ? -21.841 5.011 15.320 1.00 93.62 713 ASP A O 1
ATOM 5221 N N . TRP A 1 714 ? -21.826 4.706 17.558 1.00 97.44 714 TRP A N 1
ATOM 5222 C CA . TRP A 1 714 ? -21.744 3.251 17.552 1.00 97.44 714 TRP A CA 1
ATOM 5223 C C . TRP A 1 714 ? -22.870 2.658 18.383 1.00 97.44 714 TRP A C 1
ATOM 5225 O O . TRP A 1 714 ? -22.914 2.845 19.602 1.00 97.44 714 TRP A O 1
ATOM 5235 N N . ALA A 1 715 ? -23.780 1.943 17.728 1.00 97.88 715 ALA A N 1
ATOM 5236 C CA . ALA A 1 715 ? -24.901 1.277 18.373 1.00 97.88 715 ALA A CA 1
ATOM 5237 C C . ALA A 1 715 ? -24.660 -0.226 18.501 1.00 97.88 715 ALA A C 1
ATOM 5239 O O . ALA A 1 715 ? -24.335 -0.900 17.524 1.00 97.88 715 ALA A O 1
ATOM 5240 N N . LEU A 1 716 ? -24.878 -0.765 19.699 1.00 98.31 716 LEU A N 1
ATOM 5241 C CA . LEU A 1 716 ? -24.945 -2.211 19.874 1.00 98.31 716 LEU A CA 1
ATOM 5242 C C . LEU A 1 716 ? -26.154 -2.790 19.131 1.00 98.31 716 LEU A C 1
ATOM 5244 O O . LEU A 1 716 ? -27.251 -2.222 19.172 1.00 98.31 716 LEU A O 1
ATOM 5248 N N . SER A 1 717 ? -25.945 -3.938 18.493 1.00 98.12 717 SER A N 1
ATOM 5249 C CA . SER A 1 717 ? -26.982 -4.775 17.879 1.00 98.12 717 SER A CA 1
ATOM 5250 C C . SER A 1 717 ? -27.320 -6.007 18.723 1.00 98.12 717 SER A C 1
ATOM 5252 O O . SER A 1 717 ? -28.355 -6.632 18.489 1.00 98.12 717 SER A O 1
ATOM 5254 N N . ASP A 1 718 ? -26.477 -6.340 19.698 1.00 98.31 718 ASP A N 1
ATOM 5255 C CA . ASP A 1 718 ? -26.621 -7.439 20.648 1.00 98.31 718 ASP A CA 1
ATOM 5256 C C . ASP A 1 718 ? -25.888 -7.144 21.972 1.00 98.31 718 ASP A C 1
ATOM 5258 O O . ASP A 1 718 ? -25.339 -6.056 22.164 1.00 98.31 718 ASP A O 1
ATOM 5262 N N . ASP A 1 719 ? -25.949 -8.086 22.919 1.00 98.19 719 ASP A N 1
ATOM 5263 C CA . ASP A 1 719 ? -25.234 -7.986 24.196 1.00 98.19 719 ASP A CA 1
ATOM 5264 C C . ASP A 1 719 ? -23.717 -8.032 23.959 1.00 98.19 719 ASP A C 1
ATOM 5266 O O . ASP A 1 719 ? -23.242 -8.825 23.149 1.00 98.19 719 ASP A O 1
ATOM 5270 N N . MET A 1 720 ? -22.953 -7.216 24.689 1.00 98.00 720 MET A N 1
ATOM 5271 C CA . MET A 1 720 ? -21.505 -7.066 24.501 1.00 98.00 720 MET A CA 1
ATOM 5272 C C . MET A 1 720 ? -20.737 -7.442 25.770 1.00 98.00 720 MET A C 1
ATOM 5274 O O . MET A 1 720 ? -21.083 -7.009 26.871 1.00 98.00 720 MET A O 1
ATOM 5278 N N . VAL A 1 721 ? -19.640 -8.186 25.619 1.00 98.31 721 VAL A N 1
ATOM 5279 C CA . VAL A 1 721 ? -18.714 -8.508 26.715 1.00 98.31 721 VAL A CA 1
ATOM 5280 C C . VAL A 1 721 ? -17.339 -7.910 26.425 1.00 98.31 721 VAL A C 1
ATOM 5282 O O . VAL A 1 721 ? -16.816 -8.056 25.324 1.00 98.31 721 VAL A O 1
ATOM 5285 N N . VAL A 1 722 ? -16.756 -7.236 27.416 1.00 98.62 722 VAL A N 1
ATOM 5286 C CA . VAL A 1 722 ? -15.397 -6.686 27.391 1.00 98.62 722 VAL A CA 1
ATOM 5287 C C . VAL A 1 722 ? -14.606 -7.287 28.550 1.00 98.62 722 VAL A C 1
ATOM 5289 O O . VAL A 1 722 ? -14.782 -6.910 29.713 1.00 98.62 722 VAL A O 1
ATOM 5292 N N . ASP A 1 723 ? -13.716 -8.219 28.225 1.00 97.94 723 ASP A N 1
ATOM 5293 C CA . ASP A 1 723 ? -12.936 -9.003 29.182 1.00 97.94 723 ASP A CA 1
ATOM 5294 C C . ASP A 1 723 ? -11.880 -8.151 29.907 1.00 97.94 723 ASP A C 1
ATOM 5296 O O . ASP A 1 723 ? -11.346 -8.576 30.934 1.00 97.94 723 ASP A O 1
ATOM 5300 N N . ASN A 1 724 ? -11.558 -6.946 29.426 1.00 97.88 724 ASN A N 1
ATOM 5301 C CA . ASN A 1 724 ? -10.690 -5.992 30.110 1.00 97.88 724 ASN A CA 1
ATOM 5302 C C . ASN A 1 724 ? -11.343 -4.605 30.241 1.00 97.88 724 ASN A C 1
ATOM 5304 O O . ASN A 1 724 ? -12.227 -4.447 31.088 1.00 97.88 724 ASN A O 1
ATOM 5308 N N . SER A 1 725 ? -10.891 -3.584 29.510 1.00 98.06 725 SER A N 1
ATOM 5309 C CA . SER A 1 725 ? -11.316 -2.196 29.728 1.00 98.06 725 SER A CA 1
ATOM 5310 C C . SER A 1 725 ? -12.134 -1.637 28.566 1.00 98.06 725 SER A C 1
ATOM 5312 O O . SER A 1 725 ? -11.785 -1.812 27.404 1.00 98.06 725 SER A O 1
ATOM 5314 N N . LEU A 1 726 ? -13.185 -0.880 28.893 1.00 98.62 726 LEU A N 1
ATOM 5315 C CA . LEU A 1 726 ? -13.953 -0.081 27.939 1.00 98.62 726 LEU A CA 1
ATOM 5316 C C . LEU A 1 726 ? -13.655 1.405 28.153 1.00 98.62 726 LEU A C 1
ATOM 5318 O O . LEU A 1 726 ? -13.841 1.947 29.249 1.00 98.62 726 LEU A O 1
ATOM 5322 N N . THR A 1 727 ? -13.219 2.078 27.091 1.00 98.12 727 THR A N 1
ATOM 5323 C CA . THR A 1 727 ? -12.861 3.498 27.110 1.00 98.12 727 THR A CA 1
ATOM 5324 C C . THR A 1 727 ? -13.618 4.272 26.035 1.00 98.12 727 THR A C 1
ATOM 5326 O O . THR A 1 727 ? -13.548 3.946 24.859 1.00 98.12 727 THR A O 1
ATOM 5329 N N . VAL A 1 728 ? -14.282 5.364 26.414 1.00 97.38 728 VAL A N 1
ATOM 5330 C CA . VAL A 1 728 ? -14.925 6.306 25.483 1.00 97.38 728 VAL A CA 1
ATOM 5331 C C . VAL A 1 728 ? -14.281 7.676 25.659 1.00 97.38 728 VAL A C 1
ATOM 5333 O O . VAL A 1 728 ? -14.668 8.451 26.533 1.00 97.38 728 VAL A O 1
ATOM 5336 N N . THR A 1 729 ? -13.263 7.993 24.861 1.00 95.31 729 THR A N 1
ATOM 5337 C CA . THR A 1 729 ? -12.567 9.293 24.939 1.00 95.31 729 THR A CA 1
ATOM 5338 C C . THR A 1 729 ? -13.268 10.394 24.140 1.00 95.31 729 THR A C 1
ATOM 5340 O O . THR A 1 729 ? -13.239 11.560 24.549 1.00 95.31 729 THR A O 1
ATOM 5343 N N . SER A 1 730 ? -13.922 10.018 23.039 1.00 93.44 730 SER A N 1
ATOM 5344 C CA . SER A 1 730 ? -14.672 10.881 22.124 1.00 93.44 730 SER A CA 1
ATOM 5345 C C . SER A 1 730 ? -15.750 10.060 21.399 1.00 93.44 730 SER A C 1
ATOM 5347 O O . SER A 1 730 ? -15.726 8.834 21.471 1.00 93.44 730 SER A O 1
ATOM 5349 N N . GLY A 1 731 ? -16.682 10.727 20.714 1.00 92.50 731 GLY A N 1
ATOM 5350 C CA . GLY A 1 731 ? -17.785 10.075 19.993 1.00 92.50 731 GLY A CA 1
ATOM 5351 C C . GLY A 1 731 ? -18.952 9.667 20.894 1.00 92.50 731 GLY A C 1
ATOM 5352 O O . GLY A 1 731 ? -18.992 10.008 22.084 1.00 92.50 731 GLY A O 1
ATOM 5353 N N . GLU A 1 732 ? -19.926 8.963 20.315 1.00 94.81 732 GLU A N 1
ATOM 5354 C CA . GLU A 1 732 ? -21.087 8.426 21.030 1.00 94.81 732 GLU A CA 1
ATOM 5355 C C . GLU A 1 732 ? -21.117 6.893 20.991 1.00 94.81 732 GLU A C 1
ATOM 5357 O O . GLU A 1 732 ? -21.223 6.286 19.930 1.00 94.81 732 GLU A O 1
ATOM 5362 N N . PHE A 1 733 ? -21.102 6.264 22.165 1.00 97.12 733 PHE A N 1
ATOM 5363 C CA . PHE A 1 733 ? -21.373 4.838 22.321 1.00 97.12 733 PHE A CA 1
ATOM 5364 C C . PHE A 1 733 ? -22.806 4.627 22.831 1.00 97.12 733 PHE A C 1
ATOM 5366 O O . PHE A 1 733 ? -23.193 5.184 23.862 1.00 97.12 733 PHE A O 1
ATOM 5373 N N . GLN A 1 734 ? -23.615 3.841 22.123 1.00 97.19 734 GLN A N 1
ATOM 5374 C CA . GLN A 1 734 ? -25.041 3.655 22.394 1.00 97.19 734 GLN A CA 1
ATOM 5375 C C . GLN A 1 734 ? -25.331 2.203 22.808 1.00 97.19 734 GLN A C 1
ATOM 5377 O O . GLN A 1 734 ? -25.277 1.282 21.995 1.00 97.19 734 GLN A O 1
ATOM 5382 N N . GLY A 1 735 ? -25.708 1.999 24.075 1.00 96.81 735 GLY A N 1
ATOM 5383 C CA . GLY A 1 735 ? -26.012 0.663 24.613 1.00 96.81 735 GLY A CA 1
ATOM 5384 C C . GLY A 1 735 ? -27.377 0.099 24.191 1.00 96.81 735 GLY A C 1
ATOM 5385 O O . GLY A 1 735 ? -27.628 -1.096 24.320 1.00 96.81 735 GLY A O 1
ATOM 5386 N N . GLY A 1 736 ? -28.288 0.944 23.695 1.00 97.12 736 GLY A N 1
ATOM 5387 C CA . GLY A 1 736 ? -29.598 0.504 23.207 1.00 97.12 736 GLY A CA 1
ATOM 5388 C C . GLY A 1 736 ? -30.438 -0.194 24.285 1.00 97.12 736 GLY A C 1
ATOM 5389 O O . GLY A 1 736 ? -30.773 0.409 25.305 1.00 97.12 736 GLY A O 1
ATOM 5390 N N . SER A 1 737 ? -30.831 -1.445 24.036 1.00 97.38 737 SER A N 1
ATOM 5391 C CA . SER A 1 737 ? -31.538 -2.307 24.998 1.00 97.38 737 SER A CA 1
ATOM 5392 C C . SER A 1 737 ? -30.729 -3.532 25.421 1.00 97.38 737 SER A C 1
ATOM 5394 O O . SER A 1 737 ? -31.313 -4.459 25.976 1.00 97.38 737 SER A O 1
ATOM 5396 N N . TYR A 1 738 ? -29.436 -3.539 25.112 1.00 98.31 738 TYR A N 1
ATOM 5397 C CA . TYR A 1 738 ? -28.559 -4.692 25.261 1.00 98.31 738 TYR A CA 1
ATOM 5398 C C . TYR A 1 738 ? -27.742 -4.592 26.541 1.00 98.31 738 TYR A C 1
ATOM 5400 O O . TYR A 1 738 ? -27.486 -3.492 27.036 1.00 98.31 738 TYR A O 1
ATOM 5408 N N . ASP A 1 739 ? -27.373 -5.733 27.104 1.00 97.50 739 ASP A N 1
ATOM 5409 C CA . ASP A 1 739 ? -26.553 -5.786 28.305 1.00 97.50 739 ASP A CA 1
ATOM 5410 C C . ASP A 1 739 ? -25.063 -5.676 27.934 1.00 97.50 739 ASP A C 1
ATOM 5412 O O . ASP A 1 739 ? -24.605 -6.205 26.922 1.00 97.50 739 ASP A O 1
ATOM 5416 N N . LEU A 1 740 ? -24.305 -4.951 28.758 1.00 98.44 740 LEU A N 1
ATOM 5417 C CA . LEU A 1 740 ? -22.860 -4.806 28.648 1.00 98.44 740 LEU A CA 1
ATOM 5418 C C . LEU A 1 740 ? -22.188 -5.376 29.887 1.00 98.44 740 LEU A C 1
ATOM 5420 O O . LEU A 1 740 ? -22.497 -4.966 31.008 1.00 98.44 740 LEU A O 1
ATOM 5424 N N . THR A 1 741 ? -21.203 -6.233 29.682 1.00 98.50 741 THR A N 1
ATOM 5425 C CA . THR A 1 741 ? -20.380 -6.788 30.755 1.00 98.50 741 THR A CA 1
ATOM 5426 C C . THR A 1 741 ? -18.952 -6.288 30.604 1.00 98.50 741 THR A C 1
ATOM 5428 O O . THR A 1 741 ? -18.372 -6.422 29.532 1.00 98.50 741 THR A O 1
ATOM 5431 N N . VAL A 1 742 ? -18.382 -5.699 31.656 1.00 98.62 742 VAL A N 1
ATOM 5432 C CA . VAL A 1 742 ? -17.008 -5.172 31.656 1.00 98.62 742 VAL A CA 1
ATOM 5433 C C . VAL A 1 742 ? -16.241 -5.728 32.847 1.00 98.62 742 VAL A C 1
ATOM 5435 O O . VAL A 1 742 ? -16.561 -5.451 34.004 1.00 98.62 742 VAL A O 1
ATOM 5438 N N . SER A 1 743 ? -15.185 -6.489 32.589 1.00 98.19 743 SER A N 1
ATOM 5439 C CA . SER A 1 743 ? -14.469 -7.188 33.656 1.00 98.19 743 SER A CA 1
ATOM 5440 C C . SER A 1 743 ? -13.463 -6.296 34.403 1.00 98.19 743 SER A C 1
ATOM 5442 O O . SER A 1 743 ? -13.261 -6.488 35.608 1.00 98.19 743 SER A O 1
ATOM 5444 N N . ALA A 1 744 ? -12.863 -5.288 33.754 1.00 98.19 744 ALA A N 1
ATOM 5445 C CA . ALA A 1 744 ? -11.940 -4.328 34.374 1.00 98.19 744 ALA A CA 1
ATOM 5446 C C . ALA A 1 744 ? -12.499 -2.895 34.382 1.00 98.19 744 ALA A C 1
ATOM 5448 O O . ALA A 1 744 ? -13.434 -2.617 35.134 1.00 98.19 744 ALA A O 1
ATOM 5449 N N . ASN A 1 745 ? -11.903 -1.957 33.644 1.00 98.31 745 ASN A N 1
ATOM 5450 C CA . ASN A 1 745 ? -12.157 -0.527 33.826 1.00 98.31 745 ASN A CA 1
ATOM 5451 C C . ASN A 1 745 ? -13.235 0.014 32.887 1.00 98.31 745 ASN A C 1
ATOM 5453 O O . ASN A 1 745 ? -13.348 -0.410 31.741 1.00 98.31 745 ASN A O 1
ATOM 5457 N N . TRP A 1 746 ? -13.955 1.028 33.363 1.00 98.44 746 TRP A N 1
ATOM 5458 C CA . TRP A 1 746 ? -14.836 1.865 32.555 1.00 98.44 746 TRP A CA 1
ATOM 5459 C C . TRP A 1 746 ? -14.323 3.301 32.589 1.00 98.44 746 TRP A C 1
ATOM 5461 O O . TRP A 1 746 ? -14.290 3.923 33.653 1.00 98.44 746 TRP A O 1
ATOM 5471 N N . THR A 1 747 ? -13.956 3.856 31.437 1.00 97.62 747 THR A N 1
ATOM 5472 C CA . THR A 1 747 ? -13.368 5.199 31.359 1.00 97.62 747 THR A CA 1
ATOM 5473 C C . THR A 1 747 ? -14.140 6.095 30.401 1.00 97.62 747 THR A C 1
ATOM 5475 O O . THR A 1 747 ? -14.190 5.829 29.205 1.00 97.62 747 THR A O 1
ATOM 5478 N N . MET A 1 748 ? -14.683 7.205 30.908 1.00 96.75 748 MET A N 1
ATOM 5479 C CA . MET A 1 748 ? -15.290 8.261 30.090 1.00 96.75 748 MET A CA 1
ATOM 5480 C C . MET A 1 748 ? -14.376 9.488 30.015 1.00 96.75 748 MET A C 1
ATOM 5482 O O . MET A 1 748 ? -14.101 10.145 31.022 1.00 96.75 748 MET A O 1
ATOM 5486 N N . GLY A 1 749 ? -13.940 9.839 28.809 1.00 94.19 749 GLY A N 1
ATOM 5487 C CA . GLY A 1 749 ? -13.296 11.114 28.516 1.00 94.19 749 GLY A CA 1
ATOM 5488 C C . GLY A 1 749 ? -14.292 12.274 28.544 1.00 94.19 749 GLY A C 1
ATOM 5489 O O . GLY A 1 749 ? -15.501 12.096 28.429 1.00 94.19 749 GLY A O 1
ATOM 5490 N N . SER A 1 750 ? -13.788 13.502 28.657 1.00 91.94 750 SER A N 1
ATOM 5491 C CA . SER A 1 750 ? -14.631 14.706 28.748 1.00 91.94 750 SER A CA 1
ATOM 5492 C C . SER A 1 750 ? -15.437 15.020 27.482 1.00 91.94 750 SER A C 1
ATOM 5494 O O . SER A 1 750 ? -16.370 15.819 27.554 1.00 91.94 750 SER A O 1
ATOM 5496 N N . SER A 1 751 ? -15.060 14.433 26.341 1.00 92.81 751 SER A N 1
ATOM 5497 C CA . SER A 1 751 ? -15.737 14.596 25.044 1.00 92.81 751 SER A CA 1
ATOM 5498 C C . SER A 1 751 ? -16.500 13.344 24.601 1.00 92.81 751 SER A C 1
ATOM 5500 O O . SER A 1 751 ? -17.240 13.412 23.624 1.00 92.81 751 SER A O 1
ATOM 5502 N N . GLY A 1 752 ? -16.331 12.219 25.301 1.00 94.00 752 GLY A N 1
ATOM 5503 C CA . GLY A 1 752 ? -17.043 10.977 25.024 1.00 94.00 752 GLY A CA 1
ATOM 5504 C C . GLY A 1 752 ? -18.454 10.998 25.606 1.00 94.00 752 GLY A C 1
ATOM 5505 O O . GLY A 1 752 ? -18.684 11.551 26.684 1.00 94.00 752 GLY A O 1
ATOM 5506 N N . THR A 1 753 ? -19.401 10.381 24.906 1.00 94.31 753 THR A N 1
ATOM 5507 C CA . THR A 1 753 ? -20.791 10.240 25.353 1.00 94.31 753 THR A CA 1
ATOM 5508 C C . THR A 1 753 ? -21.181 8.769 25.385 1.00 94.31 753 THR A C 1
ATOM 5510 O O . THR A 1 753 ? -20.945 8.046 24.424 1.00 94.31 753 THR A O 1
ATOM 5513 N N . PHE A 1 754 ? -21.805 8.330 26.479 1.00 96.88 754 PHE A N 1
ATOM 5514 C CA . PHE A 1 754 ? -22.477 7.035 26.549 1.00 96.88 754 PHE A CA 1
ATOM 5515 C C . PHE A 1 754 ? -23.988 7.250 26.653 1.00 96.88 754 PHE A C 1
ATOM 5517 O O . PHE A 1 754 ? -24.472 7.853 27.616 1.00 96.88 754 PHE A O 1
ATOM 5524 N N . THR A 1 755 ? -24.732 6.744 25.673 1.00 96.31 755 THR A N 1
ATOM 5525 C CA . THR A 1 755 ? -26.196 6.784 25.635 1.00 96.31 755 THR A CA 1
ATOM 5526 C C . THR A 1 755 ? -26.736 5.407 26.002 1.00 96.31 755 THR A C 1
ATOM 5528 O O . THR A 1 755 ? -26.889 4.522 25.162 1.00 96.31 755 THR A O 1
ATOM 5531 N N . ALA A 1 756 ? -27.034 5.220 27.289 1.00 96.81 756 ALA A N 1
ATOM 5532 C CA . ALA A 1 756 ? -27.415 3.917 27.833 1.00 96.81 756 ALA A CA 1
ATOM 5533 C C . ALA A 1 756 ? -28.730 3.352 27.257 1.00 96.81 756 ALA A C 1
ATOM 5535 O O . ALA A 1 756 ? -28.898 2.144 27.163 1.00 96.81 756 ALA A O 1
ATOM 5536 N N . GLY A 1 757 ? -29.702 4.195 26.891 1.00 96.88 757 GLY A N 1
ATOM 5537 C CA . GLY A 1 757 ? -31.034 3.706 26.516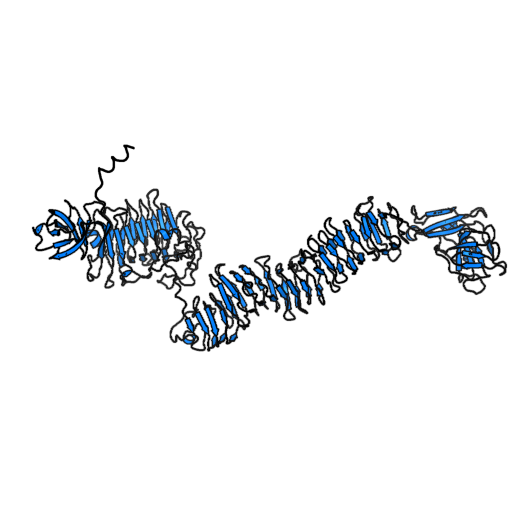 1.00 96.88 757 GLY A CA 1
ATOM 5538 C C . GLY A 1 757 ? -31.695 2.949 27.677 1.00 96.88 757 GLY A C 1
ATOM 5539 O O . GLY A 1 757 ? -31.918 3.528 28.741 1.00 96.88 757 GLY A O 1
ATOM 5540 N N . THR A 1 758 ? -32.013 1.669 27.479 1.00 97.81 758 THR A N 1
ATOM 5541 C CA . THR A 1 758 ? -32.476 0.752 28.534 1.00 97.81 758 THR A CA 1
ATOM 5542 C C . THR A 1 758 ? -31.445 -0.319 28.900 1.00 97.81 758 THR A C 1
ATOM 5544 O O . THR A 1 758 ? -31.817 -1.277 29.576 1.00 97.81 758 THR A O 1
ATOM 5547 N N . SER A 1 759 ? -30.185 -0.164 28.480 1.00 98.31 759 SER A N 1
ATOM 5548 C CA . SER A 1 759 ? -29.109 -1.124 28.733 1.00 98.31 759 SER A CA 1
ATOM 5549 C C . SER A 1 759 ? -28.817 -1.342 30.216 1.00 98.31 759 SER A C 1
ATOM 5551 O O . SER A 1 759 ? -29.169 -0.533 31.093 1.00 98.31 759 SER A O 1
ATOM 5553 N N . SER A 1 760 ? -28.124 -2.440 30.486 1.00 98.31 760 SER A N 1
ATOM 5554 C CA . SER A 1 760 ? -27.514 -2.729 31.776 1.00 98.31 760 SER A CA 1
ATOM 5555 C C . SER A 1 760 ? -26.000 -2.776 31.627 1.00 98.31 760 SER A C 1
ATOM 5557 O O . SER A 1 760 ? -25.515 -3.293 30.633 1.00 98.31 760 SER A O 1
ATOM 5559 N N . VAL A 1 761 ? -25.256 -2.250 32.600 1.00 98.75 761 VAL A N 1
ATOM 5560 C CA . VAL A 1 761 ? -23.795 -2.411 32.668 1.00 98.75 761 VAL A CA 1
ATOM 5561 C C . VAL A 1 761 ? -23.445 -3.210 33.916 1.00 98.75 761 VAL A C 1
ATOM 5563 O O . VAL A 1 761 ? -23.798 -2.797 35.025 1.00 98.75 761 VAL A O 1
ATOM 5566 N N . GLU A 1 762 ? -22.770 -4.342 33.742 1.00 98.62 762 GLU A N 1
ATOM 5567 C CA . GLU A 1 762 ? -22.341 -5.238 34.814 1.00 98.62 762 GLU A CA 1
ATOM 5568 C C . GLU A 1 762 ? -20.814 -5.328 34.913 1.00 98.62 762 GLU A C 1
ATOM 5570 O O . GLU A 1 762 ? -20.124 -5.493 33.912 1.00 98.62 762 GLU A O 1
ATOM 5575 N N . PHE A 1 763 ? -20.288 -5.248 36.139 1.00 98.69 763 PHE A N 1
ATOM 5576 C CA . PHE A 1 763 ? -18.882 -5.536 36.433 1.00 98.69 763 PHE A CA 1
ATOM 5577 C C . PHE A 1 763 ? -18.762 -6.902 37.112 1.00 98.69 763 PHE A C 1
ATOM 5579 O O . PHE A 1 763 ? -19.185 -7.053 38.264 1.00 98.69 763 PHE A O 1
ATOM 5586 N N . ASP A 1 764 ? -18.185 -7.889 36.422 1.00 96.44 764 ASP A N 1
ATOM 5587 C CA . ASP A 1 764 ? -18.439 -9.303 36.730 1.00 96.44 764 ASP A CA 1
ATOM 5588 C C . ASP A 1 764 ? -17.211 -10.175 37.065 1.00 96.44 764 ASP A C 1
ATOM 5590 O O . ASP A 1 764 ? -17.385 -11.319 37.484 1.00 96.44 764 ASP A O 1
ATOM 5594 N N . ASP A 1 765 ? -15.984 -9.660 36.970 1.00 97.62 765 ASP A N 1
ATOM 5595 C CA . ASP A 1 765 ? -14.768 -10.449 37.230 1.00 97.62 765 ASP A CA 1
ATOM 5596 C C . ASP A 1 765 ? -14.127 -10.107 38.583 1.00 97.62 765 ASP A C 1
ATOM 5598 O O . ASP A 1 765 ? -13.473 -9.074 38.733 1.00 97.62 765 ASP A O 1
ATOM 5602 N N . SER A 1 766 ? -14.274 -10.973 39.589 1.00 97.00 766 SER A N 1
ATOM 5603 C CA . SER A 1 766 ? -13.703 -10.752 40.929 1.00 97.00 766 SER A CA 1
ATOM 5604 C C . SER A 1 766 ? -12.180 -10.871 41.000 1.00 97.00 766 SER A C 1
ATOM 5606 O O . SER A 1 766 ? -11.591 -10.473 42.006 1.00 97.00 766 SER A O 1
ATOM 5608 N N . SER A 1 767 ? -11.519 -11.377 39.955 1.00 97.62 767 SER A N 1
ATOM 5609 C CA . SER A 1 767 ? -10.056 -11.388 39.878 1.00 97.62 767 SER A CA 1
ATOM 5610 C C . SER A 1 767 ? -9.471 -10.014 39.531 1.00 97.62 767 SER A C 1
ATOM 5612 O O . SER A 1 767 ? -8.287 -9.770 39.783 1.00 97.62 767 SER A O 1
ATOM 5614 N N . LYS A 1 768 ? -10.302 -9.097 39.015 1.00 97.81 768 LYS A N 1
ATOM 5615 C CA . LYS A 1 768 ? -9.913 -7.746 38.599 1.00 97.81 768 LYS A CA 1
ATOM 5616 C C . LYS A 1 768 ? -10.561 -6.685 39.484 1.00 97.81 768 LYS A C 1
ATOM 5618 O O . LYS A 1 768 ? -11.740 -6.760 39.825 1.00 97.81 768 LYS A O 1
ATOM 5623 N N . THR A 1 769 ? -9.811 -5.636 39.805 1.00 98.06 769 THR A N 1
ATOM 5624 C CA . THR A 1 769 ? -10.395 -4.401 40.347 1.00 98.06 769 THR A CA 1
ATOM 5625 C C . THR A 1 769 ? -10.913 -3.568 39.185 1.00 98.06 769 THR A C 1
ATOM 5627 O O . THR A 1 769 ? -10.150 -3.271 38.270 1.00 98.06 769 THR A O 1
ATOM 5630 N N . SER A 1 770 ? -12.182 -3.174 39.237 1.00 98.50 770 SER A N 1
ATOM 5631 C CA . SER A 1 770 ? -12.754 -2.241 38.266 1.00 98.50 770 SER A CA 1
ATOM 5632 C C . SER A 1 770 ? -12.610 -0.813 38.759 1.00 98.50 770 SER A C 1
ATOM 5634 O O . SER A 1 770 ? -12.915 -0.538 39.918 1.00 98.50 770 SER A O 1
ATOM 5636 N N . VAL A 1 771 ? -12.191 0.101 37.888 1.00 98.25 771 VAL A N 1
ATOM 5637 C CA . VAL A 1 771 ? -12.231 1.538 38.170 1.00 98.25 771 VAL A CA 1
ATOM 5638 C C . VAL A 1 771 ? -13.181 2.230 37.203 1.00 98.25 771 VAL A C 1
ATOM 5640 O O . VAL A 1 771 ? -13.112 2.005 35.995 1.00 98.25 771 VAL A O 1
ATOM 5643 N N . ILE A 1 772 ? -14.069 3.067 37.741 1.00 98.12 772 ILE A N 1
ATOM 5644 C CA . ILE A 1 772 ? -15.023 3.865 36.966 1.00 98.12 772 ILE A CA 1
ATOM 5645 C C . ILE A 1 772 ? -14.561 5.324 36.972 1.00 98.12 772 ILE A C 1
ATOM 5647 O O . ILE A 1 772 ? -14.626 5.996 38.008 1.00 98.12 772 ILE A O 1
ATOM 5651 N N . TYR A 1 773 ? -14.109 5.801 35.812 1.00 95.94 773 TYR A N 1
ATOM 5652 C CA . TYR A 1 773 ? -13.622 7.162 35.580 1.00 95.94 773 TYR A CA 1
ATOM 5653 C C . TYR A 1 773 ? -14.583 8.000 34.731 1.00 95.94 773 TYR A C 1
ATOM 5655 O O . TYR A 1 773 ? -15.250 7.506 33.818 1.00 95.94 773 TYR A O 1
ATOM 5663 N N . GLY A 1 774 ? -14.572 9.306 34.988 1.00 92.56 774 GLY A N 1
ATOM 5664 C CA . GLY A 1 774 ? -15.302 10.324 34.253 1.00 92.56 774 GLY A CA 1
ATOM 5665 C C . GLY A 1 774 ? -16.763 10.477 34.672 1.00 92.56 774 GLY A C 1
ATOM 5666 O O . GLY A 1 774 ? -17.280 9.821 35.578 1.00 92.56 774 GLY A O 1
ATOM 5667 N N . LEU A 1 775 ? -17.457 11.395 33.996 1.00 87.25 775 LEU A N 1
ATOM 5668 C CA . LEU A 1 775 ? -18.892 11.599 34.187 1.00 87.25 775 LEU A CA 1
ATOM 5669 C C . LEU A 1 775 ? -19.661 10.521 33.422 1.00 87.25 775 LEU A C 1
ATOM 5671 O O . LEU A 1 775 ? -19.921 10.662 32.231 1.00 87.25 775 LEU A O 1
ATOM 5675 N N . THR A 1 776 ? -20.030 9.452 34.119 1.00 86.75 776 THR A N 1
ATOM 5676 C CA . THR A 1 776 ? -20.800 8.337 33.556 1.00 86.75 776 THR A CA 1
ATOM 5677 C C . THR A 1 776 ? -22.281 8.385 33.958 1.00 86.75 776 THR A C 1
ATOM 5679 O O . THR A 1 776 ? -22.641 8.747 35.089 1.00 86.75 776 THR A O 1
ATOM 5682 N N . ALA A 1 777 ? -23.149 8.016 33.012 1.00 95.00 777 ALA A N 1
ATOM 5683 C CA . ALA A 1 777 ? -24.581 7.842 33.204 1.00 95.00 777 ALA A CA 1
ATOM 5684 C C . ALA A 1 777 ? -25.021 6.461 32.690 1.00 95.00 777 ALA A C 1
ATOM 5686 O O . ALA A 1 777 ? -25.122 6.238 31.487 1.00 95.00 777 ALA A O 1
ATOM 5687 N N . PHE A 1 778 ? -25.314 5.547 33.610 1.00 98.12 778 PHE A N 1
ATOM 5688 C CA . PHE A 1 778 ? -25.839 4.216 33.313 1.00 98.12 778 PHE A CA 1
ATOM 5689 C C . PHE A 1 778 ? -27.369 4.202 33.384 1.00 98.12 778 PHE A C 1
ATOM 5691 O O . PHE A 1 778 ? -27.969 4.995 34.117 1.00 98.12 778 PHE A O 1
ATOM 5698 N N . ASN A 1 779 ? -28.014 3.263 32.686 1.00 98.25 779 ASN A N 1
ATOM 5699 C CA . ASN A 1 779 ? -29.428 2.984 32.927 1.00 98.25 779 ASN A CA 1
ATOM 5700 C C . ASN A 1 779 ? -29.608 2.004 34.094 1.00 98.25 779 ASN A C 1
ATOM 5702 O O . ASN A 1 779 ? -30.174 2.389 35.122 1.00 98.25 779 ASN A O 1
ATOM 5706 N N . ASN A 1 780 ? -29.055 0.795 33.984 1.00 98.50 780 ASN A N 1
ATOM 5707 C CA . ASN A 1 780 ? -28.831 -0.086 35.130 1.00 98.50 780 ASN A CA 1
ATOM 5708 C C . ASN A 1 780 ? -27.326 -0.240 35.377 1.00 98.50 780 ASN A C 1
ATOM 5710 O O . ASN A 1 780 ? -26.571 -0.408 34.424 1.00 98.50 780 ASN A O 1
ATOM 5714 N N . LEU A 1 781 ? -26.903 -0.209 36.640 1.00 98.56 781 LEU A N 1
ATOM 5715 C CA . LEU A 1 781 ? -25.540 -0.543 37.060 1.00 98.56 781 LEU A CA 1
ATOM 5716 C C . LEU A 1 781 ? -25.599 -1.739 38.012 1.00 98.56 781 LEU A C 1
ATOM 5718 O O . LEU A 1 781 ? -26.259 -1.660 39.053 1.00 98.56 781 LEU A O 1
ATOM 5722 N N . LEU A 1 782 ? -24.923 -2.825 37.642 1.00 98.69 782 LEU A N 1
ATOM 5723 C CA . LEU A 1 782 ? -24.950 -4.106 38.335 1.00 98.69 782 LEU A CA 1
ATOM 5724 C C . LEU A 1 782 ? -23.546 -4.494 38.797 1.00 98.69 782 LEU A C 1
ATOM 5726 O O . LEU A 1 782 ? -22.581 -4.435 38.039 1.00 98.69 782 LEU A O 1
ATOM 5730 N N . VAL A 1 783 ? -23.441 -4.941 40.045 1.00 98.56 783 VAL A N 1
ATOM 5731 C CA . VAL A 1 783 ? -22.247 -5.611 40.568 1.00 98.56 783 VAL A CA 1
ATOM 5732 C C . VAL A 1 783 ? -22.716 -6.776 41.429 1.00 98.56 783 VAL A C 1
ATOM 5734 O O . VAL A 1 783 ? -23.043 -6.608 42.605 1.00 98.56 783 VAL A O 1
ATOM 5737 N N . ARG A 1 784 ? -22.837 -7.954 40.815 1.00 97.88 784 ARG A N 1
ATOM 5738 C CA . ARG A 1 784 ? -23.395 -9.158 41.460 1.00 97.88 784 ARG A CA 1
ATOM 5739 C C . ARG A 1 784 ? -22.379 -10.282 41.616 1.00 97.88 784 ARG A C 1
ATOM 5741 O O . ARG A 1 784 ? -22.702 -11.337 42.165 1.00 97.88 784 ARG A O 1
ATOM 5748 N N . THR A 1 785 ? -21.157 -10.079 41.132 1.00 97.75 785 THR A N 1
ATOM 5749 C CA . THR A 1 785 ? -20.073 -11.032 41.339 1.00 97.75 785 THR A CA 1
ATOM 5750 C C . THR A 1 785 ? -19.583 -10.940 42.776 1.00 97.75 785 THR A C 1
ATOM 5752 O O . THR A 1 785 ? -19.084 -9.909 43.230 1.00 97.75 785 THR A O 1
ATOM 5755 N N . ALA A 1 786 ? -19.710 -12.059 43.487 1.00 97.81 786 ALA A N 1
ATOM 5756 C CA . ALA A 1 786 ? -19.165 -12.260 44.821 1.00 97.81 786 ALA A CA 1
ATOM 5757 C C . ALA A 1 786 ? -17.700 -11.793 44.901 1.00 97.81 786 ALA A C 1
ATOM 5759 O O . ALA A 1 786 ? -16.873 -12.173 44.070 1.00 97.81 786 ALA A O 1
ATOM 5760 N N . SER A 1 787 ? -17.373 -10.999 45.922 1.00 97.38 787 SER A N 1
ATOM 5761 C CA . SER A 1 787 ? -16.022 -10.464 46.152 1.00 97.38 787 SER A CA 1
ATOM 5762 C C . SER A 1 787 ? -15.482 -9.522 45.067 1.00 97.38 787 SER A C 1
ATOM 5764 O O . SER A 1 787 ? -14.280 -9.263 45.041 1.00 97.38 787 SER A O 1
ATOM 5766 N N . LYS A 1 788 ? -16.328 -8.986 44.176 1.00 98.50 788 LYS A N 1
ATOM 5767 C CA . LYS A 1 788 ? -15.900 -7.962 43.215 1.00 98.50 788 LYS A CA 1
ATOM 5768 C C . LYS A 1 788 ? -15.552 -6.656 43.929 1.00 98.50 788 LYS A C 1
ATOM 5770 O O . LYS A 1 788 ? -16.274 -6.217 44.820 1.00 98.50 788 LYS A O 1
ATOM 5775 N N . ARG A 1 789 ? -14.482 -5.999 43.482 1.00 98.19 789 ARG A N 1
ATOM 5776 C CA . ARG A 1 789 ? -14.121 -4.642 43.897 1.00 98.19 789 ARG A CA 1
ATOM 5777 C C . ARG A 1 789 ? -14.338 -3.645 42.763 1.00 98.19 789 ARG A C 1
ATOM 5779 O O . ARG A 1 789 ? -13.842 -3.859 41.654 1.00 98.19 789 ARG A O 1
ATOM 5786 N N . VAL A 1 790 ? -15.025 -2.547 43.073 1.00 98.69 790 VAL A N 1
ATOM 5787 C CA . VAL A 1 790 ? -15.249 -1.406 42.181 1.00 98.69 790 VAL A CA 1
ATOM 5788 C C . VAL A 1 790 ? -14.839 -0.113 42.887 1.00 98.69 790 VAL A C 1
ATOM 5790 O O . VAL A 1 790 ? -15.376 0.245 43.936 1.00 98.69 790 VAL A O 1
ATOM 5793 N N . ASP A 1 791 ? -13.896 0.605 42.287 1.00 98.38 791 ASP A N 1
ATOM 5794 C CA . ASP A 1 791 ? -13.417 1.898 42.758 1.00 98.38 791 ASP A CA 1
ATOM 5795 C C . ASP A 1 791 ? -14.004 3.012 41.866 1.00 98.38 791 ASP A C 1
ATOM 5797 O O . ASP A 1 791 ? -13.846 3.013 40.646 1.00 98.38 791 ASP A O 1
ATOM 5801 N N . PHE A 1 792 ? -14.685 3.984 42.466 1.00 98.19 792 PHE A N 1
ATOM 5802 C CA . PHE A 1 792 ? -15.284 5.125 41.770 1.00 98.19 792 PHE A CA 1
ATOM 5803 C C . PHE A 1 792 ? -14.369 6.347 41.849 1.00 98.19 792 PHE A C 1
ATOM 5805 O O . PHE A 1 792 ? -13.788 6.629 42.904 1.00 98.19 792 PHE A O 1
ATOM 5812 N N . GLU A 1 793 ? -14.258 7.113 40.759 1.00 97.56 793 GLU A N 1
ATOM 5813 C CA . GLU A 1 793 ? -13.415 8.308 40.731 1.00 97.56 793 GLU A CA 1
ATOM 5814 C C . GLU A 1 793 ? -13.827 9.333 41.804 1.00 97.56 793 GLU A C 1
ATOM 5816 O O . GLU A 1 793 ? -14.949 9.851 41.830 1.00 97.56 793 GLU A O 1
ATOM 5821 N N . ALA A 1 794 ? -12.885 9.653 42.691 1.00 96.94 794 ALA A N 1
ATOM 5822 C CA . ALA A 1 794 ? -13.088 10.575 43.795 1.00 96.94 794 ALA A CA 1
ATOM 5823 C C . ALA A 1 794 ? -13.600 11.950 43.330 1.00 96.94 794 ALA A C 1
ATOM 5825 O O . ALA A 1 794 ? -13.055 12.571 42.421 1.00 96.94 794 ALA A O 1
ATOM 5826 N N . GLY A 1 795 ? -14.636 12.463 43.998 1.00 94.25 795 GLY A N 1
ATOM 5827 C CA . GLY A 1 795 ? -15.227 13.769 43.697 1.00 94.25 795 GLY A CA 1
ATOM 5828 C C . GLY A 1 795 ? -16.129 13.810 42.458 1.00 94.25 795 GLY A C 1
ATOM 5829 O O . GLY A 1 795 ? -16.727 14.856 42.196 1.00 94.25 795 GLY A O 1
ATOM 5830 N N . THR A 1 796 ? -16.278 12.706 41.723 1.00 94.25 796 THR A N 1
ATOM 5831 C CA . THR A 1 796 ? -17.191 12.617 40.575 1.00 94.25 796 THR A CA 1
ATOM 5832 C C . THR A 1 796 ? -18.565 12.077 40.972 1.00 94.25 796 THR A C 1
ATOM 5834 O O . THR A 1 796 ? -18.765 11.554 42.073 1.00 94.25 796 THR A O 1
ATOM 5837 N N . THR A 1 797 ? -19.548 12.254 40.084 1.00 94.00 797 THR A N 1
ATOM 5838 C CA . THR A 1 797 ? -20.897 11.696 40.239 1.00 94.00 797 THR A CA 1
ATOM 5839 C C . THR A 1 797 ? -21.153 10.655 39.161 1.00 94.00 797 THR A C 1
ATOM 5841 O O . THR A 1 797 ? -21.199 10.998 37.984 1.00 94.00 797 THR A O 1
ATOM 5844 N N . THR A 1 798 ? -21.404 9.416 39.576 1.00 96.06 798 THR A N 1
ATOM 5845 C CA . THR A 1 798 ? -21.995 8.380 38.724 1.00 96.06 798 THR A CA 1
ATOM 5846 C C . THR A 1 798 ? -23.515 8.495 38.792 1.00 96.06 798 THR A C 1
ATOM 5848 O O . THR A 1 798 ? -24.102 8.485 39.879 1.00 96.06 798 THR A O 1
ATOM 5851 N N . THR A 1 799 ? -24.170 8.632 37.640 1.00 95.94 799 THR A N 1
ATOM 5852 C CA . THR A 1 799 ? -25.638 8.653 37.550 1.00 95.94 799 THR A CA 1
ATOM 5853 C C . THR A 1 799 ? -26.150 7.293 37.095 1.00 95.94 799 THR A C 1
ATOM 5855 O O . THR A 1 799 ? -25.605 6.708 36.171 1.00 95.94 799 THR A O 1
ATOM 5858 N N . VAL A 1 800 ? -27.212 6.800 37.728 1.00 97.31 800 VAL A N 1
ATOM 5859 C CA . VAL A 1 800 ? -27.911 5.569 37.346 1.00 97.31 800 VAL A CA 1
ATOM 5860 C C . VAL A 1 800 ? -29.392 5.904 37.215 1.00 97.31 800 VAL A C 1
ATOM 5862 O O . VAL A 1 800 ? -30.012 6.297 38.201 1.00 97.31 800 VAL A O 1
ATOM 5865 N N . SER A 1 801 ? -29.969 5.832 36.014 1.00 96.81 801 SER A N 1
ATOM 5866 C CA . SER A 1 801 ? -31.332 6.335 35.775 1.00 96.81 801 SER A CA 1
ATOM 5867 C C . SER A 1 801 ? -32.448 5.377 36.182 1.00 96.81 801 SER A C 1
ATOM 5869 O O . SER A 1 801 ? -33.557 5.848 36.442 1.00 96.81 801 SER A O 1
ATOM 5871 N N . ASN A 1 802 ? -32.182 4.069 36.245 1.00 97.19 802 ASN A N 1
ATOM 5872 C CA . ASN A 1 802 ? -33.173 3.058 36.598 1.00 97.19 802 ASN A CA 1
ATOM 5873 C C . ASN A 1 802 ? -32.786 2.252 37.840 1.00 97.19 802 ASN A C 1
ATOM 5875 O O . ASN A 1 802 ? -33.389 2.500 38.880 1.00 97.19 802 ASN A O 1
ATOM 5879 N N . ALA A 1 803 ? -31.842 1.309 37.761 1.00 96.94 803 ALA A N 1
ATOM 5880 C CA . ALA A 1 803 ? -31.548 0.378 38.857 1.00 96.94 803 ALA A CA 1
ATOM 5881 C C . ALA A 1 803 ? -30.061 0.354 39.229 1.00 96.94 803 ALA A C 1
ATOM 5883 O O . ALA A 1 803 ? -29.202 0.160 38.373 1.00 96.94 803 ALA A O 1
ATOM 5884 N N . PHE A 1 804 ? -29.765 0.533 40.517 1.00 97.75 804 PHE A N 1
ATOM 5885 C CA . PHE A 1 804 ? -28.424 0.357 41.079 1.00 97.75 804 PHE A CA 1
ATOM 5886 C C . PHE A 1 804 ? -28.440 -0.893 41.955 1.00 97.75 804 PHE A C 1
ATOM 5888 O O . PHE A 1 804 ? -29.020 -0.861 43.043 1.00 97.75 804 PHE A O 1
ATOM 5895 N N . THR A 1 805 ? -27.858 -1.982 41.455 1.00 98.44 805 THR A N 1
ATOM 5896 C CA . THR A 1 805 ? -27.955 -3.314 42.060 1.00 98.44 805 THR A CA 1
ATOM 5897 C C . THR A 1 805 ? -26.581 -3.830 42.448 1.00 98.44 805 THR A C 1
ATOM 5899 O O . THR A 1 805 ? -25.734 -4.072 41.592 1.00 98.44 805 THR A O 1
ATOM 5902 N N . ILE A 1 806 ? -26.380 -4.040 43.743 1.00 98.62 806 ILE A N 1
ATOM 5903 C CA . ILE A 1 806 ? -25.151 -4.569 44.325 1.00 98.62 806 ILE A CA 1
ATOM 5904 C C . ILE A 1 806 ? -25.520 -5.796 45.147 1.00 98.62 806 ILE A C 1
ATOM 5906 O O . ILE A 1 806 ? -26.324 -5.686 46.073 1.00 98.62 806 ILE A O 1
ATOM 5910 N N . ASP A 1 807 ? -24.935 -6.946 44.825 1.00 97.56 807 ASP A N 1
ATOM 5911 C CA . ASP A 1 807 ? -25.199 -8.190 45.543 1.00 97.56 807 ASP A CA 1
ATOM 5912 C C . ASP A 1 807 ? -23.927 -9.023 45.710 1.00 97.56 807 ASP A C 1
ATOM 5914 O O . ASP A 1 807 ? -23.489 -9.723 44.801 1.00 97.56 807 ASP A O 1
ATOM 5918 N N . GLY A 1 808 ? -23.349 -8.985 46.912 1.00 96.94 808 GLY A N 1
ATOM 5919 C CA . GLY A 1 808 ? -22.254 -9.881 47.297 1.00 96.94 808 GLY A CA 1
ATOM 5920 C C . GLY A 1 808 ? -22.687 -11.333 47.536 1.00 96.94 808 GLY A C 1
ATOM 5921 O O . GLY A 1 808 ? -21.852 -12.157 47.896 1.00 96.94 808 GLY A O 1
ATOM 5922 N N . GLN A 1 809 ? -23.969 -11.671 47.356 1.00 94.94 809 GLN A N 1
ATOM 5923 C CA . GLN A 1 809 ? -24.584 -13.006 47.438 1.00 94.94 809 GLN A CA 1
ATOM 5924 C C . GLN A 1 809 ? -24.634 -13.650 48.837 1.00 94.94 809 GLN A C 1
ATOM 5926 O O . GLN A 1 809 ? -25.612 -14.326 49.167 1.00 94.94 809 GLN A O 1
ATOM 5931 N N . ALA A 1 810 ? -23.609 -13.480 49.677 1.00 91.38 810 ALA A N 1
ATOM 5932 C CA . ALA A 1 810 ? -23.519 -14.108 50.993 1.00 91.38 810 ALA A CA 1
ATOM 5933 C C . ALA A 1 810 ? -22.591 -13.363 51.972 1.00 91.38 810 ALA A C 1
ATOM 5935 O O . ALA A 1 810 ? -21.804 -12.480 51.622 1.00 91.38 810 ALA A O 1
ATOM 5936 N N . THR A 1 811 ? -22.646 -13.766 53.245 1.00 84.25 811 THR A N 1
ATOM 5937 C CA . THR A 1 811 ? -21.687 -13.317 54.259 1.00 84.25 811 THR A CA 1
ATOM 5938 C C . THR A 1 811 ? -20.275 -13.781 53.891 1.00 84.25 811 THR A C 1
ATOM 5940 O O . THR A 1 811 ? -20.036 -14.974 53.723 1.00 84.25 811 THR A O 1
ATOM 5943 N N . GLY A 1 812 ? -19.327 -12.843 53.833 1.00 87.38 812 GLY A N 1
ATOM 5944 C CA . GLY A 1 812 ? -17.918 -13.112 53.515 1.00 87.38 812 GLY A CA 1
ATOM 5945 C C . GLY A 1 812 ? -17.534 -12.893 52.049 1.00 87.38 812 GLY A C 1
ATOM 5946 O O . GLY A 1 812 ? -16.348 -12.915 51.745 1.00 87.38 812 GLY A O 1
ATOM 5947 N N . THR A 1 813 ? -18.498 -12.624 51.167 1.00 96.00 813 THR A N 1
ATOM 5948 C CA . THR A 1 813 ? -18.284 -12.423 49.722 1.00 96.00 813 THR A CA 1
ATOM 5949 C C . THR A 1 813 ? -18.721 -11.035 49.254 1.00 96.00 813 THR A C 1
ATOM 5951 O O . THR A 1 813 ? -19.235 -10.870 48.150 1.00 96.00 813 THR A O 1
ATOM 5954 N N . LYS A 1 814 ? -18.548 -10.026 50.114 1.00 96.19 814 LYS A N 1
ATOM 5955 C CA . LYS A 1 814 ? -19.043 -8.673 49.851 1.00 96.19 814 LYS A CA 1
ATOM 5956 C C . LYS A 1 814 ? -18.483 -8.080 48.567 1.00 96.19 814 LYS A C 1
ATOM 5958 O O . LYS A 1 814 ? -17.335 -8.340 48.230 1.00 96.19 814 LYS A O 1
ATOM 5963 N N . VAL A 1 815 ? -19.282 -7.240 47.920 1.00 98.62 815 VAL A N 1
ATOM 5964 C CA . VAL A 1 815 ? -18.783 -6.323 46.894 1.00 98.62 815 VAL A CA 1
ATOM 5965 C C . VAL A 1 815 ? -18.167 -5.102 47.571 1.00 98.62 815 VAL A C 1
ATOM 5967 O O . VAL A 1 815 ? -18.843 -4.451 48.367 1.00 98.62 815 VAL A O 1
ATOM 5970 N N . ASP A 1 816 ? -16.926 -4.770 47.233 1.00 98.31 816 ASP A N 1
ATOM 5971 C CA . ASP A 1 816 ? -16.238 -3.582 47.746 1.00 98.31 816 ASP A CA 1
ATOM 5972 C C . ASP A 1 816 ? -16.530 -2.375 46.842 1.00 98.31 816 ASP A C 1
ATOM 5974 O O . ASP A 1 816 ? -16.230 -2.406 45.646 1.00 98.31 816 ASP A O 1
ATOM 5978 N N . LEU A 1 817 ? -17.087 -1.305 47.411 1.00 98.62 817 LEU A N 1
ATOM 5979 C CA . LEU A 1 817 ? -17.374 -0.036 46.737 1.00 98.62 817 LEU A CA 1
ATOM 5980 C C . LEU A 1 817 ? -16.536 1.083 47.363 1.00 98.62 817 LEU A C 1
ATOM 5982 O O . LEU A 1 817 ? -16.883 1.620 48.423 1.00 98.62 817 LEU A O 1
ATOM 5986 N N . ASN A 1 818 ? -15.446 1.459 46.694 1.00 98.38 818 ASN A N 1
ATOM 5987 C CA . ASN A 1 818 ? -14.470 2.406 47.234 1.00 98.38 818 ASN A CA 1
ATOM 5988 C C . ASN A 1 818 ? -14.391 3.707 46.434 1.00 98.38 818 ASN A C 1
ATOM 5990 O O . ASN A 1 818 ? -14.789 3.785 45.275 1.00 98.38 818 ASN A O 1
ATOM 5994 N N . SER A 1 819 ? -13.780 4.720 47.047 1.00 97.94 819 SER A N 1
ATOM 5995 C CA . SER A 1 819 ? -13.239 5.880 46.336 1.00 97.94 819 SER A CA 1
ATOM 5996 C C . SER A 1 819 ? -11.837 5.583 45.805 1.00 97.94 819 SER A C 1
ATOM 5998 O O . SER A 1 819 ? -11.030 4.967 46.504 1.00 97.94 819 SER A O 1
ATOM 6000 N N . THR A 1 820 ? -11.484 6.117 44.633 1.00 97.69 820 THR A N 1
ATOM 6001 C CA . THR A 1 820 ? -10.089 6.105 44.152 1.00 97.69 820 THR A CA 1
ATOM 6002 C C . THR A 1 820 ? -9.146 6.956 45.013 1.00 97.69 820 THR A C 1
ATOM 6004 O O . THR A 1 820 ? -7.927 6.833 44.893 1.00 97.69 820 THR A O 1
ATOM 6007 N N . SER A 1 821 ? -9.666 7.829 45.887 1.00 97.62 821 SER A N 1
ATOM 6008 C CA . SER A 1 821 ? -8.866 8.644 46.813 1.00 97.62 821 SER A CA 1
ATOM 6009 C C . SER A 1 821 ? -9.419 8.591 48.234 1.00 97.62 821 SER A C 1
ATOM 6011 O O . SER A 1 821 ? -10.460 9.177 48.531 1.00 97.62 821 SER A O 1
ATOM 6013 N N . VAL A 1 822 ? -8.662 7.953 49.130 1.00 95.69 822 VAL A N 1
ATOM 6014 C CA . VAL A 1 822 ? -9.013 7.791 50.550 1.00 95.69 822 VAL A CA 1
ATOM 6015 C C . VAL A 1 822 ? -9.381 9.131 51.195 1.00 95.69 822 VAL A C 1
ATOM 6017 O O . VAL A 1 822 ? -8.636 10.112 51.104 1.00 95.69 822 VAL A O 1
ATOM 6020 N N . GLY A 1 823 ? -10.524 9.164 51.879 1.00 95.06 823 GLY A N 1
ATOM 6021 C CA . GLY A 1 823 ? -11.052 10.336 52.579 1.00 95.06 823 GLY A CA 1
ATOM 6022 C C . GLY A 1 823 ? -11.787 11.344 51.690 1.00 95.06 823 GLY A C 1
ATOM 6023 O O . GLY A 1 823 ? -12.332 12.320 52.211 1.00 95.06 823 GLY A O 1
ATOM 6024 N N . THR A 1 824 ? -11.829 11.133 50.371 1.00 97.69 824 THR A N 1
ATOM 6025 C CA . THR A 1 824 ? -12.586 11.971 49.428 1.00 97.69 824 THR A CA 1
ATOM 6026 C C . THR A 1 824 ? -13.763 11.187 48.882 1.00 97.69 824 THR A C 1
ATOM 6028 O O . THR A 1 824 ? -13.574 10.112 48.322 1.00 97.69 824 THR A O 1
ATOM 6031 N N . GLN A 1 825 ? -14.972 11.733 49.012 1.00 97.25 825 GLN A N 1
ATOM 6032 C CA . GLN A 1 825 ? -16.170 10.995 48.631 1.00 97.25 825 GLN A CA 1
ATOM 6033 C C . GLN A 1 825 ? -16.323 10.837 47.110 1.00 97.25 825 GLN A C 1
ATOM 6035 O O . GLN A 1 825 ? -16.163 11.814 46.374 1.00 97.25 825 GLN A O 1
ATOM 6040 N N . TRP A 1 826 ? -16.703 9.646 46.645 1.00 97.12 826 TRP A N 1
ATOM 6041 C CA . TRP A 1 826 ? -17.374 9.456 45.351 1.00 97.12 826 TRP A CA 1
ATOM 6042 C C . TRP A 1 826 ? -18.884 9.658 45.517 1.00 97.12 826 TRP A C 1
ATOM 6044 O O . TRP A 1 826 ? -19.413 9.520 46.621 1.00 97.12 826 TRP A O 1
ATOM 6054 N N . THR A 1 827 ? -19.600 10.024 44.449 1.00 96.50 827 THR A N 1
ATOM 6055 C CA . THR A 1 827 ? -21.044 10.302 44.524 1.00 96.50 827 THR A CA 1
ATOM 6056 C C . THR A 1 827 ? -21.862 9.376 43.625 1.00 96.50 827 THR A C 1
ATOM 6058 O O . THR A 1 827 ? -21.581 9.257 42.436 1.00 96.50 827 THR A O 1
ATOM 6061 N N . ILE A 1 828 ? -22.934 8.793 44.170 1.00 96.38 828 ILE A N 1
ATOM 6062 C CA . ILE A 1 828 ? -23.957 8.049 43.422 1.00 96.38 828 ILE A CA 1
ATOM 6063 C C . ILE A 1 828 ? -25.264 8.849 43.346 1.00 96.38 828 ILE A C 1
ATOM 6065 O O . ILE A 1 828 ? -25.737 9.430 44.332 1.00 96.38 828 ILE A O 1
ATOM 6069 N N . ASN A 1 829 ? -25.866 8.893 42.160 1.00 95.38 829 ASN A N 1
ATOM 6070 C CA . ASN A 1 829 ? -27.183 9.478 41.920 1.00 95.38 829 ASN A CA 1
ATOM 6071 C C . ASN A 1 829 ? -28.104 8.444 41.272 1.00 95.38 829 ASN A C 1
ATOM 6073 O O . ASN A 1 829 ? -28.006 8.199 40.075 1.00 95.38 829 ASN A O 1
ATOM 6077 N N . THR A 1 830 ? -28.992 7.848 42.071 1.00 94.81 830 THR A N 1
ATOM 6078 C CA . THR A 1 830 ? -29.885 6.764 41.640 1.00 94.81 830 THR A CA 1
ATOM 6079 C C . THR A 1 830 ? -31.288 6.883 42.261 1.00 94.81 830 THR A C 1
ATOM 6081 O O . THR A 1 830 ? -31.423 7.376 43.393 1.00 94.81 830 THR A O 1
ATOM 6084 N N . PRO A 1 831 ? -32.364 6.452 41.572 1.00 93.00 831 PRO A N 1
ATOM 6085 C CA . PRO A 1 831 ? -33.683 6.298 42.173 1.00 93.00 831 PRO A CA 1
ATOM 6086 C C . PRO A 1 831 ? -33.683 5.243 43.290 1.00 93.00 831 PRO A C 1
ATOM 6088 O O . PRO A 1 831 ? -33.565 4.051 43.041 1.00 93.00 831 PRO A O 1
ATOM 6091 N N . ILE A 1 832 ? -33.939 5.654 44.538 1.00 89.56 832 ILE A N 1
ATOM 6092 C CA . ILE A 1 832 ? -33.951 4.711 45.681 1.00 89.56 832 ILE A CA 1
ATOM 6093 C C . ILE A 1 832 ? -34.955 3.571 45.519 1.00 89.56 832 ILE A C 1
ATOM 6095 O O . ILE A 1 832 ? -34.732 2.492 46.047 1.00 89.56 832 ILE A O 1
ATOM 6099 N N . ALA A 1 833 ? -36.083 3.811 44.842 1.00 91.06 833 ALA A N 1
ATOM 6100 C CA . ALA A 1 833 ? -37.120 2.790 44.679 1.00 91.06 833 ALA A CA 1
ATOM 6101 C C . ALA A 1 833 ? -36.588 1.514 44.004 1.00 91.06 833 ALA A C 1
ATOM 6103 O O . ALA A 1 833 ? -37.147 0.445 44.225 1.00 91.06 833 ALA A O 1
ATOM 6104 N N . ASN A 1 834 ? -35.507 1.655 43.236 1.00 92.56 834 ASN A N 1
ATOM 6105 C CA . ASN A 1 834 ? -34.870 0.608 42.454 1.00 92.56 834 ASN A CA 1
ATOM 6106 C C . ASN A 1 834 ? -33.392 0.418 42.856 1.00 92.56 834 ASN A C 1
ATOM 6108 O O . ASN A 1 834 ? -32.639 -0.234 42.136 1.00 92.56 834 ASN A O 1
ATOM 6112 N N . ALA A 1 835 ? -32.954 1.027 43.964 1.00 95.56 835 ALA A N 1
ATOM 6113 C CA . ALA A 1 835 ? -31.637 0.770 44.527 1.00 95.56 835 ALA A CA 1
ATOM 6114 C C . ALA A 1 835 ? -31.731 -0.474 45.416 1.00 95.56 835 ALA A C 1
ATOM 6116 O O . ALA A 1 835 ? -32.455 -0.465 46.414 1.00 95.56 835 ALA A O 1
ATOM 6117 N N . ASP A 1 836 ? -30.996 -1.519 45.052 1.00 96.88 836 ASP A N 1
ATOM 6118 C CA . ASP A 1 836 ? -30.918 -2.777 45.789 1.00 96.88 836 ASP A CA 1
ATOM 6119 C C . ASP A 1 836 ? -29.456 -3.043 46.140 1.00 96.88 836 ASP A C 1
ATOM 6121 O O . ASP A 1 836 ? -28.648 -3.353 45.270 1.00 96.88 836 ASP A O 1
ATOM 6125 N N . VAL A 1 837 ? -29.094 -2.830 47.404 1.00 97.94 837 VAL A N 1
ATOM 6126 C CA . VAL A 1 837 ? -27.718 -2.996 47.880 1.00 97.94 837 VAL A CA 1
ATOM 6127 C C . VAL A 1 837 ? -27.717 -4.013 49.009 1.00 97.94 837 VAL A C 1
ATOM 6129 O O . VAL A 1 837 ? -28.268 -3.770 50.088 1.00 97.94 837 VAL A O 1
ATOM 6132 N N . ASN A 1 838 ? -27.079 -5.149 48.759 1.00 96.06 838 ASN A N 1
ATOM 6133 C CA . ASN A 1 838 ? -26.986 -6.269 49.675 1.00 96.06 838 ASN A CA 1
ATOM 6134 C C . ASN A 1 838 ? -25.560 -6.835 49.684 1.00 96.06 838 ASN A C 1
ATOM 6136 O O . ASN A 1 838 ? -24.924 -6.953 48.640 1.00 96.06 838 ASN A O 1
ATOM 6140 N N . PHE A 1 839 ? -25.046 -7.193 50.864 1.00 95.44 839 PHE A N 1
ATOM 6141 C CA . PHE A 1 839 ? -23.674 -7.696 51.012 1.00 95.44 839 PHE A CA 1
ATOM 6142 C C . PHE A 1 839 ? -22.623 -6.803 50.323 1.00 95.44 839 PHE A C 1
ATOM 6144 O O . PHE A 1 839 ? -21.795 -7.285 49.559 1.00 95.44 839 PHE A O 1
ATOM 6151 N N . ALA A 1 840 ? -22.640 -5.501 50.600 1.00 96.81 840 ALA A N 1
ATOM 6152 C CA . ALA A 1 840 ? -21.620 -4.558 50.142 1.00 96.81 840 ALA A CA 1
ATOM 6153 C C . ALA A 1 840 ? -20.699 -4.130 51.296 1.00 96.81 840 ALA A C 1
ATOM 6155 O O . ALA A 1 840 ? -21.111 -4.112 52.457 1.00 96.81 840 ALA A O 1
ATOM 6156 N N . ASP A 1 841 ? -19.462 -3.762 50.992 1.00 95.75 841 ASP A N 1
ATOM 6157 C CA . ASP A 1 841 ? -18.608 -2.947 51.851 1.00 95.75 841 ASP A CA 1
ATOM 6158 C C . ASP A 1 841 ? -18.447 -1.578 51.190 1.00 95.75 841 ASP A C 1
ATOM 6160 O O . ASP A 1 841 ? -17.996 -1.488 50.052 1.00 95.75 841 ASP A O 1
ATOM 6164 N N . VAL A 1 842 ? -18.893 -0.514 51.855 1.00 97.69 842 VAL A N 1
ATOM 6165 C CA . VAL A 1 842 ? -18.932 0.830 51.267 1.00 97.69 842 VAL A CA 1
ATOM 6166 C C . VAL A 1 842 ? -18.026 1.751 52.065 1.00 97.69 842 VAL A C 1
ATOM 6168 O O . VAL A 1 842 ? -18.139 1.825 53.292 1.00 97.69 842 VAL A O 1
ATOM 6171 N N . ILE A 1 843 ? -17.168 2.508 51.385 1.00 96.69 843 ILE A N 1
ATOM 6172 C CA . ILE A 1 843 ? -16.317 3.530 52.003 1.00 96.69 843 ILE A CA 1
ATOM 6173 C C . ILE A 1 843 ? -16.243 4.786 51.138 1.00 96.69 843 ILE A C 1
ATOM 6175 O O . ILE A 1 843 ? -16.275 4.716 49.906 1.00 96.69 843 ILE A O 1
ATOM 6179 N N . ASP A 1 844 ? -16.114 5.939 51.802 1.00 97.94 844 ASP A N 1
ATOM 6180 C CA . ASP A 1 844 ? -15.916 7.237 51.159 1.00 97.94 844 ASP A CA 1
ATOM 6181 C C . ASP A 1 844 ? -16.989 7.513 50.081 1.00 97.94 844 ASP A C 1
ATOM 6183 O O . ASP A 1 844 ? -16.673 7.948 48.980 1.00 97.94 844 ASP A O 1
ATOM 6187 N N . SER A 1 845 ? -18.269 7.248 50.364 1.00 97.44 845 SER A N 1
ATOM 6188 C CA . SER A 1 845 ? -19.371 7.398 49.398 1.00 97.44 845 SER A CA 1
ATOM 6189 C C . SER A 1 845 ? -20.397 8.455 49.803 1.00 97.44 845 SER A C 1
ATOM 6191 O O . SER A 1 845 ? -20.689 8.658 50.979 1.00 97.44 845 SER A O 1
ATOM 6193 N N . LYS A 1 846 ? -21.046 9.090 48.827 1.00 96.38 846 LYS A N 1
ATOM 6194 C CA . LYS A 1 846 ? -22.199 9.971 49.030 1.00 96.38 846 LYS A CA 1
ATOM 6195 C C . LYS A 1 846 ? -23.347 9.616 48.092 1.00 96.38 846 LYS A C 1
ATOM 6197 O O . LYS A 1 846 ? -23.200 9.676 46.877 1.00 96.38 846 LYS A O 1
ATOM 6202 N N . SER A 1 847 ? -24.539 9.380 48.635 1.00 95.06 847 SER A N 1
ATOM 6203 C CA . SER A 1 847 ? -25.780 9.425 47.844 1.00 95.06 847 SER A CA 1
ATOM 6204 C C . SER A 1 847 ? -26.318 10.862 47.771 1.00 95.06 847 SER A C 1
ATOM 6206 O O . SER A 1 847 ? -26.387 11.572 48.780 1.00 95.06 847 SER A O 1
ATOM 6208 N N . THR A 1 848 ? -26.703 11.328 46.580 1.00 90.38 848 THR A N 1
ATOM 6209 C CA . THR A 1 848 ? -27.021 12.752 46.320 1.00 90.38 848 THR A CA 1
ATOM 6210 C C . THR A 1 848 ? -28.255 13.270 47.050 1.00 90.38 848 THR A C 1
ATOM 6212 O O . THR A 1 848 ? -28.236 14.390 47.555 1.00 90.38 848 THR A O 1
ATOM 6215 N N . ASN A 1 849 ? -29.345 12.503 47.076 1.00 69.00 849 ASN A N 1
ATOM 6216 C CA . ASN A 1 849 ? -30.657 13.076 47.390 1.00 69.00 849 ASN A CA 1
ATOM 6217 C C . ASN A 1 849 ? -31.332 12.467 48.620 1.00 69.00 849 ASN A C 1
ATOM 6219 O O . ASN A 1 849 ? -32.165 13.136 49.235 1.00 69.00 849 ASN A O 1
ATOM 6223 N N . ARG A 1 850 ? -31.036 11.210 48.972 1.00 75.12 850 ARG A N 1
ATOM 6224 C CA . ARG A 1 850 ? -31.761 10.447 50.002 1.00 75.12 850 ARG A CA 1
ATOM 6225 C C . ARG A 1 850 ? -30.980 9.178 50.406 1.00 75.12 850 ARG A C 1
ATOM 6227 O O . ARG A 1 850 ? -30.095 8.747 49.674 1.00 75.12 850 ARG A O 1
ATOM 6234 N N . ALA A 1 851 ? -31.342 8.575 51.543 1.00 85.12 851 ALA A N 1
ATOM 6235 C CA . ALA A 1 851 ? -30.672 7.388 52.082 1.00 85.12 851 ALA A CA 1
ATOM 6236 C C . ALA A 1 851 ? -30.862 6.127 51.209 1.00 85.12 851 ALA A C 1
ATOM 6238 O O . ALA A 1 851 ? -32.002 5.689 51.042 1.00 85.12 851 ALA A O 1
ATOM 6239 N N . ILE A 1 852 ? -29.772 5.540 50.700 1.00 94.00 852 ILE A N 1
ATOM 6240 C CA . ILE A 1 852 ? -29.763 4.184 50.112 1.00 94.00 852 ILE A CA 1
ATOM 6241 C C . ILE A 1 852 ? -29.647 3.168 51.251 1.00 94.00 852 ILE A C 1
ATOM 6243 O O . ILE A 1 852 ? -28.805 3.339 52.128 1.00 94.00 852 ILE A O 1
ATOM 6247 N N . SER A 1 853 ? -30.492 2.135 51.267 1.00 92.75 853 SER A N 1
ATOM 6248 C CA . SER A 1 853 ? -30.442 1.082 52.290 1.00 92.75 853 SER A CA 1
ATOM 6249 C C . SER A 1 853 ? -29.539 -0.062 51.831 1.00 92.75 853 SER A C 1
ATOM 6251 O O . SER A 1 853 ? -29.928 -0.819 50.950 1.00 92.75 853 SER A O 1
ATOM 6253 N N . ALA A 1 854 ? -28.371 -0.202 52.452 1.00 93.81 854 ALA A N 1
ATOM 6254 C CA . ALA A 1 854 ? -27.419 -1.283 52.228 1.00 93.81 854 ALA A CA 1
ATOM 6255 C C . ALA A 1 854 ? -27.616 -2.383 53.284 1.00 93.81 854 ALA A C 1
ATOM 6257 O O . ALA A 1 854 ? -27.159 -2.271 54.424 1.00 93.81 854 ALA A O 1
ATOM 6258 N N . THR A 1 855 ? -28.350 -3.435 52.928 1.00 91.06 855 THR A N 1
ATOM 6259 C CA . THR A 1 855 ? -28.688 -4.541 53.842 1.00 91.06 855 THR A CA 1
ATOM 6260 C C . THR A 1 855 ? -27.532 -5.537 53.920 1.00 91.06 855 THR A C 1
ATOM 6262 O O . THR A 1 855 ? -26.793 -5.697 52.953 1.00 91.06 855 THR A O 1
ATOM 6265 N N . ASN A 1 856 ? -27.326 -6.184 55.075 1.00 88.31 856 ASN A N 1
ATOM 6266 C CA . ASN A 1 856 ? -26.224 -7.138 55.291 1.00 88.31 856 ASN A CA 1
ATOM 6267 C C . ASN A 1 856 ? -24.859 -6.602 54.814 1.00 88.31 856 ASN A C 1
ATOM 6269 O O . ASN A 1 856 ? -24.055 -7.350 54.262 1.00 88.31 856 ASN A O 1
ATOM 6273 N N . SER A 1 857 ? -24.638 -5.295 54.963 1.00 91.38 857 SER A N 1
ATOM 6274 C CA . SER A 1 857 ? -23.520 -4.551 54.378 1.00 91.38 857 SER A CA 1
ATOM 6275 C C . SER A 1 857 ? -22.705 -3.850 55.463 1.00 91.38 857 SER A C 1
ATOM 6277 O O . SER A 1 857 ? -23.196 -3.616 56.569 1.00 91.38 857 SER A O 1
ATOM 6279 N N . THR A 1 858 ? -21.453 -3.521 55.160 1.00 90.06 858 THR A N 1
ATOM 6280 C CA . THR A 1 858 ? -20.537 -2.822 56.065 1.00 90.06 858 THR A CA 1
ATOM 6281 C C . THR A 1 858 ? -20.396 -1.356 55.684 1.00 90.06 858 THR A C 1
ATOM 6283 O O . THR A 1 858 ? -20.213 -1.013 54.520 1.00 90.06 858 THR A O 1
ATOM 6286 N N . ASP A 1 859 ? -20.470 -0.501 56.703 1.00 90.75 859 ASP A N 1
ATOM 6287 C CA . ASP A 1 859 ? -20.076 0.901 56.633 1.00 90.75 859 ASP A CA 1
ATOM 6288 C C . ASP A 1 859 ? -18.605 1.026 57.044 1.00 90.75 859 ASP A C 1
ATOM 6290 O O . ASP A 1 859 ? -18.283 1.073 58.236 1.00 90.75 859 ASP A O 1
ATOM 6294 N N . SER A 1 860 ? -17.708 1.070 56.062 1.00 91.69 860 SER A N 1
ATOM 6295 C CA . SER A 1 860 ? -16.269 1.237 56.296 1.00 91.69 860 SER A CA 1
ATOM 6296 C C . SER A 1 860 ? -15.850 2.700 56.504 1.00 91.69 860 SER A C 1
ATOM 6298 O O . SER A 1 860 ? -14.671 2.990 56.715 1.00 91.69 860 SER A O 1
ATOM 6300 N N . GLY A 1 861 ? -16.815 3.626 56.558 1.00 89.88 861 GLY A N 1
ATOM 6301 C CA . GLY A 1 861 ? -16.623 5.001 57.010 1.00 89.88 861 GLY A CA 1
ATOM 6302 C C . GLY A 1 861 ? -16.736 6.062 55.915 1.00 89.88 861 GLY A C 1
ATOM 6303 O O . GLY A 1 861 ? -16.658 5.794 54.721 1.00 89.88 861 GLY A O 1
ATOM 6304 N N . ASN A 1 862 ? -16.931 7.311 56.359 1.00 94.50 862 ASN A N 1
ATOM 6305 C CA . ASN A 1 862 ? -17.094 8.503 55.511 1.00 94.50 862 ASN A CA 1
ATOM 6306 C C . ASN A 1 862 ? -18.228 8.397 54.467 1.00 94.50 862 ASN A C 1
ATOM 6308 O O . ASN A 1 862 ? -18.170 9.012 53.403 1.00 94.50 862 ASN A O 1
ATOM 6312 N N . ASN A 1 863 ? -19.285 7.649 54.796 1.00 94.81 863 ASN A N 1
ATOM 6313 C CA . ASN A 1 863 ? -20.465 7.503 53.953 1.00 94.81 863 ASN A CA 1
ATOM 6314 C C . ASN A 1 863 ? -21.558 8.524 54.321 1.00 94.81 863 ASN A C 1
ATOM 6316 O O . ASN A 1 863 ? -21.944 8.647 55.484 1.00 94.81 863 ASN A O 1
ATOM 6320 N N . GLU A 1 864 ? -22.089 9.256 53.338 1.00 94.88 864 GLU A N 1
ATOM 6321 C CA . GLU A 1 864 ? -23.193 10.212 53.506 1.00 94.88 864 GLU A CA 1
ATOM 6322 C C . GLU A 1 864 ? -24.452 9.735 52.766 1.00 94.88 864 GLU A C 1
ATOM 6324 O O . GLU A 1 864 ? -24.391 9.306 51.615 1.00 94.88 864 GLU A O 1
ATOM 6329 N N . ASN A 1 865 ? -25.619 9.852 53.413 1.00 93.31 865 ASN A N 1
ATOM 6330 C CA . ASN A 1 865 ? -26.908 9.389 52.878 1.00 93.31 865 ASN A CA 1
ATOM 6331 C C . ASN A 1 865 ? -26.910 7.891 52.516 1.00 93.31 865 ASN A C 1
ATOM 6333 O O . ASN A 1 865 ? -27.510 7.468 51.529 1.00 93.31 865 ASN A O 1
ATOM 6337 N N . TRP A 1 866 ? -26.285 7.088 53.369 1.00 93.75 866 TRP A N 1
ATOM 6338 C CA . TRP A 1 866 ? -26.383 5.635 53.370 1.00 93.75 866 TRP A CA 1
ATOM 6339 C C . TRP A 1 866 ? -27.030 5.168 54.675 1.00 93.75 866 TRP A C 1
ATOM 6341 O O . TRP A 1 866 ? -26.812 5.749 55.738 1.00 93.75 866 TRP A O 1
ATOM 6351 N N . GLY A 1 867 ? -27.875 4.149 54.589 1.00 89.81 867 GLY A N 1
ATOM 6352 C CA . GLY A 1 867 ? -28.432 3.438 55.728 1.00 89.81 867 GLY A CA 1
ATOM 6353 C C . GLY A 1 867 ? -27.887 2.021 55.743 1.00 89.81 867 GLY A C 1
ATOM 6354 O O . GLY A 1 867 ? -28.044 1.314 54.757 1.00 89.81 867 GLY A O 1
ATOM 6355 N N . PHE A 1 868 ? -27.301 1.606 56.862 1.00 88.00 868 PHE A N 1
ATOM 6356 C CA . PHE A 1 868 ? -26.816 0.243 57.083 1.00 88.00 868 PHE A CA 1
ATOM 6357 C C . PHE A 1 868 ? -27.665 -0.394 58.190 1.00 88.00 868 PHE A C 1
ATOM 6359 O O . PHE A 1 868 ? -27.383 -0.194 59.376 1.00 88.00 868 PHE A O 1
ATOM 6366 N N . PRO A 1 869 ? -28.787 -1.060 57.851 1.00 84.75 869 PRO A N 1
ATOM 6367 C CA . PRO A 1 869 ? -29.652 -1.667 58.848 1.00 84.75 869 PRO A CA 1
ATOM 6368 C C . PRO A 1 869 ? -28.902 -2.746 59.633 1.00 84.75 869 PRO A C 1
ATOM 6370 O O . PRO A 1 869 ? -28.344 -3.678 59.064 1.00 84.75 869 PRO A O 1
ATOM 6373 N N . ILE A 1 870 ? -28.934 -2.622 60.956 1.00 82.75 870 ILE A N 1
ATOM 6374 C CA . ILE A 1 870 ? -28.318 -3.552 61.906 1.00 82.75 870 ILE A CA 1
ATOM 6375 C C . ILE A 1 870 ? -29.381 -4.436 62.562 1.00 82.75 870 ILE A C 1
ATOM 6377 O O . ILE A 1 870 ? -30.445 -3.962 62.979 1.00 82.75 870 ILE A O 1
ATOM 6381 N N . ILE A 1 871 ? -29.081 -5.723 62.698 1.00 87.19 871 ILE A N 1
ATOM 6382 C CA . ILE A 1 871 ? -29.935 -6.715 63.348 1.00 87.19 871 ILE A CA 1
ATOM 6383 C C . ILE A 1 871 ? -29.868 -6.507 64.864 1.00 87.19 871 ILE A C 1
ATOM 6385 O O . ILE A 1 871 ? -28.803 -6.519 65.474 1.00 87.19 871 ILE A O 1
ATOM 6389 N N . GLN A 1 872 ? -31.018 -6.310 65.505 1.00 90.69 872 GLN A N 1
ATOM 6390 C CA . GLN A 1 872 ? -31.094 -6.149 66.958 1.00 90.69 872 GLN A CA 1
ATOM 6391 C C . GLN A 1 872 ? -31.356 -7.505 67.620 1.00 90.69 872 GLN A C 1
ATOM 6393 O O . GLN A 1 872 ? -32.405 -8.112 67.412 1.00 90.69 872 GLN A O 1
ATOM 6398 N N . ILE A 1 873 ? -30.441 -7.965 68.467 1.00 93.75 873 ILE A N 1
ATOM 6399 C CA . ILE A 1 873 ? -30.594 -9.188 69.256 1.00 93.75 873 ILE A CA 1
ATOM 6400 C C . ILE A 1 873 ? -30.937 -8.816 70.697 1.00 93.75 873 ILE A C 1
ATOM 6402 O O . ILE A 1 873 ? -30.178 -8.099 71.337 1.00 93.75 873 ILE A O 1
ATOM 6406 N N . TYR A 1 874 ? -32.067 -9.292 71.224 1.00 95.50 874 TYR A N 1
ATOM 6407 C CA . TYR A 1 874 ? -32.493 -9.050 72.606 1.00 95.50 874 TYR A CA 1
ATOM 6408 C C . TYR A 1 874 ? -32.384 -10.325 73.452 1.00 95.50 874 TYR A C 1
ATOM 6410 O O . TYR A 1 874 ? -32.775 -11.409 73.008 1.00 95.50 874 TYR A O 1
ATOM 6418 N N . ARG A 1 875 ? -31.858 -10.189 74.675 1.00 95.31 875 ARG A N 1
ATOM 6419 C CA . ARG A 1 875 ? -31.736 -11.255 75.690 1.00 95.31 875 ARG A CA 1
ATOM 6420 C C . ARG A 1 875 ? -31.971 -10.685 77.090 1.00 95.31 875 ARG A C 1
ATOM 6422 O O . ARG A 1 875 ? -31.805 -9.484 77.287 1.00 95.31 875 ARG A O 1
ATOM 6429 N N . SER A 1 876 ? -32.346 -11.521 78.056 1.00 95.81 876 SER A N 1
ATOM 6430 C CA . SER A 1 876 ? -32.571 -11.101 79.446 1.00 95.81 876 SER A CA 1
ATOM 6431 C C . SER A 1 876 ? -31.693 -11.842 80.452 1.00 95.81 876 SER A C 1
ATOM 6433 O O . SER A 1 876 ? -31.331 -13.002 80.255 1.00 95.81 876 SER A O 1
ATOM 6435 N N . VAL A 1 877 ? -31.366 -11.160 81.550 1.00 94.12 877 VAL A N 1
ATOM 6436 C CA . VAL A 1 877 ? -30.635 -11.703 82.702 1.00 94.12 877 VAL A CA 1
ATOM 6437 C C . VAL A 1 877 ? -31.448 -11.500 83.981 1.00 94.12 877 VAL A C 1
ATOM 6439 O O . VAL A 1 877 ? -31.938 -10.397 84.225 1.00 94.12 877 VAL A O 1
ATOM 6442 N N . GLY A 1 878 ? -31.549 -12.543 84.813 1.00 93.69 878 GLY A N 1
ATOM 6443 C CA . GLY A 1 878 ? -32.125 -12.488 86.163 1.00 93.69 878 GLY A CA 1
ATOM 6444 C C . GLY A 1 878 ? -31.455 -13.479 87.135 1.00 93.69 878 GLY A C 1
ATOM 6445 O O . GLY A 1 878 ? -31.742 -14.674 87.030 1.00 93.69 878 GLY A O 1
ATOM 6446 N N . PRO A 1 879 ? -30.581 -13.017 88.059 1.00 87.56 879 PRO A N 1
ATOM 6447 C CA . PRO A 1 879 ? -29.841 -13.784 89.080 1.00 87.56 879 PRO A CA 1
ATOM 6448 C C . PRO A 1 879 ? -30.547 -14.878 89.903 1.00 87.56 879 PRO A C 1
ATOM 6450 O O . PRO A 1 879 ? -29.879 -15.608 90.635 1.00 87.56 879 PRO A O 1
ATOM 6453 N N . SER A 1 880 ? -31.870 -15.030 89.819 1.00 80.94 880 SER A N 1
ATOM 6454 C CA . SER A 1 880 ? -32.627 -16.038 90.582 1.00 80.94 880 SER A CA 1
ATOM 6455 C C . SER A 1 880 ? -33.777 -16.706 89.825 1.00 80.94 880 SER A C 1
ATOM 6457 O O . SER A 1 880 ? -34.519 -17.499 90.407 1.00 80.94 880 SER A O 1
ATOM 6459 N N . ALA A 1 881 ? -33.940 -16.413 88.538 1.00 88.25 881 ALA A N 1
ATOM 6460 C CA . ALA A 1 881 ? -35.078 -16.869 87.750 1.00 88.25 881 ALA A CA 1
ATOM 6461 C C . ALA A 1 881 ? -34.915 -18.317 87.247 1.00 88.25 881 ALA A C 1
ATOM 6463 O O . ALA A 1 881 ? -34.742 -18.557 86.055 1.00 88.25 881 ALA A O 1
ATOM 6464 N N . THR A 1 882 ? -34.971 -19.291 88.159 1.00 86.50 882 THR A N 1
ATOM 6465 C CA . THR A 1 882 ? -34.840 -20.734 87.868 1.00 86.50 882 THR A CA 1
ATOM 6466 C C . THR A 1 882 ? -36.194 -21.453 87.762 1.00 86.50 882 THR A C 1
ATOM 6468 O O . THR A 1 882 ? -36.323 -22.599 88.192 1.00 86.50 882 THR A O 1
ATOM 6471 N N . ALA A 1 883 ? -37.225 -20.765 87.280 1.00 90.19 883 ALA A N 1
ATOM 6472 C CA . ALA A 1 883 ? -38.576 -21.278 87.041 1.00 90.19 883 ALA A CA 1
ATOM 6473 C C . ALA A 1 883 ? -39.257 -20.411 85.961 1.00 90.19 883 ALA A C 1
ATOM 6475 O O . ALA A 1 883 ? -38.761 -19.303 85.708 1.00 90.19 883 ALA A O 1
ATOM 6476 N N . PRO A 1 884 ? -40.373 -20.864 85.353 1.00 93.69 884 PRO A N 1
ATOM 6477 C CA . PRO A 1 884 ? -41.190 -20.005 84.504 1.00 93.69 884 PRO A CA 1
ATOM 6478 C C . PRO A 1 884 ? -41.580 -18.712 85.235 1.00 93.69 884 PRO A C 1
ATOM 6480 O O . PRO A 1 884 ? -41.946 -18.722 86.413 1.00 93.69 884 PRO A O 1
ATOM 6483 N N . LEU A 1 885 ? -41.458 -17.585 84.540 1.00 94.75 885 LEU A N 1
ATOM 6484 C CA . LEU A 1 885 ? -41.928 -16.271 84.977 1.00 94.75 885 LEU A CA 1
ATOM 6485 C C . LEU A 1 885 ? -43.449 -16.154 84.867 1.00 94.75 885 LEU A C 1
ATOM 6487 O O . LEU A 1 885 ? -44.048 -15.406 85.639 1.00 94.75 885 LEU A O 1
ATOM 6491 N N . ASP A 1 886 ? -44.020 -16.856 83.889 1.00 96.31 886 ASP A N 1
ATOM 6492 C CA . ASP A 1 886 ? -45.448 -17.002 83.637 1.00 96.31 886 ASP A CA 1
ATOM 6493 C C . ASP A 1 886 ? -45.691 -18.254 82.778 1.00 96.31 886 ASP A C 1
ATOM 6495 O O . ASP A 1 886 ? -44.764 -18.713 82.096 1.00 96.31 886 ASP A O 1
ATOM 6499 N N . ASP A 1 887 ? -46.909 -18.786 82.805 1.00 94.62 887 ASP A N 1
ATOM 6500 C CA . ASP A 1 887 ? -47.297 -20.013 82.106 1.00 94.62 887 ASP A CA 1
ATOM 6501 C C . ASP A 1 887 ? -48.722 -19.936 81.529 1.00 94.62 887 ASP A C 1
ATOM 6503 O O . ASP A 1 887 ? -49.462 -18.974 81.740 1.00 94.62 887 ASP A O 1
ATOM 6507 N N . ASP A 1 888 ? -49.108 -20.970 80.786 1.00 93.12 888 ASP A N 1
ATOM 6508 C CA . ASP A 1 888 ? -50.445 -21.148 80.211 1.00 93.12 888 ASP A CA 1
ATOM 6509 C C . ASP A 1 888 ? -51.578 -21.366 81.237 1.00 93.12 888 ASP A C 1
ATOM 6511 O O . ASP A 1 888 ? -52.725 -21.639 80.856 1.00 93.12 888 ASP A O 1
ATOM 6515 N N . ASN A 1 889 ? -51.276 -21.281 82.538 1.00 92.94 889 ASN A N 1
ATOM 6516 C CA . ASN A 1 889 ? -52.205 -21.497 83.635 1.00 92.94 889 ASN A CA 1
ATOM 6517 C C . ASN A 1 889 ? -52.943 -22.844 83.518 1.00 92.94 889 ASN A C 1
ATOM 6519 O O . ASN A 1 889 ? -54.170 -22.931 83.645 1.00 92.94 889 ASN A O 1
ATOM 6523 N N . THR A 1 890 ? -52.192 -23.926 83.283 1.00 90.62 890 THR A N 1
ATOM 6524 C CA . THR A 1 890 ? -52.710 -25.286 83.036 1.00 90.62 890 THR A CA 1
ATOM 6525 C C . THR A 1 890 ? -53.654 -25.353 81.831 1.00 90.62 890 THR A C 1
ATOM 6527 O O . THR A 1 890 ? -54.776 -25.857 81.926 1.00 90.62 890 THR A O 1
ATOM 6530 N N . ASN A 1 891 ? -53.177 -24.843 80.696 1.00 89.62 891 ASN A N 1
ATOM 6531 C CA . ASN A 1 891 ? -53.884 -24.749 79.413 1.00 89.62 891 ASN A CA 1
ATOM 6532 C C . ASN A 1 891 ? -55.163 -23.886 79.431 1.00 89.62 891 ASN A C 1
ATOM 6534 O O . ASN A 1 891 ? -56.083 -24.096 78.636 1.00 89.62 891 ASN A O 1
ATOM 6538 N N . ALA A 1 892 ? -55.264 -22.925 80.353 1.00 91.25 892 ALA A N 1
ATOM 6539 C CA . ALA A 1 892 ? -56.391 -21.993 80.418 1.00 91.25 892 ALA A CA 1
ATOM 6540 C C . ALA A 1 892 ? -56.169 -20.741 79.557 1.00 91.25 892 ALA A C 1
ATOM 6542 O O . ALA A 1 892 ? -57.137 -20.172 79.042 1.00 91.25 892 ALA A O 1
ATOM 6543 N N . ASP A 1 893 ? -54.911 -20.328 79.404 1.00 96.06 893 ASP A N 1
ATOM 6544 C CA . ASP A 1 893 ? -54.519 -19.107 78.719 1.00 96.06 893 ASP A CA 1
ATOM 6545 C C . ASP A 1 893 ? -53.792 -19.430 77.407 1.00 96.06 893 ASP A C 1
ATOM 6547 O O . ASP A 1 893 ? -52.862 -20.228 77.360 1.00 96.06 893 ASP A O 1
ATOM 6551 N N . THR A 1 894 ? -54.216 -18.803 76.310 1.00 96.25 894 THR A N 1
ATOM 6552 C CA . THR A 1 894 ? -53.695 -19.056 74.962 1.00 96.25 894 THR A CA 1
ATOM 6553 C C . THR A 1 894 ? -52.793 -17.933 74.467 1.00 96.25 894 THR A C 1
ATOM 6555 O O . THR A 1 894 ? -53.086 -16.760 74.709 1.00 96.25 894 THR A O 1
ATOM 6558 N N . ILE A 1 895 ? -51.792 -18.276 73.660 1.00 97.06 895 ILE A N 1
ATOM 6559 C CA . ILE A 1 895 ? -50.976 -17.361 72.860 1.00 97.06 895 ILE A CA 1
ATOM 6560 C C . ILE A 1 895 ? -51.322 -17.498 71.368 1.00 97.06 895 ILE A C 1
ATOM 6562 O O . ILE A 1 895 ? -51.599 -18.584 70.873 1.00 97.06 895 ILE A O 1
ATOM 6566 N N . THR A 1 896 ? -51.324 -16.394 70.625 1.00 97.25 896 THR A N 1
ATOM 6567 C CA . THR A 1 896 ? -51.366 -16.364 69.149 1.00 97.25 896 THR A CA 1
ATOM 6568 C C . THR A 1 896 ? -50.227 -15.485 68.649 1.00 97.25 896 THR A C 1
ATOM 6570 O O . THR A 1 896 ? -50.031 -14.404 69.201 1.00 97.25 896 THR A O 1
ATOM 6573 N N . ILE A 1 897 ? -49.499 -15.895 67.608 1.00 97.19 897 ILE A N 1
ATOM 6574 C CA . ILE A 1 897 ? -48.444 -15.088 66.976 1.00 97.19 897 ILE A CA 1
ATOM 6575 C C . ILE A 1 897 ? -48.874 -14.748 65.551 1.00 97.19 897 ILE A C 1
ATOM 6577 O O . ILE A 1 897 ? -49.173 -15.641 64.764 1.00 97.19 897 ILE A O 1
ATOM 6581 N N . SER A 1 898 ? -48.897 -13.461 65.208 1.00 96.75 898 SER A N 1
ATOM 6582 C CA . SER A 1 898 ? -49.131 -13.013 63.832 1.00 96.75 898 SER A CA 1
ATOM 6583 C C . SER A 1 898 ? -48.214 -11.849 63.481 1.00 96.75 898 SER A C 1
ATOM 6585 O O . SER A 1 898 ? -48.143 -10.866 64.221 1.00 96.75 898 SER A O 1
ATOM 6587 N N . GLY A 1 899 ? -47.467 -11.973 62.381 1.00 94.12 899 GLY A N 1
ATOM 6588 C CA . GLY A 1 899 ? -46.506 -10.962 61.935 1.00 94.12 899 GLY A CA 1
ATOM 6589 C C . GLY A 1 899 ? -45.431 -10.648 62.981 1.00 94.12 899 GLY A C 1
ATOM 6590 O O . GLY A 1 899 ? -44.983 -9.507 63.080 1.00 94.12 899 GLY A O 1
ATOM 6591 N N . GLY A 1 900 ? -45.066 -11.635 63.807 1.00 95.62 900 GLY A N 1
ATOM 6592 C CA . GLY A 1 900 ? -44.131 -11.482 64.925 1.00 95.62 900 GLY A CA 1
ATOM 6593 C C . GLY A 1 900 ? -44.687 -10.781 66.165 1.00 95.62 900 GLY A C 1
ATOM 6594 O O . GLY A 1 900 ? -43.912 -10.438 67.052 1.00 95.62 900 GLY A O 1
ATOM 6595 N N . VAL A 1 901 ? -45.999 -10.565 66.268 1.00 97.44 901 VAL A N 1
ATOM 6596 C CA . VAL A 1 901 ? -46.640 -10.060 67.491 1.00 97.44 901 VAL A CA 1
ATOM 6597 C C . VAL A 1 901 ? -47.348 -11.208 68.203 1.00 97.44 901 VAL A C 1
ATOM 6599 O O . VAL A 1 901 ? -48.276 -11.795 67.650 1.00 97.44 901 VAL A O 1
ATOM 6602 N N . ALA A 1 902 ? -46.932 -11.507 69.433 1.00 97.56 902 ALA A N 1
ATOM 6603 C CA . ALA A 1 902 ? -47.647 -12.397 70.338 1.00 97.56 902 ALA A CA 1
ATOM 6604 C C . ALA A 1 902 ? -48.799 -11.672 71.036 1.00 97.56 902 ALA A C 1
ATOM 6606 O O . ALA A 1 902 ? -48.616 -10.587 71.593 1.00 97.56 902 ALA A O 1
ATOM 6607 N N . THR A 1 903 ? -49.964 -12.313 71.037 1.00 97.81 903 THR A N 1
ATOM 6608 C CA . THR A 1 903 ? -51.184 -11.898 71.730 1.00 97.81 903 THR A CA 1
ATOM 6609 C C . THR A 1 903 ? -51.601 -12.991 72.704 1.00 97.81 903 THR A C 1
ATOM 6611 O O . THR A 1 903 ? -51.891 -14.110 72.281 1.00 97.81 903 THR A O 1
ATOM 6614 N N . PHE A 1 904 ? -51.647 -12.664 73.990 1.00 97.75 904 PHE A N 1
ATOM 6615 C CA . PHE A 1 904 ? -52.071 -13.560 75.063 1.00 97.75 904 PHE A CA 1
ATOM 6616 C C . PHE A 1 904 ? -53.540 -13.315 75.429 1.00 97.75 904 PHE A C 1
ATOM 6618 O O . PHE A 1 904 ? -53.993 -12.169 75.467 1.00 97.75 904 PHE A O 1
ATOM 6625 N N . SER A 1 905 ? -54.296 -14.376 75.729 1.00 97.25 905 SER A N 1
ATOM 6626 C CA . SER A 1 905 ? -55.706 -14.266 76.143 1.00 97.25 905 SER A CA 1
ATOM 6627 C C . SER A 1 905 ? -55.893 -13.693 77.550 1.00 97.25 905 SER A C 1
ATOM 6629 O O . SER A 1 905 ? -56.993 -13.248 77.885 1.00 97.25 905 SER A O 1
ATOM 6631 N N . ALA A 1 906 ? -54.832 -13.682 78.357 1.00 96.38 906 ALA A N 1
ATOM 6632 C CA . ALA A 1 906 ? -54.785 -13.101 79.691 1.00 96.38 906 ALA A CA 1
ATOM 6633 C C . ALA A 1 906 ? -53.524 -12.249 79.881 1.00 96.38 906 ALA A C 1
ATOM 6635 O O . ALA A 1 906 ? -52.567 -12.322 79.111 1.00 96.38 906 ALA A O 1
ATOM 6636 N N . ALA A 1 907 ? -53.555 -11.383 80.895 1.00 96.38 907 ALA A N 1
ATOM 6637 C CA . ALA A 1 907 ? -52.449 -10.486 81.194 1.00 96.38 907 ALA A CA 1
ATOM 6638 C C . ALA A 1 907 ? -51.238 -11.265 81.722 1.00 96.38 907 ALA A C 1
ATOM 6640 O O . ALA A 1 907 ? -51.325 -11.872 82.786 1.00 96.38 907 ALA A O 1
ATOM 6641 N N . VAL A 1 908 ? -50.112 -11.147 81.021 1.00 97.00 908 VAL A N 1
ATOM 6642 C CA . VAL A 1 908 ? -48.830 -11.742 81.400 1.00 97.00 908 VAL A CA 1
ATOM 6643 C C . VAL A 1 908 ? -48.180 -10.952 82.545 1.00 97.00 908 VAL A C 1
ATOM 6645 O O . VAL A 1 908 ? -48.294 -9.718 82.626 1.00 97.00 908 VAL A O 1
ATOM 6648 N N . ALA A 1 909 ? -47.466 -11.645 83.429 1.00 94.81 909 ALA A N 1
ATOM 6649 C CA . ALA A 1 909 ? -46.875 -11.125 84.653 1.00 94.81 909 ALA A CA 1
ATOM 6650 C C . ALA A 1 909 ? -46.040 -9.841 84.447 1.00 94.81 909 ALA A C 1
ATOM 6652 O O . ALA A 1 909 ? -45.362 -9.610 83.439 1.00 94.81 909 ALA A O 1
ATOM 6653 N N . ASN A 1 910 ? -46.082 -8.939 85.434 1.00 92.81 910 ASN A N 1
ATOM 6654 C CA . ASN A 1 910 ? -45.447 -7.613 85.339 1.00 92.81 910 ASN A CA 1
ATOM 6655 C C . ASN A 1 910 ? -43.910 -7.661 85.302 1.00 92.81 910 ASN A C 1
ATOM 6657 O O . ASN A 1 910 ? -43.277 -6.684 84.912 1.00 92.81 910 ASN A O 1
ATOM 6661 N N . ASN A 1 911 ? -43.310 -8.774 85.721 1.00 91.88 911 ASN A N 1
ATOM 6662 C CA . ASN A 1 911 ? -41.870 -9.009 85.664 1.00 91.88 911 ASN A CA 1
ATOM 6663 C C . ASN A 1 911 ? -41.393 -9.494 84.280 1.00 91.88 911 ASN A C 1
ATOM 6665 O O . ASN A 1 911 ? -40.186 -9.484 84.056 1.00 91.88 911 ASN A O 1
ATOM 6669 N N . VAL A 1 912 ? -42.282 -9.857 83.350 1.00 95.69 912 VAL A N 1
ATOM 6670 C CA . VAL A 1 912 ? -41.921 -10.240 81.973 1.00 95.69 912 VAL A CA 1
ATOM 6671 C C . VAL A 1 912 ? -41.660 -9.005 81.103 1.00 95.69 912 VAL A C 1
ATOM 6673 O O . VAL A 1 912 ? -42.436 -8.039 81.117 1.00 95.69 912 VAL A O 1
ATOM 6676 N N . GLY A 1 913 ? -40.592 -9.026 80.309 1.00 95.06 913 GLY A N 1
ATOM 6677 C CA . GLY A 1 913 ? -40.232 -7.935 79.409 1.00 95.06 913 GLY A CA 1
ATOM 6678 C C . GLY A 1 913 ? -39.172 -8.302 78.368 1.00 95.06 913 GLY A C 1
ATOM 6679 O O . GLY A 1 913 ? -39.062 -9.446 77.948 1.00 95.06 913 GLY A O 1
ATOM 6680 N N . VAL A 1 914 ? -38.446 -7.290 77.886 1.00 97.06 914 VAL A N 1
ATOM 6681 C CA . VAL A 1 914 ? -37.484 -7.417 76.784 1.00 97.06 914 VAL A CA 1
ATOM 6682 C C . VAL A 1 914 ? -36.421 -8.478 77.074 1.00 97.06 914 VAL A C 1
ATOM 6684 O O . VAL A 1 914 ? -35.808 -8.497 78.136 1.00 97.06 914 VAL A O 1
ATOM 6687 N N . GLY A 1 915 ? -36.176 -9.332 76.087 1.00 96.25 915 GLY A N 1
ATOM 6688 C CA . GLY A 1 915 ? -35.153 -10.364 76.106 1.00 96.25 915 GLY A CA 1
ATOM 6689 C C . GLY A 1 915 ? -35.572 -11.688 76.743 1.00 96.25 915 GLY A C 1
ATOM 6690 O O . GLY A 1 915 ? -34.803 -12.644 76.641 1.00 96.25 915 GLY A O 1
ATOM 6691 N N . ASP A 1 916 ? -36.754 -11.762 77.361 1.00 97.38 916 ASP A N 1
ATOM 6692 C CA . ASP A 1 916 ? -37.307 -13.019 77.873 1.00 97.38 916 ASP A CA 1
ATOM 6693 C C . ASP A 1 916 ? -37.653 -13.981 76.740 1.00 97.38 916 ASP A C 1
ATOM 6695 O O . ASP A 1 916 ? -37.988 -13.561 75.629 1.00 97.38 916 ASP A O 1
ATOM 6699 N N . VAL A 1 917 ? -37.562 -15.272 77.045 1.00 97.31 917 VAL A N 1
ATOM 6700 C CA . VAL A 1 917 ? -37.793 -16.378 76.117 1.00 97.31 917 VAL A CA 1
ATOM 6701 C C . VAL A 1 917 ? -39.205 -16.892 76.320 1.00 97.31 917 VAL A C 1
ATOM 6703 O O . VAL A 1 917 ? -39.556 -17.295 77.423 1.00 97.31 917 VAL A O 1
ATOM 6706 N N . ILE A 1 918 ? -39.999 -16.904 75.259 1.00 96.88 918 ILE A N 1
ATOM 6707 C CA . ILE A 1 918 ? -41.278 -17.605 75.204 1.00 96.88 918 ILE A CA 1
ATOM 6708 C C . ILE A 1 918 ? -41.014 -18.942 74.524 1.00 96.88 918 ILE A C 1
ATOM 6710 O O . ILE A 1 918 ? -40.547 -18.958 73.384 1.00 96.88 918 ILE A O 1
ATOM 6714 N N . LEU A 1 919 ? -41.308 -20.036 75.216 1.00 96.25 919 LEU A N 1
ATOM 6715 C CA . LEU A 1 919 ? -41.310 -21.393 74.681 1.00 96.25 919 LEU A CA 1
ATOM 6716 C C . LEU A 1 919 ? -42.770 -21.801 74.466 1.00 96.25 919 LEU A C 1
ATOM 6718 O O . LEU A 1 919 ? -43.566 -21.719 75.398 1.00 96.25 919 LEU A O 1
ATOM 6722 N N . TYR A 1 920 ? -43.132 -22.189 73.246 1.00 95.44 920 TYR A N 1
ATOM 6723 C CA . TYR A 1 920 ? -44.510 -22.531 72.880 1.00 95.44 920 TYR A CA 1
ATOM 6724 C C . TYR A 1 920 ? -44.541 -23.792 72.022 1.00 95.44 920 TYR A C 1
ATOM 6726 O O . TYR A 1 920 ? -43.675 -23.969 71.164 1.00 95.44 920 TYR A O 1
ATOM 6734 N N . ASP A 1 921 ? -45.545 -24.643 72.242 1.00 94.44 921 ASP A N 1
ATOM 6735 C CA . ASP A 1 921 ? -45.698 -25.936 71.566 1.00 94.44 921 ASP A CA 1
ATOM 6736 C C . ASP A 1 921 ? -45.977 -25.757 70.067 1.00 94.44 921 ASP A C 1
ATOM 6738 O O . ASP A 1 921 ? -47.120 -25.644 69.621 1.00 94.44 921 ASP A O 1
ATOM 6742 N N . SER A 1 922 ? -44.918 -25.708 69.266 1.00 90.56 922 SER A N 1
ATOM 6743 C CA . SER A 1 922 ? -45.021 -25.634 67.808 1.00 90.56 922 SER A CA 1
ATOM 6744 C C . SER A 1 922 ? -45.114 -27.014 67.159 1.00 90.56 922 SER A C 1
ATOM 6746 O O . SER A 1 922 ? -45.476 -27.116 65.982 1.00 90.56 922 SER A O 1
ATOM 6748 N N . SER A 1 923 ? -44.838 -28.081 67.915 1.00 88.94 923 SER A N 1
ATOM 6749 C CA . SER A 1 923 ? -44.954 -29.461 67.448 1.00 88.94 923 SER A CA 1
ATOM 6750 C C . SER A 1 923 ? -46.377 -30.033 67.575 1.00 88.94 923 SER A C 1
ATOM 6752 O O . SER A 1 923 ? -46.665 -31.086 66.996 1.00 88.94 923 SER A O 1
ATOM 6754 N N . ASN A 1 924 ? -47.286 -29.303 68.235 1.00 85.69 924 ASN A N 1
ATOM 6755 C CA . ASN A 1 924 ? -48.679 -29.663 68.523 1.00 85.69 924 ASN A CA 1
ATOM 6756 C C . ASN A 1 924 ? -48.803 -31.015 69.244 1.00 85.69 924 ASN A C 1
ATOM 6758 O O . ASN A 1 924 ? -49.647 -31.849 68.889 1.00 85.69 924 ASN A O 1
ATOM 6762 N N . ASN A 1 925 ? -47.923 -31.268 70.211 1.00 89.50 925 ASN A N 1
ATOM 6763 C CA . ASN A 1 925 ? -47.923 -32.500 71.002 1.00 89.50 925 ASN A CA 1
ATOM 6764 C C . ASN A 1 925 ? -48.411 -32.291 72.455 1.00 89.50 925 ASN A C 1
ATOM 6766 O O . ASN A 1 925 ? -48.471 -33.259 73.220 1.00 89.50 925 ASN A O 1
ATOM 6770 N N . ASN A 1 926 ? -48.789 -31.057 72.800 1.00 87.94 926 ASN A N 1
ATOM 6771 C CA . ASN A 1 926 ? -49.213 -30.564 74.107 1.00 87.94 926 ASN A CA 1
ATOM 6772 C C . ASN A 1 926 ? -48.154 -30.739 75.213 1.00 87.94 926 ASN A C 1
ATOM 6774 O O . ASN A 1 926 ? -48.493 -30.992 76.373 1.00 87.94 926 ASN A O 1
ATOM 6778 N N . ALA A 1 927 ? -46.869 -30.647 74.872 1.00 90.25 927 ALA A N 1
ATOM 6779 C CA . ALA A 1 927 ? -45.755 -30.706 75.810 1.00 90.25 927 ALA A CA 1
ATOM 6780 C C . ALA A 1 927 ? -44.599 -29.814 75.344 1.00 90.25 927 ALA A C 1
ATOM 6782 O O . ALA A 1 927 ? -44.219 -29.848 74.184 1.00 90.25 927 ALA A O 1
ATOM 6783 N N . LEU A 1 928 ? -43.985 -29.068 76.267 1.00 93.19 928 LEU A N 1
ATOM 6784 C CA . LEU A 1 928 ? -42.825 -28.236 75.947 1.00 93.19 928 LEU A CA 1
ATOM 6785 C C . LEU A 1 928 ? -41.524 -29.044 75.992 1.00 93.19 928 LEU A C 1
ATOM 6787 O O . LEU A 1 928 ? -41.208 -29.711 76.982 1.00 93.19 928 LEU A O 1
ATOM 6791 N N . SER A 1 929 ? -40.761 -28.976 74.906 1.00 92.38 929 SER A N 1
ATOM 6792 C CA . SER A 1 929 ? -39.529 -29.727 74.681 1.00 92.38 929 SER A CA 1
ATOM 6793 C C . SER A 1 929 ? -38.619 -29.024 73.667 1.00 92.38 929 SER A C 1
ATOM 6795 O O . SER A 1 929 ? -38.958 -27.985 73.108 1.00 92.38 929 SER A O 1
ATOM 6797 N N . ASN A 1 930 ? -37.465 -29.617 73.359 1.00 90.00 930 ASN A N 1
ATOM 6798 C CA . ASN A 1 930 ? -36.580 -29.131 72.296 1.00 90.00 930 ASN A CA 1
ATOM 6799 C C . ASN A 1 930 ? -37.107 -29.323 70.862 1.00 90.00 930 ASN A C 1
ATOM 6801 O O . ASN A 1 930 ? -36.439 -28.900 69.918 1.00 90.00 930 ASN A O 1
ATOM 6805 N N . ALA A 1 931 ? -38.264 -29.967 70.687 1.00 89.56 931 ALA A N 1
ATOM 6806 C CA . ALA A 1 931 ? -38.967 -30.013 69.407 1.00 89.56 931 ALA A CA 1
ATOM 6807 C C . ALA A 1 931 ? -39.785 -28.737 69.143 1.00 89.56 931 ALA A C 1
ATOM 6809 O O . ALA A 1 931 ? -40.247 -28.535 68.019 1.00 89.56 931 ALA A O 1
ATOM 6810 N N . ASP A 1 932 ? -39.954 -27.901 70.167 1.00 93.81 932 ASP A N 1
ATOM 6811 C CA . ASP A 1 932 ? -40.828 -26.740 70.156 1.00 93.81 932 ASP A CA 1
ATOM 6812 C C . ASP A 1 932 ? -40.052 -25.445 69.914 1.00 93.81 932 ASP A C 1
ATOM 6814 O O . ASP A 1 932 ? -38.824 -25.376 70.012 1.00 93.81 932 ASP A O 1
ATOM 6818 N N . SER A 1 933 ? -40.774 -24.398 69.529 1.00 94.62 933 SER A N 1
ATOM 6819 C CA . SER A 1 933 ? -40.166 -23.153 69.082 1.00 94.62 933 SER A CA 1
ATOM 6820 C C . SER A 1 933 ? -40.020 -22.161 70.224 1.00 94.62 933 SER A C 1
ATOM 6822 O O . SER A 1 933 ? -40.876 -22.035 71.099 1.00 94.62 933 SER A O 1
ATOM 6824 N N . ILE A 1 934 ? -38.926 -21.408 70.163 1.00 95.44 934 ILE A N 1
ATOM 6825 C CA . ILE A 1 934 ? -38.675 -20.283 71.054 1.00 95.44 934 ILE A CA 1
ATOM 6826 C C . ILE A 1 934 ? -38.778 -18.963 70.302 1.00 95.44 934 ILE A C 1
ATOM 6828 O O . ILE A 1 934 ? -38.463 -18.863 69.113 1.00 95.44 934 ILE A O 1
ATOM 6832 N N . ALA A 1 935 ? -39.167 -17.920 71.020 1.00 96.94 935 ALA A N 1
ATOM 6833 C CA . ALA A 1 935 ? -39.050 -16.549 70.561 1.00 96.94 935 ALA A CA 1
ATOM 6834 C C . ALA A 1 935 ? -38.636 -15.633 71.714 1.00 96.94 935 ALA A C 1
ATOM 6836 O O . ALA A 1 935 ? -38.983 -15.859 72.868 1.00 96.94 935 ALA A O 1
ATOM 6837 N N . PHE A 1 936 ? -37.900 -14.580 71.389 1.00 97.88 936 PHE A N 1
ATOM 6838 C CA . PHE A 1 936 ? -37.421 -13.585 72.333 1.00 97.88 936 PHE A CA 1
ATOM 6839 C C . PHE A 1 936 ? -38.294 -12.342 72.261 1.00 97.88 936 PHE A C 1
ATOM 6841 O O . PHE A 1 936 ? -38.631 -11.864 71.175 1.00 97.88 936 PHE A O 1
ATOM 6848 N N . ILE A 1 937 ? -38.628 -11.779 73.416 1.00 97.94 937 ILE A N 1
ATOM 6849 C CA . ILE A 1 937 ? -39.408 -10.546 73.488 1.00 97.94 937 ILE A CA 1
ATOM 6850 C C . ILE A 1 937 ? -38.528 -9.369 73.056 1.00 97.94 937 ILE A C 1
ATOM 6852 O O . ILE A 1 937 ? -37.578 -8.994 73.736 1.00 97.94 937 ILE A O 1
ATOM 6856 N N . LYS A 1 938 ? -38.868 -8.738 71.937 1.00 96.75 938 LYS A N 1
ATOM 6857 C CA . LYS A 1 938 ? -38.243 -7.501 71.455 1.00 96.75 938 LYS A CA 1
ATOM 6858 C C . LYS A 1 938 ? -38.808 -6.271 72.162 1.00 96.75 938 LYS A C 1
ATOM 6860 O O . LYS A 1 938 ? -38.066 -5.353 72.503 1.00 96.75 938 LYS A O 1
ATOM 6865 N N . SER A 1 939 ? -40.120 -6.235 72.392 1.00 96.50 939 SER A N 1
ATOM 6866 C CA . SER A 1 939 ? -40.772 -5.170 73.162 1.00 96.50 939 SER A CA 1
ATOM 6867 C C . SER A 1 939 ? -42.104 -5.624 73.758 1.00 96.50 939 SER A C 1
ATOM 6869 O O . SER A 1 939 ? -42.789 -6.490 73.215 1.00 96.50 939 SER A O 1
ATOM 6871 N N . ARG A 1 940 ? -42.484 -5.018 74.887 1.00 94.94 940 ARG A N 1
ATOM 6872 C CA . ARG A 1 940 ? -43.798 -5.178 75.522 1.00 94.94 940 ARG A CA 1
ATOM 6873 C C . ARG A 1 940 ? -44.643 -3.950 75.199 1.00 94.94 940 ARG A C 1
ATOM 6875 O O . ARG A 1 940 ? -44.266 -2.846 75.587 1.00 94.94 940 ARG A O 1
ATOM 6882 N N . THR A 1 941 ? -45.753 -4.131 74.485 1.00 94.06 941 THR A N 1
ATOM 6883 C CA . THR A 1 941 ? -46.646 -3.013 74.119 1.00 94.06 941 THR A CA 1
ATOM 6884 C C . THR A 1 941 ? -47.727 -2.773 75.169 1.00 94.06 941 THR A C 1
ATOM 6886 O O . THR A 1 941 ? -47.973 -1.627 75.539 1.00 94.06 941 THR A O 1
ATOM 6889 N N . ASP A 1 942 ? -48.298 -3.841 75.726 1.00 96.19 942 ASP A N 1
ATOM 6890 C CA . ASP A 1 942 ? -49.165 -3.805 76.904 1.00 96.19 942 ASP A CA 1
ATOM 6891 C C . ASP A 1 942 ? -49.057 -5.128 77.692 1.00 96.19 942 ASP A C 1
ATOM 6893 O O . ASP A 1 942 ? -48.076 -5.860 77.556 1.00 96.19 942 ASP A O 1
ATOM 6897 N N . SER A 1 943 ? -50.001 -5.426 78.588 1.00 96.12 943 SER A N 1
ATOM 6898 C CA . SER A 1 943 ? -49.967 -6.651 79.396 1.00 96.12 943 SER A CA 1
ATOM 6899 C C . SER A 1 943 ? -50.295 -7.938 78.631 1.00 96.12 943 SER A C 1
ATOM 6901 O O . SER A 1 943 ? -50.059 -9.011 79.166 1.00 96.12 943 SER A O 1
ATOM 6903 N N . THR A 1 944 ? -50.837 -7.839 77.421 1.00 97.19 944 THR A N 1
ATOM 6904 C CA . THR A 1 944 ? -51.302 -8.953 76.577 1.00 97.19 944 THR A CA 1
ATOM 6905 C C . THR A 1 944 ? -50.617 -9.004 75.206 1.00 97.19 944 THR A C 1
ATOM 6907 O O . THR A 1 944 ? -50.732 -10.019 74.530 1.00 97.19 944 THR A O 1
ATOM 6910 N N . HIS A 1 945 ? -49.887 -7.960 74.792 1.00 97.44 945 HIS A N 1
ATOM 6911 C CA . HIS A 1 945 ? -49.266 -7.868 73.463 1.00 97.44 945 HIS A CA 1
ATOM 6912 C C . HIS A 1 945 ? -47.753 -7.614 73.513 1.00 97.44 945 HIS A C 1
ATOM 6914 O O . HIS A 1 945 ? -47.277 -6.627 74.098 1.00 97.44 945 HIS A O 1
ATOM 6920 N N . TYR A 1 946 ? -46.997 -8.465 72.820 1.00 98.25 946 TYR A N 1
ATOM 6921 C CA . TYR A 1 946 ? -45.534 -8.468 72.812 1.00 98.25 946 TYR A CA 1
ATOM 6922 C C . TYR A 1 946 ? -44.997 -8.629 71.391 1.00 98.25 946 TYR A C 1
ATOM 6924 O O . TYR A 1 946 ? -45.426 -9.511 70.656 1.00 98.25 946 TYR A O 1
ATOM 6932 N N . VAL A 1 947 ? -44.034 -7.795 70.999 1.00 97.88 947 VAL A N 1
ATOM 6933 C CA . VAL A 1 947 ? -43.313 -7.965 69.731 1.00 97.88 947 VAL A CA 1
ATOM 6934 C C . VAL A 1 947 ? -42.191 -8.959 69.961 1.00 97.88 947 VAL A C 1
ATOM 6936 O O . VAL A 1 947 ? -41.418 -8.811 70.909 1.00 97.88 947 VAL A O 1
ATOM 6939 N N . LEU A 1 948 ? -42.097 -9.950 69.088 1.00 97.81 948 LEU A N 1
ATOM 6940 C CA . LEU A 1 948 ? -41.182 -11.068 69.193 1.00 97.81 948 LEU A CA 1
ATOM 6941 C C . LEU A 1 948 ? -40.136 -11.053 68.083 1.00 97.81 948 LEU A C 1
ATOM 6943 O O . LEU A 1 948 ? -40.318 -10.462 67.020 1.00 97.81 948 LEU A O 1
ATOM 6947 N N . GLN A 1 949 ? -39.045 -11.759 68.339 1.00 96.56 949 GLN A N 1
ATOM 6948 C CA . GLN A 1 949 ? -38.031 -12.095 67.354 1.00 96.56 949 GLN A CA 1
ATOM 6949 C C . GLN A 1 949 ? -37.474 -13.494 67.605 1.00 96.56 949 GLN A C 1
ATOM 6951 O O . GLN A 1 949 ? -37.500 -13.996 68.725 1.00 96.56 949 GLN A O 1
ATOM 6956 N N . THR A 1 950 ? -36.965 -14.133 66.563 1.00 94.81 950 THR A N 1
ATOM 6957 C CA . THR A 1 950 ? -36.205 -15.383 66.680 1.00 94.81 950 THR A CA 1
ATOM 6958 C C . THR A 1 950 ? -34.867 -15.132 67.383 1.00 94.81 950 THR A C 1
ATOM 6960 O O . THR A 1 950 ? -34.484 -13.985 67.643 1.00 94.81 950 THR A O 1
ATOM 6963 N N . GLU A 1 951 ? -34.117 -16.197 67.673 1.00 91.19 951 GLU A N 1
ATOM 6964 C CA . GLU A 1 951 ? -32.787 -16.066 68.281 1.00 91.19 951 GLU A CA 1
ATOM 6965 C C . GLU A 1 951 ? -31.826 -15.172 67.474 1.00 91.19 951 GLU A C 1
ATOM 6967 O O . GLU A 1 951 ? -31.007 -14.492 68.094 1.00 91.19 951 GLU A O 1
ATOM 6972 N N . ASN A 1 952 ? -32.009 -15.097 66.147 1.00 89.38 952 ASN A N 1
ATOM 6973 C CA . ASN A 1 952 ? -31.199 -14.329 65.190 1.00 89.38 952 ASN A CA 1
ATOM 6974 C C . ASN A 1 952 ? -31.845 -12.989 64.780 1.00 89.38 952 ASN A C 1
ATOM 6976 O O . ASN A 1 952 ? -31.448 -12.380 63.793 1.00 89.38 952 ASN A O 1
ATOM 6980 N N . GLY A 1 953 ? -32.886 -12.529 65.484 1.00 89.31 953 GLY A N 1
ATOM 6981 C CA . GLY A 1 953 ? -33.500 -11.215 65.238 1.00 89.31 953 GLY A CA 1
ATOM 6982 C C . GLY A 1 953 ? -34.507 -11.149 64.079 1.00 89.31 953 GLY A C 1
ATOM 6983 O O . GLY A 1 953 ? -35.110 -10.097 63.869 1.00 89.31 953 GLY A O 1
ATOM 6984 N N . ALA A 1 954 ? -34.743 -12.252 63.361 1.00 90.75 954 ALA A N 1
ATOM 6985 C CA . ALA A 1 954 ? -35.793 -12.342 62.342 1.00 90.75 954 ALA A CA 1
ATOM 6986 C C . ALA A 1 954 ? -37.202 -12.417 62.964 1.00 90.75 954 ALA A C 1
ATOM 6988 O O . ALA A 1 954 ? -37.353 -12.821 64.119 1.00 90.75 954 ALA A O 1
ATOM 6989 N N . THR A 1 955 ? -38.238 -12.085 62.192 1.00 93.25 955 THR A N 1
ATOM 6990 C CA . THR A 1 955 ? -39.649 -12.242 62.589 1.00 93.25 955 THR A CA 1
ATOM 6991 C C . THR A 1 955 ? -39.992 -13.731 62.782 1.00 93.25 955 THR A C 1
ATOM 6993 O O . THR A 1 955 ? -39.731 -14.514 61.868 1.00 93.25 955 THR A O 1
ATOM 6996 N N . PRO A 1 956 ? -40.559 -14.159 63.928 1.00 94.88 956 PRO A N 1
ATOM 6997 C CA . PRO A 1 956 ? -40.980 -15.546 64.134 1.00 94.88 956 PRO A CA 1
ATOM 6998 C C . PRO A 1 956 ? -42.134 -15.941 63.210 1.00 94.88 956 PRO A C 1
ATOM 7000 O O . PRO A 1 956 ? -42.890 -15.081 62.757 1.00 94.88 956 PRO A O 1
ATOM 7003 N N . ALA A 1 957 ? -42.285 -17.244 62.968 1.00 93.25 957 ALA A N 1
ATOM 7004 C CA . ALA A 1 957 ? -43.415 -17.778 62.216 1.00 93.25 957 ALA A CA 1
ATOM 7005 C C . ALA A 1 957 ? -44.749 -17.519 62.939 1.00 93.25 957 ALA A C 1
ATOM 7007 O O . ALA A 1 957 ? -44.806 -17.477 64.170 1.00 93.25 957 ALA A O 1
ATOM 7008 N N . ASP A 1 958 ? -45.820 -17.370 62.160 1.00 94.19 958 ASP A N 1
ATOM 7009 C CA . ASP A 1 958 ? -47.170 -17.228 62.698 1.00 94.19 958 ASP A CA 1
ATOM 7010 C C . ASP A 1 958 ? -47.596 -18.508 63.436 1.00 94.19 958 ASP A C 1
ATOM 7012 O O . ASP A 1 958 ? -47.366 -19.626 62.970 1.00 94.19 958 ASP A O 1
ATOM 7016 N N . LEU A 1 959 ? -48.257 -18.328 64.577 1.00 94.00 959 LEU A N 1
ATOM 7017 C CA . LEU A 1 959 ? -48.759 -19.390 65.441 1.00 94.00 959 LEU A CA 1
ATOM 7018 C C . LEU A 1 959 ? -50.261 -19.157 65.663 1.00 94.00 959 LEU A C 1
ATOM 7020 O O . LEU A 1 959 ? -50.630 -18.107 66.202 1.00 94.00 959 LEU A O 1
ATOM 7024 N N . PRO A 1 960 ? -51.146 -20.094 65.274 1.00 92.50 960 PRO A N 1
ATOM 7025 C CA . PRO A 1 960 ? -52.557 -20.020 65.651 1.00 92.50 960 PRO A CA 1
ATOM 7026 C C . PRO A 1 960 ? -52.718 -20.115 67.178 1.00 92.50 960 PRO A C 1
ATOM 7028 O O . PRO A 1 960 ? -51.762 -20.412 67.882 1.00 92.50 960 PRO A O 1
ATOM 7031 N N . ALA A 1 961 ? -53.923 -19.876 67.701 1.00 93.38 961 ALA A N 1
ATOM 7032 C CA . ALA A 1 961 ? -54.168 -19.960 69.143 1.00 93.38 961 ALA A CA 1
ATOM 7033 C C . ALA A 1 961 ? -53.664 -21.296 69.727 1.00 93.38 961 ALA A C 1
ATOM 7035 O O . ALA A 1 961 ? -54.125 -22.362 69.319 1.00 93.38 961 ALA A O 1
ATOM 7036 N N . ASN A 1 962 ? -52.724 -21.204 70.664 1.00 93.69 962 ASN A N 1
ATOM 7037 C CA . ASN A 1 962 ? -52.035 -22.317 71.302 1.00 93.69 962 ASN A CA 1
ATOM 7038 C C . ASN A 1 962 ? -52.126 -22.151 72.825 1.00 93.69 962 ASN A C 1
ATOM 7040 O O . ASN A 1 962 ? -51.901 -21.057 73.335 1.00 93.69 962 ASN A O 1
ATOM 7044 N N . ASP A 1 963 ? -52.496 -23.209 73.537 1.00 94.06 963 ASP A N 1
ATOM 7045 C CA . ASP A 1 963 ? -52.736 -23.227 74.985 1.00 94.06 963 ASP A CA 1
ATOM 7046 C C . ASP A 1 963 ? -51.594 -23.881 75.778 1.00 94.06 963 ASP A C 1
ATOM 7048 O O . ASP A 1 963 ? -51.783 -24.209 76.942 1.00 94.06 963 ASP A O 1
ATOM 7052 N N . THR A 1 964 ? -50.424 -24.090 75.164 1.00 95.88 964 THR A N 1
ATOM 7053 C CA . THR A 1 964 ? -49.253 -24.716 75.793 1.00 95.88 964 THR A CA 1
ATOM 7054 C C . THR A 1 964 ? -48.008 -23.847 75.598 1.00 95.88 964 THR A C 1
ATOM 7056 O O . THR A 1 964 ? -47.340 -23.900 74.560 1.00 95.88 964 THR A O 1
ATOM 7059 N N . TRP A 1 965 ? -47.692 -23.016 76.595 1.00 96.00 965 TRP A N 1
ATOM 7060 C CA . TRP A 1 965 ? -46.561 -22.082 76.553 1.00 96.00 965 TRP A CA 1
ATOM 7061 C C . TRP A 1 965 ? -46.050 -21.705 77.949 1.00 96.00 965 TRP A C 1
ATOM 7063 O O . TRP A 1 965 ? -46.793 -21.694 78.927 1.00 96.00 965 TRP A O 1
ATOM 7073 N N . GLU A 1 966 ? -44.770 -21.341 78.026 1.00 97.25 966 GLU A N 1
ATOM 7074 C CA . GLU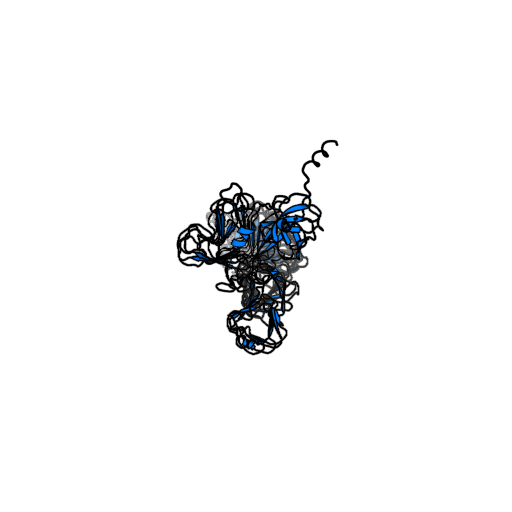 A 1 966 ? -44.109 -20.852 79.241 1.00 97.25 966 GLU A CA 1
ATOM 7075 C C . GLU A 1 966 ? -43.110 -19.733 78.903 1.00 97.25 966 GLU A C 1
ATOM 7077 O O . GLU A 1 966 ? -42.530 -19.696 77.813 1.00 97.25 966 GLU A O 1
ATOM 7082 N N . ILE A 1 967 ? -42.888 -18.810 79.846 1.00 97.50 967 ILE A N 1
ATOM 7083 C CA . ILE A 1 967 ? -41.971 -17.671 79.677 1.00 97.50 967 ILE A CA 1
ATOM 7084 C C . ILE A 1 967 ? -40.822 -17.746 80.678 1.00 97.50 967 ILE A C 1
ATOM 7086 O O . ILE A 1 967 ? -41.038 -17.928 81.870 1.00 97.50 967 ILE A O 1
ATOM 7090 N N . TYR A 1 968 ? -39.592 -17.520 80.224 1.00 97.12 968 TYR A N 1
ATOM 7091 C CA . TYR A 1 968 ? -38.369 -17.661 81.013 1.00 97.12 968 TYR A CA 1
ATOM 7092 C C . TYR A 1 968 ? -37.433 -16.457 80.866 1.00 97.12 968 TYR A C 1
ATOM 7094 O O . TYR A 1 968 ? -37.420 -15.777 79.839 1.00 97.12 968 TYR A O 1
ATOM 7102 N N . ARG A 1 969 ? -36.555 -16.233 81.857 1.00 95.31 969 ARG A N 1
ATOM 7103 C CA . ARG A 1 969 ? -35.336 -15.433 81.626 1.00 95.31 969 ARG A CA 1
ATOM 7104 C C . ARG A 1 969 ? -34.389 -16.206 80.719 1.00 95.31 969 ARG A C 1
ATOM 7106 O O . ARG A 1 969 ? -34.189 -17.398 80.952 1.00 95.31 969 ARG A O 1
ATOM 7113 N N . ALA A 1 970 ? -33.747 -15.527 79.767 1.00 95.50 970 ALA A N 1
ATOM 7114 C CA . ALA A 1 970 ? -32.767 -16.173 78.893 1.00 95.50 970 ALA A CA 1
ATOM 7115 C C . ALA A 1 970 ? -31.523 -16.645 79.669 1.00 95.50 970 ALA A C 1
ATOM 7117 O O . ALA A 1 970 ? -30.971 -17.707 79.384 1.00 95.50 970 ALA A O 1
ATOM 7118 N N . TYR A 1 971 ? -31.096 -15.881 80.673 1.00 94.25 971 TYR A N 1
ATOM 7119 C CA . TYR A 1 971 ? -29.905 -16.174 81.463 1.00 94.25 971 TYR A CA 1
ATOM 7120 C C . TYR A 1 971 ? -30.131 -15.888 82.949 1.00 94.25 971 TYR A C 1
ATOM 7122 O O . TYR A 1 971 ? -30.874 -14.981 83.326 1.00 94.25 971 TYR A O 1
ATOM 7130 N N . THR A 1 972 ? -29.444 -16.643 83.807 1.00 93.38 972 THR A N 1
ATOM 7131 C CA . THR A 1 972 ? -29.520 -16.507 85.273 1.00 93.38 972 THR A CA 1
ATOM 7132 C C . THR A 1 972 ? -28.372 -15.706 85.881 1.00 93.38 972 THR A C 1
ATOM 7134 O O . THR A 1 972 ? -28.265 -15.635 87.092 1.00 93.38 972 THR A O 1
ATOM 7137 N N . SER A 1 973 ? -27.482 -15.125 85.081 1.00 91.50 973 SER A N 1
ATOM 7138 C CA . SER A 1 973 ? -26.452 -14.174 85.525 1.00 91.50 973 SER A CA 1
ATOM 7139 C C . SER A 1 973 ? -25.843 -13.483 84.311 1.00 91.50 973 SER A C 1
ATOM 7141 O O . SER A 1 973 ? -25.960 -13.979 83.184 1.00 91.50 973 SER A O 1
ATOM 7143 N N . LEU A 1 974 ? -25.159 -12.358 84.522 1.00 90.44 974 LEU A N 1
ATOM 7144 C CA . LEU A 1 974 ? -24.408 -11.704 83.447 1.00 90.44 974 LEU A CA 1
ATOM 7145 C C . LEU A 1 974 ? -23.246 -12.573 82.953 1.00 90.44 974 LEU A C 1
ATOM 7147 O O . LEU A 1 974 ? -22.984 -12.607 81.755 1.00 90.44 974 LEU A O 1
ATOM 7151 N N . SER A 1 975 ? -22.592 -13.318 83.852 1.00 90.62 975 SER A N 1
ATOM 7152 C CA . SER A 1 975 ? -21.539 -14.274 83.481 1.00 90.62 975 SER A CA 1
ATOM 7153 C C . SER A 1 975 ? -22.077 -15.398 82.587 1.00 90.62 975 SER A C 1
ATOM 7155 O O . SER A 1 975 ? -21.389 -15.811 81.661 1.00 90.62 975 SER A O 1
ATOM 7157 N N . ASN A 1 976 ? -23.309 -15.863 82.816 1.00 90.88 976 ASN A N 1
ATOM 7158 C CA . ASN A 1 976 ? -23.950 -16.869 81.968 1.00 90.88 976 ASN A CA 1
ATOM 7159 C C . ASN A 1 976 ? -24.330 -16.299 80.595 1.00 90.88 976 ASN A C 1
ATOM 7161 O O . ASN A 1 976 ? -24.114 -16.963 79.586 1.00 90.88 976 ASN A O 1
ATOM 7165 N N . ALA A 1 977 ? -24.835 -15.062 80.541 1.00 90.94 977 ALA A N 1
ATOM 7166 C CA . ALA A 1 977 ? -25.127 -14.389 79.274 1.00 90.94 977 ALA A CA 1
ATOM 7167 C C . ALA A 1 977 ? -23.867 -14.146 78.429 1.00 90.94 977 ALA A C 1
ATOM 7169 O O . ALA A 1 977 ? -23.905 -14.306 77.210 1.00 90.94 977 ALA A O 1
ATOM 7170 N N . GLU A 1 978 ? -22.754 -13.786 79.073 1.00 90.06 978 GLU A N 1
ATOM 7171 C CA . GLU A 1 978 ? -21.454 -13.606 78.418 1.00 90.06 978 GLU A CA 1
ATOM 7172 C C . GLU A 1 978 ? -20.905 -14.921 77.859 1.00 90.06 978 GLU A C 1
ATOM 7174 O O . GLU A 1 978 ? -20.457 -14.945 76.715 1.00 90.06 978 GLU A O 1
ATOM 7179 N N . ALA A 1 979 ? -21.027 -16.017 78.612 1.00 88.94 979 ALA A N 1
ATOM 7180 C CA . ALA A 1 979 ? -20.575 -17.340 78.189 1.00 88.94 979 ALA A CA 1
ATOM 7181 C C . ALA A 1 979 ? -21.531 -18.039 77.200 1.00 88.94 979 ALA A C 1
ATOM 7183 O O . ALA A 1 979 ? -21.185 -19.085 76.654 1.00 88.94 979 ALA A O 1
ATOM 7184 N N . GLY A 1 980 ? -22.741 -17.506 76.996 1.00 89.19 980 GLY A N 1
ATOM 7185 C CA . GLY A 1 980 ? -23.803 -18.175 76.236 1.00 89.19 980 GLY A CA 1
ATOM 7186 C C . GLY A 1 980 ? -24.448 -19.362 76.965 1.00 89.19 980 GLY A C 1
ATOM 7187 O O . GLY A 1 980 ? -25.148 -20.160 76.347 1.00 89.19 980 GLY A O 1
ATOM 7188 N N . THR A 1 981 ? -24.240 -19.492 78.276 1.00 91.50 981 THR A N 1
ATOM 7189 C CA . THR A 1 981 ? -24.810 -20.565 79.101 1.00 91.50 981 THR A CA 1
ATOM 7190 C C . THR A 1 981 ? -26.278 -20.275 79.392 1.00 91.50 981 THR A C 1
ATOM 7192 O O . THR A 1 981 ? -26.583 -19.488 80.286 1.00 91.50 981 THR A O 1
ATOM 7195 N N . VAL A 1 982 ? -27.191 -20.902 78.649 1.00 93.44 982 VAL A N 1
ATOM 7196 C CA . VAL A 1 982 ? -28.645 -20.703 78.785 1.00 93.44 982 VAL A CA 1
ATOM 7197 C C . VAL A 1 982 ? -29.157 -21.000 80.202 1.00 93.44 982 VAL A C 1
ATOM 7199 O O . VAL A 1 982 ? -28.523 -21.706 80.987 1.00 93.44 982 VAL A O 1
ATOM 7202 N N . ASN A 1 983 ? -30.321 -20.446 80.549 1.00 93.25 983 ASN A N 1
ATOM 7203 C CA . ASN A 1 983 ? -30.982 -20.718 81.826 1.00 93.25 983 ASN A CA 1
ATOM 7204 C C . ASN A 1 983 ? -31.117 -22.232 82.069 1.00 93.25 983 ASN A C 1
ATOM 7206 O O . ASN A 1 983 ? -31.600 -22.959 81.205 1.00 93.25 983 ASN A O 1
ATOM 7210 N N . SER A 1 984 ? -30.735 -22.707 83.256 1.00 90.56 984 SER A N 1
ATOM 7211 C CA . SER A 1 984 ? -30.690 -24.138 83.567 1.00 90.56 984 SER A CA 1
ATOM 7212 C C . SER A 1 984 ? -32.050 -24.838 83.488 1.00 90.56 984 SER A C 1
ATOM 7214 O O . SER A 1 984 ? -32.089 -26.051 83.301 1.00 90.56 984 SER A O 1
ATOM 7216 N N . THR A 1 985 ? -33.170 -24.115 83.604 1.00 90.38 985 THR A N 1
ATOM 7217 C CA . THR A 1 985 ? -34.505 -24.693 83.364 1.00 90.38 985 THR A CA 1
ATOM 7218 C C . THR A 1 985 ? -34.791 -24.929 81.888 1.00 90.38 985 THR A C 1
ATOM 7220 O O . THR A 1 985 ? -35.405 -25.933 81.547 1.00 90.38 985 THR A O 1
ATOM 7223 N N . LEU A 1 986 ? -34.315 -24.038 81.015 1.00 92.38 986 LEU A N 1
ATOM 7224 C CA . LEU A 1 986 ? -34.381 -24.212 79.565 1.00 92.38 986 LEU A CA 1
ATOM 7225 C C . LEU A 1 986 ? -33.414 -25.323 79.121 1.00 92.38 986 LEU A C 1
ATOM 7227 O O . LEU A 1 986 ? -33.800 -26.203 78.355 1.00 92.38 986 LEU A O 1
ATOM 7231 N N . ASP A 1 987 ? -32.202 -25.357 79.683 1.00 90.88 987 ASP A N 1
ATOM 7232 C CA . ASP A 1 987 ? -31.213 -26.422 79.447 1.00 90.88 987 ASP A CA 1
ATOM 7233 C C . ASP A 1 987 ? -31.742 -27.809 79.860 1.00 90.88 987 ASP A C 1
ATOM 7235 O O . ASP A 1 987 ? -31.559 -28.795 79.150 1.00 90.88 987 ASP A O 1
ATOM 7239 N N . ALA A 1 988 ? -32.488 -27.896 80.970 1.00 91.56 988 ALA A N 1
ATOM 7240 C CA . ALA A 1 988 ? -33.123 -29.142 81.410 1.00 91.56 988 ALA A CA 1
ATOM 7241 C C . ALA A 1 988 ? -34.175 -29.676 80.417 1.00 91.56 988 ALA A C 1
ATOM 7243 O O . ALA A 1 988 ? -34.400 -30.887 80.361 1.00 91.56 988 ALA A O 1
ATOM 7244 N N . LEU A 1 989 ? -34.780 -28.796 79.613 1.00 90.62 989 LEU A N 1
ATOM 7245 C CA . LEU A 1 989 ? -35.663 -29.142 78.492 1.00 90.62 989 LEU A CA 1
ATOM 7246 C C . LEU A 1 989 ? -34.892 -29.364 77.178 1.00 90.62 989 LEU A C 1
ATOM 7248 O O . LEU A 1 989 ? -35.497 -29.592 76.132 1.00 90.62 989 LEU A O 1
ATOM 7252 N N . SER A 1 990 ? -33.556 -29.337 77.230 1.00 91.94 990 SER A N 1
ATOM 7253 C CA . SER A 1 990 ? -32.650 -29.401 76.077 1.00 91.94 990 SER A CA 1
ATOM 7254 C C . SER A 1 990 ? -32.840 -28.251 75.080 1.00 91.94 990 SER A C 1
ATOM 7256 O O . SER A 1 990 ? -32.577 -28.418 73.888 1.00 91.94 990 SER A O 1
ATOM 7258 N N . ILE A 1 991 ? -33.298 -27.088 75.555 1.00 92.69 991 ILE A N 1
ATOM 7259 C CA . ILE A 1 991 ? -33.380 -25.864 74.756 1.00 92.69 991 ILE A CA 1
ATOM 7260 C C . ILE A 1 991 ? -31.995 -25.227 74.689 1.00 92.69 991 ILE A C 1
ATOM 7262 O O . ILE A 1 991 ? -31.378 -24.948 75.713 1.00 92.69 991 ILE A O 1
ATOM 7266 N N . SER A 1 992 ? -31.536 -24.939 73.476 1.00 89.38 992 SER A N 1
ATOM 7267 C CA . SER A 1 992 ? -30.287 -24.223 73.221 1.00 89.38 992 SER A CA 1
ATOM 7268 C C . SER A 1 992 ? -30.513 -23.112 72.206 1.00 89.38 992 SER A C 1
ATOM 7270 O O . SER A 1 992 ? -31.314 -23.272 71.290 1.00 89.38 992 SER A O 1
ATOM 7272 N N . TYR A 1 993 ? -29.768 -22.022 72.337 1.00 90.44 993 TYR A N 1
ATOM 7273 C CA . TYR A 1 993 ? -29.738 -20.924 71.376 1.00 90.44 993 TYR A CA 1
ATOM 7274 C C . TYR A 1 993 ? -28.375 -20.248 71.405 1.00 90.44 993 TYR A C 1
ATOM 7276 O O . TYR A 1 993 ? -27.592 -20.402 72.343 1.00 90.44 993 TYR A O 1
ATOM 7284 N N . THR A 1 994 ? -28.101 -19.481 70.362 1.00 81.75 994 THR A N 1
ATOM 7285 C CA . THR A 1 994 ? -26.860 -18.721 70.218 1.00 81.75 994 THR A CA 1
ATOM 7286 C C . THR A 1 994 ? -26.663 -17.699 71.351 1.00 81.75 994 THR A C 1
ATOM 7288 O O . THR A 1 994 ? -27.590 -16.965 71.726 1.00 81.75 994 THR A O 1
ATOM 7291 N N . GLY A 1 995 ? -25.431 -17.643 71.882 1.00 80.69 995 GLY A N 1
ATOM 7292 C CA . GLY A 1 995 ? -24.972 -16.745 72.949 1.00 80.69 995 GLY A CA 1
ATOM 7293 C C . GLY A 1 995 ? -23.443 -16.747 73.103 1.00 80.69 995 GLY A C 1
ATOM 7294 O O . GLY A 1 995 ? -22.808 -17.733 72.747 1.00 80.69 995 GLY A O 1
ATOM 7295 N N . GLY A 1 996 ? -22.872 -15.654 73.630 1.00 80.81 996 GLY A N 1
ATOM 7296 C CA . GLY A 1 996 ? -21.438 -15.513 73.948 1.00 80.81 996 GLY A CA 1
ATOM 7297 C C . GLY A 1 996 ? -20.447 -15.497 72.769 1.00 80.81 996 GLY A C 1
ATOM 7298 O O . GLY A 1 996 ? -20.767 -15.957 71.679 1.00 80.81 996 GLY A O 1
ATOM 7299 N N . ASN A 1 997 ? -19.229 -14.970 72.996 1.00 82.62 997 ASN A N 1
ATOM 7300 C CA . ASN A 1 997 ? -18.032 -15.098 72.131 1.00 82.62 997 ASN A CA 1
ATOM 7301 C C . ASN A 1 997 ? -18.295 -14.979 70.607 1.00 82.62 997 ASN A C 1
ATOM 7303 O O . ASN A 1 997 ? -17.956 -15.873 69.826 1.00 82.62 997 ASN A O 1
ATOM 7307 N N . ARG A 1 998 ? -18.967 -13.898 70.193 1.00 84.56 998 ARG A N 1
ATOM 7308 C CA . ARG A 1 998 ? -19.528 -13.740 68.843 1.00 84.56 998 ARG A CA 1
ATOM 7309 C C . ARG A 1 998 ? -18.932 -12.542 68.112 1.00 84.56 998 ARG A C 1
ATOM 7311 O O . ARG A 1 998 ? -18.665 -11.498 68.706 1.00 84.56 998 ARG A O 1
ATOM 7318 N N . ASP A 1 999 ? -18.783 -12.667 66.797 1.00 87.88 999 ASP A N 1
ATOM 7319 C CA . ASP A 1 999 ? -18.407 -11.545 65.942 1.00 87.88 999 ASP A CA 1
ATOM 7320 C C . ASP A 1 999 ? -19.646 -10.723 65.562 1.00 87.88 999 ASP A C 1
ATOM 7322 O O . ASP A 1 999 ? -20.414 -11.113 64.683 1.00 87.88 999 ASP A O 1
ATOM 7326 N N . LEU A 1 1000 ? -19.881 -9.603 66.245 1.00 87.56 1000 LEU A N 1
ATOM 7327 C CA . LEU A 1 1000 ? -21.054 -8.769 65.979 1.00 87.56 1000 LEU A CA 1
ATOM 7328 C C . LEU A 1 1000 ? -20.943 -8.008 64.660 1.00 87.56 1000 LEU A C 1
ATOM 7330 O O . LEU A 1 1000 ? -21.966 -7.678 64.064 1.00 87.56 1000 LEU A O 1
ATOM 7334 N N . VAL A 1 1001 ? -19.718 -7.739 64.208 1.00 80.56 1001 VAL A N 1
ATOM 7335 C CA . VAL A 1 1001 ? -19.450 -7.037 62.951 1.00 80.56 1001 VAL A CA 1
ATOM 7336 C C . VAL A 1 1001 ? -19.792 -7.948 61.776 1.00 80.56 1001 VAL A C 1
ATOM 7338 O O . VAL A 1 1001 ? -20.546 -7.549 60.894 1.00 80.56 1001 VAL A O 1
ATOM 7341 N N . ALA A 1 1002 ? -19.319 -9.196 61.797 1.00 78.69 1002 ALA A N 1
ATOM 7342 C CA . ALA A 1 1002 ? -19.585 -10.175 60.744 1.00 78.69 1002 ALA A CA 1
ATOM 7343 C C . ALA A 1 1002 ? -21.064 -10.592 60.659 1.00 78.69 1002 ALA A C 1
ATOM 7345 O O . ALA A 1 1002 ? -21.541 -10.938 59.581 1.00 78.69 1002 ALA A O 1
ATOM 7346 N N . ASN A 1 1003 ? -21.788 -10.561 61.784 1.00 78.38 1003 ASN A N 1
ATOM 7347 C CA . ASN A 1 1003 ? -23.209 -10.918 61.840 1.00 78.38 1003 ASN A CA 1
ATOM 7348 C C . ASN A 1 1003 ? -24.161 -9.714 61.692 1.00 78.38 1003 ASN A C 1
ATOM 7350 O O . ASN A 1 1003 ? -25.371 -9.908 61.689 1.00 78.38 1003 ASN A O 1
ATOM 7354 N N . TYR A 1 1004 ? -23.646 -8.485 61.571 1.00 81.69 1004 TYR A N 1
ATOM 7355 C CA . TYR A 1 1004 ? -24.436 -7.241 61.529 1.00 81.69 1004 TYR A CA 1
ATOM 7356 C C . TYR A 1 1004 ? -25.331 -7.022 62.746 1.00 81.69 1004 TYR A C 1
ATOM 7358 O O . TYR A 1 1004 ? -26.426 -6.472 62.640 1.00 81.69 1004 TYR A O 1
ATOM 7366 N N . GLU A 1 1005 ? -24.870 -7.430 63.922 1.00 88.25 1005 GLU A N 1
ATOM 7367 C CA . GLU A 1 1005 ? -25.701 -7.452 65.118 1.00 88.25 1005 GLU A CA 1
ATOM 7368 C C . GLU A 1 1005 ? -25.374 -6.332 66.105 1.00 88.25 1005 GLU A C 1
ATOM 7370 O O . GLU A 1 1005 ? -24.228 -5.914 66.268 1.00 88.25 1005 GLU A O 1
ATOM 7375 N N . GLN A 1 1006 ? -26.399 -5.894 66.830 1.00 91.44 1006 GLN A N 1
ATOM 7376 C CA . GLN A 1 1006 ? -26.278 -5.253 68.135 1.00 91.44 1006 GLN A CA 1
ATOM 7377 C C . GLN A 1 1006 ? -26.971 -6.124 69.173 1.00 91.44 1006 GLN A C 1
ATOM 7379 O O . GLN A 1 1006 ? -28.147 -6.462 69.028 1.00 91.44 1006 GLN A O 1
ATOM 7384 N N . TRP A 1 1007 ? -26.256 -6.455 70.243 1.00 92.31 1007 TRP A N 1
ATOM 7385 C CA . TRP A 1 1007 ? -26.796 -7.261 71.333 1.00 92.31 1007 TRP A CA 1
ATOM 7386 C C . TRP A 1 1007 ? -27.286 -6.370 72.465 1.00 92.31 1007 TRP A C 1
ATOM 7388 O O . TRP A 1 1007 ? -26.548 -5.548 72.990 1.00 92.31 1007 TRP A O 1
ATOM 7398 N N . ASN A 1 1008 ? -28.535 -6.553 72.864 1.00 94.50 1008 ASN A N 1
ATOM 7399 C CA . ASN A 1 1008 ? -29.238 -5.783 73.874 1.00 94.50 1008 ASN A CA 1
ATOM 7400 C C . ASN A 1 1008 ? -29.648 -6.732 75.003 1.00 94.50 1008 ASN A C 1
ATOM 7402 O O . ASN A 1 1008 ? -30.639 -7.457 74.896 1.00 94.50 1008 ASN A O 1
ATOM 7406 N N . ILE A 1 1009 ? -28.882 -6.722 76.089 1.00 94.31 1009 ILE A N 1
ATOM 7407 C CA . ILE A 1 1009 ? -29.094 -7.579 77.252 1.00 94.31 1009 ILE A CA 1
ATOM 7408 C C . ILE A 1 1009 ? -29.785 -6.760 78.344 1.00 94.31 1009 ILE A C 1
ATOM 7410 O O . ILE A 1 1009 ? -29.182 -5.863 78.933 1.00 94.31 1009 ILE A O 1
ATOM 7414 N N . ALA A 1 1010 ? -31.056 -7.065 78.594 1.00 96.19 1010 ALA A N 1
ATOM 7415 C CA . ALA A 1 1010 ? -31.847 -6.446 79.649 1.00 96.19 1010 ALA A CA 1
ATOM 7416 C C . ALA A 1 1010 ? -31.558 -7.114 81.002 1.00 96.19 1010 ALA A C 1
ATOM 7418 O O . ALA A 1 1010 ? -31.692 -8.334 81.149 1.00 96.19 1010 ALA A O 1
ATOM 7419 N N . CYS A 1 1011 ? -31.188 -6.317 82.000 1.00 93.62 1011 CYS A N 1
ATOM 7420 C CA . CYS A 1 1011 ? -30.834 -6.783 83.337 1.00 93.62 1011 CYS A CA 1
ATOM 7421 C C . CYS A 1 1011 ? -31.996 -6.563 84.313 1.00 93.62 1011 CYS A C 1
ATOM 7423 O O . CYS A 1 1011 ? -32.338 -5.431 84.658 1.00 93.62 1011 CYS A O 1
ATOM 7425 N N . TYR A 1 1012 ? -32.58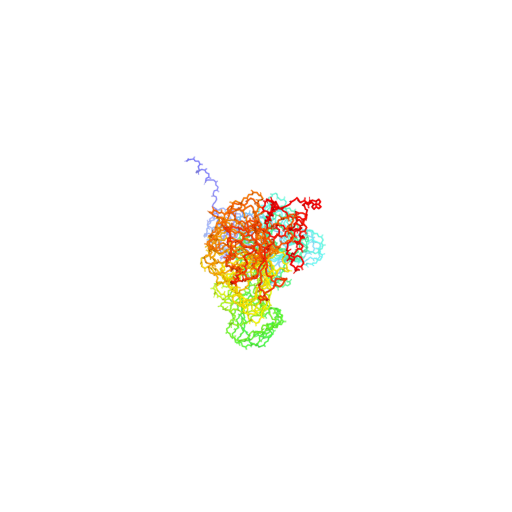9 -7.646 84.814 1.00 93.44 1012 TYR A N 1
ATOM 7426 C CA . TYR A 1 1012 ? -33.707 -7.582 85.753 1.00 93.44 1012 TYR A CA 1
ATOM 7427 C C . TYR A 1 1012 ? -33.235 -7.724 87.202 1.00 93.44 1012 TYR A C 1
ATOM 7429 O O . TYR A 1 1012 ? -32.476 -8.625 87.539 1.00 93.44 1012 TYR A O 1
ATOM 7437 N N . ALA A 1 1013 ? -33.713 -6.836 88.078 1.00 89.25 1013 ALA A N 1
ATOM 7438 C CA . ALA A 1 1013 ? -33.336 -6.789 89.493 1.00 89.25 1013 ALA A CA 1
ATOM 7439 C C . ALA A 1 1013 ? -34.168 -7.759 90.358 1.00 89.25 1013 ALA A C 1
ATOM 7441 O O . ALA A 1 1013 ? -34.910 -7.332 91.244 1.00 89.25 1013 ALA A O 1
ATOM 7442 N N . ASP A 1 1014 ? -34.083 -9.058 90.078 1.00 85.31 1014 ASP A N 1
ATOM 7443 C CA . ASP A 1 1014 ? -34.785 -10.116 90.821 1.00 85.31 1014 ASP A CA 1
ATOM 7444 C C . ASP A 1 1014 ? -33.994 -10.611 92.050 1.00 85.31 1014 ASP A C 1
ATOM 7446 O O . ASP A 1 1014 ? -34.586 -10.856 93.102 1.00 85.31 1014 ASP A O 1
ATOM 7450 N N . ALA A 1 1015 ? -32.663 -10.678 91.960 1.00 88.69 1015 ALA A N 1
ATOM 7451 C CA . ALA A 1 1015 ? -31.765 -10.985 93.073 1.00 88.69 1015 ALA A CA 1
ATOM 7452 C C . ALA A 1 1015 ? -30.364 -10.370 92.888 1.00 88.69 1015 ALA A C 1
ATOM 7454 O O . ALA A 1 1015 ? -30.071 -9.693 91.905 1.00 88.69 1015 ALA A O 1
ATOM 7455 N N . VAL A 1 1016 ? -29.485 -10.588 93.872 1.00 87.56 1016 VAL A N 1
ATOM 7456 C CA . VAL A 1 1016 ? -28.065 -10.217 93.775 1.00 87.56 1016 VAL A CA 1
ATOM 7457 C C . VAL A 1 1016 ? -27.356 -11.186 92.828 1.00 87.56 1016 VAL A C 1
ATOM 7459 O O . VAL A 1 1016 ? -27.310 -12.383 93.117 1.00 87.56 1016 VAL A O 1
ATOM 7462 N N . ASP A 1 1017 ? -26.757 -10.672 91.750 1.00 87.81 1017 ASP A N 1
ATOM 7463 C CA . ASP A 1 1017 ? -25.861 -11.460 90.895 1.00 87.81 1017 ASP A CA 1
ATOM 7464 C C . ASP A 1 1017 ? -24.584 -11.801 91.675 1.00 87.81 1017 ASP A C 1
ATOM 7466 O O . ASP A 1 1017 ? -23.753 -10.937 91.952 1.00 87.81 1017 ASP A O 1
ATOM 7470 N N . SER A 1 1018 ? -24.488 -13.053 92.119 1.00 82.12 1018 SER A N 1
ATOM 7471 C CA . SER A 1 1018 ? -23.375 -13.580 92.922 1.00 82.12 1018 SER A CA 1
ATOM 7472 C C . SER A 1 1018 ? -22.605 -14.683 92.194 1.00 82.12 1018 SER A C 1
ATOM 7474 O O . SER A 1 1018 ? -21.830 -15.412 92.819 1.00 82.12 1018 SER A O 1
ATOM 7476 N N . ALA A 1 1019 ? -22.826 -14.813 90.880 1.00 70.75 1019 ALA A N 1
ATOM 7477 C CA . ALA A 1 1019 ? -22.047 -15.693 90.022 1.00 70.75 1019 ALA A CA 1
ATOM 7478 C C . ALA A 1 1019 ? -20.572 -15.241 89.949 1.00 70.75 1019 ALA A C 1
ATOM 7480 O O . ALA A 1 1019 ? -20.204 -14.176 90.447 1.00 70.75 1019 ALA A O 1
ATOM 7481 N N . SER A 1 1020 ? -19.715 -16.084 89.366 1.00 70.00 1020 SER A N 1
ATOM 7482 C CA . SER A 1 1020 ? -18.286 -15.816 89.149 1.00 70.00 1020 SER A CA 1
ATOM 7483 C C . SER A 1 1020 ? -18.010 -14.450 88.508 1.00 70.00 1020 SER A C 1
ATOM 7485 O O . SER A 1 1020 ? -18.883 -13.879 87.858 1.00 70.00 1020 SER A O 1
ATOM 7487 N N . ASP A 1 1021 ? -16.775 -13.958 88.664 1.00 78.00 1021 ASP A N 1
ATOM 7488 C CA . ASP A 1 1021 ? -16.310 -12.693 88.084 1.00 78.00 1021 ASP A CA 1
ATOM 7489 C C . ASP A 1 1021 ? -16.755 -12.540 86.618 1.00 78.00 1021 ASP A C 1
ATOM 7491 O O . ASP A 1 1021 ? -16.446 -13.372 85.764 1.00 78.00 1021 ASP A O 1
ATOM 7495 N N . MET A 1 1022 ? -17.489 -11.464 86.331 1.00 82.81 1022 MET A N 1
ATOM 7496 C CA . MET A 1 1022 ? -17.987 -11.156 84.994 1.00 82.81 1022 MET A CA 1
ATOM 7497 C C . MET A 1 1022 ? -16.859 -10.532 84.162 1.00 82.81 1022 MET A C 1
ATOM 7499 O O . MET A 1 1022 ? -16.389 -9.433 84.465 1.00 82.81 1022 MET A O 1
ATOM 7503 N N . ASN A 1 1023 ? -16.422 -11.244 83.123 1.00 85.88 1023 ASN A N 1
ATOM 7504 C CA . ASN A 1 1023 ? -15.393 -10.803 82.187 1.00 85.88 1023 ASN A CA 1
ATOM 7505 C C . ASN A 1 1023 ? -15.980 -10.746 80.776 1.00 85.88 1023 ASN A C 1
ATOM 7507 O O . ASN A 1 1023 ? -16.238 -11.790 80.200 1.00 85.88 1023 ASN A O 1
ATOM 7511 N N . ILE A 1 1024 ? -16.175 -9.550 80.215 1.00 86.88 1024 ILE A N 1
ATOM 7512 C CA . ILE A 1 1024 ? -16.664 -9.395 78.837 1.00 86.88 1024 ILE A CA 1
ATOM 7513 C C . ILE A 1 1024 ? -15.493 -9.627 77.887 1.00 86.88 1024 ILE A C 1
ATOM 7515 O O . ILE A 1 1024 ? -14.633 -8.755 77.740 1.00 86.88 1024 ILE A O 1
ATOM 7519 N N . SER A 1 1025 ? -15.448 -10.788 77.236 1.00 86.00 1025 SER A N 1
ATOM 7520 C CA . SER A 1 1025 ? -14.363 -11.135 76.316 1.00 86.00 1025 SER A CA 1
ATOM 7521 C C . SER A 1 1025 ? -14.859 -11.944 75.115 1.00 86.00 1025 SER A C 1
ATOM 7523 O O . SER A 1 1025 ? -15.982 -12.428 75.105 1.00 86.00 1025 SER A O 1
ATOM 7525 N N . GLY A 1 1026 ? -14.053 -12.042 74.054 1.00 85.50 1026 GLY A N 1
ATOM 7526 C CA . GLY A 1 1026 ? -14.392 -12.891 72.903 1.00 85.50 1026 GLY A CA 1
ATOM 7527 C C . GLY A 1 1026 ? -15.397 -12.310 71.896 1.00 85.50 1026 GLY A C 1
ATOM 7528 O O . GLY A 1 1026 ? -15.751 -12.971 70.925 1.00 85.50 1026 GLY A O 1
ATOM 7529 N N . TRP A 1 1027 ? -15.841 -11.066 72.081 1.00 89.00 1027 TRP A N 1
ATOM 7530 C CA . TRP A 1 1027 ? -16.727 -10.385 71.136 1.00 89.00 1027 TRP A CA 1
ATOM 7531 C C . TRP A 1 1027 ? -15.937 -9.500 70.171 1.00 89.00 1027 TRP A C 1
ATOM 7533 O O . TRP A 1 1027 ? -15.109 -8.701 70.614 1.00 89.00 1027 TRP A O 1
ATOM 7543 N N . ASN A 1 1028 ? -16.229 -9.582 68.871 1.00 90.12 1028 ASN A N 1
ATOM 7544 C CA . ASN A 1 1028 ? -15.746 -8.596 67.899 1.00 90.12 1028 ASN A CA 1
ATOM 7545 C C . ASN A 1 1028 ? -16.807 -7.501 67.736 1.00 90.12 1028 ASN A C 1
ATOM 7547 O O . ASN A 1 1028 ? -17.972 -7.807 67.483 1.00 90.12 1028 ASN A O 1
ATOM 7551 N N . THR A 1 1029 ? -16.429 -6.238 67.930 1.00 89.19 1029 THR A N 1
ATOM 7552 C CA . THR A 1 1029 ? -17.366 -5.103 68.000 1.00 89.19 1029 THR A CA 1
ATOM 7553 C C . THR A 1 1029 ? -16.872 -3.917 67.174 1.00 89.19 1029 THR A C 1
ATOM 7555 O O . THR A 1 1029 ? -15.683 -3.801 66.884 1.00 89.19 1029 THR A O 1
ATOM 7558 N N . SER A 1 1030 ? -17.785 -3.017 66.813 1.00 80.62 1030 SER A N 1
ATOM 7559 C CA . SER A 1 1030 ? -17.498 -1.748 66.137 1.00 80.62 1030 SER A CA 1
ATOM 7560 C C . SER A 1 1030 ? -18.297 -0.611 66.784 1.00 80.62 1030 SER A C 1
ATOM 7562 O O . SER A 1 1030 ? -19.094 -0.830 67.699 1.00 80.62 1030 SER A O 1
ATOM 7564 N N . ALA A 1 1031 ? -18.136 0.620 66.288 1.00 76.88 1031 ALA A N 1
ATOM 7565 C CA . ALA A 1 1031 ? -18.984 1.741 66.703 1.00 76.88 1031 ALA A CA 1
ATOM 7566 C C . ALA A 1 1031 ? -20.484 1.492 66.426 1.00 76.88 1031 ALA A C 1
ATOM 7568 O O . ALA A 1 1031 ? -21.338 2.073 67.095 1.00 76.88 1031 ALA A O 1
ATOM 7569 N N . GLN A 1 1032 ? -20.799 0.621 65.462 1.00 76.50 1032 GLN A N 1
ATOM 7570 C CA . GLN A 1 1032 ? -22.159 0.295 65.030 1.00 76.50 1032 GLN A CA 1
ATOM 7571 C C . GLN A 1 1032 ? -22.629 -1.072 65.541 1.00 76.50 1032 GLN A C 1
ATOM 7573 O O . GLN A 1 1032 ? -23.826 -1.262 65.725 1.00 76.50 1032 GLN A O 1
ATOM 7578 N N . ASN A 1 1033 ? -21.720 -2.001 65.840 1.00 87.31 1033 ASN A N 1
ATOM 7579 C CA . ASN A 1 1033 ? -22.019 -3.360 66.292 1.00 87.31 1033 ASN A CA 1
ATOM 7580 C C . ASN A 1 1033 ? -21.475 -3.554 67.704 1.00 87.31 1033 ASN A C 1
ATOM 7582 O O . ASN A 1 1033 ? -20.312 -3.909 67.893 1.00 87.31 1033 ASN A O 1
ATOM 7586 N N . TYR A 1 1034 ? -22.300 -3.277 68.708 1.00 89.94 1034 TYR A N 1
ATOM 7587 C CA . TYR A 1 1034 ? -21.895 -3.314 70.109 1.00 89.94 1034 TYR A CA 1
ATOM 7588 C C . TYR A 1 1034 ? -22.865 -4.124 70.962 1.00 89.94 1034 TYR A C 1
ATOM 7590 O O . TYR A 1 1034 ? -24.005 -4.404 70.581 1.00 89.94 1034 TYR A O 1
ATOM 7598 N N . ILE A 1 1035 ? -22.391 -4.477 72.153 1.00 92.12 1035 ILE A N 1
ATOM 7599 C CA . ILE A 1 1035 ? -23.207 -5.064 73.208 1.00 92.12 1035 ILE A CA 1
ATOM 7600 C C . ILE A 1 1035 ? -23.639 -3.945 74.142 1.00 92.12 1035 ILE A C 1
ATOM 7602 O O . ILE A 1 1035 ? -22.834 -3.118 74.574 1.00 92.12 1035 ILE A O 1
ATOM 7606 N N . ARG A 1 1036 ? -24.917 -3.942 74.481 1.00 93.19 1036 ARG A N 1
ATOM 7607 C CA . ARG A 1 1036 ? -25.540 -3.025 75.414 1.00 93.19 1036 ARG A CA 1
ATOM 7608 C C . ARG A 1 1036 ? -26.178 -3.818 76.538 1.00 93.19 1036 ARG A C 1
ATOM 7610 O O . ARG A 1 1036 ? -27.119 -4.567 76.308 1.00 93.19 1036 ARG A O 1
ATOM 7617 N N . PHE A 1 1037 ? -25.710 -3.582 77.754 1.00 91.00 1037 PHE A N 1
ATOM 7618 C CA . PHE A 1 1037 ? -26.382 -4.008 78.979 1.00 91.00 1037 PHE A CA 1
ATOM 7619 C C . PHE A 1 1037 ? -27.191 -2.829 79.522 1.00 91.00 1037 PHE A C 1
ATOM 7621 O O . PHE A 1 1037 ? -26.675 -1.705 79.520 1.00 91.00 1037 PHE A O 1
ATOM 7628 N N . TYR A 1 1038 ? -28.442 -3.039 79.936 1.00 92.31 1038 TYR A N 1
ATOM 7629 C CA . TYR A 1 1038 ? -29.299 -1.950 80.425 1.00 92.31 1038 TYR A CA 1
ATOM 7630 C C . TYR A 1 1038 ? -30.362 -2.388 81.425 1.00 92.31 1038 TYR A C 1
ATOM 7632 O O . TYR A 1 1038 ? -30.745 -3.581 81.419 1.00 92.31 1038 TYR A O 1
#

pLDDT: mean 90.65, std 10.72, range [32.03, 98.75]

Radius of gyration: 56.08 Å; chains: 1; bounding box: 117×96×168 Å

Foldseek 3Di:
DPDPPPPPPPDDDPAFAEDEDEAEAELQPPPQHDHNAPQRVLVQQAEALPDPQKFKFFFAWPAADDDAQFWKAWAPFRWIWGFSDDGGTITITGDIDGFFDQQTWIDGVVVVHCPHTITGTNGRTGRYAYEYAYWYPALDERAAAHENDNYHAALRHAYEYEHDLVVVLFDQLFDDSRHYEHEYADDDEPGASYEYQAARYEYEGYEFEYEYPDAYDQAENYEYPNHPDHEYEAYLYEFEYDLDAHPHYAHYEHAQDAEEYEYELYEFESGHDDDDLGWNYAYHHPHPAYEYEHAQAEYEHILAAYAYDDDAYAAFLAEFENNEAARDYHDAYDLNRELAEYCYVHDRRNYDLYHYVWPLDAPDPRGRAGDPRGPQFLSGFCPPCVVPDQAASNGHGADPDGSGGGRHRHHDDDPAAAEFEQPEADEQQACVRGVRPPDNGDLAVVAANHEYEYADYEYEYPEAYEYEHYEYHHEEYEDPQYEYEYQAEYYYDDYYYHQVHYEYEDAHQADEYEYECVAPEHAHYEYHHPAQHYEYEYQEAYHYQEEYEYAHYEDACAVRVHEYEYAEEYEYQDHYYHHHQYEDEHAHAYEYYHNVPQHENEHYEYHVPEYEYEYPEAYHYQEYEYADNYEYECLQHEYHHLEEYHAQEEYAFDNPDPPPTYEYEYQAAYHQVNYHYRAHQYEYEPAHLAEDHEYEQVPPAHAHYEYDHQNYEYEYPEAYEHNAEYEFQHHEYEDAQYEYEHQAEYEYHPHGYYHAHNYEYEHAHLVYEYEYYDAEEHQHYEYAHFNHEYEYEFPYEYEHEHAYYAHNPDQPRAYEYHYPDAPGEYEYEYDLVRYHAERYEYERYEYDPAEREHELYHDPDNYYRYHYDFFEAKAEEAQPFLDFQDWLVQLVKWWWADQQKIFIPDFRDPLDFFRKKKWFAPVPPLDTAQVTAIWTFHGDPDRGMTGTAHNLRHRDDTGHIGSGMTITHQYNALQCQQCQNGRVNCVVRVDHGDGHLEEQNSSSYAYEYEYGPNDDRPDPDRDNDNYHADPRRYYDYD

Sequence (1038 aa):
LVLSFLILALGGGNAYAVTEFVSVIDPDSGAGFDYVSLQAWEAAIDSNLTVATTLVIAGSLTRGSIADGTAITQTITGATAVCLHHTSTQMMIITLVGTQNATDTWYPTADGDDTTNVWTPTDAGDSVIAVAKCRSTGGTADTLGVTINGWTTSAANYIKIWTDPSEGYRHNGVWDDTKYQIYRNVTAARQPCLTISEGNVKIIGLQFRNSTTAYDNDSGIVDITSSSNGPVWIANNIIRGNNDNFWYDQGIVADNNTDNIYIYNNLIYDVGDDNGVQGGIRLNPSGMGVNCYVYNNTIVNSYAGIVQQDGTVVAINNIVKGSGNTNTYIGTFNGASDYNATNSTDTDDGGSNSLQVANLTFSGASDFHLASDSDAINAGLGTTPKALFTDDIDGDERPGVDADWDIGADEYVSSGAVVFEDDATGNWSAGATWGNAGSSEGVDYPGAGDVVTIDGGTVTLTADASIGDITIDGGQLSFGSYTLNVDGDWTYTSGTVDFSTGSVNFNGASGTKIITSGSQTFYNFTINSPVSGATYQPADNMDINGDFVLVNGTLDLNTNDVDVKVAGDFTLTGGTFTKGAGTLNFDGNLTYTDSIGSTNVGNLVIGGSPEVTDMATDLVADTLTVNYSDTLNTHGYDLDIGGIIDINGTLDTTDDVEGDGTTIEAGGSWDMTGATFTIANSSVTFDSSASGNTITSDSKSFYDVLFNNAGGDWALSDDMVVDNSLTVTSGEFQGGSYDLTVSANWTMGSSGTFTAGTSSVEFDDSSKTSVIYGLTAFNNLLVRTASKRVDFEAGTTTTVSNAFTIDGQATGTKVDLNSTSVGTQWTINTPIANADVNFADVIDSKSTNRAISATNSTDSGNNENWGFPIIQIYRSVGPSATAPLDDDNTNADTITISGGVATFSAAVANNVGVGDVILYDSSNNNALSNADSIAFIKSRTDSTHYVLQTENGATPADLPANDTWEIYRAYTSLSNAEAGTVNSTLDALSISYTGGNRDLVANYEQWNIACYADAVDSASDMNISGWNTSAQNYIRFY

Secondary structure (DSSP, 8-state):
--SSSSSTTS-----PPEEEEEEEE-TT--TT-SBSSHHHHHHHH--BSSSTT-EEEEEEEEES---TTEEEEETTT--EEEEEEE-SSEEEEEEEES---TTPPEEEGGG-SSSSSEEEESSS-BEEEEEEEE--SS---B-S-EEE-S-B--SSS-EEEE--GGGT-S-BSB--TTS-EEEEEE-SSS--SEEE-SSSEEEES-EEEEEESS---S-EEEEEE--TTS-EEEES-EEE----S-TT-EEEEEES--S-EEEES-EEES---SSSS--SEEEE--STT-EEEEES-EEES-SSSEEE-SSEEEEES-EEESS-TTSSEES---TT-BS-EESS---TT--SS-BSS----BSSSS--SBPTT-TTTT-B--TTGGGT-SB-SSSPBPPSSTTSBPSSS---------EEE--SSEETT-GGGGT-TT----SSSS-TT-EEEESSSEEE-SS-EEESEEEEEEEEEE-TTPEEEESS-EEEEEEEEE-TT-EEEE--SEEEEEEE-TTPEESEEEEE-SSTEEEEEESS-EEESS-EEEEESEEE-TTTT--EEE-S-EEE-SSEEE--SSEEEE-SSEEEEESSSS-B--EEEE-SSS-EEEESS-EEESEEEE-TT-EEE-TT--EEESS-EEESSEEE---SSSSS--EEEE-S-EE-TT-EEE-TT-EEEE---SSSEEEE-TT-EESEEEE--TT-EEEESS-EEESS-EEEEEEEEE-TT-EEEESS-EEEEEEEEEE-TT-EEE---TTSEEEEESS-EEEEEEE-STT-EEEEPTT-EEEEEEEEEEE--STT-PEEEEESSTTS-EEEE--GGGEEEESEEE-SEEESSS-EEEET-EE-S--BSEE---EEEEEEE-TT--S-SEE-TTTTS-EEEETTEEEESSPPPTT--TTPEEEE-SSSSSS-STTSEEEEEEEE-SSSEEEEE-TTSSPPPPEEEES-EEEE-SBSSHHHHHHT---HHHHHTT-----SS-BTTTTTEEEEEEE--SS---SS-----S-B--SSS-EEE-